Protein AF-A0AAU9S3J3-F1 (afdb_monomer)

Foldseek 3Di:
DDDDDPDDDDDDPVRVVVVVVVVVVVPPDDDDDDDDDDDDDDDDDPVVVVVVVVVPDPDQDPLNVVLVVLVVVLVVVLPDDFLAAPVCVVVVPDDQDFDAAPFDFDPVQVPDDPVVQVVLCVVQVKDKDFPPFRGFAWFPVRSVADPLQQVLCVVVVNGTQFSQLRRLQRCVLRRFAAEGAAAPQSCVLCSQLRSLVVQLLVCCVVDNFAQQQFAQAEEEDQDLLLLVVSVVVNCSSQVSCVVVPGPRAAEAEQEPPDDPVVRLVSSRRGHHYYRYYLVSVLVCVVVSSHACANHAYYEYEQVVSCVLVPVLVSVSSNSNRYDDHHHYYYYHNACFVVNVSVCVSPGHRYMYIHRHDRLAADLLEAEAEDADDPVCLLVVVVVVCVVDFFQEEEEDADPVVQVVSQVVCVVVVAQEAEWEPVDDPVSLVVRLVCRLVVVHGYYYYYLVGCPSRQRPAGQEYEYSDDDLDSSSVSNRSSSHSHPNHRHYYYYYDYPVHDLLSLQLVQVSCVVSVHDDDPVSVPRDQPCPVVVVSCVVSVQQAASHRNRRRHYVVPDVSVVVVLVVVLVVVVPVPPDDPPDDDDDDDDDDDDDDDDDDDDDDDDDDDDDDDDDDDDDDDDDDDDDDDDDDDDDDDDPPPPQQDAFDWAKAQEQDPAWDADLNDIHGHLPPQFDDFHKFAAPDPPDDPLQRMKTWDFDPVAFKGKGKDFADAQFKKKKKFKDQPNCRVVDPADFWWWKDKQLFTFDIDHCRVQVVVNHMDMKIKMATHRDRMMMIMIGHDPRGPGIDMTRMMIIGTDDSLAPSLAPNVFWMWIFDAWEFEPDDDDWDAPPQDSRRDTHHYDYPVPFDKAAAPFFADLVVDSNSDGRVLQRMWGWDWQQDKDKDFPPVWWDAFFWKKKKFKDAQRDDDDPLRKWWWWKDKPNHTQGHIDIHYRNIDMGIHRTDTGGTTIMIIIGGDPPTPGTGITTIMTMTGIGTGLAAADPLQQVLLVVQVVQKDPAPSNSDRGQCGPVSNHGPQFDWDPDSHIATATGAPAQVQMEGERDLSNLSSLNYAYYHDEQYAYEEADHQNLSNLNHAEDHHYNYAYEEADDLSVLNNPRHQEEEAANYHYDEADDPSQVPRPNHDYHYYPVRHDDPDDDDDD

InterPro domains:
  IPR001650 Helicase, C-terminal domain-like [PF00271] (377-484)
  IPR001650 Helicase, C-terminal domain-like [PS51194] (364-524)
  IPR001650 Helicase, C-terminal domain-like [SM00490] (403-484)
  IPR011545 DEAD/DEAH-box helicase domain [PF00270] (162-341)
  IPR014001 Helicase superfamily 1/2, ATP-binding domain [PS51192] (169-353)
  IPR014001 Helicase superfamily 1/2, ATP-binding domain [SM00487] (157-368)
  IPR014014 RNA helicase, DEAD-box type, Q motif [PS51195] (138-166)
  IPR024788 Malectin-like domain [PF12819] (648-969)
  IPR025875 Leucine rich repeat 4 [PF12799] (1068-1104)
  IPR027417 P-loop containing nucleoside triphosphate hydrolase [G3DSA:3.40.50.300] (106-357)
  IPR027417 P-loop containing nucleoside triphosphate hydrolase [G3DSA:3.40.50.300] (363-525)
  IPR027417 P-loop containing nucleoside triphosphate hydrolase [SSF52540] (214-499)
  IPR032675 Leucine-rich repeat domain superfamily [G3DSA:3.80.10.10] (979-1129)
  IPR044113 DDX41, DEAD-box helicase domain [cd17951] (149-354)

Radius of gyration: 38.77 Å; Cα contacts (8 Å, |Δi|>4): 2178; chains: 1; bounding box: 100×135×118 Å

Mean predicted aligned error: 20.25 Å

Solvent-accessible surface area (backbone atoms only — not comparable to full-atom values): 63899 Å² total; per-residue (Å²): 145,82,80,91,81,90,81,76,83,91,75,54,73,69,58,53,51,50,52,50,51,56,55,61,67,70,71,80,79,84,84,88,86,91,82,92,81,93,82,83,90,78,80,81,58,70,72,60,55,52,53,57,55,62,73,71,56,77,88,75,48,76,60,57,51,50,54,50,51,55,50,50,56,50,54,67,73,55,69,86,71,71,58,58,23,69,65,36,60,74,67,70,64,75,77,85,71,65,53,88,48,93,56,73,69,48,69,75,57,69,68,53,52,69,73,57,49,52,50,53,26,61,76,55,44,43,48,75,49,62,77,91,74,56,66,64,45,78,44,60,74,65,71,66,63,57,65,52,55,55,51,53,32,47,77,71,68,51,79,60,58,42,64,51,28,20,44,42,34,45,33,48,48,42,25,39,14,33,37,40,34,36,57,74,86,48,49,63,68,60,36,57,48,55,50,47,52,51,50,44,50,50,48,49,72,76,46,78,74,51,63,73,45,30,25,35,30,41,36,39,23,71,35,65,52,33,23,48,52,54,40,54,55,49,50,67,52,46,53,49,34,35,74,71,72,43,82,78,75,41,72,44,79,39,45,80,96,56,66,64,66,67,53,50,53,50,43,58,64,28,34,33,35,35,27,19,23,51,73,44,45,41,53,36,44,77,70,66,73,46,55,33,62,50,34,41,36,40,35,34,44,48,41,59,52,30,49,71,74,60,42,50,64,47,50,50,56,51,44,48,52,47,77,60,86,55,34,36,35,40,30,19,46,55,75,24,46,60,52,48,54,51,46,66,42,64,42,48,85,43,34,37,42,29,40,60,62,80,66,60,65,64,81,43,38,49,58,45,64,44,83,42,57,82,91,47,43,73,66,50,48,58,60,55,58,69,76,54,66,70,38,34,41,36,34,30,81,48,69,65,58,28,51,53,51,39,52,52,35,45,76,72,71,42,52,55,37,58,34,39,92,84,59,54,71,67,54,41,50,50,36,53,49,36,42,75,70,66,75,26,41,33,42,30,20,22,65,85,51,47,49,54,63,88,62,84,78,30,41,33,28,34,29,70,40,65,60,87,45,71,69,57,45,46,58,53,44,43,53,20,29,59,94,87,41,78,10,38,26,42,33,35,40,58,88,86,61,57,68,56,53,50,36,28,49,43,51,50,30,58,72,66,70,41,74,75,44,69,79,56,67,70,52,83,64,92,55,80,76,40,61,65,48,24,70,74,70,74,51,82,36,12,58,58,76,53,45,63,48,41,43,60,92,70,33,63,65,64,52,47,49,54,52,44,59,63,48,56,72,61,61,81,74,80,81,82,84,89,85,85,84,90,80,89,85,88,87,84,88,80,89,81,90,87,86,83,87,81,90,83,87,85,84,89,78,90,83,82,86,83,89,87,82,90,79,89,80,89,84,86,87,87,87,80,85,88,86,83,89,86,81,77,90,76,88,72,80,74,76,77,74,72,63,57,60,49,38,27,22,21,45,36,93,60,66,50,76,56,77,86,39,69,24,34,39,38,75,87,34,44,94,73,69,49,64,46,71,40,94,62,85,93,60,57,78,53,52,36,20,22,28,33,41,78,65,79,89,48,44,35,49,37,36,52,41,87,44,62,58,73,36,40,33,43,37,37,46,32,39,50,69,76,54,70,85,78,50,100,66,72,39,31,29,34,34,30,45,65,20,18,75,69,50,75,49,69,48,56,68,36,50,77,70,75,42,65,43,73,50,44,35,40,42,50,33,87,40,54,63,45,24,46,27,47,25,69,48,99,67,40,82,51,51,52,65,38,8,28,41,37,46,28,63,50,60,84,68,48,71,64,75,42,64,41,91,57,27,29,38,36,60,74,46,39,31,18,24,41,41,88,74,76,66,46,28,46,81,63,20,66,76,55,51,71,30,38,56,38,77,81,91,74,63,54,61,49,67,36,64,41,77,59,56,38,81,82,39,80,71,50,60,36,62,75,40,51,45,21,14,32,40,42,57,44,88,43,63,42,76,44,67,55,61,88,58,67,40,72,80,46,39,22,27,41,38,42,31,31,53,31,42,47,59,88,50,102,77,42,50,31,31,24,23,36,23,50,72,84,43,80,74,40,78,75,43,79,28,30,36,70,41,46,74,52,72,42,54,66,42,79,46,51,44,70,36,37,38,37,31,38,32,35,94,83,28,85,36,26,35,62,38,11,29,38,38,35,21,42,55,40,70,58,61,45,46,55,34,66,55,40,47,52,24,50,51,50,37,58,74,36,36,42,74,66,65,90,22,73,46,60,45,55,41,32,39,75,95,39,28,22,83,43,56,41,59,50,94,50,68,65,22,42,54,32,30,43,45,53,56,63,60,71,31,28,42,38,70,43,61,51,56,30,53,34,39,60,23,27,37,45,32,49,22,49,27,52,34,29,50,50,79,54,74,51,59,68,22,48,46,26,30,36,41,32,50,21,42,28,46,33,28,49,60,68,68,60,53,63,49,70,29,79,46,46,35,40,41,32,48,24,55,48,55,58,45,68,52,67,42,65,63,50,75,68,41,84,80,49,47,77,42,65,39,76,88,29,49,75,82,83,75,88,83,82,91,129

pLDDT: mean 80.25, std 20.65, range [21.17, 98.25]

Organism: Thlaspi arvense (NCBI:txid13288)

Secondary structure (DSSP, 8-state):
------------HHHHHHHHHHHHHTS------------PPPPPPHHHHHHHHHHTS----HHHHHHHHHHHHHHHHT----SS-HHHHHHT----SPPP-S----HHHHT--HHHHHHHHHHTTEEEESSSPPPP-S-GGGGT--HHHHHHHHHTT--S--HHHHHHHHHHHTT--EEEE--TTSSHHHHHHHHHHHHHHHHHHHSPPPTTS--SEEEE-SSHHHHHHHHHHHHHHHHHHHHTTPPPP-EEEE-TTS-HHHHHHHHHT--SEEEE-HHHHHHHHHTTSS-BTT--EEEETTHHHHHHTTTHHHHHHHHTTB-S--EEEEEES---HHHHHHHHHH-SSPEEEEESSTTPPPTTEEEEEEE--GGGHHHHHHHHHTSSPSPEEEEESSHHHHHHHHHHHHHTT--EEEE-TTS-HHHHHHHHHHHHTTS-SEEEEEHHHHTT---TTB-EEEESS--SSHHHHHHHHTTBS-TT--EEEEEEE-SSS-HHHHHHHHHHHHHTTPPPPHHHHSS--TTTTTHHHHHHHS--S-TTT--SS--GGG-HHHHHHHHHHHHHTTTTTSSS-SS----------------------------------------------------------PPPPPPSEEEEETT-SS-EEETTEEEEESBTTBS--EEEE---TT--GGGSEEEE---SS-SEEEEEEE--TTEEEEEEEEE--TTTTS-SSPPPEEEEETTEEEEEE--HHHHHTTPPEEEEEEEEESSSEEEEEEE--TT--S--EESEEEEEEE-TTTTTTS-TTTEEEEEEEEEEES--SSPB-TTTSTT---BEEE--SSSPEEE-SS---GGGSTT---GGGGSEEEE--TTSPEEEE-SSSPEEEEEEEEEEEE---SPS-TT--EEEEEEETTEEEEEEEEE-TT-EEEEEEEEEEEES-EEEEEE-TT-SS--EE-EEEEEEEEEP--EE-HHHHHHHHHHHHHEES--TT--S-SS-SGGGPPTTEEE-SSSEE-EEEEE-TTS--EEE--GGGGG-TT--EEE--SSEEEEPPP--TT-TT--EEE--SSEE-SBPPGGGGG-TT--EEE--SS--BSPPPHHHHT-TT-EEE--GGGSPP-------

Nearest PDB structures (foldseek):
  2db3-assembly3_C  TM=9.228E-01  e=6.655E-36  Drosophila melanogaster
  5h1y-assembly1_A  TM=9.904E-01  e=5.803E-31  Homo sapiens
  5gvr-assembly1_A  TM=9.874E-01  e=2.394E-28  Homo sapiens
  7pmq-assembly1_D  TM=8.953E-01  e=3.537E-28  Escherichia coli
  7pmm-assembly1_B  TM=8.899E-01  e=2.677E-28  Escherichia coli K-12

Structure (mmCIF, N/CA/C/O backbone):
data_AF-A0AAU9S3J3-F1
#
_entry.id   AF-A0AAU9S3J3-F1
#
loop_
_atom_site.group_PDB
_atom_site.id
_atom_site.type_symbol
_atom_site.label_atom_id
_atom_site.label_alt_id
_atom_site.label_comp_id
_atom_site.label_asym_id
_atom_site.label_entity_id
_atom_site.label_seq_id
_atom_site.pdbx_PDB_ins_code
_atom_site.Cartn_x
_atom_site.Cartn_y
_atom_site.Cartn_z
_atom_site.occupancy
_atom_site.B_iso_or_equiv
_atom_site.auth_seq_id
_atom_site.auth_comp_id
_atom_site.auth_asym_id
_atom_site.auth_atom_id
_atom_site.pdbx_PDB_model_num
ATOM 1 N N . MET A 1 1 ? -8.255 88.349 11.543 1.00 36.84 1 MET A N 1
ATOM 2 C CA . MET A 1 1 ? -9.478 87.623 11.936 1.00 36.84 1 MET A CA 1
ATOM 3 C C . MET A 1 1 ? -9.638 86.500 10.926 1.00 36.84 1 MET A C 1
ATOM 5 O O . MET A 1 1 ? -10.345 86.655 9.947 1.00 36.84 1 MET A O 1
ATOM 9 N N . GLU A 1 2 ? -8.848 85.447 11.114 1.00 39.22 2 GLU A N 1
ATOM 10 C CA . GLU A 1 2 ? -8.729 84.265 10.253 1.00 39.22 2 GLU A CA 1
ATOM 11 C C . GLU A 1 2 ? -8.274 83.137 11.181 1.00 39.22 2 GLU A C 1
ATOM 13 O O . GLU A 1 2 ? -7.269 83.315 11.873 1.00 39.22 2 GLU A O 1
ATOM 18 N N . VAL A 1 3 ? -9.033 82.041 11.265 1.00 39.41 3 VAL A N 1
ATOM 19 C CA . VAL A 1 3 ? -8.649 80.851 12.036 1.00 39.41 3 VAL A CA 1
ATOM 20 C C . VAL A 1 3 ? -9.104 79.592 11.298 1.00 39.41 3 VAL A C 1
ATOM 22 O O . VAL A 1 3 ? -10.283 79.406 11.006 1.00 39.41 3 VAL A O 1
ATOM 25 N N . ASP A 1 4 ? -8.082 78.821 10.954 1.00 41.38 4 ASP A N 1
ATOM 26 C CA . ASP A 1 4 ? -7.940 77.366 10.903 1.00 41.38 4 ASP A CA 1
ATOM 27 C C . ASP A 1 4 ? -9.099 76.514 11.467 1.00 41.38 4 ASP A C 1
ATOM 29 O O . ASP A 1 4 ? -9.522 76.730 12.597 1.00 41.38 4 ASP A O 1
ATOM 33 N N . ASP A 1 5 ? -9.566 75.533 10.680 1.00 36.78 5 ASP A N 1
ATOM 34 C CA . ASP A 1 5 ? -10.069 74.223 11.148 1.00 36.78 5 ASP A CA 1
ATOM 35 C C . ASP A 1 5 ? -10.514 73.355 9.950 1.00 36.78 5 ASP A C 1
ATOM 37 O O . ASP A 1 5 ? -11.689 73.221 9.596 1.00 36.78 5 ASP A O 1
ATOM 41 N N . GLY A 1 6 ? -9.539 72.742 9.276 1.00 42.16 6 GLY A N 1
ATOM 42 C CA . GLY A 1 6 ? -9.761 71.767 8.205 1.00 42.16 6 GLY A CA 1
ATOM 43 C C . GLY A 1 6 ? -10.038 70.354 8.730 1.00 42.16 6 GLY A C 1
ATOM 44 O O . GLY A 1 6 ? -9.234 69.451 8.504 1.00 42.16 6 GLY A O 1
ATOM 45 N N . PHE A 1 7 ? -11.168 70.129 9.407 1.00 39.78 7 PHE A N 1
ATOM 46 C CA . PHE A 1 7 ? -11.606 68.779 9.787 1.00 39.78 7 PHE A CA 1
ATOM 47 C C . PHE A 1 7 ? -12.430 68.127 8.665 1.00 39.78 7 PHE A C 1
ATOM 49 O O . PHE A 1 7 ? -13.553 68.538 8.373 1.00 39.78 7 PHE A O 1
ATOM 56 N N . VAL A 1 8 ? -11.895 67.063 8.056 1.00 47.84 8 VAL A N 1
ATOM 57 C CA . VAL A 1 8 ? -12.647 66.170 7.160 1.00 47.84 8 VAL A CA 1
ATOM 58 C C . VAL A 1 8 ? -12.852 64.830 7.876 1.00 47.84 8 VAL A C 1
ATOM 60 O O . VAL A 1 8 ? -11.875 64.104 8.075 1.00 47.84 8 VAL A O 1
ATOM 63 N N . PRO A 1 9 ? -14.086 64.456 8.258 1.00 40.50 9 PRO A N 1
ATOM 64 C CA . PRO A 1 9 ? -14.330 63.177 8.911 1.00 40.50 9 PRO A CA 1
ATOM 65 C C . PRO A 1 9 ? -14.046 62.010 7.956 1.00 40.50 9 PRO A C 1
ATOM 67 O O . PRO A 1 9 ? -14.434 62.011 6.784 1.00 40.50 9 PRO A O 1
ATOM 70 N N . TYR A 1 10 ? -13.360 60.988 8.469 1.00 47.00 10 TYR A N 1
ATOM 71 C CA . TYR A 1 10 ? -13.044 59.770 7.731 1.00 47.00 10 TYR A CA 1
ATOM 72 C C . TYR A 1 10 ? -14.324 59.014 7.341 1.00 47.00 10 TYR A C 1
ATOM 74 O O . TYR A 1 10 ? -15.103 58.591 8.192 1.00 47.00 10 TYR A O 1
ATOM 82 N N . VAL A 1 11 ? -14.515 58.801 6.037 1.00 51.81 11 VAL A N 1
ATOM 83 C CA . VAL A 1 11 ? -15.575 57.950 5.477 1.00 51.81 11 VAL A CA 1
ATOM 84 C C . VAL A 1 11 ? -14.945 56.643 5.006 1.00 51.81 11 VAL A C 1
ATOM 86 O O . VAL A 1 11 ? -14.028 56.658 4.181 1.00 51.81 11 VAL A O 1
ATOM 89 N N . SER A 1 12 ? -15.447 55.510 5.500 1.00 52.31 12 SER A N 1
ATOM 90 C CA . SER A 1 12 ? -14.919 54.187 5.156 1.00 52.31 12 SER A CA 1
ATOM 91 C C . SER A 1 12 ? -15.083 53.856 3.663 1.00 52.31 12 SER A C 1
ATOM 93 O O . SER A 1 12 ? -16.001 54.322 2.982 1.00 52.31 12 SER A O 1
ATOM 95 N N . VAL A 1 13 ? -14.200 52.999 3.138 1.00 49.09 13 VAL A N 1
ATOM 96 C CA . VAL A 1 13 ? -14.203 52.572 1.721 1.00 49.09 13 VAL A CA 1
ATOM 97 C C . VAL A 1 13 ? -15.524 51.890 1.328 1.00 49.09 13 VAL A C 1
ATOM 99 O O . VAL A 1 13 ? -15.964 52.018 0.187 1.00 49.09 13 VAL A O 1
ATOM 102 N N . ALA A 1 14 ? -16.192 51.224 2.274 1.00 52.81 14 ALA A N 1
ATOM 103 C CA . ALA A 1 14 ? -17.515 50.636 2.071 1.00 52.81 14 ALA A CA 1
ATOM 104 C C . ALA A 1 14 ? -18.592 51.707 1.812 1.00 52.81 14 ALA A C 1
ATOM 106 O O . ALA A 1 14 ? -19.346 51.592 0.848 1.00 52.81 14 ALA A O 1
ATOM 107 N N . LEU A 1 15 ? -18.595 52.794 2.591 1.00 61.19 15 LEU A N 1
ATOM 108 C CA . LEU A 1 15 ? -19.527 53.915 2.422 1.00 61.19 15 LEU A CA 1
ATOM 109 C C . LEU A 1 15 ? -19.242 54.740 1.156 1.00 61.19 15 LEU A C 1
ATOM 111 O O . LEU A 1 15 ? -20.182 55.201 0.510 1.00 61.19 15 LEU A O 1
ATOM 115 N N . ARG A 1 16 ? -17.973 54.876 0.734 1.00 54.72 16 ARG A N 1
ATOM 116 C CA . ARG A 1 16 ? -17.640 55.474 -0.578 1.00 54.72 16 ARG A CA 1
ATOM 117 C C . ARG A 1 16 ? -18.174 54.643 -1.743 1.00 54.72 16 ARG A C 1
ATOM 119 O O . ARG A 1 16 ? -18.762 55.208 -2.659 1.00 54.72 16 ARG A O 1
ATOM 126 N N . ARG A 1 17 ? -18.031 53.315 -1.681 1.00 55.59 17 ARG A N 1
ATOM 127 C CA . ARG A 1 17 ? -18.547 52.396 -2.709 1.00 55.59 17 ARG A CA 1
ATOM 128 C C . ARG A 1 17 ? -20.072 52.391 -2.766 1.00 55.59 17 ARG A C 1
ATOM 130 O O . ARG A 1 17 ? -20.631 52.330 -3.854 1.00 55.59 17 ARG A O 1
ATOM 137 N N . GLU A 1 18 ? -20.750 52.509 -1.627 1.00 58.34 18 GLU A N 1
ATOM 138 C CA . GLU A 1 18 ? -22.213 52.586 -1.585 1.00 58.34 18 GLU A CA 1
ATOM 139 C C . GLU A 1 18 ? -22.743 53.924 -2.132 1.00 58.34 18 GLU A C 1
ATOM 141 O O . GLU A 1 18 ? -23.739 53.957 -2.859 1.00 58.34 18 GLU A O 1
ATOM 146 N N . MET A 1 19 ? -22.049 55.032 -1.849 1.00 63.66 19 MET A N 1
ATOM 147 C CA . MET A 1 19 ? -22.372 56.342 -2.422 1.00 63.66 19 MET A CA 1
ATOM 148 C C . MET A 1 19 ? -22.105 56.402 -3.933 1.00 63.66 19 MET A C 1
ATOM 150 O O . MET A 1 19 ? -22.923 56.962 -4.663 1.00 63.66 19 MET A O 1
ATOM 154 N N . GLU A 1 20 ? -21.025 55.785 -4.427 1.00 56.34 20 GLU A N 1
ATOM 155 C CA . GLU A 1 20 ? -20.771 55.629 -5.868 1.00 56.34 20 GLU A CA 1
ATOM 156 C C . GLU A 1 20 ? -21.809 54.725 -6.543 1.00 56.34 20 GLU A C 1
ATOM 158 O O . GLU A 1 20 ? -22.306 55.060 -7.619 1.00 56.34 20 GLU A O 1
ATOM 163 N N . TYR A 1 21 ? -22.221 53.639 -5.886 1.00 53.84 21 TYR A N 1
ATOM 164 C CA . TYR A 1 21 ? -23.271 52.740 -6.369 1.00 53.84 21 TYR A CA 1
ATOM 165 C C . TYR A 1 21 ? -24.635 53.449 -6.471 1.00 53.84 21 TYR A C 1
ATOM 167 O O . TYR A 1 21 ? -25.330 53.334 -7.483 1.00 53.84 21 TYR A O 1
ATOM 175 N N . LYS A 1 22 ? -24.988 54.286 -5.483 1.00 55.03 22 LYS A N 1
ATOM 176 C CA . LYS A 1 22 ? -26.195 55.135 -5.511 1.00 55.03 22 LYS A CA 1
ATOM 177 C C . LYS A 1 22 ? -26.112 56.265 -6.550 1.00 55.03 22 LYS A C 1
ATOM 179 O O . LYS A 1 22 ? -27.139 56.630 -7.124 1.00 55.03 22 LYS A O 1
ATOM 184 N N . LYS A 1 23 ? -24.912 56.783 -6.852 1.00 51.94 23 LYS A N 1
ATOM 185 C CA . LYS A 1 23 ? -24.678 57.743 -7.951 1.00 51.94 23 LYS A CA 1
ATOM 186 C C . LYS A 1 23 ? -24.856 57.091 -9.326 1.00 51.94 23 LYS A C 1
ATOM 188 O O . LYS A 1 23 ? -25.485 57.691 -10.192 1.00 51.94 23 LYS A O 1
ATOM 193 N N . MET A 1 24 ? -24.380 55.856 -9.510 1.00 48.97 24 MET A N 1
ATOM 194 C CA . MET A 1 24 ? -24.546 55.107 -10.766 1.00 48.97 24 MET A CA 1
ATOM 195 C C . MET A 1 24 ? -25.999 54.682 -11.028 1.00 48.97 24 MET A C 1
ATOM 197 O O . MET A 1 24 ? -26.417 54.622 -12.183 1.00 48.97 24 MET A O 1
ATOM 201 N N . LEU A 1 25 ? -26.797 54.457 -9.979 1.00 43.88 25 LEU A N 1
ATOM 202 C CA . LEU A 1 25 ? -28.220 54.111 -10.101 1.00 43.88 25 LEU A CA 1
ATOM 203 C C . LEU A 1 25 ? -29.126 55.294 -10.499 1.00 43.88 25 LEU A C 1
ATOM 205 O O . LEU A 1 25 ? -30.227 55.064 -10.992 1.00 43.88 25 LEU A O 1
ATOM 209 N N . ARG A 1 26 ? -28.679 56.552 -10.352 1.00 40.28 26 ARG A N 1
ATOM 210 C CA . ARG A 1 26 ? -29.454 57.749 -10.747 1.00 40.28 26 ARG A CA 1
ATOM 211 C C . ARG A 1 26 ? -29.232 58.218 -12.192 1.00 40.28 26 ARG A C 1
ATOM 213 O O . ARG A 1 26 ? -29.958 59.096 -12.641 1.00 40.28 26 ARG A O 1
ATOM 220 N N . VAL A 1 27 ? -28.281 57.639 -12.932 1.00 41.53 27 VAL A N 1
ATOM 221 C CA . VAL A 1 27 ? -27.919 58.094 -14.296 1.00 41.53 27 VAL A CA 1
ATOM 222 C C . VAL A 1 27 ? -28.596 57.279 -15.416 1.00 41.53 27 VAL A C 1
ATOM 224 O O . VAL A 1 27 ? -28.570 57.685 -16.572 1.00 41.53 27 VAL A O 1
ATOM 227 N N . LYS A 1 28 ? -29.295 56.175 -15.118 1.00 39.66 28 LYS A N 1
ATOM 228 C CA . LYS A 1 28 ? -30.005 55.367 -16.135 1.00 39.66 28 LYS A CA 1
ATOM 229 C C . LYS A 1 28 ? -31.523 55.530 -16.098 1.00 39.66 28 LYS A C 1
ATOM 231 O O . LYS A 1 28 ? -32.269 54.565 -15.978 1.00 39.66 28 LYS A O 1
ATOM 236 N N . GLY A 1 29 ? -31.976 56.767 -16.252 1.00 38.59 29 GLY A N 1
ATOM 237 C CA . GLY A 1 29 ? -33.388 57.063 -16.452 1.00 38.59 29 GLY A CA 1
ATOM 238 C C . GLY A 1 29 ? -33.596 58.275 -17.346 1.00 38.59 29 GLY A C 1
ATOM 239 O O . GLY A 1 29 ? -33.925 59.324 -16.807 1.00 38.59 29 GLY A O 1
ATOM 240 N N . LYS A 1 30 ? -33.400 58.125 -18.671 1.00 27.83 30 LYS A N 1
ATOM 241 C CA . LYS A 1 30 ? -34.238 58.700 -19.754 1.00 27.83 30 LYS A CA 1
ATOM 242 C C . LYS A 1 30 ? -33.571 58.666 -21.152 1.00 27.83 30 LYS A C 1
ATOM 244 O O . LYS A 1 30 ? -32.521 59.261 -21.342 1.00 27.83 30 LYS A O 1
ATOM 249 N N . VAL A 1 31 ? -34.322 58.079 -22.101 1.00 30.28 31 VAL A N 1
ATOM 250 C CA . VAL A 1 31 ? -34.538 58.498 -23.512 1.00 30.28 31 VAL A CA 1
ATOM 251 C C . VAL A 1 31 ? -33.640 57.920 -24.642 1.00 30.28 31 VAL A C 1
ATOM 253 O O . VAL A 1 31 ? -32.445 58.173 -24.703 1.00 30.28 31 VAL A O 1
ATOM 256 N N . SER A 1 32 ? -34.320 57.126 -25.500 1.00 28.42 32 SER A N 1
ATOM 257 C CA . SER A 1 32 ? -34.289 56.896 -26.978 1.00 28.42 32 SER A CA 1
ATOM 258 C C . SER A 1 32 ? -33.186 57.536 -27.852 1.00 28.42 32 SER A C 1
ATOM 260 O O . SER A 1 32 ? -32.710 58.609 -27.523 1.00 28.42 32 SER A O 1
ATOM 262 N N . SER A 1 33 ? -32.798 57.046 -29.040 1.00 28.75 33 SER A N 1
ATOM 263 C CA . SER A 1 33 ? -33.537 56.363 -30.125 1.00 28.75 33 SER A CA 1
ATOM 264 C C . SER A 1 33 ? -32.589 55.637 -31.112 1.00 28.75 33 SER A C 1
ATOM 266 O O . SER A 1 33 ? -31.376 55.816 -31.086 1.00 28.75 33 SER A O 1
ATOM 268 N N . GLU A 1 34 ? -33.194 54.820 -31.971 1.00 29.56 34 GLU A N 1
ATOM 269 C CA . GLU A 1 34 ? -32.673 53.757 -32.843 1.00 29.56 34 GLU A CA 1
ATOM 270 C C . GLU A 1 34 ? -31.720 54.166 -33.985 1.00 29.56 34 GLU A C 1
ATOM 272 O O . GLU A 1 34 ? -31.959 55.145 -34.686 1.00 29.56 34 GLU A O 1
ATOM 277 N N . LEU A 1 35 ? -30.725 53.307 -34.261 1.00 26.34 35 LEU A N 1
ATOM 278 C CA . LEU A 1 35 ? -30.233 53.002 -35.614 1.00 26.34 35 LEU A CA 1
ATOM 279 C C . LEU A 1 35 ? -29.545 51.621 -35.635 1.00 26.34 35 LEU A C 1
ATOM 281 O O . LEU A 1 35 ? -28.673 51.313 -34.825 1.00 26.34 35 LEU A O 1
ATOM 285 N N . GLN A 1 36 ? -30.013 50.775 -36.552 1.00 31.25 36 GLN A N 1
ATOM 286 C CA . GLN A 1 36 ? -29.623 49.382 -36.781 1.00 31.25 36 GLN A CA 1
ATOM 287 C C . GLN A 1 36 ? -28.211 49.256 -37.380 1.00 31.25 36 GLN A C 1
ATOM 289 O O . GLN A 1 36 ? -27.964 49.908 -38.383 1.00 31.25 36 GLN A O 1
ATOM 294 N N . VAL A 1 37 ? -27.362 48.361 -36.837 1.00 25.88 37 VAL A N 1
ATOM 295 C CA . VAL A 1 37 ? -26.544 47.310 -37.514 1.00 25.88 37 VAL A CA 1
ATOM 296 C C . VAL A 1 37 ? -26.040 46.323 -36.421 1.00 25.88 37 VAL A C 1
ATOM 298 O O . VAL A 1 37 ? -25.603 46.746 -35.355 1.00 25.88 37 VAL A O 1
ATOM 301 N N . LYS A 1 38 ? -26.154 45.002 -36.656 1.00 36.59 38 LYS A N 1
ATOM 302 C CA . LYS A 1 38 ? -25.966 43.870 -35.703 1.00 36.59 38 LYS A CA 1
ATOM 303 C C . LYS A 1 38 ? -24.543 43.700 -35.111 1.00 36.59 38 LYS A C 1
ATOM 305 O O . LYS A 1 38 ? -23.582 43.753 -35.876 1.00 36.59 38 LYS A O 1
ATOM 310 N N . PRO A 1 39 ? -24.416 43.284 -33.826 1.00 25.16 39 PRO A N 1
ATOM 311 C CA . PRO A 1 39 ? -23.237 42.561 -33.328 1.00 25.16 39 PRO A CA 1
ATOM 312 C C . PRO A 1 39 ? -23.536 41.242 -32.569 1.00 25.16 39 PRO A C 1
ATOM 314 O O . PRO A 1 39 ? -24.664 40.940 -32.190 1.00 25.16 39 PRO A O 1
ATOM 317 N N . ALA A 1 40 ? -22.464 40.463 -32.403 1.00 26.95 40 ALA A N 1
ATOM 318 C CA . ALA A 1 40 ? -22.350 39.054 -32.028 1.00 26.95 40 ALA A CA 1
ATOM 319 C C . ALA A 1 40 ? -23.018 38.585 -30.715 1.00 26.95 40 ALA A C 1
ATOM 321 O O . ALA A 1 40 ? -23.001 39.262 -29.689 1.00 26.95 40 ALA A O 1
ATOM 322 N N . GLU A 1 41 ? -23.509 37.344 -30.759 1.00 28.97 41 GLU A N 1
ATOM 323 C CA . GLU A 1 41 ? -24.053 36.564 -29.644 1.00 28.97 41 GLU A CA 1
ATOM 324 C C . GLU A 1 41 ? -23.001 36.289 -28.553 1.00 28.97 41 GLU A C 1
ATOM 326 O O . GLU A 1 41 ? -21.974 35.646 -28.789 1.00 28.97 41 GLU A O 1
ATOM 331 N N . ALA A 1 42 ? -23.285 36.731 -27.325 1.00 30.77 42 ALA A N 1
ATOM 332 C CA . ALA A 1 42 ? -22.514 36.399 -26.132 1.00 30.77 42 ALA A CA 1
ATOM 333 C C . ALA A 1 42 ? -23.121 35.173 -25.428 1.00 30.77 42 ALA A C 1
ATOM 335 O O . ALA A 1 42 ? -24.286 35.169 -25.031 1.00 30.77 42 ALA A O 1
ATOM 336 N N . ARG A 1 43 ? -22.306 34.126 -25.264 1.00 35.12 43 ARG A N 1
ATOM 337 C CA . ARG A 1 43 ? -22.649 32.882 -24.558 1.00 35.12 43 ARG A CA 1
ATOM 338 C C . ARG A 1 43 ? -22.834 33.140 -23.050 1.00 35.12 43 ARG A C 1
ATOM 340 O O . ARG A 1 43 ? -22.010 33.845 -22.465 1.00 35.12 43 ARG A O 1
ATOM 347 N N . PRO A 1 44 ? -23.849 32.549 -22.393 1.00 35.03 44 PRO A N 1
ATOM 348 C CA . PRO A 1 44 ? -24.028 32.665 -20.948 1.00 35.03 44 PRO A CA 1
ATOM 349 C C . PRO A 1 44 ? -22.897 31.967 -20.174 1.00 35.03 44 PRO A C 1
ATOM 351 O O . PRO A 1 44 ? -22.275 31.021 -20.658 1.00 35.03 44 PRO A O 1
ATOM 354 N N . SER A 1 45 ? -22.623 32.445 -18.957 1.00 40.88 45 SER A N 1
ATOM 355 C CA . SER A 1 45 ? -21.537 31.938 -18.115 1.00 40.88 45 SER A CA 1
ATOM 356 C C . SER A 1 45 ? -21.806 30.514 -17.603 1.00 40.88 45 SER A C 1
ATOM 358 O O . SER A 1 45 ? -22.931 30.149 -17.252 1.00 40.88 45 SER A O 1
ATOM 360 N N . LEU A 1 46 ? -20.734 29.718 -17.504 1.00 35.97 46 LEU A N 1
ATOM 361 C CA . LEU A 1 46 ? -20.737 28.317 -17.049 1.00 35.97 46 LEU A CA 1
ATOM 362 C C . LEU A 1 46 ? -21.406 28.107 -15.678 1.00 35.97 46 LEU A C 1
ATOM 364 O O . LEU A 1 46 ? -21.957 27.042 -15.412 1.00 35.97 46 LEU A O 1
ATOM 368 N N . LEU A 1 47 ? -21.404 29.129 -14.820 1.00 35.69 47 LEU A N 1
ATOM 369 C CA . LEU A 1 47 ? -22.020 29.082 -13.492 1.00 35.69 47 LEU A CA 1
ATOM 370 C C . LEU A 1 47 ? -23.560 29.087 -13.559 1.00 35.69 47 LEU A C 1
ATOM 372 O O . LEU A 1 47 ? -24.222 28.451 -12.737 1.00 35.69 47 LEU A O 1
ATOM 376 N N . VAL A 1 48 ? -24.130 29.776 -14.555 1.00 40.78 48 VAL A N 1
ATOM 377 C CA . VAL A 1 48 ? -25.582 29.854 -14.790 1.00 40.78 48 VAL A CA 1
ATOM 378 C C . VAL A 1 48 ? -26.079 28.583 -15.488 1.00 40.78 48 VAL A C 1
ATOM 380 O O . VAL A 1 48 ? -27.119 28.043 -15.121 1.00 40.78 48 VAL A O 1
ATOM 383 N N . GLN A 1 49 ? -25.294 28.014 -16.409 1.00 38.53 49 GLN A N 1
ATOM 384 C CA . GLN A 1 49 ? -25.594 26.691 -16.975 1.00 38.53 49 GLN A CA 1
ATOM 385 C C . GLN A 1 49 ? -25.537 25.575 -15.921 1.00 38.53 49 GLN A C 1
ATOM 387 O O . GLN A 1 49 ? -26.427 24.729 -15.886 1.00 38.53 49 GLN A O 1
ATOM 392 N N . ALA A 1 50 ? -24.553 25.595 -15.016 1.00 37.09 50 ALA A N 1
ATOM 393 C CA . ALA A 1 50 ? -24.418 24.580 -13.969 1.00 37.09 50 ALA A CA 1
ATOM 394 C C . ALA A 1 50 ? -25.544 24.633 -12.919 1.00 37.09 50 ALA A C 1
ATOM 396 O O . ALA A 1 50 ? -25.953 23.599 -12.392 1.00 37.09 50 ALA A O 1
ATOM 397 N N . THR A 1 51 ? -26.074 25.823 -12.624 1.00 39.34 51 THR A N 1
ATOM 398 C CA . THR A 1 51 ? -27.188 25.998 -11.674 1.00 39.34 51 THR A CA 1
ATOM 399 C C . THR A 1 51 ? -28.537 25.612 -12.277 1.00 39.34 51 THR A C 1
ATOM 401 O O . THR A 1 51 ? -29.352 25.010 -11.579 1.00 39.34 51 THR A O 1
ATOM 404 N N . HIS A 1 52 ? -28.754 25.858 -13.573 1.00 37.00 52 HIS A N 1
ATOM 405 C CA . HIS A 1 52 ? -29.937 25.363 -14.285 1.00 37.00 52 HIS A CA 1
ATOM 406 C C . HIS A 1 52 ? -29.908 23.841 -14.504 1.00 37.00 52 HIS A C 1
ATOM 408 O O . HIS A 1 52 ? -30.941 23.196 -14.349 1.00 37.00 52 HIS A O 1
ATOM 414 N N . LEU A 1 53 ? -28.735 23.246 -14.765 1.00 37.06 53 LEU A N 1
ATOM 415 C CA . LEU A 1 53 ? -28.572 21.787 -14.854 1.00 37.06 53 LEU A CA 1
ATOM 416 C C . LEU A 1 53 ? -28.861 21.080 -13.520 1.00 37.06 53 LEU A C 1
ATOM 418 O O . LEU A 1 53 ? -29.447 20.004 -13.519 1.00 37.06 53 LEU A O 1
ATOM 422 N N . ARG A 1 54 ? -28.517 21.697 -12.380 1.00 41.75 54 ARG A N 1
ATOM 423 C CA . ARG A 1 54 ? -28.764 21.123 -11.044 1.00 41.75 54 ARG A CA 1
ATOM 424 C C . ARG A 1 54 ? -30.235 21.107 -10.627 1.00 41.75 54 ARG A C 1
ATOM 426 O O . ARG A 1 54 ? -30.608 20.273 -9.814 1.00 41.75 54 ARG A O 1
ATOM 433 N N . ARG A 1 55 ? -31.055 22.021 -11.157 1.00 38.25 55 ARG A N 1
ATOM 434 C CA . ARG A 1 55 ? -32.491 22.112 -10.836 1.00 38.25 55 ARG A CA 1
ATOM 435 C C . ARG A 1 55 ? -33.361 21.102 -11.589 1.00 38.25 55 ARG A C 1
ATOM 437 O O . ARG A 1 55 ? -34.489 20.886 -11.170 1.00 38.25 55 ARG A O 1
ATOM 444 N N . ASN A 1 56 ? -32.833 20.485 -12.648 1.00 33.28 56 ASN A N 1
ATOM 445 C CA . ASN A 1 56 ? -33.554 19.531 -13.498 1.00 33.28 56 ASN A CA 1
ATOM 446 C C . ASN A 1 56 ? -33.058 18.079 -13.345 1.00 33.28 56 ASN A C 1
ATOM 448 O O . ASN A 1 56 ? -33.367 17.241 -14.190 1.00 33.28 56 ASN A O 1
ATOM 452 N N . LEU A 1 57 ? -32.272 17.768 -12.308 1.00 33.66 57 LEU A N 1
ATOM 453 C CA . LEU A 1 57 ? -31.887 16.387 -12.012 1.00 33.66 57 LEU A CA 1
ATOM 454 C C . LEU A 1 57 ? -33.017 15.709 -11.220 1.00 33.66 57 LEU A C 1
ATOM 456 O O . LEU A 1 57 ? -33.483 16.302 -10.245 1.00 33.66 57 LEU A O 1
ATOM 460 N N . PRO A 1 58 ? -33.468 14.506 -11.616 1.00 35.12 58 PRO A N 1
ATOM 461 C CA . PRO A 1 58 ? -34.451 13.756 -10.840 1.00 35.12 58 PRO A CA 1
ATOM 462 C C . PRO A 1 58 ? -33.912 13.481 -9.428 1.00 35.12 58 PRO A C 1
ATOM 464 O O . PRO A 1 58 ? -32.706 13.287 -9.253 1.00 35.12 58 PRO A O 1
ATOM 467 N N . GLU A 1 59 ? -34.790 13.493 -8.420 1.00 39.28 59 GLU A N 1
ATOM 468 C CA . GLU A 1 59 ? -34.441 13.097 -7.050 1.00 39.28 59 GLU A CA 1
ATOM 469 C C . GLU A 1 59 ? -33.932 11.651 -7.059 1.00 39.28 59 GLU A C 1
ATOM 471 O O . GLU A 1 59 ? -34.695 10.706 -7.237 1.00 39.28 59 GLU A O 1
ATOM 476 N N . VAL A 1 60 ? -32.616 11.494 -6.909 1.00 47.25 60 VAL A N 1
ATOM 477 C CA . VAL A 1 60 ? -31.947 10.192 -6.856 1.00 47.25 60 VAL A CA 1
ATOM 478 C C . VAL A 1 60 ? -32.292 9.541 -5.523 1.00 47.25 60 VAL A C 1
ATOM 480 O O . VAL A 1 60 ? -31.985 10.099 -4.463 1.00 47.25 60 VAL A O 1
ATOM 483 N N . SER A 1 61 ? -32.929 8.373 -5.577 1.00 52.50 61 SER A N 1
ATOM 484 C CA . SER A 1 61 ? -33.369 7.634 -4.391 1.00 52.50 61 SER A CA 1
ATOM 485 C C . SER A 1 61 ? -32.185 7.252 -3.487 1.00 52.50 61 SER A C 1
ATOM 487 O O . SER A 1 61 ? -31.048 7.114 -3.945 1.00 52.50 61 SER A O 1
ATOM 489 N N . ALA A 1 62 ? -32.430 7.057 -2.186 1.00 55.62 62 ALA A N 1
ATOM 490 C CA . ALA A 1 62 ? -31.385 6.657 -1.234 1.00 55.62 62 ALA A CA 1
ATOM 491 C C . ALA A 1 62 ? -30.658 5.363 -1.663 1.00 55.62 62 ALA A C 1
ATOM 493 O O . ALA A 1 62 ? -29.457 5.221 -1.441 1.00 55.62 62 ALA A O 1
ATOM 494 N N . THR A 1 63 ? -31.358 4.455 -2.346 1.00 55.16 63 THR A N 1
ATOM 495 C CA . THR A 1 63 ? -30.803 3.208 -2.884 1.00 55.16 63 THR A CA 1
ATOM 496 C C . THR A 1 63 ? -29.860 3.449 -4.067 1.00 55.16 63 THR A C 1
ATOM 498 O O . THR A 1 63 ? -28.779 2.866 -4.107 1.00 55.16 63 THR A O 1
ATOM 501 N N . GLU A 1 64 ? -30.190 4.354 -4.991 1.00 57.34 64 GLU A N 1
ATOM 502 C CA . GLU A 1 64 ? -29.288 4.738 -6.090 1.00 57.34 64 GLU A CA 1
ATOM 503 C C . GLU A 1 64 ? -28.036 5.474 -5.596 1.00 57.34 64 GLU A C 1
ATOM 505 O O . GLU A 1 64 ? -26.949 5.280 -6.145 1.00 57.34 64 GLU A O 1
ATOM 510 N N . GLN A 1 65 ? -28.153 6.274 -4.531 1.00 61.53 65 GLN A N 1
ATOM 511 C CA . GLN A 1 65 ? -26.999 6.926 -3.906 1.00 61.53 65 GLN A CA 1
ATOM 512 C C . GLN A 1 65 ? -26.037 5.898 -3.299 1.00 61.53 65 GLN A C 1
ATOM 514 O O . GLN A 1 65 ? -24.836 5.983 -3.562 1.00 61.53 65 GLN A O 1
ATOM 519 N N . ILE A 1 66 ? -26.550 4.895 -2.575 1.00 63.81 66 ILE A N 1
ATOM 520 C CA . ILE A 1 66 ? -25.745 3.786 -2.037 1.00 63.81 66 ILE A CA 1
ATOM 521 C C . ILE A 1 66 ? -25.040 3.042 -3.177 1.00 63.81 66 ILE A C 1
ATOM 523 O O . ILE A 1 66 ? -23.823 2.895 -3.140 1.00 63.81 66 ILE A O 1
ATOM 527 N N . ILE A 1 67 ? -25.763 2.660 -4.237 1.00 64.75 67 ILE A N 1
ATOM 528 C CA . ILE A 1 67 ? -25.177 1.961 -5.396 1.00 64.75 67 ILE A CA 1
ATOM 529 C C . ILE A 1 67 ? -24.071 2.803 -6.054 1.00 64.75 67 ILE A C 1
ATOM 531 O O . ILE A 1 67 ? -23.027 2.268 -6.431 1.00 64.75 67 ILE A O 1
ATOM 535 N N . SER A 1 68 ? -24.266 4.121 -6.175 1.00 63.03 68 SER A N 1
ATOM 536 C CA . SER A 1 68 ? -23.254 5.021 -6.739 1.00 63.03 68 SER A CA 1
ATOM 537 C C . SER A 1 68 ? -21.995 5.111 -5.868 1.00 63.03 68 SER A C 1
ATOM 539 O O . SER A 1 68 ? -20.888 5.044 -6.400 1.00 63.03 68 SER A O 1
ATOM 541 N N . GLN A 1 69 ? -22.153 5.170 -4.540 1.00 67.56 69 GLN A N 1
ATOM 542 C CA . GLN A 1 69 ? -21.046 5.189 -3.582 1.00 67.56 69 GLN A CA 1
ATOM 543 C C . GLN A 1 69 ? -20.285 3.861 -3.571 1.00 67.56 69 GLN A C 1
ATOM 545 O O . GLN A 1 69 ? -19.055 3.867 -3.600 1.00 67.56 69 GLN A O 1
ATOM 550 N N . GLU A 1 70 ? -20.987 2.722 -3.592 1.00 68.94 70 GLU A N 1
ATOM 551 C CA . GLU A 1 70 ? -20.354 1.401 -3.691 1.00 68.94 70 GLU A CA 1
ATOM 552 C C . GLU A 1 70 ? -19.540 1.270 -4.983 1.00 68.94 70 GLU A C 1
ATOM 554 O O . GLU A 1 70 ? -18.413 0.769 -4.968 1.00 68.94 70 GLU A O 1
ATOM 559 N N . LYS A 1 71 ? -20.086 1.766 -6.100 1.00 66.19 71 LYS A N 1
ATOM 560 C CA . LYS A 1 71 ? -19.405 1.772 -7.395 1.00 66.19 71 LYS A CA 1
ATOM 561 C C . LYS A 1 71 ? -18.167 2.670 -7.388 1.00 66.19 71 LYS A C 1
ATOM 563 O O . LYS A 1 71 ? -17.126 2.259 -7.890 1.00 66.19 71 LYS A O 1
ATOM 568 N N . GLU A 1 72 ? -18.246 3.851 -6.780 1.00 67.44 72 GLU A N 1
ATOM 569 C CA . GLU A 1 72 ? -17.114 4.777 -6.661 1.00 67.44 72 GLU A CA 1
ATOM 570 C C . GLU A 1 72 ? -16.005 4.217 -5.749 1.00 67.44 72 GLU A C 1
ATOM 572 O O . GLU A 1 72 ? -14.827 4.265 -6.108 1.00 67.44 72 GLU A O 1
ATOM 577 N N . MET A 1 73 ? -16.359 3.603 -4.611 1.00 63.75 73 MET A N 1
ATOM 578 C CA . MET A 1 73 ? -15.405 2.902 -3.737 1.00 63.75 73 MET A CA 1
ATOM 579 C C . MET A 1 73 ? -14.701 1.753 -4.469 1.00 63.75 73 MET A C 1
ATOM 581 O O . MET A 1 73 ? -13.484 1.590 -4.356 1.00 63.75 73 MET A O 1
ATOM 585 N N . MET A 1 74 ? -15.452 0.976 -5.251 1.00 59.38 74 MET A N 1
ATOM 586 C CA . MET A 1 74 ? -14.905 -0.082 -6.099 1.00 59.38 74 MET A CA 1
ATOM 587 C C . MET A 1 74 ? -13.966 0.466 -7.181 1.00 59.38 74 MET A C 1
ATOM 589 O O . MET A 1 74 ? -12.889 -0.094 -7.394 1.00 59.38 74 MET A O 1
ATOM 593 N N . GLU A 1 75 ? -14.323 1.575 -7.834 1.00 61.47 75 GLU A N 1
ATOM 594 C CA . GLU A 1 75 ? -13.476 2.223 -8.840 1.00 61.47 75 GLU A CA 1
ATOM 595 C C . GLU A 1 75 ? -12.161 2.741 -8.237 1.00 61.47 75 GLU A C 1
ATOM 597 O O . GLU A 1 75 ? -11.097 2.525 -8.823 1.00 61.47 75 GLU A O 1
ATOM 602 N N . GLN A 1 76 ? -12.194 3.333 -7.039 1.00 60.31 76 GLN A N 1
ATOM 603 C CA . GLN A 1 76 ? -10.991 3.797 -6.334 1.00 60.31 76 GLN A CA 1
ATOM 604 C C . GLN A 1 76 ? -10.041 2.655 -5.948 1.00 60.31 76 GLN A C 1
ATOM 606 O O . GLN A 1 76 ? -8.824 2.833 -5.990 1.00 60.31 76 GLN A O 1
ATOM 611 N N . LEU A 1 77 ? -10.571 1.477 -5.608 1.00 53.81 77 LEU A N 1
ATOM 612 C CA . LEU A 1 77 ? -9.770 0.278 -5.327 1.00 53.81 77 LEU A CA 1
ATOM 613 C C . LEU A 1 77 ? -9.212 -0.367 -6.606 1.00 53.81 77 LEU A C 1
ATOM 615 O O . LEU A 1 77 ? -8.196 -1.057 -6.561 1.00 53.81 77 LEU A O 1
ATOM 619 N N . SER A 1 78 ? -9.838 -0.113 -7.757 1.00 48.75 78 SER A N 1
ATOM 620 C CA . SER A 1 78 ? -9.513 -0.729 -9.049 1.00 48.75 78 SER A CA 1
ATOM 621 C C . SER A 1 78 ? -8.352 -0.083 -9.820 1.00 48.75 78 SER A C 1
ATOM 623 O O . SER A 1 78 ? -8.265 -0.281 -11.033 1.00 48.75 78 SER A O 1
ATOM 625 N N . VAL A 1 79 ? -7.465 0.691 -9.168 1.00 41.47 79 VAL A N 1
ATOM 626 C CA . VAL A 1 79 ? -6.380 1.449 -9.831 1.00 41.47 79 VAL A CA 1
ATOM 627 C C . VAL A 1 79 ? -5.691 0.601 -10.908 1.00 41.47 79 VAL A C 1
ATOM 629 O O . VAL A 1 79 ? -4.925 -0.321 -10.628 1.00 41.47 79 VAL A O 1
ATOM 632 N N . LYS A 1 80 ? -5.994 0.934 -12.170 1.00 42.69 80 LYS A N 1
ATOM 633 C CA . LYS A 1 80 ? -5.561 0.216 -13.370 1.00 42.69 80 LYS A CA 1
ATOM 634 C C . LYS A 1 80 ? -4.035 0.199 -13.475 1.00 42.69 80 LYS A C 1
ATOM 636 O O . LYS A 1 80 ? -3.428 1.138 -13.985 1.00 42.69 80 LYS A O 1
ATOM 641 N N . LYS A 1 81 ? -3.426 -0.923 -13.101 1.00 45.53 81 LYS A N 1
ATOM 642 C CA . LYS A 1 81 ? -2.235 -1.450 -13.775 1.00 45.53 81 LYS A CA 1
ATOM 643 C C . LYS A 1 81 ? -2.648 -2.747 -14.457 1.00 45.53 81 LYS A C 1
ATOM 645 O O . LYS A 1 81 ? -2.879 -3.753 -13.796 1.00 45.53 81 LYS A O 1
ATOM 650 N N . THR A 1 82 ? -2.796 -2.702 -15.775 1.00 46.31 82 THR A N 1
ATOM 651 C CA . THR A 1 82 ? -3.001 -3.897 -16.601 1.00 46.31 82 THR A CA 1
ATOM 652 C C . THR A 1 82 ? -1.844 -4.874 -16.378 1.00 46.31 82 THR A C 1
ATOM 654 O O . THR A 1 82 ? -0.689 -4.464 -16.471 1.00 46.31 82 THR A O 1
ATOM 657 N N . LEU A 1 83 ? -2.158 -6.146 -16.109 1.00 52.66 83 LEU A N 1
ATOM 658 C CA . LEU A 1 83 ? -1.241 -7.287 -15.917 1.00 52.66 83 LEU A CA 1
ATOM 659 C C . LEU A 1 83 ? -0.561 -7.732 -17.233 1.00 52.66 83 LEU A C 1
ATOM 661 O O . LEU A 1 83 ? -0.362 -8.914 -17.497 1.00 52.66 83 LEU A O 1
ATOM 665 N N . MET A 1 84 ? -0.221 -6.774 -18.088 1.00 54.75 84 MET A N 1
ATOM 666 C CA . MET A 1 84 ? 0.565 -7.009 -19.292 1.00 54.75 84 MET A CA 1
ATOM 667 C C . MET A 1 84 ? 2.038 -6.823 -18.960 1.00 54.75 84 MET A C 1
ATOM 669 O O . MET A 1 84 ? 2.378 -5.939 -18.169 1.00 54.75 84 MET A O 1
ATOM 673 N N . SER A 1 85 ? 2.911 -7.609 -19.590 1.00 55.19 85 SER A N 1
ATOM 674 C CA . SER A 1 85 ? 4.343 -7.422 -19.378 1.00 55.19 85 SER A CA 1
ATOM 675 C C . SER A 1 85 ? 4.759 -6.001 -19.779 1.00 55.19 85 SER A C 1
ATOM 677 O O . SER A 1 85 ? 4.249 -5.442 -20.758 1.00 55.19 85 SER A O 1
ATOM 679 N N . VAL A 1 86 ? 5.738 -5.414 -19.084 1.00 52.50 86 VAL A N 1
ATOM 680 C CA . VAL A 1 86 ? 6.306 -4.095 -19.443 1.00 52.50 86 VAL A CA 1
ATOM 681 C C . VAL A 1 86 ? 6.722 -4.050 -20.924 1.00 52.50 86 VAL A C 1
ATOM 683 O O . VAL A 1 86 ? 6.628 -3.008 -21.571 1.00 52.50 86 VAL A O 1
ATOM 686 N N . ARG A 1 87 ? 7.133 -5.193 -21.495 1.00 57.12 87 ARG A N 1
ATOM 687 C CA . ARG A 1 87 ? 7.480 -5.338 -22.918 1.00 57.12 87 ARG A CA 1
ATOM 688 C C . ARG A 1 87 ? 6.272 -5.322 -23.853 1.00 57.12 87 ARG A C 1
ATOM 690 O O . ARG A 1 87 ? 6.365 -4.699 -24.907 1.00 57.12 87 ARG A O 1
ATOM 697 N N . GLU A 1 88 ? 5.179 -5.998 -23.514 1.00 63.03 88 GLU A N 1
ATOM 698 C CA . GLU A 1 88 ? 3.946 -5.989 -24.314 1.00 63.03 88 GLU A CA 1
ATOM 699 C C . GLU A 1 88 ? 3.266 -4.623 -24.257 1.00 63.03 88 GLU A C 1
ATOM 701 O O . GLU A 1 88 ? 2.831 -4.128 -25.294 1.00 63.03 88 GLU A O 1
ATOM 706 N N . LEU A 1 89 ? 3.286 -3.959 -23.094 1.00 56.88 89 LEU A N 1
ATOM 707 C CA . LEU A 1 89 ? 2.834 -2.572 -22.938 1.00 56.88 89 LEU A CA 1
ATOM 708 C C . LEU A 1 89 ? 3.689 -1.598 -23.751 1.00 56.88 89 LEU A C 1
ATOM 710 O O . LEU A 1 89 ? 3.146 -0.754 -24.458 1.00 56.88 89 LEU A O 1
ATOM 714 N N . ALA A 1 90 ? 5.017 -1.744 -23.715 1.00 50.25 90 ALA A N 1
ATOM 715 C CA . ALA A 1 90 ? 5.924 -0.922 -24.517 1.00 50.25 90 ALA A CA 1
ATOM 716 C C . ALA A 1 90 ? 5.756 -1.138 -26.034 1.00 50.25 90 ALA A C 1
ATOM 718 O O . ALA A 1 90 ? 6.088 -0.245 -26.811 1.00 50.25 90 ALA A O 1
ATOM 719 N N . LYS A 1 91 ? 5.250 -2.305 -26.458 1.00 56.41 91 LYS A N 1
ATOM 720 C CA . LYS A 1 91 ? 4.980 -2.647 -27.866 1.00 56.41 91 LYS A CA 1
ATOM 721 C C . LYS A 1 91 ? 3.508 -2.497 -28.278 1.00 56.41 91 LYS A C 1
ATOM 723 O O . LYS A 1 91 ? 3.205 -2.700 -29.449 1.00 56.41 91 LYS A O 1
ATOM 728 N N . GLY A 1 92 ? 2.603 -2.178 -27.350 1.00 59.38 92 GLY A N 1
ATOM 729 C CA . GLY A 1 92 ? 1.158 -2.101 -27.598 1.00 59.38 92 GLY A CA 1
ATOM 730 C C . GLY A 1 92 ? 0.491 -3.431 -27.985 1.00 59.38 92 GLY A C 1
ATOM 731 O O . GLY A 1 92 ? -0.571 -3.414 -28.601 1.00 59.38 92 GLY A O 1
ATOM 732 N N . ILE A 1 93 ? 1.097 -4.581 -27.671 1.00 69.19 93 ILE A N 1
ATOM 733 C CA . ILE A 1 93 ? 0.587 -5.904 -28.075 1.00 69.19 93 ILE A CA 1
ATOM 734 C C . ILE A 1 93 ? -0.563 -6.303 -27.154 1.00 69.19 93 ILE A C 1
ATOM 736 O O . ILE A 1 93 ? -0.342 -6.536 -25.974 1.00 69.19 93 ILE A O 1
ATOM 740 N N . THR A 1 94 ? -1.776 -6.431 -27.685 1.00 72.00 94 THR A N 1
ATOM 741 C CA . THR A 1 94 ? -2.941 -6.965 -26.962 1.00 72.00 94 THR A CA 1
ATOM 742 C C . THR A 1 94 ? -3.439 -8.218 -27.671 1.00 72.00 94 THR A C 1
ATOM 744 O O . THR A 1 94 ? -3.776 -8.174 -28.851 1.00 72.00 94 THR A O 1
ATOM 747 N N . TYR A 1 95 ? -3.464 -9.349 -26.965 1.00 80.25 95 TYR A N 1
ATOM 748 C CA . TYR A 1 95 ? -4.015 -10.587 -27.512 1.00 80.25 95 TYR A CA 1
ATOM 749 C C . TYR A 1 95 ? -5.538 -10.545 -27.416 1.00 80.25 95 TYR A C 1
ATOM 751 O O . TYR A 1 95 ? -6.093 -10.358 -26.335 1.00 80.25 95 TYR A O 1
ATOM 759 N N . THR A 1 96 ? -6.211 -10.712 -28.550 1.00 80.19 96 THR A N 1
ATOM 760 C CA . THR A 1 96 ? -7.679 -10.689 -28.636 1.00 80.19 96 THR A CA 1
ATOM 761 C C . THR A 1 96 ? -8.280 -12.067 -28.879 1.00 80.19 96 THR A C 1
ATOM 763 O O . THR A 1 96 ? -9.480 -12.239 -28.684 1.00 80.19 96 THR A O 1
ATOM 766 N N . GLU A 1 97 ? -7.470 -13.044 -29.291 1.00 84.06 97 GLU A N 1
ATOM 767 C CA . GLU A 1 97 ? -7.921 -14.390 -29.646 1.00 84.06 97 GLU A CA 1
ATOM 768 C C . GLU A 1 97 ? -7.292 -15.464 -28.750 1.00 84.06 97 GLU A C 1
ATOM 770 O O . GLU A 1 97 ? -6.144 -15.298 -28.333 1.00 84.06 97 GLU A O 1
ATOM 775 N N . PRO A 1 98 ? -8.005 -16.566 -28.447 1.00 85.88 98 PRO A N 1
ATOM 776 C CA . PRO A 1 98 ? -7.454 -17.686 -27.686 1.00 85.88 98 PRO A CA 1
ATOM 777 C C . PRO A 1 98 ? -6.351 -18.449 -28.429 1.00 85.88 98 PRO A C 1
ATOM 779 O O . PRO A 1 98 ? -6.250 -18.392 -29.656 1.00 85.88 98 PRO A O 1
ATOM 782 N N . LEU A 1 99 ? -5.564 -19.241 -27.692 1.00 87.56 99 LEU A N 1
ATOM 783 C CA . LEU A 1 99 ? -4.579 -20.129 -28.306 1.00 87.56 99 LEU A CA 1
ATOM 784 C C . LEU A 1 99 ? -5.266 -21.245 -29.096 1.00 87.56 99 LEU A C 1
ATOM 786 O O . LEU A 1 99 ? -6.187 -21.909 -28.621 1.00 87.56 99 LEU A O 1
ATOM 790 N N . LEU A 1 100 ? -4.772 -21.483 -30.309 1.00 84.06 100 LEU A N 1
ATOM 791 C CA . LEU A 1 100 ? -5.259 -22.559 -31.159 1.00 84.06 100 LEU A CA 1
ATOM 792 C C . LEU A 1 100 ? -4.604 -23.882 -30.765 1.00 84.06 100 LEU A C 1
ATOM 794 O O . LEU A 1 100 ? -3.382 -23.984 -30.668 1.00 84.06 100 LEU A O 1
ATOM 798 N N . THR A 1 101 ? -5.423 -24.917 -30.601 1.00 85.81 101 THR A N 1
ATOM 799 C CA . THR A 1 101 ? -4.962 -26.279 -30.317 1.00 85.81 101 THR A CA 1
ATOM 800 C C . THR A 1 101 ? -5.383 -27.240 -31.424 1.00 85.81 101 THR A C 1
ATOM 802 O O . THR A 1 101 ? -6.380 -27.044 -32.122 1.00 85.81 101 THR A O 1
ATOM 805 N N . GLY A 1 102 ? -4.614 -28.320 -31.590 1.00 82.81 102 GLY A N 1
ATOM 806 C CA . GLY A 1 102 ? -4.972 -29.419 -32.493 1.00 82.81 102 GLY A CA 1
ATOM 807 C C . GLY A 1 102 ? -6.078 -30.327 -31.941 1.00 82.81 102 GLY A C 1
ATOM 808 O O . GLY A 1 102 ? -6.595 -31.185 -32.662 1.00 82.81 102 GLY A O 1
ATOM 809 N N . TRP A 1 103 ? -6.451 -30.164 -30.670 1.00 91.25 103 TRP A N 1
ATOM 810 C CA . TRP A 1 103 ? -7.440 -31.009 -30.022 1.00 91.25 103 TRP A CA 1
ATOM 811 C C . TRP A 1 103 ? -8.854 -30.660 -30.491 1.00 91.25 103 TRP A C 1
ATOM 813 O O . TRP A 1 103 ? -9.261 -29.503 -30.556 1.00 91.25 103 TRP A O 1
ATOM 823 N N . LYS A 1 104 ? -9.632 -31.693 -30.825 1.00 89.56 104 LYS A N 1
ATOM 824 C CA . LYS A 1 104 ? -11.056 -31.567 -31.153 1.00 89.56 104 LYS A CA 1
ATOM 825 C C . LYS A 1 104 ? -11.830 -32.717 -30.519 1.00 89.56 104 LYS A C 1
ATOM 827 O O . LYS A 1 104 ? -11.394 -33.872 -30.668 1.00 89.56 104 LYS A O 1
ATOM 832 N N . PRO A 1 105 ? -13.001 -32.453 -29.913 1.00 90.44 105 PRO A N 1
ATOM 833 C CA . PRO A 1 105 ? -13.819 -33.513 -29.352 1.00 90.44 105 PRO A CA 1
ATOM 834 C C . PRO A 1 105 ? -14.322 -34.467 -30.452 1.00 90.44 105 PRO A C 1
ATOM 836 O O . PRO A 1 105 ? -14.389 -34.085 -31.630 1.00 90.44 105 PRO A O 1
ATOM 839 N N . PRO A 1 106 ? -14.669 -35.721 -30.108 1.00 92.88 106 PRO A N 1
ATOM 840 C CA . PRO A 1 106 ? -15.249 -36.680 -31.043 1.00 92.88 106 PRO A CA 1
ATOM 841 C C . PRO A 1 106 ? -16.463 -36.113 -31.790 1.00 92.88 106 PRO A C 1
ATOM 843 O O . PRO A 1 106 ? -17.238 -35.330 -31.238 1.00 92.88 106 PRO A O 1
ATOM 846 N N . LEU A 1 107 ? -16.671 -36.549 -33.038 1.00 91.62 107 LEU A N 1
ATOM 847 C CA . LEU A 1 107 ? -17.730 -36.017 -33.909 1.00 91.62 107 LEU A CA 1
ATOM 848 C C . LEU A 1 107 ? -19.122 -36.090 -33.258 1.00 91.62 107 LEU A C 1
ATOM 850 O O . LEU A 1 107 ? -19.895 -35.142 -33.360 1.00 91.62 107 LEU A O 1
ATOM 854 N N . ARG A 1 108 ? -19.413 -37.183 -32.540 1.00 92.94 108 ARG A N 1
ATOM 855 C CA . ARG A 1 108 ? -20.681 -37.374 -31.818 1.00 92.94 108 ARG A CA 1
ATOM 856 C C . ARG A 1 108 ? -20.939 -36.315 -30.741 1.00 92.94 108 ARG A C 1
ATOM 858 O O . ARG A 1 108 ? -22.080 -35.933 -30.533 1.00 92.94 108 ARG A O 1
ATOM 865 N N . ILE A 1 109 ? -19.884 -35.820 -30.091 1.00 92.62 109 ILE A N 1
ATOM 866 C CA . ILE A 1 109 ? -19.973 -34.776 -29.062 1.00 92.62 109 ILE A CA 1
ATOM 867 C C . ILE A 1 109 ? -20.082 -33.399 -29.722 1.00 92.62 109 ILE A C 1
ATOM 869 O O . ILE A 1 109 ? -20.873 -32.570 -29.293 1.00 92.62 109 ILE A O 1
ATOM 873 N N . ARG A 1 110 ? -19.359 -33.171 -30.825 1.00 89.19 110 ARG A N 1
ATOM 874 C CA . ARG A 1 110 ? -19.448 -31.922 -31.605 1.00 89.19 110 ARG A CA 1
ATOM 875 C C . ARG A 1 110 ? -20.828 -31.677 -32.217 1.00 89.19 110 ARG A C 1
ATOM 877 O O . ARG A 1 110 ? -21.206 -30.529 -32.395 1.00 89.19 110 ARG A O 1
ATOM 884 N N . LYS A 1 111 ? -21.551 -32.744 -32.567 1.00 90.62 111 LYS A N 1
ATOM 885 C CA . LYS A 1 111 ? -22.914 -32.683 -33.121 1.00 90.62 111 LYS A CA 1
ATOM 886 C C . LYS A 1 111 ? -24.010 -32.639 -32.045 1.00 90.62 111 LYS A C 1
ATOM 888 O O . LYS A 1 111 ? -25.189 -32.686 -32.382 1.00 90.62 111 LYS A O 1
ATOM 893 N N . MET A 1 112 ? -23.646 -32.587 -30.763 1.00 91.94 112 MET A N 1
ATOM 894 C CA . MET A 1 112 ? -24.603 -32.518 -29.660 1.00 91.94 112 MET A CA 1
ATOM 895 C C . MET A 1 112 ? -25.410 -31.213 -29.734 1.00 91.94 112 MET A C 1
ATOM 897 O O . MET A 1 112 ? -24.840 -30.136 -29.875 1.00 91.94 112 MET A O 1
ATOM 901 N N . SER A 1 113 ? -26.740 -31.303 -29.637 1.00 92.56 113 SER A N 1
ATOM 902 C CA . SER A 1 113 ? -27.606 -30.112 -29.629 1.00 92.56 113 SER A CA 1
ATOM 903 C C . SER A 1 113 ? -27.388 -29.252 -28.376 1.00 92.56 113 SER A C 1
ATOM 905 O O . SER A 1 113 ? -27.104 -29.790 -27.302 1.00 92.56 113 SER A O 1
ATOM 907 N N . SER A 1 114 ? -27.585 -27.933 -28.486 1.00 88.44 114 SER A N 1
ATOM 908 C CA . SER A 1 114 ? -27.501 -26.987 -27.355 1.00 88.44 114 SER A CA 1
ATOM 909 C C . SER A 1 114 ? -28.395 -27.401 -26.187 1.00 88.44 114 SER A C 1
ATOM 911 O O . SER A 1 114 ? -27.918 -27.516 -25.063 1.00 88.44 114 SER A O 1
ATOM 913 N N . LYS A 1 115 ? -29.648 -27.783 -26.471 1.00 90.44 115 LYS A N 1
ATOM 914 C CA . LYS A 1 115 ? -30.599 -28.284 -25.463 1.00 90.44 115 LYS A CA 1
ATOM 915 C C . LYS A 1 115 ? -30.046 -29.460 -24.653 1.00 90.44 115 LYS A C 1
ATOM 917 O O . LYS A 1 115 ? -30.259 -29.531 -23.447 1.00 90.44 115 LYS A O 1
ATOM 922 N N . HIS A 1 116 ? -29.344 -30.392 -25.302 1.00 90.44 116 HIS A N 1
ATOM 923 C CA . HIS A 1 116 ? -28.762 -31.537 -24.605 1.00 90.44 116 HIS A CA 1
ATOM 924 C C . HIS A 1 116 ? -27.541 -31.134 -23.770 1.00 90.44 116 HIS A C 1
ATOM 926 O O . HIS A 1 116 ? -27.394 -31.615 -22.649 1.00 90.44 116 HIS A O 1
ATOM 932 N N . MET A 1 117 ? -26.695 -30.228 -24.272 1.00 91.31 117 MET A N 1
ATOM 933 C CA . MET A 1 117 ? -25.576 -29.682 -23.495 1.00 91.31 117 MET A CA 1
ATOM 934 C C . MET A 1 117 ? -26.065 -28.994 -22.214 1.00 91.31 117 MET A C 1
ATOM 936 O O . MET A 1 117 ? -25.523 -29.238 -21.136 1.00 91.31 117 MET A O 1
ATOM 940 N N . ASP A 1 118 ? -27.123 -28.190 -22.315 1.00 89.31 118 ASP A N 1
ATOM 941 C CA . ASP A 1 118 ? -27.697 -27.470 -21.175 1.00 89.31 118 ASP A CA 1
ATOM 942 C C . ASP A 1 118 ? -28.359 -28.414 -20.170 1.00 89.31 118 ASP A C 1
ATOM 944 O O . ASP A 1 118 ? -28.274 -28.194 -18.963 1.00 89.31 118 ASP A O 1
ATOM 948 N N . LEU A 1 119 ? -28.938 -29.522 -20.640 1.00 91.56 119 LEU A N 1
ATOM 949 C CA . LEU A 1 119 ? -29.460 -30.569 -19.765 1.00 91.56 119 LEU A CA 1
ATOM 950 C C . LEU A 1 119 ? -28.347 -31.240 -18.946 1.00 91.56 119 LEU A C 1
ATOM 952 O O . LEU A 1 119 ? -28.529 -31.469 -17.752 1.00 91.56 119 LEU A O 1
ATOM 956 N N . ILE A 1 120 ? -27.183 -31.506 -19.553 1.00 91.06 120 ILE A N 1
ATOM 957 C CA . ILE A 1 120 ? -26.013 -32.042 -18.836 1.00 91.06 120 ILE A CA 1
ATOM 958 C C . ILE A 1 120 ? -25.550 -31.052 -17.765 1.00 91.06 120 ILE A C 1
ATOM 960 O O . ILE A 1 120 ? -25.358 -31.438 -16.614 1.00 91.06 120 ILE A O 1
ATOM 964 N N . ARG A 1 121 ? -25.414 -29.774 -18.128 1.00 91.19 121 ARG A N 1
ATOM 965 C CA . ARG A 1 121 ? -25.004 -28.708 -17.205 1.00 91.19 121 ARG A CA 1
ATOM 966 C C . ARG A 1 121 ? -25.975 -28.567 -16.038 1.00 91.19 121 ARG A C 1
ATOM 968 O O . ARG A 1 121 ? -25.545 -28.548 -14.891 1.00 91.19 121 ARG A O 1
ATOM 975 N N . LYS A 1 122 ? -27.280 -28.566 -16.319 1.00 86.75 122 LYS A N 1
ATOM 976 C CA . LYS A 1 122 ? -28.334 -28.491 -15.302 1.00 86.75 122 LYS A CA 1
ATOM 977 C C . LYS A 1 122 ? -28.315 -29.696 -14.361 1.00 86.75 122 LYS A C 1
ATOM 979 O O . LYS A 1 122 ? -28.428 -29.508 -13.157 1.00 86.75 122 LYS A O 1
ATOM 984 N N . GLN A 1 123 ? -28.143 -30.907 -14.895 1.00 86.44 123 GLN A N 1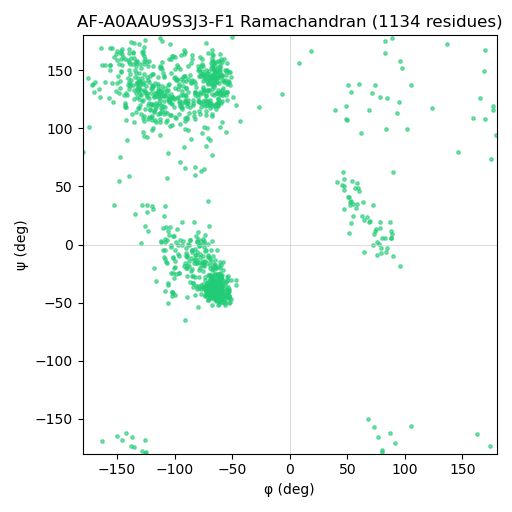
ATOM 985 C CA . GLN A 1 123 ? -28.085 -32.140 -14.102 1.00 86.44 123 GLN A CA 1
ATOM 986 C C . GLN A 1 123 ? -26.900 -32.143 -13.119 1.00 86.44 123 GLN A C 1
ATOM 988 O O . GLN A 1 123 ? -27.010 -32.710 -12.040 1.00 86.44 123 GLN A O 1
ATOM 993 N N . TRP A 1 124 ? -25.778 -31.520 -13.488 1.00 82.19 124 TRP A N 1
ATOM 994 C CA . TRP A 1 124 ? -24.538 -31.523 -12.702 1.00 82.19 124 TRP A CA 1
ATOM 995 C C . TRP A 1 124 ? -24.282 -30.177 -12.002 1.00 82.19 124 TRP A C 1
ATOM 997 O O . TRP A 1 124 ? -23.180 -29.941 -11.514 1.00 82.19 124 TRP A O 1
ATOM 1007 N N . HIS A 1 125 ? -25.284 -29.288 -11.976 1.00 82.69 125 HIS A N 1
ATOM 1008 C CA . HIS A 1 125 ? -25.214 -27.943 -11.390 1.00 82.69 125 HIS A CA 1
ATOM 1009 C C . HIS A 1 125 ? -24.009 -27.111 -11.870 1.00 82.69 125 HIS A C 1
ATOM 1011 O O . HIS A 1 125 ? -23.360 -26.408 -11.093 1.00 82.69 125 HIS A O 1
ATOM 1017 N N . ILE A 1 126 ? -23.714 -27.197 -13.169 1.00 88.00 126 ILE A N 1
ATOM 1018 C CA . ILE A 1 126 ? -22.635 -26.462 -13.830 1.00 88.00 126 ILE A CA 1
ATOM 1019 C C . ILE A 1 126 ? -23.219 -25.195 -14.455 1.00 88.00 126 ILE A C 1
ATOM 1021 O O . ILE A 1 126 ? -24.078 -25.260 -15.334 1.00 88.00 126 ILE A O 1
ATOM 1025 N N . ILE A 1 127 ? -22.713 -24.042 -14.040 1.00 87.50 127 ILE A N 1
ATOM 1026 C CA . ILE A 1 127 ? -23.017 -22.737 -14.622 1.00 87.50 127 ILE A CA 1
ATOM 1027 C C . ILE A 1 127 ? -21.815 -22.327 -15.469 1.00 87.50 127 ILE A C 1
ATOM 1029 O O . ILE A 1 127 ? -20.681 -22.327 -14.993 1.00 87.50 127 ILE A O 1
ATOM 1033 N N . VAL A 1 128 ? -22.056 -21.988 -16.734 1.00 89.81 128 VAL A N 1
ATOM 1034 C CA . VAL A 1 128 ? -21.001 -21.585 -17.669 1.00 89.81 128 VAL A CA 1
ATOM 1035 C C . VAL A 1 128 ? -21.296 -20.233 -18.283 1.00 89.81 128 VAL A C 1
ATOM 1037 O O . VAL A 1 128 ? -22.415 -20.000 -18.727 1.00 89.81 128 VAL A O 1
ATOM 1040 N N . ASN A 1 129 ? -20.274 -19.384 -18.360 1.00 89.88 129 ASN A N 1
ATOM 1041 C CA . ASN A 1 129 ? -20.332 -18.086 -19.025 1.00 89.88 129 ASN A CA 1
ATOM 1042 C C . ASN A 1 129 ? -19.120 -17.920 -19.951 1.00 89.88 129 ASN A C 1
ATOM 1044 O O . ASN A 1 129 ? -18.017 -18.349 -19.614 1.00 89.88 129 ASN A O 1
ATOM 1048 N N . GLY A 1 130 ? -19.318 -17.279 -21.101 1.00 88.06 130 GLY A N 1
ATOM 1049 C CA . GLY A 1 130 ? -18.271 -17.008 -22.086 1.00 88.06 130 GLY A CA 1
ATOM 1050 C C . GLY A 1 130 ? -18.733 -17.280 -23.516 1.00 88.06 130 GLY A C 1
ATOM 1051 O O . GLY A 1 130 ? -19.816 -17.812 -23.750 1.00 88.06 130 GLY A O 1
ATOM 1052 N N . GLU A 1 131 ? -17.895 -16.911 -24.476 1.00 86.38 131 GLU A N 1
ATOM 1053 C CA . GLU A 1 131 ? -18.135 -17.142 -25.905 1.00 86.38 131 GLU A CA 1
ATOM 1054 C C . GLU A 1 131 ? -17.594 -18.515 -26.330 1.00 86.38 131 GLU A C 1
ATOM 1056 O O . GLU A 1 131 ? -16.656 -19.020 -25.711 1.00 86.38 131 GLU A O 1
ATOM 1061 N N . ASP A 1 132 ? -18.159 -19.121 -27.380 1.00 86.38 132 ASP A N 1
ATOM 1062 C CA . ASP A 1 132 ? -17.686 -20.369 -28.010 1.00 86.38 132 ASP A CA 1
ATOM 1063 C C . ASP A 1 132 ? -17.348 -21.509 -27.030 1.00 86.38 132 ASP A C 1
ATOM 1065 O O . ASP A 1 132 ? -16.261 -22.093 -27.058 1.00 86.38 132 ASP A O 1
ATOM 1069 N N . ILE A 1 133 ? -18.277 -21.813 -26.120 1.00 91.38 133 ILE A N 1
ATOM 1070 C CA . ILE A 1 133 ? -18.080 -22.802 -25.052 1.00 91.38 133 ILE A CA 1
ATOM 1071 C C . ILE A 1 133 ? -18.040 -24.228 -25.641 1.00 91.38 133 ILE A C 1
ATOM 1073 O O . ILE A 1 133 ? -19.035 -24.670 -26.226 1.00 91.38 133 ILE A O 1
ATOM 1077 N N . PRO A 1 134 ? -16.952 -25.002 -25.442 1.00 92.00 134 PRO A N 1
ATOM 1078 C CA . PRO A 1 134 ? -16.888 -26.392 -25.885 1.00 92.00 134 PRO A CA 1
ATOM 1079 C C . PRO A 1 134 ? -17.948 -27.284 -25.213 1.00 92.00 134 PRO A C 1
ATOM 1081 O O . PRO A 1 134 ? -18.324 -27.047 -24.058 1.00 92.00 134 PRO A O 1
ATOM 1084 N N . PRO A 1 135 ? -18.425 -28.337 -25.902 1.00 93.31 135 PRO A N 1
ATOM 1085 C CA . PRO A 1 135 ? -19.450 -29.229 -25.368 1.00 93.31 135 PRO A CA 1
ATOM 1086 C C . PRO A 1 135 ? -18.949 -29.998 -24.128 1.00 93.31 135 PRO A C 1
ATOM 1088 O O . PRO A 1 135 ? -17.799 -30.448 -24.124 1.00 93.31 135 PRO A O 1
ATOM 1091 N N . PRO A 1 136 ? -19.794 -30.195 -23.095 1.00 94.75 136 PRO A N 1
ATOM 1092 C CA . PRO A 1 136 ? -19.430 -30.965 -21.907 1.00 94.75 136 PRO A CA 1
ATOM 1093 C C . PRO A 1 136 ? -19.218 -32.449 -22.243 1.00 94.75 136 PRO A C 1
ATOM 1095 O O . PRO A 1 136 ? -19.965 -33.038 -23.030 1.00 94.75 136 PRO A O 1
ATOM 1098 N N . ILE A 1 137 ? -18.217 -33.076 -21.619 1.00 94.75 137 ILE A N 1
ATOM 1099 C CA . ILE A 1 137 ? -17.832 -34.472 -21.871 1.00 94.75 137 ILE A CA 1
ATOM 1100 C C . ILE A 1 137 ? -17.942 -35.291 -20.583 1.00 94.75 137 ILE A C 1
ATOM 1102 O O . ILE A 1 137 ? -17.267 -35.014 -19.599 1.00 94.75 137 ILE A O 1
ATOM 1106 N N . LYS A 1 138 ? -18.772 -36.341 -20.609 1.00 91.94 138 LYS A N 1
ATOM 1107 C CA . LYS A 1 138 ? -19.069 -37.183 -19.435 1.00 91.94 138 LYS A CA 1
ATOM 1108 C C . LYS A 1 138 ? -18.048 -38.290 -19.156 1.00 91.94 138 LYS A C 1
ATOM 1110 O O . LYS A 1 138 ? -18.105 -38.878 -18.089 1.00 91.94 138 LYS A O 1
ATOM 1115 N N . ASN A 1 139 ? -17.147 -38.601 -20.089 1.00 92.44 139 ASN A N 1
ATOM 1116 C CA . ASN A 1 139 ? -16.192 -39.706 -19.949 1.00 92.44 139 ASN A CA 1
ATOM 1117 C C . ASN A 1 139 ? -14.773 -39.258 -20.311 1.00 92.44 139 ASN A C 1
ATOM 1119 O O . ASN A 1 139 ? -14.579 -38.608 -21.337 1.00 92.44 139 ASN A O 1
ATOM 1123 N N . PHE A 1 140 ? -13.766 -39.688 -19.547 1.00 93.31 140 PHE A N 1
ATOM 1124 C CA . PHE A 1 140 ? -12.359 -39.384 -19.848 1.00 93.31 140 PHE A CA 1
ATOM 1125 C C . PHE A 1 140 ? -11.893 -39.935 -21.203 1.00 93.31 140 PHE A C 1
ATOM 1127 O O . PHE A 1 140 ? -11.112 -39.289 -21.900 1.00 93.31 140 PHE A O 1
ATOM 1134 N N . SER A 1 14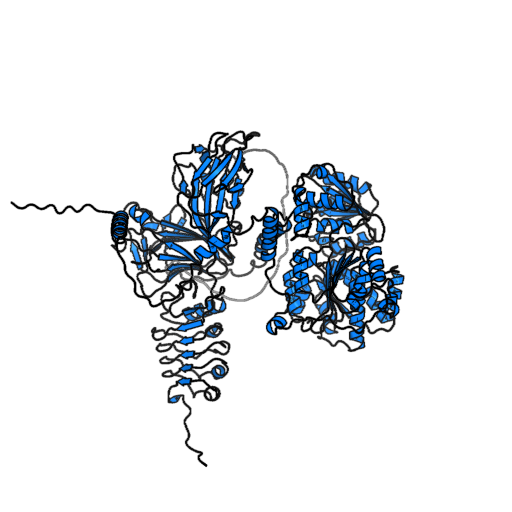1 ? -12.405 -41.093 -21.628 1.00 90.31 141 SER A N 1
ATOM 1135 C CA . SER A 1 141 ? -12.079 -41.689 -22.933 1.00 90.31 141 SER A CA 1
ATOM 1136 C C . SER A 1 141 ? -12.447 -40.773 -24.103 1.00 90.31 141 SER A C 1
ATOM 1138 O O . SER A 1 141 ? -11.717 -40.670 -25.087 1.00 90.31 141 SER A O 1
ATOM 1140 N N . ASP A 1 142 ? -13.561 -40.053 -23.976 1.00 92.50 142 ASP A N 1
ATOM 1141 C CA . ASP A 1 142 ? -14.053 -39.127 -24.993 1.00 92.50 142 ASP A CA 1
ATOM 1142 C C . ASP A 1 142 ? -13.249 -37.826 -25.060 1.00 92.50 142 ASP A C 1
ATOM 1144 O O . ASP A 1 142 ? -13.328 -37.100 -26.052 1.00 92.50 142 ASP A O 1
ATOM 1148 N N . MET A 1 143 ? -12.440 -37.552 -24.035 1.00 93.19 143 MET A N 1
ATOM 1149 C CA . MET A 1 143 ? -11.499 -36.434 -23.998 1.00 93.19 143 MET A CA 1
ATOM 1150 C C . MET A 1 143 ? -10.185 -36.752 -24.734 1.00 93.19 143 MET A C 1
ATOM 1152 O O . MET A 1 143 ? -9.366 -35.857 -24.921 1.00 93.19 143 MET A O 1
ATOM 1156 N N . LYS A 1 144 ? -10.015 -37.991 -25.231 1.00 91.94 144 LYS A N 1
ATOM 1157 C CA . LYS A 1 144 ? -8.851 -38.473 -26.001 1.00 91.94 144 LYS A CA 1
ATOM 1158 C C . LYS A 1 144 ? -7.524 -38.469 -25.226 1.00 91.94 144 LYS A C 1
ATOM 1160 O O . LYS A 1 144 ? -6.473 -38.206 -25.808 1.00 91.94 144 LYS A O 1
ATOM 1165 N N . PHE A 1 145 ? -7.559 -38.786 -23.933 1.00 92.50 145 PHE A N 1
ATOM 1166 C CA . PHE A 1 145 ? -6.331 -39.022 -23.171 1.00 92.50 145 PHE A CA 1
ATOM 1167 C C . PHE A 1 145 ? -5.634 -40.335 -23.593 1.00 92.50 145 PHE A C 1
ATOM 1169 O O . PHE A 1 145 ? -6.317 -41.286 -23.989 1.00 92.50 145 PHE A O 1
ATOM 1176 N N . PRO A 1 146 ? -4.290 -40.417 -23.503 1.00 91.44 146 PRO A N 1
ATOM 1177 C CA . PRO A 1 146 ? -3.530 -41.644 -23.713 1.00 91.44 146 PRO A CA 1
ATOM 1178 C C . PRO A 1 146 ? -4.011 -42.777 -22.806 1.00 91.44 146 PRO A C 1
ATOM 1180 O O . PRO A 1 146 ? -4.419 -42.532 -21.671 1.00 91.44 146 PRO A O 1
ATOM 1183 N N . ARG A 1 147 ? -3.897 -44.028 -23.276 1.00 91.38 147 ARG A N 1
ATOM 1184 C CA . ARG A 1 147 ? -4.319 -45.213 -22.504 1.00 91.38 147 ARG A CA 1
ATOM 1185 C C . ARG A 1 147 ? -3.672 -45.268 -21.122 1.00 91.38 147 ARG A C 1
ATOM 1187 O O . ARG A 1 147 ? -4.397 -45.410 -20.154 1.00 91.38 147 ARG A O 1
ATOM 1194 N N . ALA A 1 148 ? -2.370 -44.993 -21.030 1.00 91.81 148 ALA A N 1
ATOM 1195 C CA . ALA A 1 148 ? -1.659 -44.944 -19.753 1.00 91.81 148 ALA A CA 1
ATOM 1196 C C . ALA A 1 148 ? -2.320 -43.996 -18.735 1.00 91.81 148 ALA A C 1
ATOM 1198 O O . ALA A 1 148 ? -2.493 -44.364 -17.583 1.00 91.81 148 ALA A O 1
ATOM 1199 N N . VAL A 1 149 ? -2.773 -42.810 -19.163 1.00 92.81 149 VAL A N 1
ATOM 1200 C CA . VAL A 1 149 ? -3.482 -41.864 -18.283 1.00 92.81 149 VAL A CA 1
ATOM 1201 C C . VAL A 1 149 ? -4.838 -42.426 -17.848 1.00 92.81 149 VAL A C 1
ATOM 1203 O O . VAL A 1 149 ? -5.208 -42.303 -16.683 1.00 92.81 149 VAL A O 1
ATOM 1206 N N . LEU A 1 150 ? -5.582 -43.048 -18.768 1.00 93.56 150 LEU A N 1
ATOM 1207 C CA . LEU A 1 150 ? -6.885 -43.658 -18.473 1.00 93.56 150 LEU A CA 1
ATOM 1208 C C . LEU A 1 150 ? -6.765 -44.851 -17.514 1.00 93.56 150 LEU A C 1
ATOM 1210 O O . LEU A 1 150 ? -7.615 -45.014 -16.637 1.00 93.56 150 LEU A O 1
ATOM 1214 N N . ASP A 1 151 ? -5.722 -45.662 -17.670 1.00 92.69 151 ASP A N 1
ATOM 1215 C CA . ASP A 1 151 ? -5.444 -46.816 -16.818 1.00 92.69 151 ASP A CA 1
ATOM 1216 C C . ASP A 1 151 ? -5.045 -46.348 -15.410 1.00 92.69 151 ASP A C 1
ATOM 1218 O O . ASP A 1 151 ? -5.649 -46.786 -14.433 1.00 92.69 151 ASP A O 1
ATOM 1222 N N . THR A 1 152 ? -4.169 -45.340 -15.297 1.00 92.88 152 THR A N 1
ATOM 1223 C CA . THR A 1 152 ? -3.820 -44.717 -14.006 1.00 92.88 152 THR A CA 1
ATOM 1224 C C . THR A 1 152 ? -5.031 -44.087 -13.306 1.00 92.88 152 THR A C 1
ATOM 1226 O O . THR A 1 152 ? -5.165 -44.193 -12.086 1.00 92.88 152 THR A O 1
ATOM 1229 N N . LEU A 1 153 ? -5.950 -43.445 -14.043 1.00 92.62 153 LEU A N 1
ATOM 1230 C CA . LEU A 1 153 ? -7.203 -42.937 -13.463 1.00 92.62 153 LEU A CA 1
ATOM 1231 C C . LEU A 1 153 ? -8.055 -44.077 -12.888 1.00 92.62 153 LEU A C 1
ATOM 1233 O O . LEU A 1 153 ? -8.583 -43.949 -11.782 1.00 92.62 153 LEU A O 1
ATOM 1237 N N . ARG A 1 154 ? -8.153 -45.204 -13.603 1.00 91.25 154 ARG A N 1
ATOM 1238 C CA . ARG A 1 154 ? -8.912 -46.382 -13.163 1.00 91.25 154 ARG A CA 1
ATOM 1239 C C . ARG A 1 154 ? -8.296 -47.040 -11.932 1.00 91.25 154 ARG A C 1
ATOM 1241 O O . ARG A 1 154 ? -9.033 -47.360 -11.005 1.00 91.25 154 ARG A O 1
ATOM 1248 N N . GLU A 1 155 ? -6.976 -47.197 -11.899 1.00 90.69 155 GLU A N 1
ATOM 1249 C CA . GLU A 1 155 ? -6.234 -47.720 -10.741 1.00 90.69 155 GLU A CA 1
ATOM 1250 C C . GLU A 1 155 ? -6.454 -46.866 -9.487 1.00 90.69 155 GLU A C 1
ATOM 1252 O O . GLU A 1 155 ? -6.550 -47.388 -8.380 1.00 90.69 155 GLU A O 1
ATOM 1257 N N . LYS A 1 156 ? -6.610 -45.551 -9.663 1.00 84.44 156 LYS A N 1
ATOM 1258 C CA . LYS A 1 156 ? -6.935 -44.606 -8.586 1.00 84.44 156 LYS A CA 1
ATOM 1259 C C . LYS A 1 156 ? -8.422 -44.564 -8.217 1.00 84.44 156 LYS A C 1
ATOM 1261 O O . LYS A 1 156 ? -8.810 -43.744 -7.389 1.00 84.44 156 LYS A O 1
ATOM 1266 N N . GLY A 1 157 ? -9.263 -45.398 -8.831 1.00 87.00 157 GLY A N 1
ATOM 1267 C CA . GLY A 1 157 ? -10.709 -45.425 -8.594 1.00 87.00 157 GLY A CA 1
ATOM 1268 C C . GLY A 1 157 ? -11.478 -44.253 -9.218 1.00 87.00 157 GLY A C 1
ATOM 1269 O O . GLY A 1 157 ? -12.657 -44.064 -8.928 1.00 87.00 157 GLY A O 1
ATOM 1270 N N . ILE A 1 158 ? -10.848 -43.467 -10.095 1.00 88.62 158 ILE A N 1
ATOM 1271 C CA . ILE A 1 158 ? -11.456 -42.302 -10.748 1.00 88.62 158 ILE A CA 1
ATOM 1272 C C . ILE A 1 158 ? -12.072 -42.751 -12.077 1.00 88.62 158 ILE A C 1
ATOM 1274 O O . ILE A 1 158 ? -11.467 -42.664 -13.144 1.00 88.62 158 ILE A O 1
ATOM 1278 N N . VAL A 1 159 ? -13.297 -43.274 -12.003 1.00 84.75 159 VAL A N 1
ATOM 1279 C CA . VAL A 1 159 ? -13.989 -43.873 -13.160 1.00 84.75 159 VAL A CA 1
ATOM 1280 C C . VAL A 1 159 ? -14.696 -42.824 -14.026 1.00 84.75 159 VAL A C 1
ATOM 1282 O O . VAL A 1 159 ? -14.774 -42.976 -15.246 1.00 84.75 159 VAL A O 1
ATOM 1285 N N . GLN A 1 160 ? -15.200 -41.748 -13.417 1.00 88.06 160 GLN A N 1
ATOM 1286 C CA . GLN A 1 160 ? -15.927 -40.678 -14.104 1.00 88.06 160 GLN A CA 1
ATOM 1287 C C . GLN A 1 160 ? -15.387 -39.294 -13.721 1.00 88.06 160 GLN A C 1
ATOM 1289 O O . GLN A 1 160 ? -14.927 -39.111 -12.592 1.00 88.06 160 GLN A O 1
ATOM 1294 N N . PRO A 1 161 ? -15.427 -38.321 -14.648 1.00 92.12 161 PRO A N 1
ATOM 1295 C CA . PRO A 1 161 ? -15.029 -36.952 -14.369 1.00 92.12 161 PRO A CA 1
ATOM 1296 C C . PRO A 1 161 ? -15.984 -36.289 -13.376 1.00 92.12 161 PRO A C 1
ATOM 1298 O O . PRO A 1 161 ? -17.198 -36.475 -13.441 1.00 92.12 161 PRO A O 1
ATOM 1301 N N . THR A 1 162 ? -15.438 -35.462 -12.490 1.00 90.19 162 THR A N 1
ATOM 1302 C CA . THR A 1 162 ? -16.227 -34.616 -11.586 1.00 90.19 162 THR A CA 1
ATOM 1303 C C . THR A 1 162 ? -16.913 -33.475 -12.357 1.00 90.19 162 THR A C 1
ATOM 1305 O O . THR A 1 162 ? -16.508 -33.165 -13.482 1.00 90.19 162 THR A O 1
ATOM 1308 N N . PRO A 1 163 ? -17.920 -32.780 -11.791 1.00 89.69 163 PRO A N 1
ATOM 1309 C CA . PRO A 1 163 ? -18.629 -31.721 -12.516 1.00 89.69 163 PRO A CA 1
ATOM 1310 C C . PRO A 1 163 ? -17.715 -30.621 -13.088 1.00 89.69 163 PRO A C 1
ATOM 1312 O O . PRO A 1 163 ? -17.918 -30.181 -14.220 1.00 89.69 163 PRO A O 1
ATOM 1315 N N . ILE A 1 164 ? -16.656 -30.221 -12.366 1.00 91.44 164 ILE A N 1
ATOM 1316 C CA . ILE A 1 164 ? -15.705 -29.205 -12.864 1.00 91.44 164 ILE A CA 1
ATOM 1317 C C . ILE A 1 164 ? -14.873 -29.745 -14.030 1.00 91.44 164 ILE A C 1
ATOM 1319 O O . ILE A 1 164 ? -14.544 -29.003 -14.950 1.00 91.44 164 ILE A O 1
ATOM 1323 N N . GLN A 1 165 ? -14.581 -31.046 -14.037 1.00 94.94 165 GLN A N 1
ATOM 1324 C CA . GLN A 1 165 ? -13.829 -31.718 -15.094 1.00 94.94 165 GLN A CA 1
ATOM 1325 C C . GLN A 1 165 ? -14.681 -31.937 -16.351 1.00 94.94 165 GLN A C 1
ATOM 1327 O O . GLN A 1 165 ? -14.167 -31.772 -17.455 1.00 94.94 165 GLN A O 1
ATOM 1332 N N . VAL A 1 166 ? -15.979 -32.237 -16.202 1.00 94.81 166 VAL A N 1
ATOM 1333 C CA . VAL A 1 166 ? -16.921 -32.466 -17.318 1.00 94.81 166 VAL A CA 1
ATOM 1334 C C . VAL A 1 166 ? -16.924 -31.305 -18.311 1.00 94.81 166 VAL A C 1
ATOM 1336 O O . VAL A 1 166 ? -16.963 -31.520 -19.523 1.00 94.81 166 VAL A O 1
ATOM 1339 N N . GLN A 1 167 ? -16.880 -30.074 -17.805 1.00 94.94 167 GLN A N 1
ATOM 1340 C CA . GLN A 1 167 ? -16.898 -28.868 -18.628 1.00 94.94 167 GLN A CA 1
ATOM 1341 C C . GLN A 1 167 ? -15.532 -28.179 -18.711 1.00 94.94 167 GLN A C 1
ATOM 1343 O O . GLN A 1 167 ? -15.204 -27.626 -19.761 1.00 94.94 167 GLN A O 1
ATOM 1348 N N . GLY A 1 168 ? -14.722 -28.236 -17.652 1.00 95.31 168 GLY A N 1
ATOM 1349 C CA . GLY A 1 168 ? -13.407 -27.602 -17.608 1.00 95.31 168 GLY A CA 1
ATOM 1350 C C . GLY A 1 168 ? -12.372 -28.280 -18.501 1.00 95.31 168 GLY A C 1
ATOM 1351 O O . GLY A 1 168 ? -11.678 -27.592 -19.244 1.00 95.31 168 GLY A O 1
ATOM 1352 N N . LEU A 1 169 ? -12.302 -29.618 -18.523 1.00 95.94 169 LEU A N 1
ATOM 1353 C CA . LEU A 1 169 ? -11.328 -30.323 -19.369 1.00 95.94 169 LEU A CA 1
ATOM 1354 C C . LEU A 1 169 ? -11.522 -30.008 -20.865 1.00 95.94 169 LEU A C 1
ATOM 1356 O O . LEU A 1 169 ? -10.536 -29.661 -21.511 1.00 95.94 169 LEU A O 1
ATOM 1360 N N . PRO A 1 170 ? -12.746 -30.031 -21.435 1.00 95.12 170 PRO A N 1
ATOM 1361 C CA . PRO A 1 170 ? -12.965 -29.613 -22.822 1.00 95.12 170 PRO A CA 1
ATOM 1362 C C . PRO A 1 170 ? -12.576 -28.158 -23.115 1.00 95.12 170 PRO A C 1
ATOM 1364 O O . PRO A 1 170 ? -12.061 -27.879 -24.197 1.00 95.12 170 PRO A O 1
ATOM 1367 N N . VAL A 1 171 ? -12.812 -27.232 -22.177 1.00 95.25 171 VAL A N 1
ATOM 1368 C CA . VAL A 1 171 ? -12.415 -25.815 -22.303 1.00 95.25 171 VAL A CA 1
ATOM 1369 C C . VAL A 1 171 ? -10.897 -25.707 -22.396 1.00 95.25 171 VAL A C 1
ATOM 1371 O O . VAL A 1 171 ? -10.370 -25.142 -23.356 1.00 95.25 171 VAL A O 1
ATOM 1374 N N . ILE A 1 172 ? -10.201 -26.320 -21.441 1.00 95.94 172 ILE A N 1
ATOM 1375 C CA . ILE A 1 172 ? -8.749 -26.233 -21.331 1.00 95.94 172 ILE A CA 1
ATOM 1376 C C . ILE A 1 172 ? -8.070 -26.937 -22.509 1.00 95.94 172 ILE A C 1
ATOM 1378 O O . ILE A 1 172 ? -7.190 -26.361 -23.142 1.00 95.94 172 ILE A O 1
ATOM 1382 N N . LEU A 1 173 ? -8.509 -28.147 -22.867 1.00 94.62 173 LEU A N 1
ATOM 1383 C CA . LEU A 1 173 ? -7.957 -28.890 -24.006 1.00 94.62 173 LEU A CA 1
ATOM 1384 C C . LEU A 1 173 ? -8.140 -28.150 -25.338 1.00 94.62 173 LEU A C 1
ATOM 1386 O O . LEU A 1 173 ? -7.349 -28.357 -26.251 1.00 94.62 173 LEU A O 1
ATOM 1390 N N . SER A 1 174 ? -9.144 -27.272 -25.447 1.00 92.75 174 SER A N 1
ATOM 1391 C CA . SER A 1 174 ? -9.366 -26.447 -26.641 1.00 92.75 174 SER A CA 1
ATOM 1392 C C . SER A 1 174 ? -8.417 -25.243 -26.745 1.00 92.75 174 SER A C 1
ATOM 1394 O O . SER A 1 174 ? -8.405 -24.595 -27.788 1.00 92.75 174 SER A O 1
ATOM 1396 N N . GLY A 1 175 ? -7.615 -24.947 -25.714 1.00 91.94 175 GLY A N 1
ATOM 1397 C CA . GLY A 1 175 ? -6.701 -23.793 -25.679 1.00 91.94 175 GLY A CA 1
ATOM 1398 C C . GLY A 1 175 ? -7.327 -22.500 -25.159 1.00 91.94 175 GLY A C 1
ATOM 1399 O O . GLY A 1 175 ? -6.740 -21.428 -25.296 1.00 91.94 175 GLY A O 1
ATOM 1400 N N . ARG A 1 176 ? -8.529 -22.582 -24.574 1.00 93.62 176 ARG A N 1
ATOM 1401 C CA . ARG A 1 176 ? -9.227 -21.433 -23.988 1.00 93.62 176 ARG A CA 1
ATOM 1402 C C . ARG A 1 176 ? -8.722 -21.150 -22.580 1.00 93.62 176 ARG A C 1
ATOM 1404 O O . ARG A 1 176 ? -8.556 -22.074 -21.783 1.00 93.62 176 ARG A O 1
ATOM 1411 N N . ASP A 1 177 ? -8.560 -19.874 -22.265 1.00 95.06 177 ASP A N 1
ATOM 1412 C CA . ASP A 1 177 ? -8.403 -19.416 -20.890 1.00 95.06 177 ASP A CA 1
ATOM 1413 C C . ASP A 1 177 ? -9.655 -19.772 -20.079 1.00 95.06 177 ASP A C 1
ATOM 1415 O O . ASP A 1 177 ? -10.777 -19.766 -20.602 1.00 95.06 177 ASP A O 1
ATOM 1419 N N . MET A 1 178 ? -9.478 -20.107 -18.803 1.00 94.81 178 MET A N 1
ATOM 1420 C CA . MET A 1 178 ? -10.574 -20.589 -17.963 1.00 94.81 178 MET A CA 1
ATOM 1421 C C . MET A 1 178 ? -10.519 -19.995 -16.562 1.00 94.81 178 MET A C 1
ATOM 1423 O O . MET A 1 178 ? -9.465 -19.965 -15.931 1.00 94.81 178 MET A O 1
ATOM 1427 N N . ILE A 1 179 ? -11.691 -19.614 -16.055 1.00 94.69 179 ILE A N 1
ATOM 1428 C CA . ILE A 1 179 ? -11.922 -19.321 -14.641 1.00 94.69 179 ILE A CA 1
ATOM 1429 C C . ILE A 1 179 ? -12.727 -20.485 -14.057 1.00 94.69 179 ILE A C 1
ATOM 1431 O O . ILE A 1 179 ? -13.905 -20.650 -14.372 1.00 94.69 179 ILE A O 1
ATOM 1435 N N . GLY A 1 180 ? -12.088 -21.323 -13.244 1.00 92.44 180 GLY A N 1
ATOM 1436 C CA . GLY A 1 180 ? -12.709 -22.468 -12.583 1.00 92.44 180 GLY A CA 1
ATOM 1437 C C . GLY A 1 180 ? -13.095 -22.146 -11.144 1.00 92.44 180 GLY A C 1
ATOM 1438 O O . GLY A 1 180 ? -12.220 -22.056 -10.282 1.00 92.44 180 GLY A O 1
ATOM 1439 N N . ILE A 1 181 ? -14.396 -22.020 -10.875 1.00 88.56 181 ILE A N 1
ATOM 1440 C CA . ILE A 1 181 ? -14.930 -21.777 -9.530 1.00 88.56 181 ILE A CA 1
ATOM 1441 C C . ILE A 1 181 ? -15.511 -23.081 -8.992 1.00 88.56 181 ILE A C 1
ATOM 1443 O O . ILE A 1 181 ? -16.503 -23.589 -9.514 1.00 88.56 181 ILE A O 1
ATOM 1447 N N . ALA A 1 182 ? -14.866 -23.642 -7.971 1.00 83.12 182 ALA A N 1
ATOM 1448 C CA . ALA A 1 182 ? -15.356 -24.833 -7.282 1.00 83.12 182 ALA A CA 1
ATOM 1449 C C . ALA A 1 182 ? -14.710 -24.978 -5.895 1.00 83.12 182 ALA A C 1
ATOM 1451 O O . ALA A 1 182 ? -13.576 -24.546 -5.672 1.00 83.12 182 ALA A O 1
ATOM 1452 N N . PHE A 1 183 ? -15.392 -25.649 -4.969 1.00 72.94 183 PHE A N 1
ATOM 1453 C CA . PHE A 1 183 ? -14.891 -25.928 -3.617 1.00 72.94 183 PHE A CA 1
ATOM 1454 C C . PHE A 1 183 ? -13.700 -26.912 -3.616 1.00 72.94 183 PHE A C 1
ATOM 1456 O O . PHE A 1 183 ? -13.355 -27.524 -4.634 1.00 72.94 183 PHE A O 1
ATOM 1463 N N . THR A 1 184 ? -13.001 -27.037 -2.488 1.00 71.19 184 THR A N 1
ATOM 1464 C CA . THR A 1 184 ? -11.887 -27.989 -2.316 1.00 71.19 184 THR A CA 1
ATOM 1465 C C . THR A 1 184 ? -12.390 -29.436 -2.400 1.00 71.19 184 THR A C 1
ATOM 1467 O O . THR A 1 184 ? -13.459 -29.759 -1.906 1.00 71.19 184 THR A O 1
ATOM 1470 N N . GLY A 1 185 ? -11.654 -30.324 -3.076 1.00 69.50 185 GLY A N 1
ATOM 1471 C CA . GLY A 1 185 ? -12.094 -31.716 -3.286 1.00 69.50 185 GLY A CA 1
ATOM 1472 C C . GLY A 1 185 ? -13.037 -31.942 -4.479 1.00 69.50 185 GLY A C 1
ATOM 1473 O O . GLY A 1 185 ? -13.308 -33.083 -4.829 1.00 69.50 185 GLY A O 1
ATOM 1474 N N . SER A 1 186 ? -13.447 -30.893 -5.197 1.00 74.44 186 SER A N 1
ATOM 1475 C CA . SER A 1 186 ? -14.258 -30.997 -6.429 1.00 74.44 186 SER A CA 1
ATOM 1476 C C . SER A 1 186 ? -13.510 -31.559 -7.653 1.00 74.44 186 SER A C 1
ATOM 1478 O O . SER A 1 186 ? -14.082 -31.664 -8.737 1.00 74.44 186 SER A O 1
ATOM 1480 N N . GLY A 1 187 ? -12.227 -31.917 -7.520 1.00 82.75 187 GLY A N 1
ATOM 1481 C CA . GLY A 1 187 ? -11.403 -32.451 -8.611 1.00 82.75 187 GLY A CA 1
ATOM 1482 C C . GLY A 1 187 ? -10.686 -31.399 -9.473 1.00 82.75 187 GLY A C 1
ATOM 1483 O O . GLY A 1 187 ? -10.266 -31.726 -10.585 1.00 82.75 187 GLY A O 1
ATOM 1484 N N . LYS A 1 188 ? -10.517 -30.161 -8.979 1.00 88.94 188 LYS A N 1
ATOM 1485 C CA . LYS A 1 188 ? -9.808 -29.061 -9.674 1.00 88.94 188 LYS A CA 1
ATOM 1486 C C . LYS A 1 188 ? -8.403 -29.444 -10.143 1.00 88.94 188 LYS A C 1
ATOM 1488 O O . LYS A 1 188 ? -8.067 -29.183 -11.290 1.00 88.94 188 LYS A O 1
ATOM 1493 N N . THR A 1 189 ? -7.625 -30.125 -9.301 1.00 90.81 189 THR A N 1
ATOM 1494 C CA . THR A 1 189 ? -6.228 -30.477 -9.601 1.00 90.81 189 THR A CA 1
ATOM 1495 C C . THR A 1 189 ? -6.093 -31.263 -10.902 1.00 90.81 189 THR A C 1
ATOM 1497 O O . THR A 1 189 ? -5.331 -30.883 -11.785 1.00 90.81 189 THR A O 1
ATOM 1500 N N . LEU A 1 190 ? -6.900 -32.309 -11.095 1.00 93.19 190 LEU A N 1
ATOM 1501 C CA . LEU A 1 190 ? -6.873 -33.078 -12.344 1.00 93.19 190 LEU A CA 1
ATOM 1502 C C . LEU A 1 190 ? -7.424 -32.290 -13.538 1.00 93.19 190 LEU A C 1
ATOM 1504 O O . LEU A 1 190 ? -7.005 -32.542 -14.666 1.00 93.19 190 LEU A O 1
ATOM 1508 N N . ALA A 1 191 ? -8.317 -31.320 -13.305 1.00 94.62 191 ALA A N 1
ATOM 1509 C CA . ALA A 1 191 ? -8.849 -30.473 -14.369 1.00 94.62 191 ALA A CA 1
ATOM 1510 C C . ALA A 1 191 ? -7.744 -29.648 -15.050 1.00 94.62 191 ALA A C 1
ATOM 1512 O O . ALA A 1 191 ? -7.804 -29.466 -16.260 1.00 94.62 191 ALA A O 1
ATOM 1513 N N . PHE A 1 192 ? -6.718 -29.205 -14.314 1.00 95.06 192 PHE A N 1
ATOM 1514 C CA . PHE A 1 192 ? -5.591 -28.473 -14.901 1.00 95.06 192 PHE A CA 1
ATOM 1515 C C . PHE A 1 192 ? -4.322 -29.307 -15.110 1.00 95.06 192 PHE A C 1
ATOM 1517 O O . PHE A 1 192 ? -3.547 -28.970 -16.001 1.00 95.06 192 PHE A O 1
ATOM 1524 N N . VAL A 1 193 ? -4.097 -30.395 -14.362 1.00 95.88 193 VAL A N 1
ATOM 1525 C CA . VAL A 1 193 ? -2.907 -31.255 -14.529 1.00 95.88 193 VAL A CA 1
ATOM 1526 C C . VAL A 1 193 ? -2.992 -32.115 -15.792 1.00 95.88 193 VAL A C 1
ATOM 1528 O O . VAL A 1 193 ? -2.014 -32.206 -16.532 1.00 95.88 193 VAL A O 1
ATOM 1531 N N . LEU A 1 194 ? -4.145 -32.725 -16.092 1.00 95.12 194 LEU A N 1
ATOM 1532 C CA . LEU A 1 194 ? -4.244 -33.631 -17.244 1.00 95.12 194 LEU A CA 1
ATOM 1533 C C . LEU A 1 194 ? -4.004 -32.914 -18.590 1.00 95.12 194 LEU A C 1
ATOM 1535 O O . LEU A 1 194 ? -3.197 -33.409 -19.381 1.00 95.12 194 LEU A O 1
ATOM 1539 N N . PRO A 1 195 ? -4.613 -31.742 -18.874 1.00 95.06 195 PRO A N 1
ATOM 1540 C CA . PRO A 1 195 ? -4.343 -31.012 -20.117 1.00 95.06 195 PRO A CA 1
ATOM 1541 C C . PRO A 1 195 ? -2.906 -30.487 -20.212 1.00 95.06 195 PRO A C 1
ATOM 1543 O O . PRO A 1 195 ? -2.331 -30.434 -21.295 1.00 95.06 195 PRO A O 1
ATOM 1546 N N . MET A 1 196 ? -2.299 -30.145 -19.078 1.00 95.44 196 MET A N 1
ATOM 1547 C CA . MET A 1 196 ? -0.910 -29.700 -19.009 1.00 95.44 196 MET A CA 1
ATOM 1548 C C . MET A 1 196 ? 0.072 -30.803 -19.391 1.00 95.44 196 MET A C 1
ATOM 1550 O O . MET A 1 196 ? 0.985 -30.565 -20.179 1.00 95.44 196 MET A O 1
ATOM 1554 N N . ILE A 1 197 ? -0.137 -32.017 -18.875 1.00 93.94 197 ILE A N 1
ATOM 1555 C CA . ILE A 1 197 ? 0.655 -33.190 -19.255 1.00 93.94 197 ILE A CA 1
ATOM 1556 C C . ILE A 1 197 ? 0.478 -33.475 -20.747 1.00 93.94 197 ILE A C 1
ATOM 1558 O O . ILE A 1 197 ? 1.464 -33.731 -21.434 1.00 93.94 197 ILE A O 1
ATOM 1562 N N . MET A 1 198 ? -0.747 -33.356 -21.273 1.00 91.94 198 MET A N 1
ATOM 1563 C CA . MET A 1 198 ? -1.004 -33.487 -22.711 1.00 91.94 198 MET A CA 1
ATOM 1564 C C . MET A 1 198 ? -0.220 -32.473 -23.545 1.00 91.94 198 MET A C 1
ATOM 1566 O O . MET A 1 198 ? 0.395 -32.854 -24.541 1.00 91.94 198 MET A O 1
ATOM 1570 N N . MET A 1 199 ? -0.209 -31.202 -23.138 1.00 90.62 199 MET A N 1
ATOM 1571 C CA . MET A 1 199 ? 0.526 -30.147 -23.836 1.00 90.62 199 MET A CA 1
ATOM 1572 C C . MET A 1 199 ? 2.040 -30.371 -23.762 1.00 90.62 199 MET A C 1
ATOM 1574 O O . MET A 1 199 ? 2.716 -30.319 -24.786 1.00 90.62 199 MET A O 1
ATOM 1578 N N . ALA A 1 200 ? 2.573 -30.684 -22.579 1.00 91.56 200 ALA A N 1
ATOM 1579 C CA . ALA A 1 200 ? 3.994 -30.967 -22.396 1.00 91.56 200 ALA A CA 1
ATOM 1580 C C . ALA A 1 200 ? 4.445 -32.190 -23.214 1.00 91.56 200 ALA A C 1
ATOM 1582 O O . ALA A 1 200 ? 5.516 -32.166 -23.822 1.00 91.56 200 ALA A O 1
ATOM 1583 N N . LEU A 1 201 ? 3.615 -33.237 -23.274 1.00 90.50 201 LEU A N 1
ATOM 1584 C CA . LEU A 1 201 ? 3.858 -34.427 -24.087 1.00 90.50 201 LEU A CA 1
ATOM 1585 C C . LEU A 1 201 ? 3.842 -34.107 -25.584 1.00 90.50 201 LEU A C 1
ATOM 1587 O O . LEU A 1 201 ? 4.717 -34.569 -26.318 1.00 90.50 201 LEU A O 1
ATOM 1591 N N . GLN A 1 202 ? 2.877 -33.304 -26.036 1.00 88.94 202 GLN A N 1
ATOM 1592 C CA . GLN A 1 202 ? 2.787 -32.874 -27.428 1.00 88.94 202 GLN A CA 1
ATOM 1593 C C . GLN A 1 202 ? 4.028 -32.072 -27.842 1.00 88.94 202 GLN A C 1
ATOM 1595 O O . GLN A 1 202 ? 4.662 -32.424 -28.835 1.00 88.94 202 GLN A O 1
ATOM 1600 N N . GLU A 1 203 ? 4.403 -31.048 -27.070 1.00 86.94 203 GLU A N 1
ATOM 1601 C CA . GLU A 1 203 ? 5.585 -30.220 -27.348 1.00 86.94 203 GLU A CA 1
ATOM 1602 C C . GLU A 1 203 ? 6.856 -31.072 -27.367 1.00 86.94 203 GLU A C 1
ATOM 1604 O O . GLU A 1 203 ? 7.618 -31.009 -28.326 1.00 86.94 203 GLU A O 1
ATOM 1609 N N . LYS A 1 204 ? 7.034 -31.967 -26.385 1.00 88.00 204 LYS A N 1
ATOM 1610 C CA . LYS A 1 204 ? 8.188 -32.876 -26.332 1.00 88.00 204 LYS A CA 1
ATOM 1611 C C . LYS A 1 204 ? 8.267 -33.830 -27.528 1.00 88.00 204 LYS A C 1
ATOM 1613 O O . LYS A 1 204 ? 9.363 -34.190 -27.952 1.00 88.00 204 LYS A O 1
ATOM 1618 N N . THR A 1 205 ? 7.120 -34.268 -28.042 1.00 86.31 205 THR A N 1
ATOM 1619 C CA . THR A 1 205 ? 7.052 -35.167 -29.203 1.00 86.31 205 THR A CA 1
ATOM 1620 C C . THR A 1 205 ? 7.355 -34.421 -30.502 1.00 86.31 205 THR A C 1
ATOM 1622 O O . THR A 1 205 ? 7.958 -34.993 -31.405 1.00 86.31 205 THR A O 1
ATOM 1625 N N . MET A 1 206 ? 6.964 -33.147 -30.595 1.00 85.56 206 MET A N 1
ATOM 1626 C CA . MET A 1 206 ? 7.241 -32.302 -31.758 1.00 85.56 206 MET A CA 1
ATOM 1627 C C . MET A 1 206 ? 8.690 -31.804 -31.786 1.00 85.56 206 MET A C 1
ATOM 1629 O O . MET A 1 206 ? 9.313 -31.820 -32.846 1.00 85.56 206 MET A O 1
ATOM 1633 N N . LEU A 1 207 ? 9.230 -31.375 -30.640 1.00 81.81 207 LEU A N 1
ATOM 1634 C CA . LEU A 1 207 ? 10.586 -30.847 -30.523 1.00 81.81 207 LEU A CA 1
ATOM 1635 C C . LEU A 1 207 ? 11.208 -31.175 -29.148 1.00 81.81 207 LEU A C 1
ATOM 1637 O O . LEU A 1 207 ? 10.576 -30.990 -28.104 1.00 81.81 207 LEU A O 1
ATOM 1641 N N . PRO A 1 208 ? 12.470 -31.636 -29.088 1.00 79.44 208 PRO A N 1
ATOM 1642 C CA . PRO A 1 208 ? 13.143 -31.831 -27.812 1.00 79.44 208 PRO A CA 1
ATOM 1643 C C . PRO A 1 208 ? 13.487 -30.487 -27.151 1.00 79.44 208 PRO A C 1
ATOM 1645 O O . PRO A 1 208 ? 14.242 -29.706 -27.714 1.00 79.44 208 PRO A O 1
ATOM 1648 N N . ILE A 1 209 ? 13.012 -30.273 -25.918 1.00 80.81 209 ILE A N 1
ATOM 1649 C CA . ILE A 1 209 ? 13.399 -29.106 -25.104 1.00 80.81 209 ILE A CA 1
ATOM 1650 C C . ILE A 1 209 ? 14.903 -29.131 -24.811 1.00 80.81 209 ILE A C 1
ATOM 1652 O O . ILE A 1 209 ? 15.402 -30.086 -24.193 1.00 80.81 209 ILE A O 1
ATOM 1656 N N . ALA A 1 210 ? 15.598 -28.068 -25.213 1.00 80.06 210 ALA A N 1
ATOM 1657 C CA . ALA A 1 210 ? 17.015 -27.865 -24.954 1.00 80.06 210 ALA A CA 1
ATOM 1658 C C . ALA A 1 210 ? 17.265 -27.209 -23.576 1.00 80.06 210 ALA A C 1
ATOM 1660 O O . ALA A 1 210 ? 16.400 -26.524 -23.018 1.00 80.06 210 ALA A O 1
ATOM 1661 N N . PRO A 1 211 ? 18.460 -27.400 -22.987 1.00 82.06 211 PRO A N 1
ATOM 1662 C CA . PRO A 1 211 ? 18.888 -26.662 -21.803 1.00 82.06 211 PRO A CA 1
ATOM 1663 C C . PRO A 1 211 ? 18.702 -25.147 -21.947 1.00 82.06 211 PRO A C 1
ATOM 1665 O O . PRO A 1 211 ? 19.221 -24.535 -22.875 1.00 82.06 211 PRO A O 1
ATOM 1668 N N . GLY A 1 212 ? 18.014 -24.531 -20.984 1.00 81.31 212 GLY A N 1
ATOM 1669 C CA . GLY A 1 212 ? 17.860 -23.075 -20.927 1.00 81.31 212 GLY A CA 1
ATOM 1670 C C . GLY A 1 212 ? 16.678 -22.486 -21.706 1.00 81.31 212 GLY A C 1
ATOM 1671 O O . GLY A 1 212 ? 16.560 -21.268 -21.712 1.00 81.31 212 GLY A O 1
ATOM 1672 N N . GLU A 1 213 ? 15.785 -23.286 -22.295 1.00 85.69 213 GLU A N 1
ATOM 1673 C CA . GLU A 1 213 ? 14.567 -22.780 -22.972 1.00 85.69 213 GLU A CA 1
ATOM 1674 C C . GLU A 1 213 ? 13.406 -22.446 -22.013 1.00 85.69 213 GLU A C 1
ATOM 1676 O O . GLU A 1 213 ? 12.449 -21.767 -22.390 1.00 85.69 213 GLU A O 1
ATOM 1681 N N . GLY A 1 214 ? 13.504 -22.894 -20.757 1.00 88.25 214 GLY A N 1
ATOM 1682 C CA . GLY A 1 214 ? 12.444 -22.744 -19.760 1.00 88.25 214 GLY A CA 1
ATOM 1683 C C . GLY A 1 214 ? 11.356 -23.825 -19.866 1.00 88.25 214 GLY A C 1
ATOM 1684 O O . GLY A 1 214 ? 11.418 -24.683 -20.745 1.00 88.25 214 GLY A O 1
ATOM 1685 N N . PRO A 1 215 ? 10.389 -23.842 -18.933 1.00 94.56 215 PRO A N 1
ATOM 1686 C CA . PRO A 1 215 ? 9.300 -24.813 -18.940 1.00 94.56 215 PRO A CA 1
ATOM 1687 C C . PRO A 1 215 ? 8.247 -24.500 -20.003 1.00 94.56 215 PRO A C 1
ATOM 1689 O O . PRO A 1 215 ? 8.022 -23.340 -20.331 1.00 94.56 215 PRO A O 1
ATOM 1692 N N . VAL A 1 216 ? 7.540 -25.534 -20.463 1.00 93.06 216 VAL A N 1
ATOM 1693 C CA . VAL A 1 216 ? 6.334 -25.406 -21.305 1.00 93.06 216 VAL A CA 1
ATOM 1694 C C . VAL A 1 216 ? 5.116 -25.061 -20.450 1.00 93.06 216 VAL A C 1
ATOM 1696 O O . VAL A 1 216 ? 4.243 -24.305 -20.882 1.00 93.06 216 VAL A O 1
ATOM 1699 N N . ALA A 1 217 ? 5.065 -25.604 -19.234 1.00 95.31 217 ALA A N 1
ATOM 1700 C CA . ALA A 1 217 ? 3.956 -25.431 -18.314 1.00 95.31 217 ALA A CA 1
ATOM 1701 C C . ALA A 1 217 ? 4.403 -25.007 -16.913 1.00 95.31 217 ALA A C 1
ATOM 1703 O O . ALA A 1 217 ? 5.375 -25.534 -16.365 1.00 95.31 217 ALA A O 1
ATOM 1704 N N . LEU A 1 218 ? 3.633 -24.099 -16.317 1.00 96.81 218 LEU A N 1
ATOM 1705 C CA . LEU A 1 218 ? 3.855 -23.557 -14.986 1.00 96.81 218 LEU A CA 1
ATOM 1706 C C . LEU A 1 218 ? 2.566 -23.593 -14.153 1.00 96.81 218 LEU A C 1
ATOM 1708 O O . LEU A 1 218 ? 1.518 -23.118 -14.591 1.00 96.81 218 LEU A O 1
ATOM 1712 N N . ILE A 1 219 ? 2.665 -24.093 -12.923 1.00 97.31 219 ILE A N 1
ATOM 1713 C CA . ILE A 1 219 ? 1.624 -23.993 -11.895 1.00 97.31 219 ILE A CA 1
ATOM 1714 C C . ILE A 1 219 ? 2.147 -23.125 -10.758 1.00 97.31 219 ILE A C 1
ATOM 1716 O O . ILE A 1 219 ? 3.219 -23.400 -10.214 1.00 97.31 219 ILE A O 1
ATOM 1720 N N . LEU A 1 220 ? 1.380 -22.107 -10.379 1.00 95.81 220 LEU A N 1
ATOM 1721 C CA . LEU A 1 220 ? 1.616 -21.309 -9.184 1.00 95.81 220 LEU A CA 1
ATOM 1722 C C . LEU A 1 220 ? 0.637 -21.713 -8.088 1.00 95.81 220 LEU A C 1
ATOM 1724 O O . LEU A 1 220 ? -0.576 -21.672 -8.292 1.00 95.81 220 LEU A O 1
ATOM 1728 N N . CYS A 1 221 ? 1.181 -22.058 -6.924 1.00 92.75 221 CYS A N 1
ATOM 1729 C CA . CYS A 1 221 ? 0.420 -22.393 -5.726 1.00 92.75 221 CYS A CA 1
ATOM 1730 C C . CYS A 1 221 ? 0.771 -21.419 -4.581 1.00 92.75 221 CYS A C 1
ATOM 1732 O O . CYS A 1 221 ? 1.930 -21.007 -4.465 1.00 92.75 221 CYS A O 1
ATOM 1734 N N . PRO A 1 222 ? -0.180 -21.070 -3.695 1.00 87.06 222 PRO A N 1
ATOM 1735 C CA . PRO A 1 222 ? 0.046 -20.149 -2.576 1.00 87.06 222 PRO A CA 1
ATOM 1736 C C . PRO A 1 222 ? 0.969 -20.695 -1.479 1.00 87.06 222 PRO A C 1
ATOM 1738 O O . PRO A 1 222 ? 1.635 -19.912 -0.804 1.00 87.06 222 PRO A O 1
ATOM 1741 N N . SER A 1 223 ? 1.028 -22.018 -1.285 1.00 84.00 223 SER A N 1
ATOM 1742 C CA . SER A 1 223 ? 1.827 -22.656 -0.230 1.00 84.00 223 SER A CA 1
ATOM 1743 C C . SER A 1 223 ? 2.775 -23.725 -0.773 1.00 84.00 223 SER A C 1
ATOM 1745 O O . SER A 1 223 ? 2.596 -24.261 -1.871 1.00 84.00 223 SER A O 1
ATOM 1747 N N . ARG A 1 224 ? 3.814 -24.041 0.011 1.00 84.19 224 ARG A N 1
ATOM 1748 C CA . ARG A 1 224 ? 4.812 -25.067 -0.339 1.00 84.19 224 ARG A CA 1
ATOM 1749 C C . ARG A 1 224 ? 4.185 -26.458 -0.351 1.00 84.19 224 ARG A C 1
ATOM 1751 O O . ARG A 1 224 ? 4.559 -27.312 -1.148 1.00 84.19 224 ARG A O 1
ATOM 1758 N N . GLU A 1 225 ? 3.236 -26.664 0.545 1.00 79.81 225 GLU A N 1
ATOM 1759 C CA . GLU A 1 225 ? 2.522 -27.903 0.789 1.00 79.81 225 GLU A CA 1
ATOM 1760 C C . GLU A 1 225 ? 1.578 -28.230 -0.372 1.00 79.81 225 GLU A C 1
ATOM 1762 O O . GLU A 1 225 ? 1.623 -29.345 -0.894 1.00 79.81 225 GLU A O 1
ATOM 1767 N N . LEU A 1 226 ? 0.810 -27.238 -0.845 1.00 83.81 226 LEU A N 1
ATOM 1768 C CA . LEU A 1 226 ? -0.055 -27.391 -2.019 1.00 83.81 226 LEU A CA 1
ATOM 1769 C C . LEU A 1 226 ? 0.764 -27.593 -3.300 1.00 83.81 226 LEU A C 1
ATOM 1771 O O . LEU A 1 226 ? 0.423 -28.437 -4.130 1.00 83.81 226 LEU A O 1
ATOM 1775 N N . ALA A 1 227 ? 1.881 -26.869 -3.439 1.00 90.50 227 ALA A N 1
ATOM 1776 C CA . ALA A 1 227 ? 2.808 -27.065 -4.550 1.00 90.50 227 ALA A CA 1
ATOM 1777 C C . ALA A 1 227 ? 3.372 -28.495 -4.569 1.00 90.50 227 ALA A C 1
ATOM 1779 O O . ALA A 1 227 ? 3.395 -29.130 -5.619 1.00 90.50 227 ALA A O 1
ATOM 1780 N N . ARG A 1 228 ? 3.782 -29.034 -3.412 1.00 88.38 228 ARG A N 1
ATOM 1781 C CA . ARG A 1 228 ? 4.280 -30.413 -3.317 1.00 88.38 228 ARG A CA 1
ATOM 1782 C C . ARG A 1 228 ? 3.202 -31.435 -3.669 1.00 88.38 228 ARG A C 1
ATOM 1784 O O . ARG A 1 228 ? 3.463 -32.305 -4.483 1.00 88.38 228 ARG A O 1
ATOM 1791 N N . GLN A 1 229 ? 1.984 -31.291 -3.151 1.00 85.44 229 GLN A N 1
ATOM 1792 C CA . GLN A 1 229 ? 0.880 -32.194 -3.509 1.00 85.44 229 GLN A CA 1
ATOM 1793 C C . GLN A 1 229 ? 0.569 -32.174 -4.997 1.00 85.44 229 GLN A C 1
ATOM 1795 O O . GLN A 1 229 ? 0.393 -33.220 -5.614 1.00 85.44 229 GLN A O 1
ATOM 1800 N N . THR A 1 230 ? 0.521 -30.982 -5.583 1.00 91.94 230 THR A N 1
ATOM 1801 C CA . THR A 1 230 ? 0.269 -30.842 -7.014 1.00 91.94 230 THR A CA 1
ATOM 1802 C C . THR A 1 230 ? 1.402 -31.469 -7.826 1.00 91.94 230 THR A C 1
ATOM 1804 O O . THR A 1 230 ? 1.138 -32.156 -8.808 1.00 91.94 230 THR A O 1
ATOM 1807 N N . TYR A 1 231 ? 2.652 -31.297 -7.393 1.00 94.44 231 TYR A N 1
ATOM 1808 C CA . TYR A 1 231 ? 3.812 -31.958 -7.988 1.00 94.44 231 TYR A CA 1
ATOM 1809 C C . TYR A 1 231 ? 3.732 -33.487 -7.884 1.00 94.44 231 TYR A C 1
ATOM 1811 O O . TYR A 1 231 ? 3.930 -34.167 -8.886 1.00 94.44 231 TYR A O 1
ATOM 1819 N N . ASP A 1 232 ? 3.358 -34.031 -6.726 1.00 91.75 232 ASP A N 1
ATOM 1820 C CA . ASP A 1 232 ? 3.193 -35.476 -6.542 1.00 91.75 232 ASP A CA 1
ATOM 1821 C C . ASP A 1 232 ? 2.088 -36.027 -7.457 1.00 91.75 232 ASP A C 1
ATOM 1823 O O . ASP A 1 232 ? 2.234 -37.104 -8.033 1.00 91.75 232 ASP A O 1
ATOM 1827 N N . VAL A 1 233 ? 0.994 -35.278 -7.647 1.00 92.44 233 VAL A N 1
ATOM 1828 C CA . VAL A 1 233 ? -0.052 -35.628 -8.620 1.00 92.44 233 VAL A CA 1
ATOM 1829 C C . VAL A 1 233 ? 0.501 -35.608 -10.045 1.00 92.44 233 VAL A C 1
ATOM 1831 O O . VAL A 1 233 ? 0.215 -36.529 -10.801 1.00 92.44 233 VAL A O 1
ATOM 1834 N N . VAL A 1 234 ? 1.315 -34.618 -10.425 1.00 95.00 234 VAL A N 1
ATOM 1835 C CA . VAL A 1 234 ? 1.970 -34.588 -11.747 1.00 95.00 234 VAL A CA 1
ATOM 1836 C C . VAL A 1 234 ? 2.839 -35.834 -11.952 1.00 95.00 234 VAL A C 1
ATOM 1838 O O . VAL A 1 234 ? 2.684 -36.523 -12.963 1.00 95.00 234 VAL A O 1
ATOM 1841 N N . GLU A 1 235 ? 3.691 -36.174 -10.984 1.00 93.44 235 GLU A N 1
ATOM 1842 C CA . GLU A 1 235 ? 4.588 -37.335 -11.059 1.00 93.44 235 GLU A CA 1
ATOM 1843 C C . GLU A 1 235 ? 3.832 -38.662 -11.198 1.00 93.44 235 GLU A C 1
ATOM 1845 O O . GLU A 1 235 ? 4.241 -39.533 -11.971 1.00 93.44 235 GLU A O 1
ATOM 1850 N N . GLN A 1 236 ? 2.680 -38.791 -10.531 1.00 91.75 236 GLN A N 1
ATOM 1851 C CA . GLN A 1 236 ? 1.822 -39.977 -10.621 1.00 91.75 236 GLN A CA 1
ATOM 1852 C C . GLN A 1 236 ? 1.322 -40.266 -12.041 1.00 91.75 236 GLN A C 1
ATOM 1854 O O . GLN A 1 236 ? 1.038 -41.421 -12.342 1.00 91.75 236 GLN A O 1
ATOM 1859 N N . PHE A 1 237 ? 1.204 -39.257 -12.908 1.00 93.12 237 PHE A N 1
ATOM 1860 C CA . PHE A 1 237 ? 0.784 -39.442 -14.302 1.00 93.12 237 PHE A CA 1
ATOM 1861 C C . PHE A 1 237 ? 1.962 -39.436 -15.284 1.00 93.12 237 PHE A C 1
ATOM 1863 O O . PHE A 1 237 ? 1.893 -40.097 -16.320 1.00 93.12 237 PHE A O 1
ATOM 1870 N N . VAL A 1 238 ? 3.056 -38.735 -14.970 1.00 92.81 238 VAL A N 1
ATOM 1871 C CA . VAL A 1 238 ? 4.261 -38.691 -15.817 1.00 92.81 238 VAL A CA 1
ATOM 1872 C C . VAL A 1 238 ? 5.003 -40.032 -15.826 1.00 92.81 238 VAL A C 1
ATOM 1874 O O . VAL A 1 238 ? 5.420 -40.488 -16.895 1.00 92.81 238 VAL A O 1
ATOM 1877 N N . ALA A 1 239 ? 5.140 -40.698 -14.673 1.00 88.25 239 ALA A N 1
ATOM 1878 C CA . ALA A 1 239 ? 5.882 -41.957 -14.586 1.00 88.25 239 ALA A CA 1
ATOM 1879 C C . ALA A 1 239 ? 5.237 -43.108 -15.398 1.00 88.25 239 ALA A C 1
ATOM 1881 O O . ALA A 1 239 ? 5.945 -43.712 -16.214 1.00 88.25 239 ALA A O 1
ATOM 1882 N N . PRO A 1 240 ? 3.916 -43.383 -15.297 1.00 89.12 240 PRO A N 1
ATOM 1883 C CA . PRO A 1 240 ? 3.259 -44.403 -16.120 1.00 89.12 240 PRO A CA 1
ATOM 1884 C C . PRO A 1 240 ? 3.306 -44.105 -17.621 1.00 89.12 240 PRO A C 1
ATOM 1886 O O . PRO A 1 240 ? 3.447 -45.022 -18.427 1.00 89.12 240 PRO A O 1
ATOM 1889 N N . LEU A 1 241 ? 3.238 -42.828 -18.018 1.00 89.50 241 LEU A N 1
ATOM 1890 C CA . LEU A 1 241 ? 3.378 -42.428 -19.422 1.00 89.50 241 LEU A CA 1
ATOM 1891 C C . LEU A 1 241 ? 4.745 -42.822 -19.990 1.00 89.50 241 LEU A C 1
ATOM 1893 O O . LEU A 1 241 ? 4.813 -43.374 -21.091 1.00 89.50 241 LEU A O 1
ATOM 1897 N N . SER A 1 242 ? 5.818 -42.577 -19.232 1.00 88.12 242 SER A N 1
ATOM 1898 C CA . SER A 1 242 ? 7.168 -42.985 -19.626 1.00 88.12 242 SER A CA 1
ATOM 1899 C C . SER A 1 242 ? 7.302 -44.509 -19.693 1.00 88.12 242 SER A C 1
ATOM 1901 O O . SER A 1 242 ? 7.913 -45.020 -20.629 1.00 88.12 242 SER A O 1
ATOM 1903 N N . ALA A 1 243 ? 6.713 -45.240 -18.740 1.00 88.25 243 ALA A N 1
ATOM 1904 C CA . ALA A 1 243 ? 6.713 -46.705 -18.737 1.00 88.25 243 ALA A CA 1
ATOM 1905 C C . ALA A 1 243 ? 5.933 -47.297 -19.926 1.00 88.25 243 ALA A C 1
ATOM 1907 O O . ALA A 1 243 ? 6.322 -48.322 -20.479 1.00 88.25 243 ALA A O 1
ATOM 1908 N N . ALA A 1 244 ? 4.876 -46.615 -20.372 1.00 88.75 244 ALA A N 1
ATOM 1909 C CA . ALA A 1 244 ? 4.082 -46.978 -21.544 1.00 88.75 244 ALA A CA 1
ATOM 1910 C C . ALA A 1 244 ? 4.721 -46.564 -22.891 1.00 88.75 244 ALA A C 1
ATOM 1912 O O . ALA A 1 244 ? 4.055 -46.622 -23.926 1.00 88.75 244 ALA A O 1
ATOM 1913 N N . GLY A 1 245 ? 5.989 -46.132 -22.896 1.00 87.38 245 GLY A N 1
ATOM 1914 C CA . GLY A 1 245 ? 6.754 -45.814 -24.108 1.00 87.38 245 GLY A CA 1
ATOM 1915 C C . GLY A 1 245 ? 6.635 -44.370 -24.609 1.00 87.38 245 GLY A C 1
ATOM 1916 O O . GLY A 1 245 ? 7.120 -44.070 -25.698 1.00 87.38 245 GLY A O 1
ATOM 1917 N N . SER A 1 246 ? 6.015 -43.462 -23.846 1.00 88.06 246 SER A N 1
ATOM 1918 C CA . SER A 1 246 ? 6.007 -42.029 -24.186 1.00 88.06 246 SER A CA 1
ATOM 1919 C C . SER A 1 246 ? 7.349 -41.362 -23.838 1.00 88.06 246 SER A C 1
ATOM 1921 O O . SER A 1 246 ? 8.028 -41.811 -22.913 1.00 88.06 246 SER A O 1
ATOM 1923 N N . PRO A 1 247 ? 7.743 -40.263 -24.516 1.00 88.69 247 PRO A N 1
ATOM 1924 C CA . PRO A 1 247 ? 8.933 -39.503 -24.145 1.00 88.69 247 PRO A CA 1
ATOM 1925 C C . PRO A 1 247 ? 8.911 -39.059 -22.671 1.00 88.69 247 PRO A C 1
ATOM 1927 O O . PRO A 1 247 ? 7.874 -38.584 -22.198 1.00 88.69 247 PRO A O 1
ATOM 1930 N N . PRO A 1 248 ? 10.042 -39.146 -21.946 1.00 88.88 248 PRO A N 1
ATOM 1931 C CA . PRO A 1 248 ? 10.082 -38.792 -20.534 1.00 88.88 248 PRO A CA 1
ATOM 1932 C C . PRO A 1 248 ? 9.898 -37.284 -20.354 1.00 88.88 248 PRO A C 1
ATOM 1934 O O . PRO A 1 248 ? 10.691 -36.474 -20.852 1.00 88.88 248 PRO A O 1
ATOM 1937 N N . LEU A 1 249 ? 8.861 -36.911 -19.605 1.00 92.19 249 LEU A N 1
ATOM 1938 C CA . LEU A 1 249 ? 8.648 -35.541 -19.159 1.00 92.19 249 LEU A CA 1
ATOM 1939 C C . LEU A 1 249 ? 9.417 -35.304 -17.862 1.00 92.19 249 LEU A C 1
ATOM 1941 O O . LEU A 1 249 ? 9.462 -36.148 -16.976 1.00 92.19 249 LEU A O 1
ATOM 1945 N N . ARG A 1 250 ? 10.038 -34.132 -17.765 1.00 91.81 250 ARG A N 1
ATOM 1946 C CA . ARG A 1 250 ? 10.772 -33.688 -16.573 1.00 91.81 250 ARG A CA 1
ATOM 1947 C C . ARG A 1 250 ? 9.978 -32.596 -15.883 1.00 91.81 250 ARG A C 1
ATOM 1949 O O . ARG A 1 250 ? 9.757 -31.542 -16.489 1.00 91.81 250 ARG A O 1
ATOM 1956 N N . SER A 1 251 ? 9.575 -32.857 -14.651 1.00 94.31 251 SER A N 1
ATOM 1957 C CA . SER A 1 251 ? 8.910 -31.913 -13.765 1.00 94.31 251 SER A CA 1
ATOM 1958 C C . SER A 1 251 ? 9.919 -31.318 -12.765 1.00 94.31 251 SER A C 1
ATOM 1960 O O . SER A 1 251 ? 11.014 -31.850 -12.569 1.00 94.31 251 SER A O 1
ATOM 1962 N N . LEU A 1 252 ? 9.582 -30.184 -12.150 1.00 94.50 252 LEU A N 1
ATOM 1963 C CA . LEU A 1 252 ? 10.376 -29.558 -11.092 1.00 94.50 252 LEU A CA 1
ATOM 1964 C C . LEU A 1 252 ? 9.469 -28.951 -10.021 1.00 94.50 252 LEU A C 1
ATOM 1966 O O . LEU A 1 252 ? 8.600 -28.133 -10.329 1.00 94.50 252 LEU A O 1
ATOM 1970 N N . LEU A 1 253 ? 9.755 -29.275 -8.759 1.00 94.88 253 LEU A N 1
ATOM 1971 C CA . LEU A 1 253 ? 9.177 -28.612 -7.594 1.00 94.88 253 LEU A CA 1
ATOM 1972 C C . LEU A 1 253 ? 10.040 -27.410 -7.173 1.00 94.88 253 LEU A C 1
ATOM 1974 O O . LEU A 1 253 ? 11.135 -27.548 -6.620 1.00 94.88 253 LEU A O 1
ATOM 1978 N N . CYS A 1 254 ? 9.530 -26.210 -7.423 1.00 93.50 254 CYS A N 1
ATOM 1979 C CA . CYS A 1 254 ? 10.203 -24.936 -7.202 1.00 93.50 254 CYS A CA 1
ATOM 1980 C C . CYS A 1 254 ? 9.631 -24.216 -5.968 1.00 93.50 254 CYS A C 1
ATOM 1982 O O . CYS A 1 254 ? 8.831 -23.284 -6.058 1.00 93.50 254 CYS A O 1
ATOM 1984 N N . ILE A 1 255 ? 10.051 -24.660 -4.785 1.00 91.94 255 ILE A N 1
ATOM 1985 C CA . ILE A 1 255 ? 9.612 -24.109 -3.494 1.00 91.94 255 ILE A CA 1
ATOM 1986 C C . ILE A 1 255 ? 10.804 -23.716 -2.616 1.00 91.94 255 ILE A C 1
ATOM 1988 O O . ILE A 1 255 ? 11.925 -24.197 -2.806 1.00 91.94 255 ILE A O 1
ATOM 1992 N N . GLY A 1 256 ? 10.571 -22.813 -1.660 1.00 83.00 256 GLY A N 1
ATOM 1993 C CA . GLY A 1 256 ? 11.561 -22.477 -0.631 1.00 83.00 256 GLY A CA 1
ATOM 1994 C C . GLY A 1 256 ? 11.794 -23.641 0.342 1.00 83.00 256 GLY A C 1
ATOM 1995 O O . GLY A 1 256 ? 10.925 -24.491 0.509 1.00 83.00 256 GLY A O 1
ATOM 1996 N N . GLY A 1 257 ? 12.957 -23.671 0.998 1.00 78.38 257 GLY A N 1
ATOM 1997 C CA . GLY A 1 257 ? 13.338 -24.747 1.929 1.00 78.38 257 GLY A CA 1
ATOM 1998 C C . GLY A 1 257 ? 13.938 -25.994 1.267 1.00 78.38 257 GLY A C 1
ATOM 1999 O O . GLY A 1 257 ? 14.441 -26.857 1.969 1.00 78.38 257 GLY A O 1
ATOM 2000 N N . VAL A 1 258 ? 13.941 -26.070 -0.068 1.00 82.44 258 VAL A N 1
ATOM 2001 C CA . VAL A 1 258 ? 14.654 -27.106 -0.832 1.00 82.44 258 VAL A CA 1
ATOM 2002 C C . VAL A 1 258 ? 15.992 -26.547 -1.321 1.00 82.44 258 VAL A C 1
ATOM 2004 O O . VAL A 1 258 ? 16.080 -25.372 -1.707 1.00 82.44 258 VAL A O 1
ATOM 2007 N N . ASP A 1 259 ? 17.035 -27.384 -1.306 1.00 82.44 259 ASP A N 1
ATOM 2008 C CA . ASP A 1 259 ? 18.373 -26.995 -1.749 1.00 82.44 259 ASP A CA 1
ATOM 2009 C C . ASP A 1 259 ? 18.352 -26.449 -3.185 1.00 82.44 259 ASP A C 1
ATOM 2011 O O . ASP A 1 259 ? 17.847 -27.071 -4.122 1.00 82.44 259 ASP A O 1
ATOM 2015 N N . MET A 1 260 ? 18.936 -25.265 -3.360 1.00 85.62 260 MET A N 1
ATOM 2016 C CA . MET A 1 260 ? 18.954 -24.566 -4.642 1.00 85.62 260 MET A CA 1
ATOM 2017 C C . MET A 1 260 ? 19.758 -25.330 -5.698 1.00 85.62 260 MET A C 1
ATOM 2019 O O . MET A 1 260 ? 19.419 -25.269 -6.879 1.00 85.62 260 MET A O 1
ATOM 2023 N N . ARG A 1 261 ? 20.826 -26.044 -5.313 1.00 87.88 261 ARG A N 1
ATOM 2024 C CA . ARG A 1 261 ? 21.676 -26.738 -6.292 1.00 87.88 261 ARG A CA 1
ATOM 2025 C C . ARG A 1 261 ? 20.909 -27.874 -6.959 1.00 87.88 261 ARG A C 1
ATOM 2027 O O . ARG A 1 261 ? 20.949 -27.957 -8.185 1.00 87.88 261 ARG A O 1
ATOM 2034 N N . SER A 1 262 ? 20.152 -28.649 -6.181 1.00 86.56 262 SER A N 1
ATOM 2035 C CA . SER A 1 262 ? 19.282 -29.713 -6.705 1.00 86.56 262 SER A CA 1
ATOM 2036 C C . SER A 1 262 ? 18.264 -29.193 -7.734 1.00 86.56 262 SER A C 1
ATOM 2038 O O . SER A 1 262 ? 18.127 -29.754 -8.820 1.00 86.56 262 SER A O 1
ATOM 2040 N N . GLN A 1 263 ? 17.625 -28.049 -7.458 1.00 88.75 263 GLN A N 1
ATOM 2041 C CA . GLN A 1 263 ? 16.673 -27.420 -8.381 1.00 88.75 263 GLN A CA 1
ATOM 2042 C C . GLN A 1 263 ? 17.363 -26.955 -9.673 1.00 88.75 263 GLN A C 1
ATOM 2044 O O . GLN A 1 263 ? 16.875 -27.210 -10.774 1.00 88.75 263 GLN A O 1
ATOM 2049 N N . LEU A 1 264 ? 18.524 -26.302 -9.557 1.00 88.56 264 LEU A N 1
ATOM 2050 C CA . LEU A 1 264 ? 19.278 -25.806 -10.712 1.00 88.56 264 LEU A CA 1
ATOM 2051 C C . LEU A 1 264 ? 19.811 -26.929 -11.603 1.00 88.56 264 LEU A C 1
ATOM 2053 O O . LEU A 1 264 ? 19.958 -26.724 -12.807 1.00 88.56 264 LEU A O 1
ATOM 2057 N N . GLU A 1 265 ? 20.106 -28.099 -11.044 1.00 89.31 265 GLU A N 1
ATOM 2058 C CA . GLU A 1 265 ? 20.537 -29.253 -11.826 1.00 89.31 265 GLU A CA 1
ATOM 2059 C C . GLU A 1 265 ? 19.438 -29.733 -12.783 1.00 89.31 265 GLU A C 1
ATOM 2061 O O . GLU A 1 265 ? 19.707 -29.951 -13.965 1.00 89.31 265 GLU A O 1
ATOM 2066 N N . VAL A 1 266 ? 18.191 -29.810 -12.312 1.00 88.94 266 VAL A N 1
ATOM 2067 C CA . VAL A 1 266 ? 17.037 -30.165 -13.154 1.00 88.94 266 VAL A CA 1
ATOM 2068 C C . VAL A 1 266 ? 16.804 -29.103 -14.229 1.00 88.94 266 VAL A C 1
ATOM 2070 O O . VAL A 1 266 ? 16.644 -29.443 -15.402 1.00 88.94 266 VAL A O 1
ATOM 2073 N N . VAL A 1 267 ? 16.870 -27.815 -13.866 1.00 90.00 267 VAL A N 1
ATOM 2074 C CA . VAL A 1 267 ? 16.725 -26.701 -14.824 1.00 90.00 267 VAL A CA 1
ATOM 2075 C C . VAL A 1 267 ? 17.789 -26.770 -15.925 1.00 90.00 267 VAL A C 1
ATOM 2077 O O . VAL A 1 267 ? 17.469 -26.610 -17.103 1.00 90.00 267 VAL A O 1
ATOM 2080 N N . ARG A 1 268 ? 19.048 -27.072 -15.577 1.00 88.62 268 ARG A N 1
ATOM 2081 C CA . ARG A 1 268 ? 20.154 -27.219 -16.543 1.00 88.62 268 ARG A CA 1
ATOM 2082 C C . ARG A 1 268 ? 19.951 -28.367 -17.527 1.00 88.62 268 ARG A C 1
ATOM 2084 O O . ARG A 1 268 ? 20.449 -28.285 -18.641 1.00 88.62 268 ARG A O 1
ATOM 2091 N N . ARG A 1 269 ? 19.224 -29.421 -17.152 1.00 87.81 269 ARG A N 1
ATOM 2092 C CA . ARG A 1 269 ? 18.886 -30.538 -18.054 1.00 87.81 269 ARG A CA 1
ATOM 2093 C C . ARG A 1 269 ? 17.704 -30.215 -18.984 1.00 87.81 269 ARG A C 1
ATOM 2095 O O . ARG A 1 269 ? 17.394 -31.014 -19.866 1.00 87.81 269 ARG A O 1
ATOM 2102 N N . GLY A 1 270 ? 17.051 -29.065 -18.798 1.00 88.56 270 GLY A N 1
ATOM 2103 C CA . GLY A 1 270 ? 15.815 -28.667 -19.472 1.00 88.56 270 GLY A CA 1
ATOM 2104 C C . GLY A 1 270 ? 14.588 -29.236 -18.758 1.00 88.56 270 GLY A C 1
ATOM 2105 O O . GLY A 1 270 ? 14.493 -30.444 -18.548 1.00 88.56 270 GLY A O 1
ATOM 2106 N N . VAL A 1 271 ? 13.637 -28.382 -18.396 1.00 92.25 271 VAL A N 1
ATOM 2107 C CA . VAL A 1 271 ? 12.438 -28.734 -17.619 1.00 92.25 271 VAL A CA 1
ATOM 2108 C C . VAL A 1 271 ? 11.189 -28.546 -18.481 1.00 92.25 271 VAL A C 1
ATOM 2110 O O . VAL A 1 271 ? 11.157 -27.636 -19.295 1.00 92.25 271 VAL A O 1
ATOM 2113 N N . HIS A 1 272 ? 10.174 -29.402 -18.331 1.00 93.88 272 HIS A N 1
ATOM 2114 C CA . HIS A 1 272 ? 8.925 -29.312 -19.104 1.00 93.88 272 HIS A CA 1
ATOM 2115 C C . HIS A 1 272 ? 7.803 -28.704 -18.259 1.00 93.88 272 HIS A C 1
ATOM 2117 O O . HIS A 1 272 ? 7.077 -27.832 -18.731 1.00 93.88 272 HIS A O 1
ATOM 2123 N N . ILE A 1 273 ? 7.683 -29.156 -17.007 1.00 96.00 273 ILE A N 1
ATOM 2124 C CA . ILE A 1 273 ? 6.623 -28.761 -16.076 1.00 96.00 273 ILE A CA 1
ATOM 2125 C C . ILE A 1 273 ? 7.269 -28.202 -14.811 1.00 96.00 273 ILE A C 1
ATOM 2127 O O . ILE A 1 273 ? 8.145 -28.835 -14.229 1.00 96.00 273 ILE A O 1
ATOM 2131 N N . VAL A 1 274 ? 6.833 -27.031 -14.361 1.00 96.75 274 VAL A N 1
ATOM 2132 C CA . VAL A 1 274 ? 7.260 -26.448 -13.085 1.00 96.75 274 VAL A CA 1
ATOM 2133 C C . VAL A 1 274 ? 6.043 -26.245 -12.196 1.00 96.75 274 VAL A C 1
ATOM 2135 O O . VAL A 1 274 ? 5.059 -25.638 -12.610 1.00 96.75 274 VAL A O 1
ATOM 2138 N N . VAL A 1 275 ? 6.132 -26.711 -10.954 1.00 97.25 275 VAL A N 1
ATOM 2139 C CA . VAL A 1 275 ? 5.167 -26.407 -9.891 1.00 97.25 275 VAL A CA 1
ATOM 2140 C C . VAL A 1 275 ? 5.879 -25.545 -8.862 1.00 97.25 275 VAL A C 1
ATOM 2142 O O . VAL A 1 275 ? 6.906 -25.963 -8.327 1.00 97.25 275 VAL A O 1
ATOM 2145 N N . ALA A 1 276 ? 5.399 -24.328 -8.617 1.00 95.81 276 ALA A N 1
ATOM 2146 C CA . ALA A 1 276 ? 6.152 -23.336 -7.859 1.00 95.81 276 ALA A CA 1
ATOM 2147 C C . ALA A 1 276 ? 5.310 -22.521 -6.878 1.00 95.81 276 ALA A C 1
ATOM 2149 O O . ALA A 1 276 ? 4.115 -22.310 -7.079 1.00 95.81 276 ALA A O 1
ATOM 2150 N N . THR A 1 277 ? 5.975 -21.976 -5.856 1.00 93.69 277 THR A N 1
ATOM 2151 C CA . THR A 1 277 ? 5.449 -20.823 -5.112 1.00 93.69 277 THR A CA 1
ATOM 2152 C C . THR A 1 277 ? 5.975 -19.509 -5.715 1.00 93.69 277 THR A C 1
ATOM 2154 O O . THR A 1 277 ? 7.143 -19.469 -6.127 1.00 93.69 277 THR A O 1
ATOM 2157 N N . PRO A 1 278 ? 5.175 -18.418 -5.754 1.00 91.62 278 PRO A N 1
ATOM 2158 C CA . PRO A 1 278 ? 5.547 -17.165 -6.427 1.00 91.62 278 PRO A CA 1
ATOM 2159 C C . PRO A 1 278 ? 6.914 -16.615 -6.008 1.00 91.62 278 PRO A C 1
ATOM 2161 O O . PRO A 1 278 ? 7.769 -16.381 -6.859 1.00 91.62 278 PRO A O 1
ATOM 2164 N N . GLY A 1 279 ? 7.172 -16.510 -4.699 1.00 89.31 279 GLY A N 1
ATOM 2165 C CA . GLY A 1 279 ? 8.428 -15.952 -4.187 1.00 89.31 279 GLY A CA 1
ATOM 2166 C C . GLY A 1 279 ? 9.682 -16.741 -4.595 1.00 89.31 279 GLY A C 1
ATOM 2167 O O . GLY A 1 279 ? 10.702 -16.143 -4.937 1.00 89.31 279 GLY A O 1
ATOM 2168 N N . ARG A 1 280 ? 9.628 -18.086 -4.620 1.00 90.94 280 ARG A N 1
ATOM 2169 C CA . ARG A 1 280 ? 10.784 -18.903 -5.045 1.00 90.94 280 ARG A CA 1
ATOM 2170 C C . ARG A 1 280 ? 11.008 -18.811 -6.550 1.00 90.94 280 ARG A C 1
ATOM 2172 O O . ARG A 1 280 ? 12.155 -18.728 -6.988 1.00 90.94 280 ARG A O 1
ATOM 2179 N N . LEU A 1 281 ? 9.927 -18.818 -7.327 1.00 94.44 281 LEU A N 1
ATOM 2180 C CA . LEU A 1 281 ? 10.005 -18.662 -8.773 1.00 94.44 281 LEU A CA 1
ATOM 2181 C C . LEU A 1 281 ? 10.594 -17.300 -9.150 1.00 94.44 281 LEU A C 1
ATOM 2183 O O . LEU A 1 281 ? 11.529 -17.246 -9.947 1.00 94.44 281 LEU A O 1
ATOM 2187 N N . LYS A 1 282 ? 10.090 -16.224 -8.540 1.00 91.94 282 LYS A N 1
ATOM 2188 C CA . LYS A 1 282 ? 10.592 -14.860 -8.717 1.00 91.94 282 LYS A CA 1
ATOM 2189 C C . LYS A 1 282 ? 12.098 -14.775 -8.482 1.00 91.94 282 LYS A C 1
ATOM 2191 O O . LYS A 1 282 ? 12.803 -14.230 -9.323 1.00 91.94 282 LYS A O 1
ATOM 2196 N N . ASP A 1 283 ? 12.613 -15.381 -7.411 1.00 89.69 283 ASP A N 1
ATOM 2197 C CA . ASP A 1 283 ? 14.057 -15.394 -7.132 1.00 89.69 283 ASP A CA 1
ATOM 2198 C C . ASP A 1 283 ? 14.874 -16.064 -8.259 1.00 89.69 283 ASP A C 1
ATOM 2200 O O . ASP A 1 283 ? 15.909 -15.546 -8.688 1.00 89.69 283 ASP A O 1
ATOM 2204 N N . LEU A 1 284 ? 14.398 -17.194 -8.798 1.00 90.44 284 LEU A N 1
ATOM 2205 C CA . LEU A 1 284 ? 15.056 -17.873 -9.922 1.00 90.44 284 LEU A CA 1
ATOM 2206 C C . LEU A 1 284 ? 15.028 -17.048 -11.216 1.00 90.44 284 LEU A C 1
ATOM 2208 O O . LEU A 1 284 ? 16.023 -17.042 -11.951 1.00 90.44 284 LEU A O 1
ATOM 2212 N N . LEU A 1 285 ? 13.914 -16.366 -11.488 1.00 91.94 285 LEU A N 1
ATOM 2213 C CA . LEU A 1 285 ? 13.736 -15.518 -12.668 1.00 91.94 285 LEU A CA 1
ATOM 2214 C C . LEU A 1 285 ? 14.588 -14.243 -12.575 1.00 91.94 285 LEU A C 1
ATOM 2216 O O . LEU A 1 285 ? 15.370 -13.961 -13.484 1.00 91.94 285 LEU A O 1
ATOM 2220 N N . ALA A 1 286 ? 14.547 -13.543 -11.437 1.00 87.75 286 ALA A N 1
ATOM 2221 C CA . ALA A 1 286 ? 15.320 -12.327 -11.185 1.00 87.75 286 ALA A CA 1
ATOM 2222 C C . ALA A 1 286 ? 16.837 -12.578 -11.263 1.00 87.75 286 ALA A C 1
ATOM 2224 O O . ALA A 1 286 ? 17.582 -11.797 -11.860 1.00 87.75 286 ALA A O 1
ATOM 2225 N N . LYS A 1 287 ? 17.307 -13.720 -10.739 1.00 89.56 287 LYS A N 1
ATOM 2226 C CA . LYS A 1 287 ? 18.713 -14.157 -10.844 1.00 89.56 287 LYS A CA 1
ATOM 2227 C C . LYS A 1 287 ? 19.081 -14.735 -12.215 1.00 89.56 287 LYS A C 1
ATOM 2229 O O . LYS A 1 287 ? 20.210 -15.206 -12.383 1.00 89.56 287 LYS A O 1
ATOM 2234 N N . LYS A 1 288 ? 18.153 -14.734 -13.182 1.00 89.50 288 LYS A N 1
ATOM 2235 C CA . LYS A 1 288 ? 18.311 -15.291 -14.537 1.00 89.50 288 LYS A CA 1
ATOM 2236 C C . LYS A 1 288 ? 18.800 -16.743 -14.536 1.00 89.50 288 LYS A C 1
ATOM 2238 O O . LYS A 1 288 ? 19.576 -17.153 -15.397 1.00 89.50 288 LYS A O 1
ATOM 2243 N N . LYS A 1 289 ? 18.390 -17.521 -13.532 1.00 88.94 289 LYS A N 1
ATOM 2244 C CA . LYS A 1 289 ? 18.718 -18.949 -13.420 1.00 88.94 289 LYS A CA 1
ATOM 2245 C C . LYS A 1 289 ? 17.734 -19.829 -14.188 1.00 88.94 289 LYS A C 1
ATOM 2247 O O . LYS A 1 289 ? 18.089 -20.940 -14.560 1.00 88.94 289 LYS A O 1
ATOM 2252 N N . MET A 1 290 ? 16.532 -19.315 -14.428 1.00 90.94 290 MET A N 1
ATOM 2253 C CA . MET A 1 290 ? 15.493 -19.890 -15.277 1.00 90.94 290 MET A CA 1
ATOM 2254 C C . MET A 1 290 ? 14.827 -18.747 -16.061 1.00 90.94 290 MET A C 1
ATOM 2256 O O . MET A 1 290 ? 14.910 -17.591 -15.648 1.00 90.94 290 MET A O 1
ATOM 2260 N N . ASN A 1 291 ? 14.183 -19.053 -17.183 1.00 91.62 291 ASN A N 1
ATOM 2261 C CA . ASN A 1 291 ? 13.326 -18.129 -17.929 1.00 91.62 291 ASN A CA 1
ATOM 2262 C C . ASN A 1 291 ? 11.988 -18.816 -18.253 1.00 91.62 291 ASN A C 1
ATOM 2264 O O . ASN A 1 291 ? 11.836 -20.009 -17.990 1.00 91.62 291 ASN A O 1
ATOM 2268 N N . LEU A 1 292 ? 11.032 -18.056 -18.790 1.00 93.06 292 LEU A N 1
ATOM 2269 C CA . LEU A 1 292 ? 9.694 -18.532 -19.168 1.00 93.06 292 LEU A CA 1
ATOM 2270 C C . LEU A 1 292 ? 9.447 -18.364 -20.673 1.00 93.06 292 LEU A C 1
ATOM 2272 O O . LEU A 1 292 ? 8.318 -18.131 -21.100 1.00 93.06 292 LEU A O 1
ATOM 2276 N N . ASP A 1 293 ? 10.506 -18.446 -21.480 1.00 89.38 293 ASP A N 1
ATOM 2277 C CA . ASP A 1 293 ? 10.439 -18.133 -22.906 1.00 89.38 293 ASP A CA 1
ATOM 2278 C C . ASP A 1 293 ? 9.542 -19.121 -23.668 1.00 89.38 293 ASP A C 1
ATOM 2280 O O . ASP A 1 293 ? 8.758 -18.700 -24.520 1.00 89.38 293 ASP A O 1
ATOM 2284 N N . ALA A 1 294 ? 9.621 -20.411 -23.321 1.00 89.81 294 ALA A N 1
ATOM 2285 C CA . ALA A 1 294 ? 8.820 -21.490 -23.903 1.00 89.81 294 ALA A CA 1
ATOM 2286 C C . ALA A 1 294 ? 7.469 -21.739 -23.199 1.00 89.81 294 ALA A C 1
ATOM 2288 O O . ALA A 1 294 ? 6.724 -22.638 -23.598 1.00 89.81 294 ALA A O 1
ATOM 2289 N N . CYS A 1 295 ? 7.129 -20.976 -22.154 1.00 92.88 295 CYS A N 1
ATOM 2290 C CA . CYS A 1 295 ? 5.980 -21.293 -21.309 1.00 92.88 295 CYS A CA 1
ATOM 2291 C C . CYS A 1 295 ? 4.659 -20.881 -21.972 1.00 92.88 295 CYS A C 1
ATOM 2293 O O . CYS A 1 295 ? 4.358 -19.695 -22.100 1.00 92.88 295 CYS A O 1
ATOM 2295 N N . ARG A 1 296 ? 3.847 -21.877 -22.346 1.00 91.62 296 ARG A N 1
ATOM 2296 C CA . ARG A 1 296 ? 2.557 -21.722 -23.043 1.00 91.62 296 ARG A CA 1
ATOM 2297 C C . ARG A 1 296 ? 1.344 -22.014 -22.171 1.00 91.62 296 ARG A C 1
ATOM 2299 O O . ARG A 1 296 ? 0.233 -21.675 -22.565 1.00 91.62 296 ARG A O 1
ATOM 2306 N N . TYR A 1 297 ? 1.544 -22.606 -20.996 1.00 95.38 297 TYR A N 1
ATOM 2307 C CA . TYR A 1 297 ? 0.469 -22.979 -20.081 1.00 95.38 297 TYR A CA 1
ATOM 2308 C C . TYR A 1 297 ? 0.760 -22.474 -18.672 1.00 95.38 297 TYR A C 1
ATOM 2310 O O . TYR A 1 297 ? 1.769 -22.849 -18.076 1.00 95.38 297 TYR A O 1
ATOM 2318 N N . LEU A 1 298 ? -0.122 -21.637 -18.134 1.00 95.75 298 LEU A N 1
ATOM 2319 C CA . LEU A 1 298 ? -0.021 -21.094 -16.785 1.00 95.75 298 LEU A CA 1
ATOM 2320 C C . LEU A 1 298 ? -1.285 -21.424 -15.995 1.00 95.75 298 LEU A C 1
ATOM 2322 O O . LEU A 1 298 ? -2.389 -21.099 -16.419 1.00 95.75 298 LEU A O 1
ATOM 2326 N N . THR A 1 299 ? -1.126 -22.016 -14.817 1.00 96.50 299 THR A N 1
ATOM 2327 C CA . THR A 1 299 ? -2.219 -22.226 -13.861 1.00 96.50 299 THR A CA 1
ATOM 2328 C C . THR A 1 299 ? -1.958 -21.456 -12.574 1.00 96.50 299 THR A C 1
ATOM 2330 O O . THR A 1 299 ? -0.882 -21.571 -11.991 1.00 96.50 299 THR A O 1
ATOM 2333 N N . LEU A 1 300 ? -2.955 -20.699 -12.124 1.00 95.06 300 LEU A N 1
ATOM 2334 C CA . LEU A 1 300 ? -3.017 -20.079 -10.805 1.00 95.06 300 LEU A CA 1
ATOM 2335 C C . LEU A 1 300 ? -3.996 -20.892 -9.953 1.00 95.06 300 LEU A C 1
ATOM 2337 O O . LEU A 1 300 ? -5.210 -20.788 -10.146 1.00 95.06 300 LEU A O 1
ATOM 2341 N N . ASP A 1 301 ? -3.469 -21.734 -9.066 1.00 92.25 301 ASP A N 1
ATOM 2342 C CA . ASP A 1 301 ? -4.285 -22.535 -8.149 1.00 92.25 301 ASP A CA 1
ATOM 2343 C C . ASP A 1 301 ? -4.531 -21.770 -6.843 1.00 92.25 301 ASP A C 1
ATOM 2345 O O . ASP A 1 301 ? -3.641 -21.077 -6.349 1.00 92.25 301 ASP A O 1
ATOM 2349 N N . GLU A 1 302 ? -5.745 -21.877 -6.301 1.00 87.00 302 GLU A N 1
ATOM 2350 C CA . GLU A 1 302 ? -6.238 -21.069 -5.171 1.00 87.00 302 GLU A CA 1
ATOM 2351 C C . GLU A 1 302 ? -5.945 -19.558 -5.339 1.00 87.00 302 GLU A C 1
ATOM 2353 O O . GLU A 1 302 ? -5.301 -18.912 -4.508 1.00 87.00 302 GLU A O 1
ATOM 2358 N N . ALA A 1 303 ? -6.405 -18.976 -6.452 1.00 86.25 303 ALA A N 1
ATOM 2359 C CA . ALA A 1 303 ? -6.092 -17.599 -6.842 1.00 86.25 303 ALA A CA 1
ATOM 2360 C C . ALA A 1 303 ? -6.581 -16.522 -5.857 1.00 86.25 303 ALA A C 1
ATOM 2362 O O . ALA A 1 303 ? -5.913 -15.504 -5.681 1.00 86.25 303 ALA A O 1
ATOM 2363 N N . ASP A 1 304 ? -7.699 -16.764 -5.171 1.00 80.06 304 ASP A N 1
ATOM 2364 C CA . ASP A 1 304 ? -8.158 -15.972 -4.024 1.00 80.06 304 ASP A CA 1
ATOM 2365 C C . ASP A 1 304 ? -7.061 -15.854 -2.961 1.00 80.06 304 ASP A C 1
ATOM 2367 O O . ASP A 1 304 ? -6.747 -14.762 -2.492 1.00 80.06 304 ASP A O 1
ATOM 2371 N N . ARG A 1 305 ? -6.385 -16.966 -2.664 1.00 78.31 305 ARG A N 1
ATOM 2372 C CA . ARG A 1 305 ? -5.316 -17.026 -1.662 1.00 78.31 305 ARG A CA 1
ATOM 2373 C C . ARG A 1 305 ? -4.022 -16.406 -2.138 1.00 78.31 305 ARG A C 1
ATOM 2375 O O . ARG A 1 305 ? -3.345 -15.755 -1.348 1.00 78.31 305 ARG A O 1
ATOM 2382 N N . LEU A 1 306 ? -3.687 -16.568 -3.414 1.00 83.06 306 LEU A N 1
ATOM 2383 C CA . LEU A 1 306 ? -2.537 -15.891 -4.008 1.00 83.06 306 LEU A CA 1
ATOM 2384 C C . LEU A 1 306 ? -2.648 -14.363 -3.862 1.00 83.06 306 LEU A C 1
ATOM 2386 O O . LEU A 1 306 ? -1.676 -13.706 -3.493 1.00 83.06 306 LEU A O 1
ATOM 2390 N N . VAL A 1 307 ? -3.838 -13.805 -4.089 1.00 80.00 307 VAL A N 1
ATOM 2391 C CA . VAL A 1 307 ? -4.084 -12.360 -3.977 1.00 80.00 307 VAL A CA 1
ATOM 2392 C C . VAL A 1 307 ? -4.217 -11.903 -2.518 1.00 80.00 307 VAL A C 1
ATOM 2394 O O . VAL A 1 307 ? -3.713 -10.835 -2.171 1.00 80.00 307 VAL A O 1
ATOM 2397 N N . ASP A 1 308 ? -4.848 -12.695 -1.647 1.00 69.75 308 ASP A N 1
ATOM 2398 C CA . ASP A 1 308 ? -5.018 -12.361 -0.223 1.00 69.75 308 ASP A CA 1
ATOM 2399 C C . ASP A 1 308 ? -3.699 -12.376 0.562 1.00 69.75 308 ASP A C 1
ATOM 2401 O O . ASP A 1 308 ? -3.477 -11.523 1.417 1.00 69.75 308 ASP A O 1
ATOM 2405 N N . LEU A 1 309 ? -2.789 -13.304 0.245 1.00 65.56 309 LEU A N 1
ATOM 2406 C CA . LEU A 1 309 ? -1.460 -13.384 0.867 1.00 65.56 309 LEU A CA 1
ATOM 2407 C C . LEU A 1 309 ? -0.489 -12.300 0.369 1.00 65.56 309 LEU A C 1
ATOM 2409 O O . LEU A 1 309 ? 0.667 -12.276 0.789 1.00 65.56 309 LEU A O 1
ATOM 2413 N N . GLY A 1 310 ? -0.936 -11.412 -0.524 1.00 71.56 310 GLY A N 1
ATOM 2414 C CA . GLY A 1 310 ? -0.123 -10.323 -1.056 1.00 71.56 310 GLY A CA 1
ATOM 2415 C C . GLY A 1 310 ? 0.866 -10.742 -2.148 1.00 71.56 310 GLY A C 1
ATOM 2416 O O . GLY A 1 310 ? 1.724 -9.943 -2.507 1.00 71.56 310 GLY A O 1
ATOM 2417 N N . PHE A 1 311 ? 0.741 -11.943 -2.732 1.00 78.81 311 PHE A N 1
ATOM 2418 C CA . PHE A 1 311 ? 1.584 -12.367 -3.864 1.00 78.81 311 PHE A CA 1
ATOM 2419 C C . PHE A 1 311 ? 1.189 -11.720 -5.195 1.00 78.81 311 PHE A C 1
ATOM 2421 O O . PHE A 1 311 ? 1.759 -12.054 -6.231 1.00 78.81 311 PHE A O 1
ATOM 2428 N N . GLU A 1 312 ? 0.222 -10.803 -5.191 1.00 80.06 312 GLU A N 1
ATOM 2429 C CA . GLU A 1 312 ? -0.258 -10.117 -6.386 1.00 80.06 312 GLU A CA 1
ATOM 2430 C C . GLU A 1 312 ? 0.906 -9.491 -7.166 1.00 80.06 312 GLU A C 1
ATOM 2432 O O . GLU A 1 312 ? 1.068 -9.795 -8.346 1.00 80.06 312 GLU A O 1
ATOM 2437 N N . ASP A 1 313 ? 1.772 -8.722 -6.496 1.00 80.00 313 ASP A N 1
ATOM 2438 C CA . ASP A 1 313 ? 2.941 -8.073 -7.104 1.00 80.00 313 ASP A CA 1
ATOM 2439 C C . ASP A 1 313 ? 4.017 -9.064 -7.563 1.00 80.00 313 ASP A C 1
ATOM 2441 O O . ASP A 1 313 ? 4.605 -8.881 -8.629 1.00 80.00 313 ASP A O 1
ATOM 244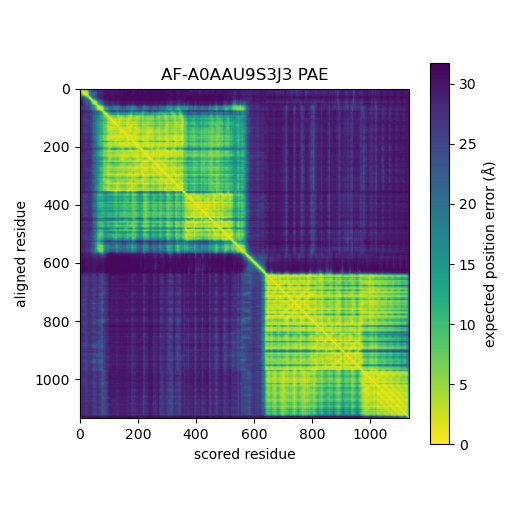5 N N . ASP A 1 314 ? 4.225 -10.157 -6.824 1.00 85.38 314 ASP A N 1
ATOM 2446 C CA . ASP A 1 314 ? 5.141 -11.221 -7.245 1.00 85.38 314 ASP A CA 1
ATOM 2447 C C . ASP A 1 314 ? 4.640 -11.915 -8.520 1.00 85.38 314 ASP A C 1
ATOM 2449 O O . ASP A 1 314 ? 5.429 -12.216 -9.415 1.00 85.38 314 ASP A O 1
ATOM 2453 N N . ILE A 1 315 ? 3.327 -12.133 -8.645 1.00 87.56 315 ILE A N 1
ATOM 2454 C CA . ILE A 1 315 ? 2.717 -12.685 -9.860 1.00 87.56 315 ILE A CA 1
ATOM 2455 C C . ILE A 1 315 ? 2.836 -11.688 -11.017 1.00 87.56 315 ILE A C 1
ATOM 2457 O O . ILE A 1 315 ? 3.145 -12.113 -12.133 1.00 87.56 315 ILE A O 1
ATOM 2461 N N . ARG A 1 316 ? 2.674 -10.376 -10.768 1.00 79.75 316 ARG A N 1
ATOM 2462 C CA . ARG A 1 316 ? 2.927 -9.339 -11.791 1.00 79.75 316 ARG A CA 1
ATOM 2463 C C . ARG A 1 316 ? 4.351 -9.430 -12.329 1.00 79.75 316 ARG A C 1
ATOM 2465 O O . ARG A 1 316 ? 4.559 -9.411 -13.537 1.00 79.75 316 ARG A O 1
ATOM 2472 N N . GLU A 1 317 ? 5.326 -9.583 -11.442 1.00 82.38 317 GLU A N 1
ATOM 2473 C CA . GLU A 1 317 ? 6.731 -9.691 -11.827 1.00 82.38 317 GLU A CA 1
ATOM 2474 C C . GLU A 1 317 ? 7.022 -10.995 -12.585 1.00 82.38 317 GLU A C 1
ATOM 2476 O O . GLU A 1 317 ? 7.777 -10.997 -13.556 1.00 82.38 317 GLU A O 1
ATOM 2481 N N . VAL A 1 318 ? 6.387 -12.112 -12.218 1.00 87.56 318 VAL A N 1
ATOM 2482 C CA . VAL A 1 318 ? 6.454 -13.351 -13.013 1.00 87.56 318 VAL A CA 1
ATOM 2483 C C . VAL A 1 318 ? 5.871 -13.123 -14.415 1.00 87.56 318 VAL A C 1
ATOM 2485 O O . VAL A 1 318 ? 6.435 -13.615 -15.394 1.00 87.56 318 VAL A O 1
ATOM 2488 N N . PHE A 1 319 ? 4.794 -12.338 -14.540 1.00 86.38 319 PHE A N 1
ATOM 2489 C CA . PHE A 1 319 ? 4.163 -12.038 -15.829 1.00 86.38 319 PHE A CA 1
ATOM 2490 C C . PHE A 1 319 ? 5.092 -11.245 -16.766 1.00 86.38 319 PHE A C 1
ATOM 2492 O O . PHE A 1 319 ? 5.072 -11.470 -17.977 1.00 86.38 319 PHE A O 1
ATOM 2499 N N . ASP A 1 320 ? 5.975 -10.404 -16.219 1.00 83.44 320 ASP A N 1
ATOM 2500 C CA . ASP A 1 320 ? 6.986 -9.658 -16.984 1.00 83.44 320 ASP A CA 1
ATOM 2501 C C . ASP A 1 320 ? 8.045 -10.544 -17.665 1.00 83.44 320 ASP A C 1
ATOM 2503 O O . ASP A 1 320 ? 8.736 -10.096 -18.588 1.00 83.44 320 ASP A O 1
ATOM 2507 N N . HIS A 1 321 ? 8.182 -11.801 -17.235 1.00 86.94 321 HIS A N 1
ATOM 2508 C CA . HIS A 1 321 ? 9.177 -12.731 -17.769 1.00 86.94 321 HIS A CA 1
ATOM 2509 C C . HIS A 1 321 ? 8.677 -13.559 -18.962 1.00 86.94 321 HIS A C 1
ATOM 2511 O O . HIS A 1 321 ? 9.498 -14.203 -19.619 1.00 86.94 321 HIS A O 1
ATOM 2517 N N . PHE A 1 322 ? 7.377 -13.537 -19.284 1.00 87.56 322 PHE A N 1
ATOM 2518 C CA . PHE A 1 322 ? 6.860 -14.197 -20.487 1.00 87.56 322 PHE A CA 1
ATOM 2519 C C . PHE A 1 322 ? 7.189 -13.388 -21.748 1.00 87.56 322 PHE A C 1
ATOM 2521 O O . PHE A 1 322 ? 7.180 -12.157 -21.751 1.00 87.56 322 PHE A O 1
ATOM 2528 N N . LYS A 1 323 ? 7.480 -14.090 -22.849 1.00 82.94 323 LYS A N 1
ATOM 2529 C CA . LYS A 1 323 ? 7.788 -13.474 -24.154 1.00 82.94 323 LYS A CA 1
ATOM 2530 C C . LYS A 1 323 ? 6.673 -13.598 -25.192 1.00 82.94 323 LYS A C 1
ATOM 2532 O O . LYS A 1 323 ? 6.748 -12.924 -26.217 1.00 82.94 323 LYS A O 1
ATOM 2537 N N . SER A 1 324 ? 5.705 -14.482 -24.969 1.00 83.62 324 SER A N 1
ATOM 2538 C CA . SER A 1 324 ? 4.655 -14.817 -25.933 1.00 83.62 324 SER A CA 1
ATOM 2539 C C . SER A 1 324 ? 3.329 -15.130 -25.238 1.00 83.62 324 SER A C 1
ATOM 2541 O O . SER A 1 324 ? 3.282 -15.279 -24.013 1.00 83.62 324 SER A O 1
ATOM 2543 N N . GLN A 1 325 ? 2.254 -15.212 -26.028 1.00 87.38 325 GLN A N 1
ATOM 2544 C CA . GLN A 1 325 ? 0.928 -15.580 -25.543 1.00 87.38 325 GLN A CA 1
ATOM 2545 C C . GLN A 1 325 ? 0.939 -16.968 -24.896 1.00 87.38 325 GLN A C 1
ATOM 2547 O O . GLN A 1 325 ? 1.560 -17.905 -25.395 1.00 87.38 325 GLN A O 1
ATOM 2552 N N . ARG A 1 326 ? 0.183 -17.100 -23.810 1.00 91.12 326 ARG A N 1
ATOM 2553 C CA . ARG A 1 326 ? 0.004 -18.340 -23.056 1.00 91.12 326 ARG A CA 1
ATOM 2554 C C . ARG A 1 326 ? -1.473 -18.551 -22.748 1.00 91.12 326 ARG A C 1
ATOM 2556 O O . ARG A 1 326 ? -2.219 -17.579 -22.663 1.00 91.12 326 ARG A O 1
ATOM 2563 N N . GLN A 1 327 ? -1.853 -19.800 -22.530 1.00 94.50 327 GLN A N 1
ATOM 2564 C CA . GLN A 1 327 ? -3.136 -20.159 -21.951 1.00 94.50 327 GLN A CA 1
ATOM 2565 C C . GLN A 1 327 ? -3.042 -19.947 -20.443 1.00 94.50 327 GLN A C 1
ATOM 2567 O O . GLN A 1 327 ? -2.157 -20.518 -19.798 1.00 94.50 327 GLN A O 1
ATOM 2572 N N . THR A 1 328 ? -3.935 -19.138 -19.884 1.00 94.25 328 THR A N 1
ATOM 2573 C CA . THR A 1 328 ? -3.971 -18.846 -18.448 1.00 94.25 328 THR A CA 1
ATOM 2574 C C . THR A 1 328 ? -5.234 -19.418 -17.822 1.00 94.25 328 THR A C 1
ATOM 2576 O O . THR A 1 328 ? -6.354 -19.146 -18.254 1.00 94.25 328 THR A O 1
ATOM 2579 N N . LEU A 1 329 ? -5.047 -20.220 -16.778 1.00 96.06 329 LEU A N 1
ATOM 2580 C CA . LEU A 1 329 ? -6.117 -20.826 -16.002 1.00 96.06 329 LEU A CA 1
ATOM 2581 C C . LEU A 1 329 ? -6.102 -20.268 -14.584 1.00 96.06 329 LEU A C 1
ATOM 2583 O O . LEU A 1 329 ? -5.053 -20.229 -13.942 1.00 96.06 329 LEU A O 1
ATOM 2587 N N . LEU A 1 330 ? -7.269 -19.880 -14.085 1.00 94.44 330 LEU A N 1
ATOM 2588 C CA . LEU A 1 330 ? -7.453 -19.369 -12.734 1.00 94.44 330 LEU A CA 1
ATOM 2589 C C . LEU A 1 330 ? -8.452 -20.260 -12.005 1.00 94.44 330 LEU A C 1
ATOM 2591 O O . LEU A 1 330 ? -9.620 -20.319 -12.385 1.00 94.44 330 LEU A O 1
ATOM 2595 N N . PHE A 1 331 ? -8.004 -20.940 -10.952 1.00 92.12 331 PHE A N 1
ATOM 2596 C CA . PHE A 1 331 ? -8.862 -21.753 -10.095 1.00 92.12 331 PHE A CA 1
ATOM 2597 C C . PHE A 1 331 ? -9.027 -21.097 -8.730 1.00 92.12 331 PHE A C 1
ATOM 2599 O O . PHE A 1 331 ? -8.052 -20.710 -8.091 1.00 92.12 331 PHE A O 1
ATOM 2606 N N . SER A 1 332 ? -10.268 -20.985 -8.263 1.00 87.31 332 SER A N 1
ATOM 2607 C CA . SER A 1 332 ? -10.575 -20.425 -6.947 1.00 87.31 332 SER A CA 1
ATOM 2608 C C . SER A 1 332 ? -11.852 -21.035 -6.366 1.00 87.31 332 SER A C 1
ATOM 2610 O O . SER A 1 332 ? -12.661 -21.620 -7.087 1.00 87.31 332 SER A O 1
ATOM 2612 N N . ALA A 1 333 ? -12.015 -20.966 -5.046 1.00 78.56 333 ALA A N 1
ATOM 2613 C CA . ALA A 1 333 ? -13.268 -21.337 -4.387 1.00 78.56 333 ALA A CA 1
ATOM 2614 C C . ALA A 1 333 ? -14.288 -20.185 -4.383 1.00 78.56 333 ALA A C 1
ATOM 2616 O O . ALA A 1 333 ? -15.496 -20.429 -4.372 1.00 78.56 333 ALA A O 1
ATOM 2617 N N . THR A 1 334 ? -13.809 -18.941 -4.422 1.00 73.06 334 THR A N 1
ATOM 2618 C CA . THR A 1 334 ? -14.620 -17.724 -4.335 1.00 73.06 334 THR A CA 1
ATOM 2619 C C . THR A 1 334 ? -14.311 -16.792 -5.505 1.00 73.06 334 THR A C 1
ATOM 2621 O O . THR A 1 334 ? -13.344 -16.978 -6.241 1.00 73.06 334 THR A O 1
ATOM 2624 N N . MET A 1 335 ? -15.177 -15.809 -5.751 1.00 77.06 335 MET A N 1
ATOM 2625 C CA . MET A 1 335 ? -14.992 -14.870 -6.864 1.00 77.06 335 MET A CA 1
ATOM 2626 C C . MET A 1 335 ? -15.361 -13.434 -6.468 1.00 77.06 335 MET A C 1
ATOM 2628 O O . MET A 1 335 ? -16.267 -12.847 -7.067 1.00 77.06 335 MET A O 1
ATOM 2632 N N . PRO A 1 336 ? -14.697 -12.857 -5.450 1.00 68.75 336 PRO A N 1
ATOM 2633 C CA . PRO A 1 336 ? -14.928 -11.471 -5.059 1.00 68.75 336 PRO A CA 1
ATOM 2634 C C . PRO A 1 336 ? -14.444 -10.505 -6.148 1.00 68.75 336 PRO A C 1
ATOM 2636 O O . PRO A 1 336 ? -13.610 -10.866 -6.986 1.00 68.75 336 PRO A O 1
ATOM 2639 N N . ALA A 1 337 ? -14.925 -9.258 -6.149 1.00 68.06 337 ALA A N 1
ATOM 2640 C CA . ALA A 1 337 ? -14.646 -8.336 -7.252 1.00 68.06 337 ALA A CA 1
ATOM 2641 C C . ALA A 1 337 ? -13.149 -8.026 -7.434 1.00 68.06 337 ALA A C 1
ATOM 2643 O O . ALA A 1 337 ? -12.705 -7.804 -8.559 1.00 68.06 337 ALA A O 1
ATOM 2644 N N . LYS A 1 338 ? -12.338 -8.100 -6.366 1.00 70.88 338 LYS A N 1
ATOM 2645 C CA . LYS A 1 338 ? -10.870 -8.006 -6.461 1.00 70.88 338 LYS A CA 1
ATOM 2646 C C . LYS A 1 338 ? -10.276 -9.117 -7.344 1.00 70.88 338 LYS A C 1
ATOM 2648 O O . LYS A 1 338 ? -9.438 -8.840 -8.200 1.00 70.88 338 LYS A O 1
ATOM 2653 N N . ILE A 1 339 ? -10.749 -10.357 -7.191 1.00 80.19 339 ILE A N 1
ATOM 2654 C CA . ILE A 1 339 ? -10.322 -11.499 -8.018 1.00 80.19 339 ILE A CA 1
ATOM 2655 C C . ILE A 1 339 ? -10.893 -11.396 -9.428 1.00 80.19 339 ILE A C 1
ATOM 2657 O O . ILE A 1 339 ? -10.190 -11.711 -10.381 1.00 80.19 339 ILE A O 1
ATOM 2661 N N . GLN A 1 340 ? -12.113 -10.882 -9.596 1.00 78.19 340 GLN A N 1
ATOM 2662 C CA . GLN A 1 340 ? -12.671 -10.612 -10.926 1.00 78.19 340 GLN A CA 1
ATOM 2663 C C . GLN A 1 340 ? -11.847 -9.564 -11.689 1.00 78.19 340 GLN A C 1
ATOM 2665 O O . GLN A 1 340 ? -11.557 -9.749 -12.871 1.00 78.19 340 GLN A O 1
ATOM 2670 N N . ALA A 1 341 ? -11.413 -8.490 -11.022 1.00 74.62 341 ALA A N 1
ATOM 2671 C CA . ALA A 1 341 ? -10.540 -7.473 -11.608 1.00 74.62 341 ALA A CA 1
ATOM 2672 C C . ALA A 1 341 ? -9.158 -8.049 -11.965 1.00 74.62 341 ALA A C 1
ATOM 2674 O O . ALA A 1 341 ? -8.631 -7.799 -13.055 1.00 74.62 341 ALA A O 1
ATOM 2675 N N . PHE A 1 342 ? -8.597 -8.881 -11.083 1.00 81.00 342 PHE A N 1
ATOM 2676 C CA . PHE A 1 342 ? -7.368 -9.625 -11.353 1.00 81.00 342 PHE A CA 1
ATOM 2677 C C . PHE A 1 342 ? -7.530 -10.565 -12.563 1.00 81.00 342 PHE A C 1
ATOM 2679 O O . PHE A 1 342 ? -6.719 -10.534 -13.484 1.00 81.00 342 PHE A O 1
ATOM 2686 N N . ALA A 1 343 ? -8.623 -11.325 -12.635 1.00 83.88 343 ALA A N 1
ATOM 2687 C CA . ALA A 1 343 ? -8.920 -12.230 -13.740 1.00 83.88 343 ALA A CA 1
ATOM 2688 C C . ALA A 1 343 ? -9.092 -11.482 -15.073 1.00 83.88 343 ALA A C 1
ATOM 2690 O O . ALA A 1 343 ? -8.523 -11.871 -16.088 1.00 83.88 343 ALA A O 1
ATOM 2691 N N . THR A 1 344 ? -9.813 -10.358 -15.058 1.00 79.88 344 THR A N 1
ATOM 2692 C CA . THR A 1 344 ? -10.037 -9.517 -16.247 1.00 79.88 344 THR A CA 1
ATOM 2693 C C . THR A 1 344 ? -8.733 -8.952 -16.805 1.00 79.88 344 THR A C 1
ATOM 2695 O O . THR A 1 344 ? -8.617 -8.720 -18.004 1.00 79.88 344 THR A O 1
ATOM 2698 N N . SER A 1 345 ? -7.742 -8.720 -15.943 1.00 75.31 345 SER A N 1
ATOM 2699 C CA . SER A 1 345 ? -6.438 -8.210 -16.363 1.00 75.31 345 SER A CA 1
ATOM 2700 C C . SER A 1 345 ? -5.431 -9.310 -16.719 1.00 75.31 345 SER A C 1
ATOM 2702 O O . SER A 1 345 ? -4.486 -9.018 -17.449 1.00 75.31 345 SER A O 1
ATOM 2704 N N . ALA A 1 346 ? -5.625 -10.547 -16.249 1.00 80.25 346 ALA A N 1
ATOM 2705 C CA . ALA A 1 346 ? -4.706 -11.666 -16.462 1.00 80.25 346 ALA A CA 1
ATOM 2706 C C . ALA A 1 346 ? -5.092 -12.633 -17.603 1.00 80.25 346 ALA A C 1
ATOM 2708 O O . ALA A 1 346 ? -4.198 -13.295 -18.129 1.00 80.25 346 ALA A O 1
ATOM 2709 N N . LEU A 1 347 ? -6.377 -12.750 -17.965 1.00 88.12 347 LEU A N 1
ATOM 2710 C CA . LEU A 1 347 ? -6.884 -13.747 -18.923 1.00 88.12 347 LEU A CA 1
ATOM 2711 C C . LEU A 1 347 ? -7.405 -13.105 -20.225 1.00 88.12 347 LEU A C 1
ATOM 2713 O O . LEU A 1 347 ? -7.884 -11.972 -20.230 1.00 88.12 347 LEU A O 1
ATOM 2717 N N . VAL A 1 348 ? -7.377 -13.861 -21.327 1.00 88.38 348 VAL A N 1
ATOM 2718 C CA . VAL A 1 348 ? -7.843 -13.455 -22.667 1.00 88.38 348 VAL A CA 1
ATOM 2719 C C . VAL A 1 348 ? -9.107 -14.233 -23.051 1.00 88.38 348 VAL A C 1
ATOM 2721 O O . VAL A 1 348 ? -9.060 -15.448 -23.224 1.00 88.38 348 VAL A O 1
ATOM 2724 N N . LYS A 1 349 ? -10.248 -13.539 -23.212 1.00 88.50 349 LYS A N 1
ATOM 2725 C CA . LYS A 1 349 ? -11.574 -14.136 -23.519 1.00 88.50 349 LYS A CA 1
ATOM 2726 C C . LYS A 1 349 ? -11.862 -15.442 -22.728 1.00 88.50 349 LYS A C 1
ATOM 2728 O O . LYS A 1 349 ? -12.159 -16.483 -23.341 1.00 88.50 349 LYS A O 1
ATOM 2733 N N . PRO A 1 350 ? -11.759 -15.424 -21.383 1.00 93.06 350 PRO A N 1
ATOM 2734 C CA . PRO A 1 350 ? -11.869 -16.637 -20.584 1.00 93.06 350 PRO A CA 1
ATOM 2735 C C . PRO A 1 350 ? -13.286 -17.220 -20.592 1.00 93.06 350 PRO A C 1
ATOM 2737 O O . PRO A 1 350 ? -14.275 -16.494 -20.692 1.00 93.06 350 PRO A O 1
ATOM 2740 N N . VAL A 1 351 ? -13.382 -18.540 -20.427 1.00 94.31 351 VAL A N 1
ATOM 2741 C CA . VAL A 1 351 ? -14.640 -19.228 -20.106 1.00 94.31 351 VAL A CA 1
ATOM 2742 C C . VAL A 1 351 ? -14.717 -19.428 -18.597 1.00 94.31 351 VAL A C 1
ATOM 2744 O O . VAL A 1 351 ? -13.846 -20.058 -17.996 1.00 94.31 351 VAL A O 1
ATOM 2747 N N . THR A 1 352 ? -15.777 -18.928 -17.976 1.00 92.44 352 THR A N 1
ATOM 2748 C CA . THR A 1 352 ? -16.039 -19.144 -16.553 1.00 92.44 352 THR A CA 1
ATOM 2749 C C . THR A 1 352 ? -16.858 -20.413 -16.387 1.00 92.44 352 THR A C 1
ATOM 2751 O O . THR A 1 352 ? -17.974 -20.500 -16.895 1.00 92.44 352 THR A O 1
ATOM 2754 N N . VAL A 1 353 ? -16.314 -21.391 -15.665 1.00 92.88 353 VAL A N 1
ATOM 2755 C CA . VAL A 1 353 ? -17.004 -22.628 -15.290 1.00 92.88 353 VAL A CA 1
ATOM 2756 C C . VAL A 1 353 ? -17.168 -22.628 -13.780 1.00 92.88 353 VAL A C 1
ATOM 2758 O O . VAL A 1 353 ? -16.192 -22.727 -13.037 1.00 92.88 353 VAL A O 1
ATOM 2761 N N . ASN A 1 354 ? -18.410 -22.515 -13.335 1.00 87.75 354 ASN A N 1
ATOM 2762 C CA . ASN A 1 354 ? -18.780 -22.517 -11.932 1.00 87.75 354 ASN A CA 1
ATOM 2763 C C . ASN A 1 354 ? -19.565 -23.792 -11.607 1.00 87.75 354 ASN A C 1
ATOM 2765 O O . ASN A 1 354 ? -20.535 -24.121 -12.289 1.00 87.75 354 ASN A O 1
ATOM 2769 N N . VAL A 1 355 ? -19.132 -24.517 -10.581 1.00 80.50 355 VAL A N 1
ATOM 2770 C CA . VAL A 1 355 ? -19.784 -25.741 -10.107 1.00 80.50 355 VAL A CA 1
ATOM 2771 C C . VAL A 1 355 ? -20.362 -25.476 -8.730 1.00 80.50 355 VAL A C 1
ATOM 2773 O O . VAL A 1 355 ? -19.619 -25.278 -7.769 1.00 80.50 355 VAL A O 1
ATOM 2776 N N . GLY A 1 356 ? -21.691 -25.495 -8.640 1.00 68.19 356 GLY A N 1
ATOM 2777 C CA . GLY A 1 356 ? -22.402 -25.004 -7.462 1.00 68.19 356 GLY A CA 1
ATOM 2778 C C . GLY A 1 356 ? -22.456 -23.472 -7.409 1.00 68.19 356 GLY A C 1
ATOM 2779 O O . GLY A 1 356 ? -22.221 -22.780 -8.403 1.00 68.19 356 GLY A O 1
ATOM 2780 N N . ARG A 1 357 ? -22.821 -22.914 -6.251 1.00 54.47 357 ARG A N 1
ATOM 2781 C CA . ARG A 1 357 ? -22.819 -21.460 -6.034 1.00 54.47 357 ARG A CA 1
ATOM 2782 C C . ARG A 1 357 ? -21.449 -21.032 -5.495 1.00 54.47 357 ARG A C 1
ATOM 2784 O O . ARG A 1 357 ? -20.908 -21.679 -4.603 1.00 54.47 357 ARG A O 1
ATOM 2791 N N . ALA A 1 358 ? -20.884 -19.954 -6.039 1.00 48.56 358 ALA A N 1
ATOM 2792 C CA . ALA A 1 358 ? -19.590 -19.430 -5.600 1.00 48.56 358 ALA A CA 1
ATOM 2793 C C . ALA A 1 358 ? -19.641 -19.055 -4.107 1.00 48.56 358 ALA A C 1
ATOM 2795 O O . ALA A 1 358 ? -20.549 -18.335 -3.699 1.00 48.56 358 ALA A O 1
ATOM 2796 N N . GLY A 1 359 ? -18.687 -19.548 -3.311 1.00 52.16 359 GLY A N 1
ATOM 2797 C CA . GLY A 1 359 ? -18.645 -19.317 -1.861 1.00 52.16 359 GLY A CA 1
ATOM 2798 C C . GLY A 1 359 ? -19.618 -20.150 -1.014 1.00 52.16 359 GLY A C 1
ATOM 2799 O O . GLY A 1 359 ? -19.597 -20.015 0.205 1.00 52.16 359 GLY A O 1
ATOM 2800 N N . ALA A 1 360 ? -20.436 -21.028 -1.609 1.00 56.31 360 ALA A N 1
ATOM 2801 C CA . ALA A 1 360 ? -21.308 -21.906 -0.832 1.00 56.31 360 ALA A CA 1
ATOM 2802 C C . ALA A 1 360 ? -20.513 -23.011 -0.120 1.00 56.31 360 ALA A C 1
ATOM 2804 O O . ALA A 1 360 ? -19.578 -23.595 -0.679 1.00 56.31 360 ALA A O 1
ATOM 2805 N N . ALA A 1 361 ? -20.912 -23.311 1.117 1.00 58.38 361 ALA A N 1
ATOM 2806 C CA . ALA A 1 361 ? -20.394 -24.447 1.865 1.00 58.38 361 ALA A CA 1
ATOM 2807 C C . ALA A 1 361 ? -20.741 -25.770 1.170 1.00 58.38 361 ALA A C 1
ATOM 2809 O O . ALA A 1 361 ? -21.763 -25.890 0.490 1.00 58.38 361 ALA A O 1
ATOM 2810 N N . ASN A 1 362 ? -19.886 -26.775 1.358 1.00 65.31 362 ASN A N 1
ATOM 2811 C CA . ASN A 1 362 ? -20.182 -28.121 0.894 1.00 65.31 362 ASN A CA 1
ATOM 2812 C C . ASN A 1 362 ? -21.445 -28.636 1.607 1.00 65.31 362 ASN A C 1
ATOM 2814 O O . ASN A 1 362 ? -21.490 -28.661 2.836 1.00 65.31 362 ASN A O 1
ATOM 2818 N N . LEU A 1 363 ? -22.458 -29.035 0.834 1.00 67.31 363 LEU A N 1
ATOM 2819 C CA . LEU A 1 363 ? -23.731 -29.542 1.356 1.00 67.31 363 LEU A CA 1
ATOM 2820 C C . LEU A 1 363 ? -23.565 -30.880 2.092 1.00 67.31 363 LEU A C 1
ATOM 2822 O O . LEU A 1 363 ? -24.391 -31.212 2.936 1.00 67.31 363 LEU A O 1
ATOM 2826 N N . ASP A 1 364 ? -22.479 -31.606 1.815 1.00 71.62 364 ASP A N 1
ATOM 2827 C CA . ASP A 1 364 ? -22.149 -32.881 2.459 1.00 71.62 364 ASP A CA 1
ATOM 2828 C C . ASP A 1 364 ? -21.509 -32.699 3.854 1.00 71.62 364 ASP A C 1
ATOM 2830 O O . ASP A 1 364 ? -21.084 -33.671 4.483 1.00 71.62 364 ASP A O 1
ATOM 2834 N N . VAL A 1 365 ? -21.411 -31.459 4.355 1.00 83.88 365 VAL A N 1
ATOM 2835 C CA . VAL A 1 365 ? -20.865 -31.145 5.683 1.00 83.88 365 VAL A CA 1
ATOM 2836 C C . VAL A 1 365 ? -21.967 -30.631 6.605 1.00 83.88 365 VAL A C 1
ATOM 2838 O O . VAL A 1 365 ? -22.545 -29.567 6.375 1.00 83.88 365 VAL A O 1
ATOM 2841 N N . ILE A 1 366 ? -22.212 -31.370 7.685 1.00 87.50 366 ILE A N 1
ATOM 2842 C CA . ILE A 1 366 ? -23.087 -30.958 8.783 1.00 87.50 366 ILE A CA 1
ATOM 2843 C C . ILE A 1 366 ? -22.339 -29.918 9.612 1.00 87.50 366 ILE A C 1
ATOM 2845 O O . ILE A 1 366 ? -21.234 -30.176 10.091 1.00 87.50 366 ILE A O 1
ATOM 2849 N N . GLN A 1 367 ? -22.933 -28.738 9.773 1.00 90.94 367 GLN A N 1
ATOM 2850 C CA . GLN A 1 367 ? -22.309 -27.615 10.470 1.00 90.94 367 GLN A CA 1
ATOM 2851 C C . GLN A 1 367 ? -22.996 -27.395 11.819 1.00 90.94 367 GLN A C 1
ATOM 2853 O O . GLN A 1 367 ? -24.164 -27.012 11.878 1.00 90.94 367 GLN A O 1
ATOM 2858 N N . GLU A 1 368 ? -22.261 -27.620 12.906 1.00 90.94 368 GLU A N 1
ATOM 2859 C CA . GLU A 1 368 ? -22.697 -27.353 14.275 1.00 90.94 368 GLU A CA 1
ATOM 2860 C C . GLU A 1 368 ? -22.014 -26.091 14.796 1.00 90.94 368 GLU A C 1
ATOM 2862 O O . GLU A 1 368 ? -20.787 -26.004 14.842 1.00 90.94 368 GLU A O 1
ATOM 2867 N N . VAL A 1 369 ? -22.803 -25.103 15.204 1.00 92.69 369 VAL A N 1
ATOM 2868 C CA . VAL A 1 369 ? -22.284 -23.859 15.775 1.00 92.69 369 VAL A CA 1
ATOM 2869 C C . VAL A 1 369 ? -22.739 -23.755 17.222 1.00 92.69 369 VAL A C 1
ATOM 2871 O O . VAL A 1 369 ? -23.934 -23.779 17.511 1.00 92.69 369 VAL A O 1
ATOM 2874 N N . GLU A 1 370 ? -21.781 -23.652 18.137 1.00 90.19 370 GLU A N 1
ATOM 2875 C CA . GLU A 1 370 ? -22.021 -23.686 19.579 1.00 90.19 370 GLU A CA 1
ATOM 2876 C C . GLU A 1 370 ? -21.415 -22.442 20.235 1.00 90.19 370 GLU A C 1
ATOM 2878 O O . GLU A 1 370 ? -20.277 -22.052 19.959 1.00 90.19 370 GLU A O 1
ATOM 2883 N N . TYR A 1 371 ? -22.197 -21.781 21.093 1.00 89.44 371 TYR A N 1
ATOM 2884 C CA . TYR A 1 371 ? -21.726 -20.619 21.840 1.00 89.44 371 TYR A CA 1
ATOM 2885 C C . TYR A 1 371 ? -20.972 -21.079 23.091 1.00 89.44 371 TYR A C 1
ATOM 2887 O O . TYR A 1 371 ? -21.571 -21.639 24.009 1.00 89.44 371 TYR A O 1
ATOM 2895 N N . VAL A 1 372 ? -19.665 -20.820 23.145 1.00 90.31 372 VAL A N 1
ATOM 2896 C CA . VAL A 1 372 ? -18.767 -21.312 24.199 1.00 90.31 372 VAL A CA 1
ATOM 2897 C C . VAL A 1 372 ? -17.976 -20.150 24.793 1.00 90.31 372 VAL A C 1
ATOM 2899 O O . VAL A 1 372 ? -17.263 -19.436 24.091 1.00 90.31 372 VAL A O 1
ATOM 2902 N N . LYS A 1 373 ? -18.068 -19.944 26.113 1.00 86.75 373 LYS A N 1
ATOM 2903 C CA . LYS A 1 373 ? -17.266 -18.920 26.809 1.00 86.75 373 LYS A CA 1
ATOM 2904 C C . LYS A 1 373 ? -15.770 -19.227 26.668 1.00 86.75 373 LYS A C 1
ATOM 2906 O O . LYS A 1 373 ? -15.388 -20.392 26.695 1.00 86.75 373 LYS A O 1
ATOM 2911 N N . GLN A 1 374 ? -14.927 -18.193 26.586 1.00 84.75 374 GLN A N 1
ATOM 2912 C CA . GLN A 1 374 ? -13.484 -18.345 26.341 1.00 84.75 374 GLN A CA 1
ATOM 2913 C C . GLN A 1 374 ? -12.808 -19.316 27.325 1.00 84.75 374 GLN A C 1
ATOM 2915 O O . GLN A 1 374 ? -12.079 -20.206 26.905 1.00 84.75 374 GLN A O 1
ATOM 2920 N N . GLU A 1 375 ? -13.120 -19.198 28.616 1.00 85.31 375 GLU A N 1
ATOM 2921 C CA . GLU A 1 375 ? -12.566 -20.034 29.693 1.00 85.31 375 GLU A CA 1
ATOM 2922 C C . GLU A 1 375 ? -13.009 -21.508 29.617 1.00 85.31 375 GLU A C 1
ATOM 2924 O O . GLU A 1 375 ? -12.345 -22.387 30.157 1.00 85.31 375 GLU A O 1
ATOM 2929 N N . ALA A 1 376 ? -14.128 -21.795 28.944 1.00 87.75 376 ALA A N 1
ATOM 2930 C CA . ALA A 1 376 ? -14.714 -23.133 28.862 1.00 87.75 376 ALA A CA 1
ATOM 2931 C C . ALA A 1 376 ? -14.307 -23.903 27.593 1.00 87.75 376 ALA A C 1
ATOM 2933 O O . ALA A 1 376 ? -14.580 -25.100 27.499 1.00 87.75 376 ALA A O 1
ATOM 2934 N N . LYS A 1 377 ? -13.655 -23.249 26.621 1.00 89.75 377 LYS A N 1
ATOM 2935 C CA . LYS A 1 377 ? -13.367 -23.838 25.304 1.00 89.75 377 LYS A CA 1
ATOM 2936 C C . LYS A 1 377 ? -12.552 -25.132 25.372 1.00 89.75 377 LYS A C 1
ATOM 2938 O O . LYS A 1 377 ? -12.904 -26.097 24.703 1.00 89.75 377 LYS A O 1
ATOM 2943 N N . VAL A 1 378 ? -11.492 -25.174 26.183 1.00 87.12 378 VAL A N 1
ATOM 2944 C CA . VAL A 1 378 ? -10.606 -26.351 26.300 1.00 87.12 378 VAL A CA 1
ATOM 2945 C C . VAL A 1 378 ? -11.348 -27.562 26.873 1.00 87.12 378 VAL A C 1
ATOM 2947 O O . VAL A 1 378 ? -11.174 -28.683 26.404 1.00 87.12 378 VAL A O 1
ATOM 2950 N N . VAL A 1 379 ? -12.208 -27.340 27.869 1.00 85.38 379 VAL A N 1
ATOM 2951 C CA . VAL A 1 379 ? -13.012 -28.411 28.477 1.00 85.38 379 VAL A CA 1
ATOM 2952 C C . VAL A 1 379 ? -14.044 -28.923 27.475 1.00 85.38 379 VAL A C 1
ATOM 2954 O O . VAL A 1 379 ? -14.190 -30.129 27.294 1.00 85.38 379 VAL A O 1
ATOM 2957 N N . TYR A 1 380 ? -14.703 -28.004 26.774 1.00 89.69 380 TYR A N 1
ATOM 2958 C CA . TYR A 1 380 ? -15.718 -28.331 25.780 1.00 89.69 380 TYR A CA 1
ATOM 2959 C C . TYR A 1 380 ? -15.147 -29.016 24.529 1.00 89.69 380 TYR A C 1
ATOM 2961 O O . TYR A 1 380 ? -15.811 -29.832 23.893 1.00 89.69 380 TYR A O 1
ATOM 2969 N N . LEU A 1 381 ? -13.880 -28.749 24.198 1.00 91.75 381 LEU A N 1
ATOM 2970 C CA . LEU A 1 381 ? -13.165 -29.433 23.125 1.00 91.75 381 LEU A CA 1
ATOM 2971 C C . LEU A 1 381 ? -13.099 -30.951 23.349 1.00 91.75 381 LEU A C 1
ATOM 2973 O O . LEU A 1 381 ? -13.288 -31.706 22.398 1.00 91.75 381 LEU A O 1
ATOM 2977 N N . LEU A 1 382 ? -12.872 -31.407 24.586 1.00 86.81 382 LEU A N 1
ATOM 2978 C CA . LEU A 1 382 ? -12.852 -32.840 24.905 1.00 86.81 382 LEU A CA 1
ATOM 2979 C C . LEU A 1 382 ? -14.222 -33.492 24.703 1.00 86.81 382 LEU A C 1
ATOM 2981 O O . LEU A 1 382 ? -14.296 -34.602 24.188 1.00 86.81 382 LEU A O 1
ATOM 2985 N N . GLU A 1 383 ? -15.296 -32.797 25.076 1.00 87.50 383 GLU A N 1
ATOM 2986 C CA . GLU A 1 383 ? -16.668 -33.257 24.838 1.00 87.50 383 GLU A CA 1
ATOM 2987 C C . GLU A 1 383 ? -16.951 -33.363 23.332 1.00 87.50 383 GLU A C 1
ATOM 2989 O O . GLU A 1 383 ? -17.510 -34.352 22.860 1.00 87.50 383 GLU A O 1
ATOM 2994 N N . CYS A 1 384 ? -16.473 -32.397 22.544 1.00 87.50 384 CYS A N 1
ATOM 2995 C CA . CYS A 1 384 ? -16.599 -32.432 21.089 1.00 87.50 384 CYS A CA 1
ATOM 2996 C C . CYS A 1 384 ? -15.831 -33.596 20.452 1.00 87.50 384 CYS A C 1
ATOM 2998 O O . CYS A 1 384 ? -16.341 -34.207 19.516 1.00 87.50 384 CYS A O 1
ATOM 3000 N N . LEU A 1 385 ? -14.646 -33.937 20.967 1.00 88.81 385 LEU A N 1
ATOM 3001 C CA . LEU A 1 385 ? -13.864 -35.084 20.488 1.00 88.81 385 LEU A CA 1
ATOM 3002 C C . LEU A 1 385 ? -14.565 -36.430 20.718 1.00 88.81 385 LEU A C 1
ATOM 3004 O O . LEU A 1 385 ? -14.247 -37.395 20.035 1.00 88.81 385 LEU A O 1
ATOM 3008 N N . GLN A 1 386 ? -15.533 -36.506 21.635 1.00 86.00 386 GLN A N 1
ATOM 3009 C CA . GLN A 1 386 ? -16.327 -37.717 21.866 1.00 86.00 386 GLN A CA 1
ATOM 3010 C C . GLN A 1 386 ? -17.490 -37.876 20.873 1.00 86.00 386 GLN A C 1
ATOM 3012 O O . GLN A 1 386 ? -18.076 -38.955 20.797 1.00 86.00 386 GLN A O 1
ATOM 3017 N N . LYS A 1 387 ? -17.830 -36.832 20.099 1.00 84.62 387 LYS A N 1
ATOM 3018 C CA . LYS A 1 387 ? -18.938 -36.866 19.127 1.00 84.62 387 LYS A CA 1
ATOM 3019 C C . LYS A 1 387 ? -18.635 -37.764 17.920 1.00 84.62 387 LYS A C 1
ATOM 3021 O O . LYS A 1 387 ? -19.566 -38.252 17.281 1.00 84.62 387 LYS A O 1
ATOM 3026 N N . THR A 1 388 ? -17.361 -37.963 17.575 1.00 85.50 388 THR A N 1
ATOM 3027 C CA . THR A 1 388 ? -16.937 -38.666 16.354 1.00 85.50 388 THR A CA 1
ATOM 3028 C C . THR A 1 388 ? -15.687 -39.515 16.580 1.00 85.50 388 THR A C 1
ATOM 3030 O O . THR A 1 388 ? -14.930 -39.305 17.522 1.00 85.50 388 THR A O 1
ATOM 3033 N N . SER A 1 389 ? -15.458 -40.496 15.706 1.00 85.75 389 SER A N 1
ATOM 3034 C CA . SER A 1 389 ? -14.204 -41.251 15.682 1.00 85.75 389 SER A CA 1
ATOM 3035 C C . SER A 1 389 ? -13.092 -40.474 14.955 1.00 85.75 389 SER A C 1
ATOM 3037 O O . SER A 1 389 ? -13.397 -39.720 14.026 1.00 85.75 389 SER A O 1
ATOM 3039 N N . PRO A 1 390 ? -11.806 -40.712 15.276 1.00 86.19 390 PRO A N 1
ATOM 3040 C CA . PRO A 1 390 ? -10.674 -40.195 14.505 1.00 86.19 390 PRO A CA 1
ATOM 3041 C C . PRO A 1 390 ? -10.746 -40.563 13.008 1.00 86.19 390 PRO A C 1
ATOM 3043 O O . PRO A 1 390 ? -11.356 -41.580 12.659 1.00 86.19 390 PRO A O 1
ATOM 3046 N N . PRO A 1 391 ? -10.101 -39.797 12.106 1.00 90.44 391 PRO A N 1
ATOM 3047 C CA . PRO A 1 391 ? -9.237 -38.644 12.383 1.00 90.44 391 PRO A CA 1
ATOM 3048 C C . PRO A 1 391 ? -9.990 -37.307 12.530 1.00 90.44 391 PRO A C 1
ATOM 3050 O O . PRO A 1 391 ? -10.894 -36.997 11.745 1.00 90.44 391 PRO A O 1
ATOM 3053 N N . VAL A 1 392 ? -9.557 -36.488 13.500 1.00 92.00 392 VAL A N 1
ATOM 3054 C CA . VAL A 1 392 ? -10.118 -35.155 13.807 1.00 92.00 392 VAL A CA 1
ATOM 3055 C C . VAL A 1 392 ? -9.102 -34.045 13.527 1.00 92.00 392 VAL A C 1
ATOM 3057 O O . VAL A 1 392 ? -7.924 -34.158 13.870 1.00 92.00 392 VAL A O 1
ATOM 3060 N N . LEU A 1 393 ? -9.564 -32.945 12.928 1.00 92.62 393 LEU A N 1
ATOM 3061 C CA . LEU A 1 393 ? -8.751 -31.760 12.644 1.00 92.62 393 LEU A CA 1
ATOM 3062 C C . LEU A 1 393 ? -9.255 -30.551 13.440 1.00 92.62 393 LEU A C 1
ATOM 3064 O O . LEU A 1 393 ? -10.389 -30.119 13.250 1.00 92.62 393 LEU A O 1
ATOM 3068 N N . ILE A 1 394 ? -8.404 -29.981 14.290 1.00 93.81 394 ILE A N 1
ATOM 3069 C CA . ILE A 1 394 ? -8.714 -28.820 15.129 1.00 93.81 394 ILE A CA 1
ATOM 3070 C C . ILE A 1 394 ? -8.007 -27.585 14.570 1.00 93.81 394 ILE A C 1
ATOM 3072 O O . ILE A 1 394 ? -6.794 -27.601 14.358 1.00 93.81 394 ILE A O 1
ATOM 3076 N N . PHE A 1 395 ? -8.758 -26.505 14.363 1.00 94.19 395 PHE A N 1
ATOM 3077 C CA . PHE A 1 395 ? -8.240 -25.223 13.898 1.00 94.19 395 PHE A CA 1
ATOM 3078 C C . PHE A 1 395 ? -8.257 -24.154 14.988 1.00 94.19 395 PHE A C 1
ATOM 3080 O O . PHE A 1 395 ? -9.318 -23.856 15.543 1.00 94.19 395 PHE A O 1
ATOM 3087 N N . CYS A 1 396 ? -7.106 -23.511 15.188 1.00 91.88 396 CYS A N 1
ATOM 3088 C CA . CYS A 1 396 ? -6.925 -22.381 16.104 1.00 91.88 396 CYS A CA 1
ATOM 3089 C C . CYS A 1 396 ? -6.359 -21.162 15.364 1.00 91.88 396 CYS A C 1
ATOM 3091 O O . CYS A 1 396 ? -5.726 -21.298 14.309 1.00 91.88 396 CYS A O 1
ATOM 3093 N N . GLU A 1 397 ? -6.565 -19.963 15.908 1.00 86.31 397 GLU A N 1
ATOM 3094 C CA . GLU A 1 397 ? -6.032 -18.736 15.300 1.00 86.31 397 GLU A CA 1
ATOM 3095 C C . GLU A 1 397 ? -4.560 -18.492 15.671 1.00 86.31 397 GLU A C 1
ATOM 3097 O O . GLU A 1 397 ? -3.740 -18.166 14.804 1.00 86.31 397 GLU A O 1
ATOM 3102 N N . SER A 1 398 ? -4.197 -18.687 16.944 1.00 87.25 398 SER A N 1
ATOM 3103 C CA . SER A 1 398 ? -2.855 -18.390 17.450 1.00 87.25 398 SER A CA 1
ATOM 3104 C C . SER A 1 398 ? -1.949 -19.626 17.515 1.00 87.25 398 SER A C 1
ATOM 3106 O O . SER A 1 398 ? -2.399 -20.764 17.619 1.00 87.25 398 SER A O 1
ATOM 3108 N N . LYS A 1 399 ? -0.628 -19.403 17.439 1.00 90.50 399 LYS A N 1
ATOM 3109 C CA . LYS A 1 399 ? 0.371 -20.477 17.596 1.00 90.50 399 LYS A CA 1
ATOM 3110 C C . LYS A 1 399 ? 0.411 -21.010 19.032 1.00 90.50 399 LYS A C 1
ATOM 3112 O O . LYS A 1 399 ? 0.634 -22.198 19.202 1.00 90.50 399 LYS A O 1
ATOM 3117 N N . ALA A 1 400 ? 0.194 -20.130 20.012 1.00 90.12 400 ALA A N 1
ATOM 3118 C CA . ALA A 1 400 ? 0.189 -20.491 21.425 1.00 90.12 400 ALA A CA 1
ATOM 3119 C C . ALA A 1 400 ? -0.963 -21.456 21.728 1.00 90.12 400 ALA A C 1
ATOM 3121 O O . ALA A 1 400 ? -0.716 -22.526 22.260 1.00 90.12 400 ALA A O 1
ATOM 3122 N N . ASP A 1 401 ? -2.175 -21.161 21.241 1.00 91.06 401 ASP A N 1
ATOM 3123 C CA . ASP A 1 401 ? -3.334 -22.040 21.450 1.00 91.06 401 ASP A CA 1
ATOM 3124 C C . ASP A 1 401 ? -3.125 -23.434 20.841 1.00 91.06 401 ASP A C 1
ATOM 3126 O O . ASP A 1 401 ? -3.587 -24.428 21.392 1.00 91.06 401 ASP A O 1
ATOM 3130 N N . VAL A 1 402 ? -2.429 -23.530 19.700 1.00 93.00 402 VAL A N 1
ATOM 3131 C CA . VAL A 1 402 ? -2.102 -24.830 19.091 1.00 93.00 402 VAL A CA 1
ATOM 3132 C C . VAL A 1 402 ? -1.203 -25.658 20.005 1.00 93.00 402 VAL A C 1
ATOM 3134 O O . VAL A 1 402 ? -1.465 -26.847 20.173 1.00 93.00 402 VAL A O 1
ATOM 3137 N N . ASP A 1 403 ? -0.164 -25.048 20.576 1.00 92.31 403 ASP A N 1
ATOM 3138 C CA . ASP A 1 403 ? 0.755 -25.732 21.488 1.00 92.31 403 ASP A CA 1
ATOM 3139 C C . ASP A 1 403 ? 0.065 -26.070 22.823 1.00 92.31 403 ASP A C 1
ATOM 3141 O O . ASP A 1 403 ? 0.158 -27.212 23.273 1.00 92.31 403 ASP A O 1
ATOM 3145 N N . ASP A 1 404 ? -0.717 -25.146 23.389 1.00 91.69 404 ASP A N 1
ATOM 3146 C CA . ASP A 1 404 ? -1.452 -25.341 24.645 1.00 91.69 404 ASP A CA 1
ATOM 3147 C C . ASP A 1 404 ? -2.486 -26.474 24.528 1.00 91.69 404 ASP A C 1
ATOM 3149 O O . ASP A 1 404 ? -2.582 -27.346 25.394 1.00 91.69 404 ASP A O 1
ATOM 3153 N N . ILE A 1 405 ? -3.253 -26.504 23.431 1.00 93.38 405 ILE A N 1
ATOM 3154 C CA . ILE A 1 405 ? -4.218 -27.578 23.165 1.00 93.38 405 ILE A CA 1
ATOM 3155 C C . ILE A 1 405 ? -3.488 -28.892 22.899 1.00 93.38 405 ILE A C 1
ATOM 3157 O O . ILE A 1 405 ? -3.938 -29.937 23.363 1.00 93.38 405 ILE A O 1
ATOM 3161 N N . HIS A 1 406 ? -2.373 -28.871 22.166 1.00 93.94 406 HIS A N 1
ATOM 3162 C CA . HIS A 1 406 ? -1.598 -30.080 21.897 1.00 93.94 406 HIS A CA 1
ATOM 3163 C C . HIS A 1 406 ? -1.066 -30.705 23.187 1.00 93.94 406 HIS A C 1
ATOM 3165 O O . HIS A 1 406 ? -1.280 -31.897 23.408 1.00 93.94 406 HIS A O 1
ATOM 3171 N N . GLU A 1 407 ? -0.454 -29.908 24.063 1.00 92.12 407 GLU A N 1
ATOM 3172 C CA . GLU A 1 407 ? 0.019 -30.358 25.374 1.00 92.12 407 GLU A CA 1
ATOM 3173 C C . GLU A 1 407 ? -1.142 -30.869 26.234 1.00 92.12 407 GLU A C 1
ATOM 3175 O O . GLU A 1 407 ? -1.071 -31.962 26.802 1.00 92.12 407 GLU A O 1
ATOM 3180 N N . TYR A 1 408 ? -2.255 -30.134 26.267 1.00 91.81 408 TYR A N 1
ATOM 3181 C CA . TYR A 1 408 ? -3.440 -30.532 27.017 1.00 91.81 408 TYR A CA 1
ATOM 3182 C C . TYR A 1 408 ? -4.025 -31.870 26.541 1.00 91.81 408 TYR A C 1
ATOM 3184 O O . TYR A 1 408 ? -4.362 -32.724 27.362 1.00 91.81 408 TYR A O 1
ATOM 3192 N N . LEU A 1 409 ? -4.121 -32.088 25.226 1.00 92.69 409 LEU A N 1
ATOM 3193 C CA . LEU A 1 409 ? -4.610 -33.342 24.648 1.00 92.69 409 LEU A CA 1
ATOM 3194 C C . LEU A 1 409 ? -3.688 -34.517 24.993 1.00 92.69 409 LEU A C 1
ATOM 3196 O O . LEU A 1 409 ? -4.183 -35.574 25.391 1.00 92.69 409 LEU A O 1
ATOM 3200 N N . LEU A 1 410 ? -2.367 -34.321 24.937 1.00 91.75 410 LEU A N 1
ATOM 3201 C CA . LEU A 1 410 ? -1.398 -35.343 25.341 1.00 91.75 410 LEU A CA 1
ATOM 3202 C C . LEU A 1 410 ? -1.525 -35.693 26.832 1.00 91.75 410 LEU A C 1
ATOM 3204 O O . LEU A 1 410 ? -1.539 -36.872 27.182 1.00 91.75 410 LEU A O 1
ATOM 3208 N N . LEU A 1 411 ? -1.697 -34.698 27.712 1.00 91.19 411 LEU A N 1
ATOM 3209 C CA . LEU A 1 411 ? -1.931 -34.917 29.148 1.00 91.19 411 LEU A CA 1
ATOM 3210 C C . LEU A 1 411 ? -3.227 -35.690 29.432 1.00 91.19 411 LEU A C 1
ATOM 3212 O O . LEU A 1 411 ? -3.327 -36.391 30.439 1.00 91.19 411 LEU A O 1
ATOM 3216 N N . LYS A 1 412 ? -4.227 -35.569 28.554 1.00 89.69 412 LYS A N 1
ATOM 3217 C CA . LYS A 1 412 ? -5.491 -36.316 28.623 1.00 89.69 412 LYS A CA 1
ATOM 3218 C C . LYS A 1 412 ? -5.431 -37.684 27.941 1.00 89.69 412 LYS A C 1
ATOM 3220 O O . LYS A 1 412 ? -6.442 -38.379 27.924 1.00 89.69 412 LYS A O 1
ATOM 3225 N N . GLY A 1 413 ? -4.264 -38.086 27.434 1.00 88.75 413 GLY A N 1
ATOM 3226 C CA . GLY A 1 413 ? -4.050 -39.381 26.789 1.00 88.75 413 GLY A CA 1
ATOM 3227 C C . GLY A 1 413 ? -4.573 -39.460 25.354 1.00 88.75 413 GLY A C 1
ATOM 3228 O O . GLY A 1 413 ? -4.794 -40.559 24.857 1.00 88.75 413 GLY A O 1
ATOM 3229 N N . VAL A 1 414 ? -4.795 -38.320 24.692 1.00 90.56 414 VAL A N 1
ATOM 3230 C CA . VAL A 1 414 ? -5.204 -38.264 23.284 1.00 90.56 414 VAL A CA 1
ATOM 3231 C C . VAL A 1 414 ? -3.962 -38.210 22.398 1.00 90.56 414 VAL A C 1
ATOM 3233 O O . VAL A 1 414 ? -3.096 -37.349 22.562 1.00 90.56 414 VAL A O 1
ATOM 3236 N N . GLU A 1 415 ? -3.889 -39.106 21.416 1.00 92.06 415 GLU A N 1
ATOM 3237 C CA . GLU A 1 415 ? -2.788 -39.186 20.456 1.00 92.06 415 GLU A CA 1
ATOM 3238 C C . GLU A 1 415 ? -2.846 -38.026 19.447 1.00 92.06 415 GLU A C 1
ATOM 3240 O O . GLU A 1 415 ? -3.383 -38.150 18.346 1.00 92.06 415 GLU A O 1
ATOM 3245 N N . ALA A 1 416 ? -2.282 -36.879 19.829 1.00 93.94 416 ALA A N 1
ATOM 3246 C CA . ALA A 1 416 ? -2.346 -35.640 19.059 1.00 93.94 416 ALA A CA 1
ATOM 3247 C C . ALA A 1 416 ? -0.991 -35.205 18.467 1.00 93.94 416 ALA A C 1
ATOM 3249 O O . ALA A 1 416 ? 0.083 -35.490 19.010 1.00 93.94 416 ALA A O 1
ATOM 3250 N N . VAL A 1 417 ? -1.047 -34.471 17.355 1.00 94.00 417 VAL A N 1
ATOM 3251 C CA . VAL A 1 417 ? 0.083 -33.757 16.732 1.00 94.00 417 VAL A CA 1
ATOM 3252 C C . VAL A 1 417 ? -0.289 -32.309 16.427 1.00 94.00 417 VAL A C 1
ATOM 3254 O O . VAL A 1 417 ? -1.462 -31.997 16.237 1.00 94.00 417 VAL A O 1
ATOM 3257 N N . ALA A 1 418 ? 0.711 -31.429 16.350 1.00 93.50 418 ALA A N 1
ATOM 3258 C CA . ALA A 1 418 ? 0.528 -29.999 16.118 1.00 93.50 418 ALA A CA 1
ATOM 3259 C C . ALA A 1 418 ? 1.269 -29.500 14.871 1.00 93.50 418 ALA A C 1
ATOM 3261 O O . ALA A 1 418 ? 2.419 -29.869 14.631 1.00 93.50 418 ALA A O 1
ATOM 3262 N N . ILE A 1 419 ? 0.635 -28.612 14.099 1.00 89.56 419 ILE A N 1
ATOM 3263 C CA . ILE A 1 419 ? 1.234 -27.958 12.929 1.00 89.56 419 ILE A CA 1
ATOM 3264 C C . ILE A 1 419 ? 0.953 -26.448 12.958 1.00 89.56 419 ILE A C 1
ATOM 3266 O O . ILE A 1 419 ? -0.170 -25.990 12.765 1.00 89.56 419 ILE A O 1
ATOM 3270 N N . HIS A 1 420 ? 2.000 -25.639 13.108 1.00 88.44 420 HIS A N 1
ATOM 3271 C CA . HIS A 1 420 ? 1.941 -24.183 12.947 1.00 88.44 420 HIS A CA 1
ATOM 3272 C C . HIS A 1 420 ? 3.272 -23.653 12.393 1.00 88.44 420 HIS A C 1
ATOM 3274 O O . HIS A 1 420 ? 4.291 -24.337 12.424 1.00 88.44 420 HIS A O 1
ATOM 3280 N N . GLY A 1 421 ? 3.298 -22.412 11.894 1.00 77.56 421 GLY A N 1
ATOM 3281 C CA . GLY A 1 421 ? 4.501 -21.812 11.287 1.00 77.56 421 GLY A CA 1
ATOM 3282 C C . GLY A 1 421 ? 5.636 -21.469 12.264 1.00 77.56 421 GLY A C 1
ATOM 3283 O O . GLY A 1 421 ? 6.438 -20.596 11.957 1.00 77.56 421 GLY A O 1
ATOM 3284 N N . GLY A 1 422 ? 5.624 -22.009 13.484 1.00 79.44 422 GLY A N 1
ATOM 3285 C CA . GLY A 1 422 ? 6.744 -21.957 14.431 1.00 79.44 422 GLY A CA 1
ATOM 3286 C C . GLY A 1 422 ? 7.437 -23.310 14.629 1.00 79.44 422 GLY A C 1
ATOM 3287 O O . GLY A 1 422 ? 8.500 -23.322 15.231 1.00 79.44 422 GLY A O 1
ATOM 3288 N N . LYS A 1 423 ? 6.859 -24.417 14.130 1.00 82.88 423 LYS A N 1
ATOM 3289 C CA . LYS A 1 423 ? 7.489 -25.745 14.153 1.00 82.88 423 LYS A CA 1
ATOM 3290 C C . LYS A 1 423 ? 8.542 -25.862 13.056 1.00 82.88 423 LYS A C 1
ATOM 3292 O O . LYS A 1 423 ? 8.364 -25.307 11.964 1.00 82.88 423 LYS A O 1
ATOM 3297 N N . ASP A 1 424 ? 9.576 -26.647 13.329 1.00 81.69 424 ASP A N 1
ATOM 3298 C CA . ASP A 1 424 ? 10.596 -26.981 12.345 1.00 81.69 424 ASP A CA 1
ATOM 3299 C C . ASP A 1 424 ? 10.017 -27.826 11.204 1.00 81.69 424 ASP A C 1
ATOM 3301 O O . ASP A 1 424 ? 8.987 -28.493 11.330 1.00 81.69 424 ASP A O 1
ATOM 3305 N N . GLN A 1 425 ? 10.656 -27.766 10.035 1.00 73.25 425 GLN A N 1
ATOM 3306 C CA . GLN A 1 425 ? 10.140 -28.432 8.836 1.00 73.25 425 GLN A CA 1
ATOM 3307 C C . GLN A 1 425 ? 10.072 -29.958 9.009 1.00 73.25 425 GLN A C 1
ATOM 3309 O O . GLN A 1 425 ? 9.107 -30.567 8.550 1.00 73.25 425 GLN A O 1
ATOM 3314 N N . GLU A 1 426 ? 11.049 -30.549 9.698 1.00 80.19 426 GLU A N 1
ATOM 3315 C CA . GLU A 1 426 ? 11.079 -31.983 10.008 1.00 80.19 426 GLU A CA 1
ATOM 3316 C C . GLU A 1 426 ? 9.899 -32.385 10.905 1.00 80.19 426 GLU A C 1
ATOM 3318 O O . GLU A 1 426 ? 9.193 -33.346 10.598 1.00 80.19 426 GLU A O 1
ATOM 3323 N N . ASP A 1 427 ? 9.596 -31.591 11.938 1.00 84.94 427 ASP A N 1
ATOM 3324 C CA . ASP A 1 427 ? 8.446 -31.817 12.823 1.00 84.94 427 ASP A CA 1
ATOM 3325 C C . ASP A 1 427 ? 7.117 -31.725 12.071 1.00 84.94 427 ASP A C 1
ATOM 3327 O O . ASP A 1 427 ? 6.212 -32.537 12.276 1.00 84.94 427 ASP A O 1
ATOM 3331 N N . ARG A 1 428 ? 6.990 -30.747 11.163 1.00 83.19 428 ARG A N 1
ATOM 3332 C CA . ARG A 1 428 ? 5.794 -30.596 10.322 1.00 83.19 428 ARG A CA 1
ATOM 3333 C C . ARG A 1 428 ? 5.609 -31.813 9.421 1.00 83.19 428 ARG A C 1
ATOM 3335 O O . ARG A 1 428 ? 4.493 -32.312 9.301 1.00 83.19 428 ARG A O 1
ATOM 3342 N N . GLU A 1 429 ? 6.679 -32.301 8.801 1.00 81.62 429 GLU A N 1
ATOM 3343 C CA . GLU A 1 429 ? 6.644 -33.497 7.953 1.00 81.62 429 GLU A CA 1
ATOM 3344 C C . GLU A 1 429 ? 6.298 -34.751 8.760 1.00 81.62 429 GLU A C 1
ATOM 3346 O O . GLU A 1 429 ? 5.433 -35.523 8.338 1.00 81.62 429 GLU A O 1
ATOM 3351 N N . TYR A 1 430 ? 6.873 -34.907 9.954 1.00 86.94 430 TYR A N 1
ATOM 3352 C CA . TYR A 1 430 ? 6.539 -35.988 10.878 1.00 86.94 430 TYR A CA 1
ATOM 3353 C C . TYR A 1 430 ? 5.070 -35.950 11.322 1.00 86.94 430 TYR A C 1
ATOM 3355 O O . TYR A 1 430 ? 4.404 -36.989 11.317 1.00 86.94 430 TYR A O 1
ATOM 3363 N N . ALA A 1 431 ? 4.542 -34.773 11.671 1.00 88.88 431 ALA A N 1
ATOM 3364 C CA . ALA A 1 431 ? 3.150 -34.596 12.077 1.00 88.88 431 ALA A CA 1
ATOM 3365 C C . ALA A 1 431 ? 2.182 -34.954 10.940 1.00 88.88 431 ALA A C 1
ATOM 3367 O O . ALA A 1 431 ? 1.250 -35.734 11.141 1.00 88.88 431 ALA A O 1
ATOM 3368 N N . ILE A 1 432 ? 2.440 -34.449 9.726 1.00 85.69 432 ILE A N 1
ATOM 3369 C CA . ILE A 1 432 ? 1.639 -34.759 8.531 1.00 85.69 432 ILE A CA 1
ATOM 3370 C C . ILE A 1 432 ? 1.678 -36.255 8.241 1.00 85.69 432 ILE A C 1
ATOM 3372 O O . ILE A 1 432 ? 0.634 -36.862 8.007 1.00 85.69 432 ILE A O 1
ATOM 3376 N N . TYR A 1 433 ? 2.873 -36.845 8.244 1.00 85.81 433 TYR A N 1
ATOM 3377 C CA . TYR A 1 433 ? 3.057 -38.262 7.965 1.00 85.81 433 TYR A CA 1
ATOM 3378 C C . TYR A 1 433 ? 2.334 -39.135 8.993 1.00 85.81 433 TYR A C 1
ATOM 3380 O O . TYR A 1 433 ? 1.581 -40.028 8.616 1.00 85.81 433 TYR A O 1
ATOM 3388 N N . SER A 1 434 ? 2.516 -38.855 10.284 1.00 89.50 434 SER A N 1
ATOM 3389 C CA . SER A 1 434 ? 1.933 -39.647 11.370 1.00 89.50 434 SER A CA 1
ATOM 3390 C C . SER A 1 434 ? 0.408 -39.574 11.380 1.00 89.50 434 SER A C 1
ATOM 3392 O O . SER A 1 434 ? -0.243 -40.601 11.560 1.00 89.50 434 SER A O 1
ATOM 3394 N N . PHE A 1 435 ? -0.158 -38.394 11.118 1.00 89.75 435 PHE A N 1
ATOM 3395 C CA . PHE A 1 435 ? -1.604 -38.217 10.996 1.00 89.75 435 PHE A CA 1
ATOM 3396 C C . PHE A 1 435 ? -2.160 -38.921 9.747 1.00 89.75 435 PHE A C 1
ATOM 3398 O O . PHE A 1 435 ? -3.119 -39.680 9.844 1.00 89.75 435 PHE A O 1
ATOM 3405 N N . LYS A 1 436 ? -1.512 -38.779 8.577 1.00 84.19 436 LYS A N 1
ATOM 3406 C CA . LYS A 1 436 ? -1.918 -39.487 7.344 1.00 84.19 436 LYS A CA 1
ATOM 3407 C C . LYS A 1 436 ? -1.825 -41.006 7.458 1.00 84.19 436 LYS A C 1
ATOM 3409 O O . LYS A 1 436 ? -2.624 -41.709 6.853 1.00 84.19 436 LYS A O 1
ATOM 3414 N N . ALA A 1 437 ? -0.840 -41.503 8.199 1.00 85.62 437 ALA A N 1
ATOM 3415 C CA . ALA A 1 437 ? -0.647 -42.927 8.438 1.00 85.62 437 ALA A CA 1
ATOM 3416 C C . ALA A 1 437 ? -1.608 -43.500 9.497 1.00 85.62 437 ALA A C 1
ATOM 3418 O O . ALA A 1 437 ? -1.510 -44.687 9.799 1.00 85.62 437 ALA A O 1
ATOM 3419 N N . GLY A 1 438 ? -2.486 -42.681 10.093 1.00 85.81 438 GLY A N 1
ATOM 3420 C CA . GLY A 1 438 ? -3.406 -43.105 11.152 1.00 85.81 438 GLY A CA 1
ATOM 3421 C C . GLY A 1 438 ? -2.716 -43.446 12.476 1.00 85.81 438 GLY A C 1
ATOM 3422 O O . GLY A 1 438 ? -3.286 -44.152 13.295 1.00 85.81 438 GLY A O 1
ATOM 3423 N N . LYS A 1 439 ? -1.477 -42.980 12.695 1.00 89.00 439 LYS A N 1
ATOM 3424 C CA . LYS A 1 439 ? -0.746 -43.177 13.964 1.00 89.00 439 LYS A CA 1
ATOM 3425 C C . LYS A 1 439 ? -1.153 -42.179 15.046 1.00 89.00 439 LYS A C 1
ATOM 3427 O O . LYS A 1 439 ? -0.752 -42.333 16.194 1.00 89.00 439 LYS A O 1
ATOM 3432 N N . LYS A 1 440 ? -1.825 -41.101 14.647 1.00 91.50 440 LYS A N 1
ATOM 3433 C CA . LYS A 1 440 ? -2.257 -39.995 15.498 1.00 91.50 440 LYS A CA 1
ATOM 3434 C C . LYS A 1 440 ? -3.695 -39.669 15.137 1.00 91.50 440 LYS A C 1
ATOM 3436 O O . LYS A 1 440 ? -4.007 -39.539 13.955 1.00 91.50 440 LYS A O 1
ATOM 3441 N N . ASP A 1 441 ? -4.526 -39.529 16.155 1.00 91.12 441 ASP A N 1
ATOM 3442 C CA . ASP A 1 441 ? -5.972 -39.388 16.032 1.00 91.12 441 ASP A CA 1
ATOM 3443 C C . ASP A 1 441 ? -6.393 -37.942 15.771 1.00 91.12 441 ASP A C 1
ATOM 3445 O O . ASP A 1 441 ? -7.375 -37.682 15.071 1.00 91.12 441 ASP A O 1
ATOM 3449 N N . VAL A 1 442 ? -5.637 -36.991 16.327 1.00 93.56 442 VAL A N 1
ATOM 3450 C CA . VAL A 1 442 ? -5.975 -35.568 16.297 1.00 93.56 442 VAL A CA 1
ATOM 3451 C C . VAL A 1 442 ? -4.820 -34.747 15.740 1.00 93.56 442 VAL A C 1
ATOM 3453 O O . VAL A 1 442 ? -3.671 -34.886 16.161 1.00 93.56 442 VAL A O 1
ATOM 3456 N N . LEU A 1 443 ? -5.136 -33.843 14.817 1.00 93.31 443 LEU A N 1
ATOM 3457 C CA . LEU A 1 443 ? -4.211 -32.824 14.340 1.00 93.31 443 LEU A CA 1
ATOM 3458 C C . LEU A 1 443 ? -4.711 -31.439 14.757 1.00 93.31 443 LEU A C 1
ATOM 3460 O O . LEU A 1 443 ? -5.806 -31.038 14.377 1.00 93.31 443 LEU A O 1
ATOM 3464 N N . VAL A 1 444 ? -3.896 -30.697 15.503 1.00 94.19 444 VAL A N 1
ATOM 3465 C CA . VAL A 1 444 ? -4.156 -29.304 15.889 1.00 94.19 444 VAL A CA 1
ATOM 3466 C C . VAL A 1 444 ? -3.335 -28.390 14.990 1.00 94.19 444 VAL A C 1
ATOM 3468 O O . VAL A 1 444 ? -2.123 -28.570 14.855 1.00 94.19 444 VAL A O 1
ATOM 3471 N N . ALA A 1 445 ? -3.960 -27.416 14.334 1.00 92.31 445 ALA A N 1
ATOM 3472 C CA . ALA A 1 445 ? -3.243 -26.562 13.400 1.00 92.31 445 ALA A CA 1
ATOM 3473 C C . ALA A 1 445 ? -3.779 -25.134 13.315 1.00 92.31 445 ALA A C 1
ATOM 3475 O O . ALA A 1 445 ? -4.957 -24.868 13.532 1.00 92.31 445 ALA A O 1
ATOM 3476 N N . THR A 1 446 ? -2.906 -24.209 12.912 1.00 89.38 446 THR A N 1
ATOM 3477 C CA . THR A 1 446 ? -3.350 -22.886 12.454 1.00 89.38 446 THR A CA 1
ATOM 3478 C C . THR A 1 446 ? -3.719 -22.913 10.978 1.00 89.38 446 THR A C 1
ATOM 3480 O O . THR A 1 446 ? -3.240 -23.757 10.211 1.00 89.38 446 THR A O 1
ATOM 3483 N N . ASP A 1 447 ? -4.516 -21.937 10.544 1.00 76.69 447 ASP A N 1
ATOM 3484 C CA . ASP A 1 447 ? -4.861 -21.745 9.133 1.00 76.69 447 ASP A CA 1
ATOM 3485 C C . ASP A 1 447 ? -3.625 -21.722 8.231 1.00 76.69 447 ASP A C 1
ATOM 3487 O O . ASP A 1 447 ? -3.581 -22.392 7.208 1.00 76.69 447 ASP A O 1
ATOM 3491 N N . VAL A 1 448 ? -2.587 -20.975 8.609 1.00 66.06 448 VAL A N 1
ATOM 3492 C CA . VAL A 1 448 ? -1.387 -20.790 7.775 1.00 66.06 448 VAL A CA 1
ATOM 3493 C C . VAL A 1 448 ? -0.676 -22.113 7.496 1.00 66.06 448 VAL A C 1
ATOM 3495 O O . VAL A 1 448 ? -0.131 -22.299 6.412 1.00 66.06 448 VAL A O 1
ATOM 3498 N N . ALA A 1 449 ? -0.672 -23.027 8.463 1.00 62.47 449 ALA A N 1
ATOM 3499 C CA . ALA A 1 449 ? 0.158 -24.221 8.401 1.00 62.47 449 ALA A CA 1
ATOM 3500 C C . ALA A 1 449 ? -0.596 -25.479 7.941 1.00 62.47 449 ALA A C 1
ATOM 3502 O O . ALA A 1 449 ? 0.047 -26.417 7.473 1.00 62.47 449 ALA A O 1
ATOM 3503 N N . SER A 1 450 ? -1.928 -25.476 8.036 1.00 63.25 450 SER A N 1
ATOM 3504 C CA . SER A 1 450 ? -2.825 -26.519 7.511 1.00 63.25 450 SER A CA 1
ATOM 3505 C C . SER A 1 450 ? -3.314 -26.249 6.080 1.00 63.25 450 SER A C 1
ATOM 3507 O O . SER A 1 450 ? -3.808 -27.1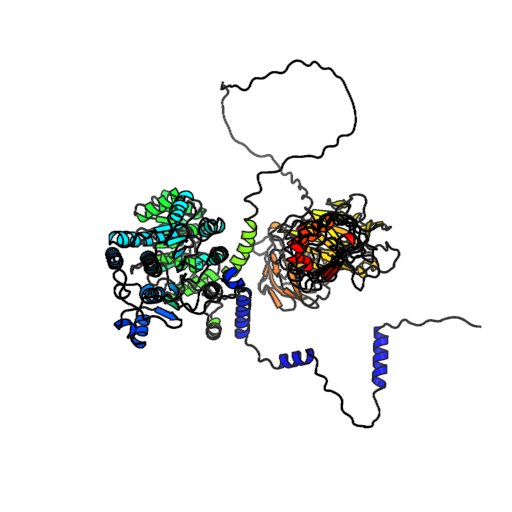53 5.398 1.00 63.25 450 SER A O 1
ATOM 3509 N N . LYS A 1 451 ? -3.173 -25.009 5.594 1.00 66.94 451 LYS A N 1
ATOM 3510 C CA . LYS A 1 451 ? -3.541 -24.609 4.230 1.00 66.94 451 LYS A CA 1
ATOM 3511 C C . LYS A 1 451 ? -2.754 -25.395 3.181 1.00 66.94 451 LYS A C 1
ATOM 3513 O O . LYS A 1 451 ? -1.528 -25.479 3.209 1.00 66.94 451 LYS A O 1
ATOM 3518 N N . GLY A 1 452 ? -3.481 -25.955 2.216 1.00 59.25 452 GLY A N 1
ATOM 3519 C CA . GLY A 1 452 ? -2.885 -26.782 1.172 1.00 59.25 452 GLY A CA 1
ATOM 3520 C C . GLY A 1 452 ? -2.475 -28.177 1.639 1.00 59.25 452 GLY A C 1
ATOM 3521 O O . GLY A 1 452 ? -1.735 -28.834 0.922 1.00 59.25 452 GLY A O 1
ATOM 3522 N N . LEU A 1 453 ? -2.916 -28.640 2.818 1.00 67.69 453 LEU A N 1
ATOM 3523 C CA . LEU A 1 453 ? -2.760 -30.030 3.248 1.00 67.69 453 LEU A CA 1
ATOM 3524 C C . LEU A 1 453 ? -3.990 -30.861 2.889 1.00 67.69 453 LEU A C 1
ATOM 3526 O O . LEU A 1 453 ? -5.101 -30.597 3.353 1.00 67.69 453 LEU A O 1
ATOM 3530 N N . ASP A 1 454 ? -3.791 -31.857 2.034 1.00 68.38 454 ASP A N 1
ATOM 3531 C CA . ASP A 1 454 ? -4.808 -32.840 1.704 1.00 68.38 454 ASP A CA 1
ATOM 3532 C C . ASP A 1 454 ? -4.727 -34.022 2.673 1.00 68.38 454 ASP A C 1
ATOM 3534 O O . ASP A 1 454 ? -3.758 -34.789 2.644 1.00 68.38 454 ASP A O 1
ATOM 3538 N N . PHE A 1 455 ? -5.727 -34.133 3.546 1.00 75.38 455 PHE A N 1
ATOM 3539 C CA . PHE A 1 455 ? -5.911 -35.249 4.463 1.00 75.38 455 PHE A CA 1
ATOM 3540 C C . PHE A 1 455 ? -7.140 -36.040 4.007 1.00 75.38 455 PHE A C 1
ATOM 3542 O O . PHE A 1 455 ? -8.230 -35.463 3.929 1.00 75.38 455 PHE A O 1
ATOM 3549 N N . PRO A 1 456 ? -6.983 -37.326 3.666 1.00 66.75 456 PRO A N 1
ATOM 3550 C CA . PRO A 1 456 ? -8.119 -38.154 3.299 1.00 66.75 456 PRO A CA 1
ATOM 3551 C C . PRO A 1 456 ? -8.999 -38.415 4.528 1.00 66.75 456 PRO A C 1
ATOM 3553 O O . PRO A 1 456 ? -8.490 -38.587 5.632 1.00 66.75 456 PRO A O 1
ATOM 3556 N N . ASP A 1 457 ? -10.316 -38.461 4.317 1.00 74.38 457 ASP A N 1
ATOM 3557 C CA . ASP A 1 457 ? -11.283 -39.027 5.267 1.00 74.38 457 ASP A CA 1
ATOM 3558 C C . ASP A 1 457 ? -11.325 -38.408 6.684 1.00 74.38 457 ASP A C 1
ATOM 3560 O O . ASP A 1 457 ? -11.630 -39.109 7.651 1.00 74.38 457 ASP A O 1
ATOM 3564 N N . ILE A 1 458 ? -11.098 -37.093 6.828 1.00 87.38 458 ILE A N 1
ATOM 3565 C CA . ILE A 1 458 ? -11.361 -36.394 8.102 1.00 87.38 458 ILE A CA 1
ATOM 3566 C C . ILE A 1 458 ? -12.840 -36.544 8.463 1.00 87.38 458 ILE A C 1
ATOM 3568 O O . ILE A 1 458 ? -13.704 -36.112 7.696 1.00 87.38 458 ILE A O 1
ATOM 3572 N N . GLN A 1 459 ? -13.128 -37.115 9.632 1.00 89.06 459 GLN A N 1
ATOM 3573 C CA . GLN A 1 459 ? -14.501 -37.319 10.108 1.00 89.06 459 GLN A CA 1
ATOM 3574 C C . GLN A 1 459 ? -15.075 -36.047 10.730 1.00 89.06 459 GLN A C 1
ATOM 3576 O O . GLN A 1 459 ? -16.254 -35.736 10.552 1.00 89.06 459 GLN A O 1
ATOM 3581 N N . HIS A 1 460 ? -14.222 -35.285 11.420 1.00 91.50 460 HIS A N 1
ATOM 3582 C CA . HIS A 1 460 ? -14.642 -34.117 12.181 1.00 91.50 460 HIS A CA 1
ATOM 3583 C C . HIS A 1 460 ? -13.636 -32.981 12.073 1.00 91.50 460 HIS A C 1
ATOM 3585 O O . HIS A 1 460 ? -12.436 -33.152 12.295 1.00 91.50 460 HIS A O 1
ATOM 3591 N N . VAL A 1 461 ? -14.139 -31.804 11.720 1.00 92.62 461 VAL A N 1
ATOM 3592 C CA . VAL A 1 461 ? -13.398 -30.547 11.791 1.00 92.62 461 VAL A CA 1
ATOM 3593 C C . VAL A 1 461 ? -13.909 -29.751 12.984 1.00 92.62 461 VAL A C 1
ATOM 3595 O O . VAL A 1 461 ? -15.101 -29.474 13.074 1.00 92.62 461 VAL A O 1
ATOM 3598 N N . ILE A 1 462 ? -13.022 -29.346 13.886 1.00 94.31 462 ILE A N 1
ATOM 3599 C CA . ILE A 1 462 ? -13.368 -28.502 15.030 1.00 94.31 462 ILE A CA 1
ATOM 3600 C C . ILE A 1 462 ? -12.702 -27.141 14.852 1.00 94.31 462 ILE A C 1
ATOM 3602 O O . ILE A 1 462 ? -11.482 -27.010 14.900 1.00 94.31 462 ILE A O 1
ATOM 3606 N N . ASN A 1 463 ? -13.505 -26.103 14.661 1.00 94.56 463 ASN A N 1
ATOM 3607 C CA . ASN A 1 463 ? -13.044 -24.723 14.683 1.00 94.56 463 ASN A CA 1
ATOM 3608 C C . ASN A 1 463 ? -13.053 -24.236 16.135 1.00 94.56 463 ASN A C 1
ATOM 3610 O O . ASN A 1 463 ? -14.069 -23.730 16.617 1.00 94.56 463 ASN A O 1
ATOM 3614 N N . TYR A 1 464 ? -11.921 -24.412 16.823 1.00 93.94 464 TYR A N 1
ATOM 3615 C CA . TYR A 1 464 ? -11.736 -23.948 18.199 1.00 93.94 464 TYR A CA 1
ATOM 3616 C C . TYR A 1 464 ? -11.866 -22.420 18.291 1.00 93.94 464 TYR A C 1
ATOM 3618 O O . TYR A 1 464 ? -12.490 -21.883 19.212 1.00 93.94 464 TYR A O 1
ATOM 3626 N N . ASP A 1 465 ? -11.355 -21.726 17.273 1.00 90.69 465 ASP A N 1
ATOM 3627 C CA . ASP A 1 465 ? -11.599 -20.307 17.034 1.00 90.69 465 ASP A CA 1
ATOM 3628 C C . ASP A 1 465 ? -12.304 -20.112 15.693 1.00 90.69 465 ASP A C 1
ATOM 3630 O O . ASP A 1 465 ? -11.821 -20.579 14.657 1.00 90.69 465 ASP A O 1
ATOM 3634 N N . MET A 1 466 ? -13.436 -19.402 15.695 1.00 89.44 466 MET A N 1
ATOM 3635 C CA . MET A 1 466 ? -14.070 -18.923 14.465 1.00 89.44 466 MET A CA 1
ATOM 3636 C C . MET A 1 466 ? -13.085 -18.015 13.705 1.00 89.44 466 MET A C 1
ATOM 3638 O O . MET A 1 466 ? -12.619 -17.038 14.292 1.00 89.44 466 MET A O 1
ATOM 3642 N N . PRO A 1 467 ? -12.753 -18.306 12.432 1.00 85.25 467 PRO A N 1
ATOM 3643 C CA . PRO A 1 467 ? -11.859 -17.450 11.661 1.00 85.25 467 PRO A CA 1
ATOM 3644 C C . PRO A 1 467 ? -12.471 -16.064 11.434 1.00 85.25 467 PRO A C 1
ATOM 3646 O O . PRO A 1 467 ? -13.676 -15.945 11.222 1.00 85.25 467 PRO A O 1
ATOM 3649 N N . ALA A 1 468 ? -11.621 -15.036 11.378 1.00 77.56 468 ALA A N 1
ATOM 3650 C CA . ALA A 1 468 ? -12.042 -13.661 11.095 1.00 77.56 468 ALA A CA 1
ATOM 3651 C C . ALA A 1 468 ? -12.731 -13.478 9.723 1.00 77.56 468 ALA A C 1
ATOM 3653 O O . ALA A 1 468 ? -13.555 -12.580 9.557 1.00 77.56 468 ALA A O 1
ATOM 3654 N N . GLU A 1 469 ? -12.407 -14.330 8.743 1.00 74.69 469 GLU A N 1
ATOM 3655 C CA . GLU A 1 469 ? -12.964 -14.297 7.384 1.00 74.69 469 GLU A CA 1
ATOM 3656 C C . GLU A 1 469 ? -13.799 -15.551 7.088 1.00 74.69 469 GLU A C 1
ATOM 3658 O O . GLU A 1 469 ? -13.360 -16.683 7.341 1.00 74.69 469 GLU A O 1
ATOM 3663 N N . ILE A 1 470 ? -14.968 -15.369 6.468 1.00 79.06 470 ILE A N 1
ATOM 3664 C CA . ILE A 1 470 ? -15.906 -16.460 6.176 1.00 79.06 470 ILE A CA 1
ATOM 3665 C C . ILE A 1 470 ? -15.369 -17.447 5.124 1.00 79.06 470 ILE A C 1
ATOM 3667 O O . ILE A 1 470 ? -15.680 -18.637 5.148 1.00 79.06 470 ILE A O 1
ATOM 3671 N N . GLU A 1 471 ? -14.475 -17.020 4.234 1.00 75.19 471 GLU A N 1
ATOM 3672 C CA . GLU A 1 471 ? -13.872 -17.904 3.232 1.00 75.19 471 GLU A CA 1
ATOM 3673 C C . GLU A 1 471 ? -12.912 -18.911 3.876 1.00 75.19 471 GLU A C 1
ATOM 3675 O O . GLU A 1 471 ? -12.797 -20.055 3.428 1.00 75.19 471 GLU A O 1
ATOM 3680 N N . ASN A 1 472 ? -12.211 -18.510 4.947 1.00 78.94 472 ASN A N 1
ATOM 3681 C CA . ASN A 1 472 ? -11.402 -19.439 5.739 1.00 78.94 472 ASN A CA 1
ATOM 3682 C C . ASN A 1 472 ? -12.302 -20.491 6.393 1.00 78.94 472 ASN A C 1
ATOM 3684 O O . ASN A 1 472 ? -11.968 -21.671 6.336 1.00 78.94 472 ASN A O 1
ATOM 3688 N N . TYR A 1 473 ? -13.466 -20.096 6.914 1.00 84.81 473 TYR A N 1
ATOM 3689 C CA . TYR A 1 473 ? -14.439 -21.032 7.480 1.00 84.81 473 TYR A CA 1
ATOM 3690 C C . TYR A 1 473 ? -14.858 -22.107 6.465 1.00 84.81 473 TYR A C 1
ATOM 3692 O O . TYR A 1 473 ? -14.689 -23.297 6.737 1.00 84.81 473 TYR A O 1
ATOM 3700 N N . VAL A 1 474 ? -15.278 -21.706 5.257 1.00 80.00 474 VAL A N 1
ATOM 3701 C CA . VAL A 1 474 ? -15.641 -22.639 4.169 1.00 80.00 474 VAL A CA 1
ATOM 3702 C C . VAL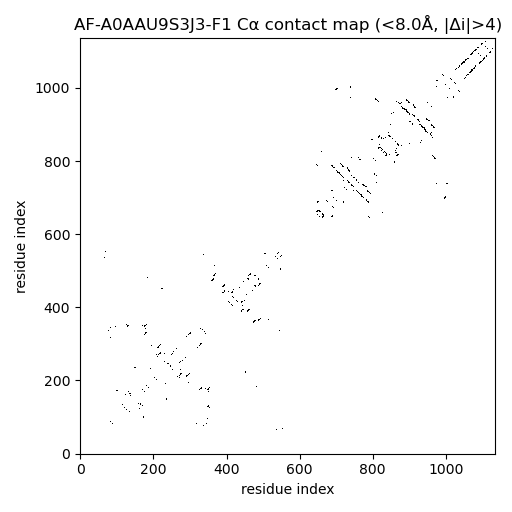 A 1 474 ? -14.486 -23.592 3.832 1.00 80.00 474 VAL A C 1
ATOM 3704 O O . VAL A 1 474 ? -14.691 -24.788 3.613 1.00 80.00 474 VAL A O 1
ATOM 3707 N N . HIS A 1 475 ? -13.245 -23.096 3.832 1.00 78.00 475 HIS A N 1
ATOM 3708 C CA . HIS A 1 475 ? -12.061 -23.911 3.541 1.00 78.00 475 HIS A CA 1
ATOM 3709 C C . HIS A 1 475 ? -11.722 -24.911 4.652 1.00 78.00 475 HIS A C 1
ATOM 3711 O O . HIS A 1 475 ? -11.226 -26.001 4.344 1.00 78.00 475 HIS A O 1
ATOM 3717 N N . ARG A 1 476 ? -11.954 -24.543 5.919 1.00 84.38 476 ARG A N 1
ATOM 3718 C CA . ARG A 1 476 ? -11.751 -25.418 7.080 1.00 84.38 476 ARG A CA 1
ATOM 3719 C C . ARG A 1 476 ? -12.761 -26.556 7.064 1.00 84.38 476 ARG A C 1
ATOM 3721 O O . ARG A 1 476 ? -12.362 -27.717 7.077 1.00 84.38 476 ARG A O 1
ATOM 3728 N N . ILE A 1 477 ? -14.050 -26.244 6.931 1.00 84.81 477 ILE A N 1
ATOM 3729 C CA . ILE A 1 477 ? -15.104 -27.268 6.923 1.00 84.81 477 ILE A CA 1
ATOM 3730 C C . ILE A 1 477 ? -15.023 -28.167 5.678 1.00 84.81 477 ILE A C 1
ATOM 3732 O O . ILE A 1 477 ? -15.276 -29.362 5.766 1.00 84.81 477 ILE A O 1
ATOM 3736 N N . GLY A 1 478 ? -14.534 -27.650 4.542 1.00 78.00 478 GLY A N 1
ATOM 3737 C CA . GLY A 1 478 ? -14.247 -28.442 3.336 1.00 78.00 478 GLY A CA 1
ATOM 3738 C C . GLY A 1 478 ? -13.088 -29.448 3.473 1.00 78.00 478 GLY A C 1
ATOM 3739 O O . GLY A 1 478 ? -12.688 -30.095 2.496 1.00 78.00 478 GLY A O 1
ATOM 3740 N N . ARG A 1 479 ? -12.481 -29.580 4.661 1.00 81.19 479 ARG A N 1
ATOM 3741 C CA . ARG A 1 479 ? -11.546 -30.673 4.977 1.00 81.19 479 ARG A CA 1
ATOM 3742 C C . ARG A 1 479 ? -12.273 -31.982 5.285 1.00 81.19 479 ARG A C 1
ATOM 3744 O O . ARG A 1 479 ? -11.669 -33.032 5.101 1.00 81.19 479 ARG A O 1
ATOM 3751 N N . THR A 1 480 ? -13.553 -31.920 5.644 1.00 82.56 480 THR A N 1
ATOM 3752 C CA . THR A 1 480 ? -14.436 -33.080 5.790 1.00 82.56 480 THR A CA 1
ATOM 3753 C C . THR A 1 480 ? -15.509 -33.097 4.688 1.00 82.56 480 THR A C 1
ATOM 3755 O O . THR A 1 480 ? -15.556 -32.200 3.843 1.00 82.56 480 THR A O 1
ATOM 3758 N N . GLY A 1 481 ? -16.333 -34.145 4.635 1.00 72.12 481 GLY A N 1
ATOM 3759 C CA . GLY A 1 481 ? -17.434 -34.254 3.670 1.00 72.12 481 GLY A CA 1
ATOM 3760 C C . GLY A 1 481 ? -16.996 -34.515 2.222 1.00 72.12 481 GLY A C 1
ATOM 3761 O O . GLY A 1 481 ? -17.565 -33.958 1.285 1.00 72.12 481 GLY A O 1
ATOM 3762 N N . ARG A 1 482 ? -15.909 -35.270 2.010 1.00 69.94 482 ARG A N 1
ATOM 3763 C CA . ARG A 1 482 ? -15.318 -35.498 0.677 1.00 69.94 482 ARG A CA 1
ATOM 3764 C C . ARG A 1 482 ? -15.782 -36.816 0.058 1.00 69.94 482 ARG A C 1
ATOM 3766 O O . ARG A 1 482 ? -16.077 -37.776 0.763 1.00 69.94 482 ARG A O 1
ATOM 3773 N N . CYS A 1 483 ? -15.794 -36.869 -1.277 1.00 61.88 483 CYS A N 1
ATOM 3774 C CA . CYS A 1 483 ? -16.087 -38.078 -2.061 1.00 61.88 483 CYS A CA 1
ATOM 3775 C C . CYS A 1 483 ? -17.433 -38.756 -1.716 1.00 61.88 483 CYS A C 1
ATOM 3777 O O . CYS A 1 483 ? -17.534 -39.979 -1.770 1.00 61.88 483 CYS A O 1
ATOM 3779 N N . GLY A 1 484 ? -18.460 -37.970 -1.369 1.00 60.12 484 GLY A N 1
ATOM 3780 C CA . GLY A 1 484 ? -19.817 -38.459 -1.092 1.00 60.12 484 GLY A CA 1
ATOM 3781 C C . GLY A 1 484 ? -20.049 -39.007 0.321 1.00 60.12 484 GLY A C 1
ATOM 3782 O O . GLY A 1 484 ? -21.128 -39.530 0.586 1.00 60.12 484 GLY A O 1
ATOM 3783 N N . LYS A 1 485 ? -19.071 -38.903 1.232 1.00 68.38 485 LYS A N 1
ATOM 3784 C CA . LYS A 1 485 ? -19.268 -39.176 2.666 1.00 68.38 485 LYS A CA 1
ATOM 3785 C C . LYS A 1 485 ? -19.718 -37.903 3.379 1.00 68.38 485 LYS A C 1
ATOM 3787 O O . LYS A 1 485 ? -19.197 -36.835 3.077 1.00 68.38 485 LYS A O 1
ATOM 3792 N N . THR A 1 486 ? -20.618 -38.024 4.352 1.00 77.75 486 THR A N 1
ATOM 3793 C CA . THR A 1 486 ? -21.040 -36.903 5.204 1.00 77.75 486 THR A CA 1
ATOM 3794 C C . THR A 1 486 ? -20.017 -36.633 6.302 1.00 77.75 486 THR A C 1
ATOM 3796 O O . THR A 1 486 ? -19.626 -37.556 7.014 1.00 77.75 486 THR A O 1
ATOM 3799 N N . GLY A 1 487 ? -19.597 -35.378 6.437 1.00 84.00 487 GLY A N 1
ATOM 3800 C CA . GLY A 1 487 ? -18.645 -34.915 7.451 1.00 84.00 487 GLY A CA 1
ATOM 3801 C C . GLY A 1 487 ? -19.283 -34.018 8.507 1.00 84.00 487 GLY A C 1
ATOM 3802 O O . GLY A 1 487 ? -20.302 -33.392 8.222 1.00 84.00 487 GLY A O 1
ATOM 3803 N N . ILE A 1 488 ? -18.683 -33.907 9.697 1.00 90.44 488 ILE A N 1
ATOM 3804 C CA . ILE A 1 488 ? -19.150 -32.986 10.752 1.00 90.44 488 ILE A CA 1
ATOM 3805 C C . ILE A 1 488 ? -18.146 -31.846 10.939 1.00 90.44 488 ILE A C 1
ATOM 3807 O O . ILE A 1 488 ? -16.935 -32.063 10.986 1.00 90.44 488 ILE A O 1
ATOM 3811 N N . ALA A 1 489 ? -18.644 -30.620 11.071 1.00 92.12 489 ALA A N 1
ATOM 3812 C CA . ALA A 1 489 ? -17.855 -29.450 11.419 1.00 92.12 489 ALA A CA 1
ATOM 3813 C C . ALA A 1 489 ? -18.458 -28.723 12.629 1.00 92.12 489 ALA A C 1
ATOM 3815 O O . ALA A 1 489 ? -19.508 -28.098 12.506 1.00 92.12 489 ALA A O 1
ATOM 3816 N N . THR A 1 490 ? -17.784 -28.760 13.782 1.00 93.75 490 THR A N 1
ATOM 3817 C CA . THR A 1 490 ? -18.216 -28.049 15.000 1.00 93.75 490 THR A CA 1
ATOM 3818 C C . THR A 1 490 ? -17.430 -26.754 15.161 1.00 93.75 490 THR A C 1
ATOM 3820 O O . THR A 1 490 ? -16.217 -26.733 14.975 1.00 93.75 490 THR A O 1
ATOM 3823 N N . THR A 1 491 ? -18.102 -25.649 15.476 1.00 94.50 491 THR A N 1
ATOM 3824 C CA . THR A 1 491 ? -17.493 -24.313 15.530 1.00 94.50 491 THR A CA 1
ATOM 3825 C C . THR A 1 491 ? -17.875 -23.573 16.793 1.00 94.50 491 THR A C 1
ATOM 3827 O O . THR A 1 491 ? -19.059 -23.399 17.076 1.00 94.50 491 THR A O 1
ATOM 3830 N N . PHE A 1 492 ? -16.865 -23.097 17.519 1.00 94.19 492 PHE A N 1
ATOM 3831 C CA . PHE A 1 492 ? -17.066 -22.322 18.736 1.00 94.19 492 PHE A CA 1
ATOM 3832 C C . PHE A 1 492 ? -17.173 -20.832 18.413 1.00 94.19 492 PHE A C 1
ATOM 3834 O O . PHE A 1 492 ? -16.246 -20.228 17.866 1.00 94.19 492 PHE A O 1
ATOM 3841 N N . ILE A 1 493 ? -18.296 -20.231 18.801 1.00 92.81 493 ILE A N 1
ATOM 3842 C CA . ILE A 1 493 ? -18.526 -18.782 18.748 1.00 92.81 493 ILE A CA 1
ATOM 3843 C C . ILE A 1 493 ? -18.629 -18.211 20.165 1.00 92.81 493 ILE A C 1
ATOM 3845 O O . ILE A 1 493 ? -19.002 -18.908 21.107 1.00 92.81 493 ILE A O 1
ATOM 3849 N N . ASN A 1 494 ? -18.276 -16.943 20.344 1.00 87.88 494 ASN A N 1
ATOM 3850 C CA . ASN A 1 494 ? -18.367 -16.223 21.608 1.00 87.88 494 ASN A CA 1
ATOM 3851 C C . ASN A 1 494 ? -18.609 -14.714 21.384 1.00 87.88 494 ASN A C 1
ATOM 3853 O O . ASN A 1 494 ? -19.066 -14.302 20.323 1.00 87.88 494 ASN A O 1
ATOM 3857 N N . LYS A 1 495 ? -18.398 -13.886 22.414 1.00 79.50 495 LYS A N 1
ATOM 3858 C CA . LYS A 1 495 ? -18.584 -12.422 22.339 1.00 79.50 495 LYS A CA 1
ATOM 3859 C C . LYS A 1 495 ? -17.402 -11.669 21.724 1.00 79.50 495 LYS A C 1
ATOM 3861 O O . LYS A 1 495 ? -17.516 -10.469 21.510 1.00 79.50 495 LYS A O 1
ATOM 3866 N N . ASN A 1 496 ? -16.274 -12.337 21.490 1.00 79.81 496 ASN A N 1
ATOM 3867 C CA . ASN A 1 496 ? -15.063 -11.691 20.989 1.00 79.81 496 ASN A CA 1
ATOM 3868 C C . ASN A 1 496 ? -15.042 -11.619 19.453 1.00 79.81 496 ASN A C 1
ATOM 3870 O O . ASN A 1 496 ? -14.214 -10.898 18.903 1.00 79.81 496 ASN A O 1
ATOM 3874 N N . GLN A 1 497 ? -15.914 -12.357 18.754 1.00 81.56 497 GLN A N 1
ATOM 3875 C CA . GLN A 1 497 ? -16.049 -12.258 17.300 1.00 81.56 497 GLN A CA 1
ATOM 3876 C C . GLN A 1 497 ? -16.821 -10.999 16.902 1.00 81.56 497 GLN A C 1
ATOM 3878 O O . GLN A 1 497 ? -17.747 -10.573 17.591 1.00 81.56 497 GLN A O 1
ATOM 3883 N N . SER A 1 498 ? -16.454 -10.431 15.752 1.00 81.25 498 SER A N 1
ATOM 3884 C CA . SER A 1 498 ? -17.163 -9.285 15.189 1.00 81.25 498 SER A CA 1
ATOM 3885 C C . SER A 1 498 ? -18.569 -9.669 14.718 1.00 81.25 498 SER A C 1
ATOM 3887 O O . SER A 1 498 ? -18.794 -10.775 14.221 1.00 81.25 498 SER A O 1
ATOM 3889 N N . GLU A 1 499 ? -19.512 -8.739 14.854 1.00 80.12 499 GLU A N 1
ATOM 3890 C CA . GLU A 1 499 ? -20.914 -8.934 14.470 1.00 80.12 499 GLU A CA 1
ATOM 3891 C C . GLU A 1 499 ? -21.068 -9.241 12.970 1.00 80.12 499 GLU A C 1
ATOM 3893 O O . GLU A 1 499 ? -21.850 -10.110 12.593 1.00 80.12 499 GLU A O 1
ATOM 3898 N N . THR A 1 500 ? -20.236 -8.634 12.119 1.00 75.56 500 THR A N 1
ATOM 3899 C CA . THR A 1 500 ? -20.205 -8.885 10.667 1.00 75.56 500 THR A CA 1
ATOM 3900 C C . THR A 1 500 ? -19.856 -10.337 10.331 1.00 75.56 500 THR A C 1
ATOM 3902 O O . THR A 1 500 ? -20.535 -10.953 9.513 1.00 75.56 500 THR A O 1
ATOM 3905 N N . THR A 1 501 ? -18.857 -10.929 10.998 1.00 80.75 501 THR A N 1
ATOM 3906 C CA . THR A 1 501 ? -18.492 -12.348 10.816 1.00 80.75 501 THR A CA 1
ATOM 3907 C C . THR A 1 501 ? -19.621 -13.287 11.258 1.00 80.75 501 THR A C 1
ATOM 3909 O O . THR A 1 501 ? -19.843 -14.331 10.642 1.00 80.75 501 THR A O 1
ATOM 3912 N N . LEU A 1 502 ? -20.340 -12.936 12.328 1.00 85.75 502 LEU A N 1
ATOM 3913 C CA . LEU A 1 502 ? -21.465 -13.729 12.831 1.00 85.75 502 LEU A CA 1
ATOM 3914 C C . LEU A 1 502 ? -22.686 -13.646 11.900 1.00 85.75 502 LEU A C 1
ATOM 3916 O O . LEU A 1 502 ? -23.345 -14.664 11.685 1.00 85.75 502 LEU A O 1
ATOM 3920 N N . LEU A 1 503 ? -22.951 -12.479 11.302 1.00 82.69 503 LEU A N 1
ATOM 3921 C CA . LEU A 1 503 ? -23.978 -12.299 10.268 1.00 82.69 503 LEU A CA 1
ATOM 3922 C C . LEU A 1 503 ? -23.632 -13.069 8.984 1.00 82.69 503 LEU A C 1
ATOM 3924 O O . LEU A 1 503 ? -24.480 -13.784 8.449 1.00 82.69 503 LEU A O 1
ATOM 3928 N N . ASP A 1 504 ? -22.375 -13.014 8.531 1.00 81.25 504 ASP A N 1
ATOM 3929 C CA . ASP A 1 504 ? -21.893 -13.821 7.400 1.00 81.25 504 ASP A CA 1
ATOM 3930 C C . ASP A 1 504 ? -22.128 -15.325 7.647 1.00 81.25 504 ASP A C 1
ATOM 3932 O O . ASP A 1 504 ? -22.633 -16.038 6.774 1.00 81.25 504 ASP A O 1
ATOM 3936 N N . LEU A 1 505 ? -21.821 -15.808 8.859 1.00 86.81 505 LEU A N 1
ATOM 3937 C CA . LEU A 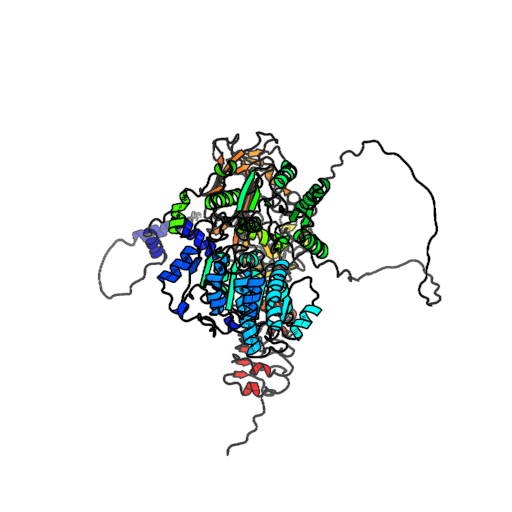1 505 ? -22.067 -17.192 9.268 1.00 86.81 505 LEU A CA 1
ATOM 3938 C C . LEU A 1 505 ? -23.567 -17.524 9.320 1.00 86.81 505 LEU A C 1
ATOM 3940 O O . LEU A 1 505 ? -23.965 -18.587 8.845 1.00 86.81 505 LEU A O 1
ATOM 3944 N N . LYS A 1 506 ? -24.409 -16.626 9.849 1.00 86.12 506 LYS A N 1
ATOM 3945 C CA . LYS A 1 506 ? -25.875 -16.786 9.890 1.00 86.12 506 LYS A CA 1
ATOM 3946 C C . LYS A 1 506 ? -26.437 -17.018 8.485 1.00 86.12 506 LYS A C 1
ATOM 3948 O O . LYS A 1 506 ? -27.152 -18.000 8.277 1.00 86.12 506 LYS A O 1
ATOM 3953 N N . HIS A 1 507 ? -26.072 -16.176 7.518 1.00 80.06 507 HIS A N 1
ATOM 3954 C CA . HIS A 1 507 ? -26.520 -16.323 6.131 1.00 80.06 507 HIS A CA 1
ATOM 3955 C C . HIS A 1 507 ? -25.997 -17.597 5.467 1.00 80.06 507 HIS A C 1
ATOM 3957 O O . HIS A 1 507 ? -26.734 -18.255 4.730 1.00 80.06 507 HIS A O 1
ATOM 3963 N N . LEU A 1 508 ? -24.752 -17.985 5.752 1.00 81.50 508 LEU A N 1
ATOM 3964 C CA . LEU A 1 508 ? -24.176 -19.225 5.238 1.00 81.50 508 LEU A CA 1
ATOM 3965 C C . LEU A 1 508 ? -24.932 -20.458 5.761 1.00 81.50 508 LEU A C 1
ATOM 3967 O O . LEU A 1 508 ? -25.261 -21.351 4.977 1.00 81.50 508 LEU A O 1
ATOM 3971 N N . LEU A 1 509 ? -25.267 -20.497 7.055 1.00 84.62 509 LEU A N 1
ATOM 3972 C CA . LEU A 1 509 ? -26.056 -21.582 7.650 1.00 84.62 509 LEU A CA 1
ATOM 3973 C C . LEU A 1 509 ? -27.484 -21.626 7.090 1.00 84.62 509 LEU A C 1
ATOM 3975 O O . LEU A 1 509 ? -27.980 -22.712 6.783 1.00 84.62 509 LEU A O 1
ATOM 3979 N N . GLN A 1 510 ? -28.127 -20.465 6.916 1.00 81.56 510 GLN A N 1
ATOM 3980 C CA . GLN A 1 510 ? -29.445 -20.350 6.278 1.00 81.56 510 GLN A CA 1
ATOM 3981 C C . GLN A 1 510 ? -29.432 -20.939 4.865 1.00 81.56 510 GLN A C 1
ATOM 3983 O O . GLN A 1 510 ? -30.292 -21.746 4.509 1.00 81.56 510 GLN A O 1
ATOM 3988 N N . GLU A 1 511 ? -28.432 -20.568 4.066 1.00 73.19 511 GLU A N 1
ATOM 3989 C CA . GLU A 1 511 ? -28.279 -21.048 2.698 1.00 73.19 511 GLU A CA 1
ATOM 3990 C C . GLU A 1 511 ? -28.023 -22.558 2.634 1.00 73.19 511 GLU A C 1
ATOM 3992 O O . GLU A 1 511 ? -28.648 -23.265 1.839 1.00 73.19 511 GLU A O 1
ATOM 3997 N N . ALA A 1 512 ? -27.138 -23.064 3.493 1.00 74.44 512 ALA A N 1
ATOM 3998 C CA . ALA A 1 512 ? -26.808 -24.482 3.578 1.00 74.44 512 ALA A CA 1
ATOM 3999 C C . ALA A 1 512 ? -27.907 -25.324 4.260 1.00 74.44 512 ALA A C 1
ATOM 4001 O O . ALA A 1 512 ? -27.727 -26.531 4.435 1.00 74.44 512 ALA A O 1
ATOM 4002 N N . LYS A 1 513 ? -29.037 -24.702 4.640 1.00 81.94 513 LYS A N 1
ATOM 4003 C CA . LYS A 1 513 ? -30.166 -25.316 5.362 1.00 81.94 513 LYS A CA 1
ATOM 4004 C C . LYS A 1 513 ? -29.734 -26.026 6.650 1.00 81.94 513 LYS A C 1
ATOM 4006 O O . LYS A 1 513 ? -30.253 -27.088 6.988 1.00 81.94 513 LYS A O 1
ATOM 4011 N N . GLN A 1 514 ? -28.769 -25.440 7.351 1.00 86.44 514 GLN A N 1
ATOM 4012 C CA . GLN A 1 514 ? -28.233 -25.949 8.610 1.00 86.44 514 GLN A CA 1
ATOM 4013 C C . GLN A 1 514 ? -28.994 -25.361 9.805 1.00 86.44 514 GLN A C 1
ATOM 4015 O O . GLN A 1 514 ? -29.740 -24.386 9.682 1.00 86.44 514 GLN A O 1
ATOM 4020 N N . ARG A 1 515 ? -28.808 -25.950 10.991 1.00 86.19 515 ARG A N 1
ATOM 4021 C CA . ARG A 1 515 ? -29.409 -25.438 12.228 1.00 86.19 515 ARG A CA 1
ATOM 4022 C C . ARG A 1 515 ? -28.761 -24.105 12.613 1.00 86.19 515 ARG A C 1
ATOM 4024 O O . ARG A 1 515 ? -27.557 -24.041 12.831 1.00 86.19 515 ARG A O 1
ATOM 4031 N N . ILE A 1 516 ? -29.576 -23.064 12.770 1.00 87.62 516 ILE A N 1
ATOM 4032 C CA . ILE A 1 516 ? -29.128 -21.744 13.230 1.00 87.62 516 ILE A CA 1
ATOM 4033 C C . ILE A 1 516 ? -29.229 -21.702 14.765 1.00 87.62 516 ILE A C 1
ATOM 4035 O O . ILE A 1 516 ? -30.314 -21.945 15.302 1.00 87.62 516 ILE A O 1
ATOM 4039 N N . PRO A 1 517 ? -28.139 -21.420 15.498 1.00 87.56 517 PRO A N 1
ATOM 4040 C CA . PRO A 1 517 ? -28.179 -21.265 16.950 1.00 87.56 517 PRO A CA 1
ATOM 4041 C C . PRO A 1 517 ? -29.038 -20.063 17.375 1.00 87.56 517 PRO A C 1
ATOM 4043 O O . PRO A 1 517 ? -29.013 -19.046 16.678 1.00 87.56 517 PRO A O 1
ATOM 4046 N N . PRO A 1 518 ? -29.712 -20.104 18.544 1.00 84.38 518 PRO A N 1
ATOM 4047 C CA . PRO A 1 518 ? -30.534 -18.990 19.035 1.00 84.38 518 PRO A CA 1
ATOM 4048 C C . PRO A 1 518 ? -29.785 -17.652 19.079 1.00 84.38 518 PRO A C 1
ATOM 4050 O O . PRO A 1 518 ? -30.312 -16.636 18.648 1.00 84.38 518 PRO A O 1
ATOM 4053 N N . VAL A 1 519 ? -28.510 -17.681 19.484 1.00 84.00 519 VAL A N 1
ATOM 4054 C CA . VAL A 1 519 ? -27.640 -16.494 19.537 1.00 84.00 519 VAL A CA 1
ATOM 4055 C C . VAL A 1 519 ? -27.469 -15.833 18.164 1.00 84.00 519 VAL A C 1
ATOM 4057 O O . VAL A 1 519 ? -27.398 -14.615 18.094 1.00 84.00 519 VAL A O 1
ATOM 4060 N N . LEU A 1 520 ? -27.419 -16.607 17.071 1.00 84.94 520 LEU A N 1
ATOM 4061 C CA . LEU A 1 520 ? -27.352 -16.051 15.713 1.00 84.94 520 LEU A CA 1
ATOM 4062 C C . LEU A 1 520 ? -28.735 -15.654 15.182 1.00 84.94 520 LEU A C 1
ATOM 4064 O O . LEU A 1 520 ? -28.836 -14.764 14.342 1.00 84.94 520 LEU A O 1
ATOM 4068 N N . ALA A 1 521 ? -29.799 -16.312 15.644 1.00 81.88 521 ALA A N 1
ATOM 4069 C CA . ALA A 1 521 ? -31.166 -15.979 15.255 1.00 81.88 521 ALA A CA 1
ATOM 4070 C C . ALA A 1 521 ? -31.596 -14.603 15.792 1.00 81.88 521 ALA A C 1
ATOM 4072 O O . ALA A 1 521 ? -32.266 -13.872 15.069 1.00 81.88 521 ALA A O 1
ATOM 4073 N N . GLU A 1 522 ? -31.161 -14.248 17.005 1.00 80.38 522 GLU A N 1
ATOM 4074 C CA . GLU A 1 522 ? -31.446 -12.967 17.675 1.00 80.38 522 GLU A CA 1
ATOM 4075 C C . GLU A 1 522 ? -30.605 -11.782 17.172 1.00 80.38 522 GLU A C 1
ATOM 4077 O O . GLU A 1 522 ? -30.900 -10.644 17.529 1.00 80.38 522 GLU A O 1
ATOM 4082 N N . LEU A 1 523 ? -29.563 -12.017 16.362 1.00 79.44 523 LEU A N 1
ATOM 4083 C CA . LEU A 1 523 ? -28.799 -10.928 15.744 1.00 79.44 523 LEU A CA 1
ATOM 4084 C C . LEU A 1 523 ? -29.690 -10.165 14.761 1.00 79.44 523 LEU A C 1
ATOM 4086 O O . LEU A 1 523 ? -30.169 -10.764 13.788 1.00 79.44 523 LEU A O 1
ATOM 4090 N N . ASP A 1 524 ? -29.868 -8.867 15.017 1.00 67.81 524 ASP A N 1
ATOM 4091 C CA . ASP A 1 524 ? -30.564 -7.942 14.124 1.00 67.81 524 ASP A CA 1
ATOM 4092 C C . ASP A 1 524 ? -29.805 -7.869 12.799 1.00 67.81 524 ASP A C 1
ATOM 4094 O O . ASP A 1 524 ? -28.598 -7.625 12.767 1.00 67.81 524 ASP A O 1
ATOM 4098 N N . ASP A 1 525 ? -30.515 -8.112 11.701 1.00 64.81 525 ASP A N 1
ATOM 4099 C CA . ASP A 1 525 ? -29.946 -8.032 10.365 1.00 64.81 525 ASP A CA 1
ATOM 4100 C C . ASP A 1 525 ? -30.235 -6.639 9.779 1.00 64.81 525 ASP A C 1
ATOM 4102 O O . ASP A 1 525 ? -31.359 -6.380 9.336 1.00 64.81 525 ASP A O 1
ATOM 4106 N N . PRO A 1 526 ? -29.251 -5.718 9.738 1.00 59.34 526 PRO A N 1
ATOM 4107 C CA . PRO A 1 526 ? -29.443 -4.401 9.135 1.00 59.34 526 PRO A CA 1
ATOM 4108 C C . PRO A 1 526 ? -29.738 -4.468 7.622 1.00 59.34 526 PRO A C 1
ATOM 4110 O O . PRO A 1 526 ? -29.996 -3.430 7.010 1.00 59.34 526 PRO A O 1
ATOM 4113 N N . MET A 1 527 ? -29.690 -5.656 7.000 1.00 55.56 527 MET A N 1
ATOM 4114 C CA . MET A 1 527 ? -29.922 -5.894 5.577 1.00 55.56 527 MET A CA 1
ATOM 4115 C C . MET A 1 527 ? -31.317 -6.441 5.219 1.00 55.56 527 MET A C 1
ATOM 4117 O O . MET A 1 527 ? -31.539 -6.710 4.037 1.00 55.56 527 MET A O 1
ATOM 4121 N N . GLU A 1 528 ? -32.293 -6.535 6.133 1.00 51.03 528 GLU A N 1
ATOM 4122 C CA . GLU A 1 528 ? -33.669 -6.928 5.744 1.00 51.03 528 GLU A CA 1
ATOM 4123 C C . GLU A 1 528 ? -34.311 -5.954 4.724 1.00 51.03 528 GLU A C 1
ATOM 4125 O O . GLU A 1 528 ? -35.119 -6.364 3.892 1.00 51.03 528 GLU A O 1
ATOM 4130 N N . GLU A 1 529 ? -33.869 -4.690 4.663 1.00 48.19 529 GLU A N 1
ATOM 4131 C CA . GLU A 1 529 ? -34.272 -3.729 3.616 1.00 48.19 529 GLU A CA 1
ATOM 4132 C C . GLU A 1 529 ? -33.430 -3.831 2.312 1.00 48.19 529 GLU A C 1
ATOM 4134 O O . GLU A 1 529 ? -33.748 -3.202 1.295 1.00 48.19 529 GLU A O 1
ATOM 4139 N N . ALA A 1 530 ? -32.364 -4.645 2.288 1.00 52.12 530 ALA A N 1
ATOM 4140 C CA . ALA A 1 530 ? -31.362 -4.705 1.214 1.00 52.12 530 ALA A CA 1
ATOM 4141 C C . ALA A 1 530 ? -31.723 -5.619 0.028 1.00 52.12 530 ALA A C 1
ATOM 4143 O O . ALA A 1 530 ? -30.989 -5.622 -0.970 1.00 52.12 530 ALA A O 1
ATOM 4144 N N . GLU A 1 531 ? -32.833 -6.364 0.077 1.00 53.62 531 GLU A N 1
ATOM 4145 C CA . GLU A 1 531 ? -33.314 -7.142 -1.077 1.00 53.62 531 GLU A CA 1
ATOM 4146 C C . GLU A 1 531 ? -33.650 -6.240 -2.272 1.00 53.62 531 GLU A C 1
ATOM 4148 O O . GLU A 1 531 ? -33.352 -6.593 -3.416 1.00 53.62 531 GLU A O 1
ATOM 4153 N N . THR A 1 532 ? -34.167 -5.035 -2.012 1.00 52.81 532 THR A N 1
ATOM 4154 C CA . THR A 1 532 ? -34.451 -4.020 -3.040 1.00 52.81 532 THR A CA 1
ATOM 4155 C C . THR A 1 532 ? -33.171 -3.505 -3.712 1.00 52.81 532 THR A C 1
ATOM 4157 O O . THR A 1 532 ? -33.110 -3.393 -4.937 1.00 52.81 532 THR A O 1
ATOM 4160 N N . VAL A 1 533 ? -32.104 -3.280 -2.935 1.00 54.34 533 VAL A N 1
ATOM 4161 C CA . VAL A 1 533 ? -30.784 -2.849 -3.432 1.00 54.34 533 VAL A CA 1
ATOM 4162 C C . VAL A 1 533 ? -30.075 -3.978 -4.178 1.00 54.34 533 VAL A C 1
ATOM 4164 O O . VAL A 1 533 ? -29.479 -3.733 -5.220 1.00 54.34 533 VAL A O 1
ATOM 4167 N N . ALA A 1 534 ? -30.161 -5.224 -3.698 1.00 56.06 534 ALA A N 1
ATOM 4168 C CA . ALA A 1 534 ? -29.586 -6.385 -4.378 1.00 56.06 534 ALA A CA 1
ATOM 4169 C C . ALA A 1 534 ? -30.279 -6.691 -5.718 1.00 56.06 534 ALA A C 1
ATOM 4171 O O . ALA A 1 534 ? -29.606 -7.083 -6.672 1.00 56.06 534 ALA A O 1
ATOM 4172 N N . HIS A 1 535 ? -31.596 -6.473 -5.816 1.00 55.56 535 HIS A N 1
ATOM 4173 C CA . HIS A 1 535 ? -32.330 -6.570 -7.081 1.00 55.56 535 HIS A CA 1
ATOM 4174 C C . HIS A 1 535 ? -31.939 -5.474 -8.084 1.00 55.56 535 HIS A C 1
ATOM 4176 O O . HIS A 1 535 ? -31.937 -5.737 -9.286 1.00 55.56 535 HIS A O 1
ATOM 4182 N N . ALA A 1 536 ? -31.577 -4.278 -7.607 1.00 52.16 536 ALA A N 1
ATOM 4183 C CA . ALA A 1 536 ? -31.155 -3.155 -8.445 1.00 52.16 536 ALA A CA 1
ATOM 4184 C C . ALA A 1 536 ? -29.658 -3.189 -8.830 1.00 52.16 536 ALA A C 1
ATOM 4186 O O . ALA A 1 536 ? -29.310 -2.819 -9.949 1.00 52.16 536 ALA A O 1
ATOM 4187 N N . SER A 1 537 ? -28.766 -3.642 -7.937 1.00 51.78 537 SER A N 1
ATOM 4188 C CA . SER A 1 537 ? -27.310 -3.699 -8.167 1.00 51.78 537 SER A CA 1
ATOM 4189 C C . SER A 1 537 ? -26.817 -5.026 -8.754 1.00 51.78 537 SER A C 1
ATOM 4191 O O . SER A 1 537 ? -25.710 -5.090 -9.287 1.00 51.78 537 SER A O 1
ATOM 4193 N N . GLY A 1 538 ? -27.614 -6.096 -8.650 1.00 54.91 538 GLY A N 1
ATOM 4194 C CA . GLY A 1 538 ? -27.267 -7.442 -9.116 1.00 54.91 538 GLY A CA 1
ATOM 4195 C C . GLY A 1 538 ? -26.276 -8.201 -8.223 1.00 54.91 538 GLY A C 1
ATOM 4196 O O . GLY A 1 538 ? -25.917 -9.332 -8.549 1.00 54.91 538 GLY A O 1
ATOM 4197 N N . VAL A 1 539 ? -25.841 -7.620 -7.096 1.00 55.28 539 VAL A N 1
ATOM 4198 C CA . VAL A 1 539 ? -24.866 -8.219 -6.166 1.00 55.28 539 VAL A CA 1
ATOM 4199 C C . VAL A 1 539 ? -25.485 -8.351 -4.769 1.00 55.28 539 VAL A C 1
ATOM 4201 O O . VAL A 1 539 ? -25.820 -7.351 -4.123 1.00 55.28 539 VAL A O 1
ATOM 4204 N N . LYS A 1 540 ? -25.631 -9.595 -4.288 1.00 64.69 540 LYS A N 1
ATOM 4205 C CA . LYS A 1 540 ? -25.989 -9.907 -2.892 1.00 64.69 540 LYS A CA 1
ATOM 4206 C C . LYS A 1 540 ? -24.718 -9.900 -2.032 1.00 64.69 540 LYS A C 1
ATOM 4208 O O . LYS A 1 540 ? -23.790 -10.639 -2.351 1.00 64.69 540 LYS A O 1
ATOM 4213 N N . GLY A 1 541 ? -24.697 -9.089 -0.971 1.00 69.88 541 GLY A N 1
ATOM 4214 C CA . GLY A 1 541 ? -23.554 -8.949 -0.058 1.00 69.88 541 GLY A CA 1
ATOM 4215 C C . GLY A 1 541 ? -22.507 -7.909 -0.488 1.00 69.88 541 GLY A C 1
ATOM 4216 O O . GLY A 1 541 ? -22.768 -7.027 -1.314 1.00 69.88 541 GLY A O 1
ATOM 4217 N N . CYS A 1 542 ? -21.312 -8.006 0.091 1.00 68.69 542 CYS A N 1
ATOM 4218 C CA . CYS A 1 542 ? -20.192 -7.095 -0.111 1.00 68.69 542 CYS A CA 1
ATOM 4219 C C . CYS A 1 542 ? -19.500 -7.361 -1.451 1.00 68.69 542 CYS A C 1
ATOM 4221 O O . CYS A 1 542 ? -18.900 -8.416 -1.657 1.00 68.69 542 CYS A O 1
ATOM 4223 N N . ALA A 1 543 ? -19.491 -6.369 -2.345 1.00 63.41 543 ALA A N 1
ATOM 4224 C CA . ALA A 1 543 ? -18.826 -6.487 -3.644 1.00 63.41 543 ALA A CA 1
ATOM 4225 C C . ALA A 1 543 ? -17.304 -6.724 -3.529 1.00 63.41 543 ALA A C 1
ATOM 4227 O O . ALA A 1 543 ? -16.713 -7.371 -4.391 1.00 63.41 543 ALA A O 1
ATOM 4228 N N . TYR A 1 544 ? -16.664 -6.231 -2.463 1.00 66.19 544 TYR A N 1
ATOM 4229 C CA . TYR A 1 544 ? -15.210 -6.277 -2.302 1.00 66.19 544 TYR A CA 1
ATOM 4230 C C . TYR A 1 544 ? -14.672 -7.627 -1.830 1.00 66.19 544 TYR A C 1
ATOM 4232 O O . TYR A 1 544 ? -13.774 -8.171 -2.472 1.00 66.19 544 TYR A O 1
ATOM 4240 N N . CYS A 1 545 ? -15.192 -8.159 -0.719 1.00 61.28 545 CYS A N 1
ATOM 4241 C CA . CYS A 1 545 ? -14.730 -9.427 -0.149 1.00 61.28 545 CYS A CA 1
ATOM 4242 C C . CYS A 1 545 ? -15.642 -10.613 -0.473 1.00 61.28 545 CYS A C 1
ATOM 4244 O O . CYS A 1 545 ? -15.164 -11.735 -0.434 1.00 61.28 545 CYS A O 1
ATOM 4246 N N . GLY A 1 546 ? -16.904 -10.381 -0.851 1.00 62.47 546 GLY A N 1
ATOM 4247 C CA . GLY A 1 546 ? -17.890 -11.443 -1.065 1.00 62.47 546 GLY A CA 1
ATOM 4248 C C . GLY A 1 546 ? -18.674 -11.863 0.186 1.00 62.47 546 GLY A C 1
ATOM 4249 O O . GLY A 1 546 ? -19.460 -12.802 0.089 1.00 62.47 546 GLY A O 1
ATOM 4250 N N . GLY A 1 547 ? -18.495 -11.181 1.326 1.00 68.38 547 GLY A N 1
ATOM 4251 C CA . GLY A 1 547 ? -19.259 -11.421 2.559 1.00 68.38 547 GLY A CA 1
ATOM 4252 C C . GLY A 1 547 ? -20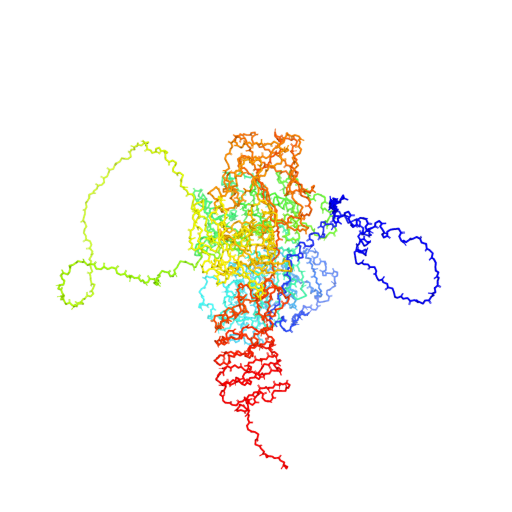.764 -11.215 2.369 1.00 68.38 547 GLY A C 1
ATOM 4253 O O . GLY A 1 547 ? -21.184 -10.371 1.577 1.00 68.38 547 GLY A O 1
ATOM 4254 N N . LEU A 1 548 ? -21.579 -12.010 3.061 1.00 68.69 548 LEU A N 1
ATOM 4255 C CA . LEU A 1 548 ? -23.024 -12.127 2.832 1.00 68.69 548 LEU A CA 1
ATOM 4256 C C . LEU A 1 548 ? -23.873 -11.246 3.761 1.00 68.69 548 LEU A C 1
ATOM 4258 O O . LEU A 1 548 ? -24.977 -10.883 3.370 1.00 68.69 548 LEU A O 1
ATOM 4262 N N . GLY A 1 549 ? -23.358 -10.884 4.936 1.00 66.06 549 GLY A N 1
ATOM 4263 C CA . GLY A 1 549 ? -24.018 -10.102 5.986 1.00 66.06 549 GLY A CA 1
ATOM 4264 C C . GLY A 1 549 ? -23.504 -8.670 6.129 1.00 66.06 549 GLY A C 1
ATOM 4265 O O . GLY A 1 549 ? -23.736 -8.035 7.153 1.00 66.06 549 GLY A O 1
ATOM 4266 N N . HIS A 1 550 ? -22.763 -8.158 5.141 1.00 70.12 550 HIS A N 1
ATOM 4267 C CA . HIS A 1 550 ? -22.317 -6.763 5.112 1.00 70.12 550 HIS A CA 1
ATOM 4268 C C . HIS A 1 550 ? -22.132 -6.241 3.675 1.00 70.12 550 HIS A C 1
ATOM 4270 O O . HIS A 1 550 ? -22.041 -7.013 2.719 1.00 70.12 550 HIS A O 1
ATOM 4276 N N . ARG A 1 551 ? -22.060 -4.913 3.507 1.00 75.44 551 ARG A N 1
ATOM 4277 C CA . ARG A 1 551 ? -21.787 -4.209 2.231 1.00 75.44 551 ARG A CA 1
ATOM 4278 C C . ARG A 1 551 ? -20.343 -3.684 2.197 1.00 75.44 551 ARG A C 1
ATOM 4280 O O . ARG A 1 551 ? -19.633 -3.753 3.196 1.00 75.44 551 ARG A O 1
ATOM 4287 N N . ILE A 1 552 ? -19.872 -3.157 1.059 1.00 69.62 552 ILE A N 1
ATOM 4288 C CA . ILE A 1 552 ? -18.463 -2.710 0.925 1.00 69.62 552 ILE A CA 1
ATOM 4289 C C . ILE A 1 552 ? -18.072 -1.609 1.925 1.00 69.62 552 ILE A C 1
ATOM 4291 O O . ILE A 1 552 ? -16.912 -1.549 2.336 1.00 69.62 552 ILE A O 1
ATOM 4295 N N . GLY A 1 553 ? -19.034 -0.774 2.333 1.00 64.06 553 GLY A N 1
ATOM 4296 C CA . GLY A 1 553 ? -18.838 0.278 3.334 1.00 64.06 553 GLY A CA 1
ATOM 4297 C C . GLY A 1 553 ? -18.365 -0.251 4.690 1.00 64.06 553 GLY A C 1
ATOM 4298 O O . GLY A 1 553 ? -17.461 0.335 5.279 1.00 64.06 553 GLY A O 1
ATOM 4299 N N . ASP A 1 554 ? -18.891 -1.402 5.110 1.00 66.62 554 ASP A N 1
ATOM 4300 C CA . ASP A 1 554 ? -18.654 -2.014 6.425 1.00 66.62 554 ASP A CA 1
ATOM 4301 C C . ASP A 1 554 ? -17.776 -3.273 6.322 1.00 66.62 554 ASP A C 1
ATOM 4303 O O . ASP A 1 554 ? -17.850 -4.181 7.146 1.00 66.62 554 ASP A O 1
ATOM 4307 N N . CYS A 1 555 ? -16.967 -3.372 5.261 1.00 66.44 555 CYS A N 1
ATOM 4308 C CA . CYS A 1 555 ? -16.205 -4.577 4.960 1.00 66.44 555 CYS A CA 1
ATOM 4309 C C . CYS A 1 555 ? -15.019 -4.793 5.923 1.00 66.44 555 CYS A C 1
ATOM 4311 O O . CYS A 1 555 ? -14.021 -4.064 5.819 1.00 66.44 555 CYS A O 1
ATOM 4313 N N . PRO A 1 556 ? -15.022 -5.863 6.751 1.00 64.44 556 PRO A N 1
ATOM 4314 C CA . PRO A 1 556 ? -13.941 -6.144 7.700 1.00 64.44 556 PRO A CA 1
ATOM 4315 C C . PRO A 1 556 ? -12.611 -6.408 6.997 1.00 64.44 556 PRO A C 1
ATOM 4317 O O . PRO A 1 556 ? -11.554 -6.030 7.488 1.00 64.44 556 PRO A O 1
ATOM 4320 N N . LYS A 1 557 ? -12.645 -7.012 5.801 1.00 63.38 557 LYS A N 1
ATOM 4321 C CA . LYS A 1 557 ? -11.449 -7.286 4.991 1.00 63.38 557 LYS A CA 1
ATOM 4322 C C . LYS A 1 557 ? -10.822 -6.007 4.443 1.00 63.38 557 LYS A C 1
ATOM 4324 O O . LYS A 1 557 ? -9.601 -5.890 4.382 1.00 63.38 557 LYS A O 1
ATOM 4329 N N . LEU A 1 558 ? -11.645 -5.027 4.068 1.00 66.25 558 LEU A N 1
ATOM 4330 C CA . LEU A 1 558 ? -11.166 -3.720 3.624 1.00 66.25 558 LEU A CA 1
ATOM 4331 C C . LEU A 1 558 ? -10.542 -2.945 4.793 1.00 66.25 558 LEU A C 1
ATOM 4333 O O . LEU A 1 558 ? -9.523 -2.279 4.617 1.00 66.25 558 LEU A O 1
ATOM 4337 N N . GLU A 1 559 ? -11.119 -3.060 5.986 1.00 62.88 559 GLU A N 1
ATOM 4338 C CA . GLU A 1 559 ? -10.587 -2.475 7.217 1.00 62.88 559 GLU A CA 1
ATOM 4339 C C . GLU A 1 559 ? -9.289 -3.162 7.675 1.00 62.88 559 GLU A C 1
ATOM 4341 O O . GLU A 1 559 ? -8.289 -2.490 7.938 1.00 62.88 559 GLU A O 1
ATOM 4346 N N . HIS A 1 560 ? -9.256 -4.498 7.671 1.00 57.19 560 HIS A N 1
ATOM 4347 C CA . HIS A 1 560 ? -8.079 -5.292 8.012 1.00 57.19 560 HIS A CA 1
ATOM 4348 C C . HIS A 1 560 ? -6.948 -5.101 7.001 1.00 57.19 560 HIS A C 1
ATOM 4350 O O . HIS A 1 560 ? -5.795 -4.991 7.383 1.00 57.19 560 HIS A O 1
ATOM 4356 N N . GLN A 1 561 ? -7.230 -4.978 5.703 1.00 52.88 561 GLN A N 1
ATOM 4357 C CA . GLN A 1 561 ? -6.182 -4.691 4.723 1.00 52.88 561 GLN A CA 1
ATOM 4358 C C . GLN A 1 561 ? -5.633 -3.269 4.875 1.00 52.88 561 GLN A C 1
ATOM 4360 O O . GLN A 1 561 ? -4.428 -3.066 4.729 1.00 52.88 561 GLN A O 1
ATOM 4365 N N . LYS A 1 562 ? -6.482 -2.288 5.215 1.00 52.88 562 LYS A N 1
ATOM 4366 C CA . LYS A 1 562 ? -6.020 -0.942 5.581 1.00 52.88 562 LYS A CA 1
ATOM 4367 C C . LYS A 1 562 ? -5.115 -1.009 6.815 1.00 52.88 562 LYS A C 1
ATOM 4369 O O . LYS A 1 562 ? -4.034 -0.430 6.786 1.00 52.88 562 LYS A O 1
ATOM 4374 N N . SER A 1 563 ? -5.481 -1.767 7.849 1.00 43.94 563 SER A N 1
ATOM 4375 C CA . SER A 1 563 ? -4.669 -1.920 9.066 1.00 43.94 563 SER A CA 1
ATOM 4376 C C . SER A 1 563 ? -3.399 -2.766 8.867 1.00 43.94 563 SER A C 1
ATOM 4378 O O . SER A 1 563 ? -2.352 -2.435 9.424 1.00 43.94 563 SER A O 1
ATOM 4380 N N . VAL A 1 564 ? -3.429 -3.797 8.017 1.00 38.47 564 VAL A N 1
ATOM 4381 C CA . VAL A 1 564 ? -2.276 -4.642 7.678 1.00 38.47 564 VAL A CA 1
ATOM 4382 C C . VAL A 1 564 ? -1.307 -3.919 6.755 1.00 38.47 564 VAL A C 1
ATOM 4384 O O . VAL A 1 564 ? -0.108 -4.044 6.975 1.00 38.47 564 VAL A O 1
ATOM 4387 N N . ALA A 1 565 ? -1.771 -3.113 5.796 1.00 38.19 565 ALA A N 1
ATOM 4388 C CA . ALA A 1 565 ? -0.900 -2.224 5.023 1.00 38.19 565 ALA A CA 1
ATOM 4389 C C . ALA A 1 565 ? -0.168 -1.236 5.949 1.00 38.19 565 ALA A C 1
ATOM 4391 O O . ALA A 1 565 ? 1.037 -1.032 5.815 1.00 38.19 565 ALA A O 1
ATOM 4392 N N . ILE A 1 566 ? -0.868 -0.724 6.967 1.00 39.53 566 ILE A N 1
ATOM 4393 C CA . ILE A 1 566 ? -0.283 0.088 8.043 1.00 39.53 566 ILE A CA 1
ATOM 4394 C C . ILE A 1 566 ? 0.712 -0.732 8.903 1.00 39.53 566 ILE A C 1
ATOM 4396 O O . ILE A 1 566 ? 1.706 -0.183 9.378 1.00 39.53 566 ILE A O 1
ATOM 4400 N N . SER A 1 567 ? 0.496 -2.043 9.088 1.00 30.61 567 SER A N 1
ATOM 4401 C CA . SER A 1 567 ? 1.349 -2.931 9.903 1.00 30.61 567 SER A CA 1
ATOM 4402 C C . SER A 1 567 ? 2.550 -3.547 9.166 1.00 30.61 567 SER A C 1
ATOM 4404 O O . SER A 1 567 ? 3.597 -3.739 9.773 1.00 30.61 567 SER A O 1
ATOM 4406 N N . ASN A 1 568 ? 2.450 -3.837 7.866 1.00 29.66 568 ASN A N 1
ATOM 4407 C CA . ASN A 1 568 ? 3.543 -4.396 7.066 1.00 29.66 568 ASN A CA 1
ATOM 4408 C C . ASN A 1 568 ? 4.599 -3.323 6.783 1.00 29.66 568 ASN A C 1
ATOM 4410 O O . ASN A 1 568 ? 5.785 -3.640 6.784 1.00 29.66 568 ASN A O 1
ATOM 4414 N N . SER A 1 569 ? 4.205 -2.044 6.738 1.00 31.72 569 SER A N 1
ATOM 4415 C CA . SER A 1 569 ? 5.152 -0.926 6.849 1.00 31.72 569 SER A CA 1
ATOM 4416 C C . SER A 1 569 ? 5.941 -0.902 8.170 1.00 31.72 569 SER A C 1
ATOM 4418 O O . SER A 1 569 ? 6.961 -0.225 8.225 1.00 31.72 569 SER A O 1
ATOM 4420 N N . ARG A 1 570 ? 5.537 -1.646 9.219 1.00 30.38 570 ARG A N 1
ATOM 4421 C CA . ARG A 1 570 ? 6.317 -1.797 10.467 1.00 30.38 570 ARG A CA 1
ATOM 4422 C C . ARG A 1 570 ? 7.343 -2.941 10.435 1.00 30.38 570 ARG A C 1
ATOM 4424 O O . ARG A 1 570 ? 8.229 -2.950 11.285 1.00 30.38 570 ARG A O 1
ATOM 4431 N N . LYS A 1 571 ? 7.244 -3.925 9.525 1.00 27.77 571 LYS A N 1
ATOM 4432 C CA . LYS A 1 571 ? 8.078 -5.153 9.574 1.00 27.77 571 LYS A CA 1
ATOM 4433 C C . LYS A 1 571 ? 9.411 -5.068 8.827 1.00 27.77 571 LYS A C 1
ATOM 4435 O O . LYS A 1 571 ? 10.330 -5.798 9.192 1.00 27.77 571 LYS A O 1
ATOM 4440 N N . ASP A 1 572 ? 9.568 -4.136 7.892 1.00 26.86 572 ASP A N 1
ATOM 4441 C CA . ASP A 1 572 ? 10.816 -3.989 7.124 1.00 26.86 572 ASP A CA 1
ATOM 4442 C C . ASP A 1 572 ? 11.935 -3.223 7.864 1.00 26.86 572 ASP A C 1
ATOM 4444 O O . ASP A 1 572 ? 13.029 -3.065 7.327 1.00 26.86 572 ASP A O 1
ATOM 4448 N N . TYR A 1 573 ? 11.725 -2.799 9.119 1.00 29.05 573 TYR A N 1
ATOM 4449 C CA . TYR A 1 573 ? 12.721 -2.019 9.877 1.00 29.05 573 TYR A CA 1
ATOM 4450 C C . TYR A 1 573 ? 13.549 -2.799 10.913 1.00 29.05 573 TYR A C 1
ATOM 4452 O O . TYR A 1 573 ? 14.557 -2.277 11.386 1.00 29.05 573 TYR A O 1
ATOM 4460 N N . PHE A 1 574 ? 13.198 -4.046 11.254 1.00 26.12 574 PHE A N 1
ATOM 4461 C CA . PHE A 1 574 ? 13.869 -4.779 12.347 1.00 26.12 574 PHE A CA 1
ATOM 4462 C C . PHE A 1 574 ? 14.814 -5.917 11.913 1.00 26.12 574 PHE A C 1
ATOM 4464 O O . PHE A 1 574 ? 15.379 -6.595 12.767 1.00 26.12 574 PHE A O 1
ATOM 4471 N N . GLY A 1 575 ? 15.041 -6.122 10.610 1.00 25.98 575 GLY A N 1
ATOM 4472 C CA . GLY A 1 575 ? 15.797 -7.281 10.108 1.00 25.98 575 GLY A CA 1
ATOM 4473 C C . GLY A 1 575 ? 17.272 -7.074 9.736 1.00 25.98 575 GLY A C 1
ATOM 4474 O O . GLY A 1 575 ? 17.968 -8.066 9.540 1.00 25.98 575 GLY A O 1
ATOM 4475 N N . SER A 1 576 ? 17.780 -5.842 9.593 1.00 25.12 576 SER A N 1
ATOM 4476 C CA . SER A 1 576 ? 19.076 -5.653 8.904 1.00 25.12 576 SER A CA 1
ATOM 4477 C C . SER A 1 576 ? 19.902 -4.420 9.301 1.00 25.12 576 SER A C 1
ATOM 4479 O O . SER A 1 576 ? 20.601 -3.864 8.458 1.00 25.12 576 SER A O 1
ATOM 4481 N N . ALA A 1 577 ? 19.868 -3.992 10.567 1.00 24.38 577 ALA A N 1
ATOM 4482 C CA . ALA A 1 577 ? 20.689 -2.863 11.042 1.00 24.38 577 ALA A CA 1
ATOM 4483 C C . ALA A 1 577 ? 21.417 -3.102 12.381 1.00 24.38 577 ALA A C 1
ATOM 4485 O O . ALA A 1 577 ? 21.759 -2.153 13.079 1.00 24.38 577 ALA A O 1
ATOM 4486 N N . PHE A 1 578 ? 21.711 -4.356 12.732 1.00 25.30 578 PHE A N 1
ATOM 4487 C CA . PHE A 1 578 ? 22.734 -4.675 13.732 1.00 25.30 578 PHE A CA 1
ATOM 4488 C C . PHE A 1 578 ? 23.889 -5.373 13.022 1.00 25.30 578 PHE A C 1
ATOM 4490 O O . PHE A 1 578 ? 23.808 -6.570 12.778 1.00 25.30 578 PHE A O 1
ATOM 4497 N N . LEU A 1 579 ? 24.900 -4.584 12.639 1.00 24.94 579 LEU A N 1
ATOM 4498 C CA . LEU A 1 579 ? 26.300 -4.928 12.323 1.00 24.94 579 LEU A CA 1
ATOM 4499 C C . LEU A 1 579 ? 26.820 -4.004 11.210 1.00 24.94 579 LEU A C 1
ATOM 4501 O O . LEU A 1 579 ? 26.862 -4.372 10.042 1.00 24.94 579 LEU A O 1
ATOM 4505 N N . SER A 1 580 ? 27.199 -2.780 11.569 1.00 23.75 580 SER A N 1
ATOM 4506 C CA . SER A 1 580 ? 28.436 -2.111 11.127 1.00 23.75 580 SER A CA 1
ATOM 4507 C C . SER A 1 580 ? 28.384 -0.630 11.513 1.00 23.75 580 SER A C 1
ATOM 4509 O O . SER A 1 580 ? 27.313 -0.032 11.518 1.00 23.75 580 SER A O 1
ATOM 4511 N N . LEU A 1 581 ? 29.563 -0.060 11.780 1.00 23.33 581 LEU A N 1
ATOM 4512 C CA . LEU A 1 581 ? 29.855 1.364 12.000 1.00 23.33 581 LEU A CA 1
ATOM 4513 C C . LEU A 1 581 ? 29.758 1.877 13.451 1.00 23.33 581 LEU A C 1
ATOM 4515 O O . LEU A 1 581 ? 29.044 2.826 13.754 1.00 23.33 581 LEU A O 1
ATOM 4519 N N . TYR A 1 582 ? 30.605 1.325 14.322 1.00 22.81 582 TYR A N 1
ATOM 4520 C CA . TYR A 1 582 ? 31.408 2.167 15.215 1.00 22.81 582 TYR A CA 1
ATOM 4521 C C . TYR A 1 582 ? 32.847 2.123 14.692 1.00 22.81 582 TYR A C 1
ATOM 4523 O O . TYR A 1 582 ? 33.424 1.044 14.682 1.00 22.81 582 TYR A O 1
ATOM 4531 N N . GLU A 1 583 ? 33.353 3.255 14.190 1.00 21.77 583 GLU A N 1
ATOM 4532 C CA . GLU A 1 583 ? 34.738 3.768 14.304 1.00 21.77 583 GLU A CA 1
ATOM 4533 C C . GLU A 1 583 ? 34.922 4.977 13.347 1.00 21.77 583 GLU A C 1
ATOM 4535 O O . GLU A 1 583 ? 34.778 4.830 12.138 1.00 21.77 583 GLU A O 1
ATOM 4540 N N . ILE A 1 584 ? 35.016 6.216 13.874 1.00 21.92 584 ILE A N 1
ATOM 4541 C CA . ILE A 1 584 ? 36.240 7.069 14.017 1.00 21.92 584 ILE A CA 1
ATOM 4542 C C . ILE A 1 584 ? 36.353 8.101 12.853 1.00 21.92 584 ILE A C 1
ATOM 4544 O O . ILE A 1 584 ? 35.896 7.775 11.761 1.00 21.92 584 ILE A O 1
ATOM 4548 N N . PRO A 1 585 ? 36.975 9.310 12.972 1.00 29.89 585 PRO A N 1
ATOM 4549 C CA . PRO A 1 585 ? 37.494 10.068 14.132 1.00 29.89 585 PRO A CA 1
ATOM 4550 C C . PRO A 1 585 ? 36.959 11.521 14.235 1.00 29.89 585 PRO A C 1
ATOM 4552 O O . PRO A 1 585 ? 36.639 12.157 13.237 1.00 29.89 585 PRO A O 1
ATOM 4555 N N . TYR A 1 586 ? 37.074 12.131 15.419 1.00 22.42 586 TYR A N 1
ATOM 4556 C CA . TYR A 1 586 ? 37.473 13.543 15.505 1.00 22.42 586 TYR A CA 1
ATOM 4557 C C . TYR A 1 586 ? 38.671 13.665 16.445 1.00 22.42 586 TYR A C 1
ATOM 4559 O O . TYR A 1 586 ? 38.563 13.533 17.661 1.00 22.42 586 TYR A O 1
ATOM 4567 N N . THR A 1 587 ? 39.833 13.890 15.839 1.00 22.16 587 THR A N 1
ATOM 4568 C CA . THR A 1 587 ? 41.063 14.330 16.491 1.00 22.16 587 THR A CA 1
ATOM 4569 C C . THR A 1 587 ? 41.127 15.853 16.480 1.00 22.16 587 THR A C 1
ATOM 4571 O O . THR A 1 587 ? 41.063 16.442 15.404 1.00 22.16 587 THR A O 1
ATOM 4574 N N . SER A 1 588 ? 41.358 16.470 17.638 1.00 23.55 588 SER A N 1
ATOM 4575 C CA . SER A 1 588 ? 42.288 17.603 17.779 1.00 23.55 588 SER A CA 1
ATOM 4576 C C . SER A 1 588 ? 42.415 17.983 19.255 1.00 23.55 588 SER A C 1
ATOM 4578 O O . SER A 1 588 ? 41.555 18.657 19.817 1.00 23.55 588 SER A O 1
ATOM 4580 N N . SER A 1 589 ? 43.505 17.537 19.871 1.00 22.34 589 SER A N 1
ATOM 4581 C CA . SER A 1 589 ? 44.048 18.047 21.130 1.00 22.34 589 SER A CA 1
ATOM 4582 C C . SER A 1 589 ? 44.950 19.253 20.863 1.00 22.34 589 SER A C 1
ATOM 4584 O O . SER A 1 589 ? 45.746 19.206 19.924 1.00 22.34 589 SER A O 1
ATOM 4586 N N . VAL A 1 590 ? 44.907 20.273 21.723 1.00 22.70 590 VAL A N 1
ATOM 4587 C CA . VAL A 1 590 ? 45.893 21.364 21.771 1.00 22.70 590 VAL A CA 1
ATOM 4588 C C . VAL A 1 590 ? 46.165 21.757 23.240 1.00 22.70 590 VAL A C 1
ATOM 4590 O O . VAL A 1 590 ? 45.246 22.214 23.907 1.00 22.70 590 VAL A O 1
ATOM 4593 N N . PHE A 1 591 ? 47.438 21.585 23.657 1.00 23.66 591 PHE A N 1
ATOM 4594 C CA . PHE A 1 591 ? 48.195 22.113 24.829 1.00 23.66 591 PHE A CA 1
ATOM 4595 C C . PHE A 1 591 ? 47.697 21.788 26.267 1.00 23.66 591 PHE A C 1
ATOM 4597 O O . PHE A 1 591 ? 46.508 21.840 26.529 1.00 23.66 591 PHE A O 1
ATOM 4604 N N . SER A 1 592 ? 48.515 21.446 27.284 1.00 21.94 592 SER A N 1
ATOM 4605 C CA . SER A 1 592 ? 49.970 21.588 27.544 1.00 21.94 592 SER A CA 1
ATOM 4606 C C . SER A 1 592 ? 50.442 20.762 28.780 1.00 21.94 592 SER A C 1
ATOM 4608 O O . SER A 1 592 ? 49.727 20.745 29.772 1.00 21.94 592 SER A O 1
ATOM 4610 N N . LEU A 1 593 ? 51.635 20.132 28.679 1.00 21.62 593 LEU A N 1
ATOM 4611 C CA . LEU A 1 593 ? 52.774 19.889 29.632 1.00 21.62 593 LEU A CA 1
ATOM 4612 C C . LEU A 1 593 ? 52.604 20.022 31.185 1.00 21.62 593 LEU A C 1
ATOM 4614 O O . LEU A 1 593 ? 51.814 20.843 31.629 1.00 21.62 593 LEU A O 1
ATOM 4618 N N . PRO A 1 594 ? 53.556 19.529 32.027 1.00 27.89 594 PRO A N 1
ATOM 4619 C CA . PRO A 1 594 ? 54.251 18.222 32.081 1.00 27.89 594 PRO A CA 1
ATOM 4620 C C . PRO A 1 594 ? 54.447 17.682 33.536 1.00 27.89 594 PRO A C 1
ATOM 4622 O O . PRO A 1 594 ? 54.373 18.435 34.503 1.00 27.89 594 PRO A O 1
ATOM 4625 N N . SER A 1 595 ? 54.839 16.412 33.728 1.00 23.02 595 SER A N 1
ATOM 4626 C CA . SER A 1 595 ? 55.827 16.041 34.775 1.00 23.02 595 SER A CA 1
ATOM 4627 C C . SER A 1 595 ? 56.400 14.626 34.593 1.00 23.02 595 SER A C 1
ATOM 4629 O O . SER A 1 595 ? 55.669 13.647 34.502 1.00 23.02 595 SER A O 1
ATOM 4631 N N . SER A 1 596 ? 57.738 14.581 34.583 1.00 25.20 596 SER A N 1
ATOM 4632 C CA . SER A 1 596 ? 58.654 13.473 34.919 1.00 25.20 596 SER A CA 1
ATOM 4633 C C . SER A 1 596 ? 58.636 12.158 34.112 1.00 25.20 596 SER A C 1
ATOM 4635 O O . SER A 1 596 ? 57.933 11.203 34.423 1.00 25.20 596 SER A O 1
ATOM 4637 N N . MET A 1 597 ? 59.563 12.125 33.142 1.00 22.36 597 MET A N 1
ATOM 4638 C CA . MET A 1 597 ? 60.426 11.003 32.701 1.00 22.36 597 MET A CA 1
ATOM 4639 C C . MET A 1 597 ? 61.173 10.296 33.868 1.00 22.36 597 MET A C 1
ATOM 4641 O O . MET A 1 597 ? 61.117 10.834 34.975 1.00 22.36 597 MET A O 1
ATOM 4645 N N . PRO A 1 598 ? 61.985 9.219 33.661 1.00 29.03 598 PRO A N 1
ATOM 4646 C CA . PRO A 1 598 ? 62.394 8.537 32.409 1.00 29.03 598 PRO A CA 1
ATOM 4647 C C . PRO A 1 598 ? 62.139 7.007 32.408 1.00 29.03 598 PRO A C 1
ATOM 4649 O O . PRO A 1 598 ? 62.085 6.360 33.444 1.00 29.03 598 PRO A O 1
ATOM 4652 N N . PHE A 1 599 ? 61.812 6.396 31.267 1.00 21.94 599 PHE A N 1
ATOM 4653 C CA . PHE A 1 599 ? 62.734 5.760 30.305 1.00 21.94 599 PHE A CA 1
ATOM 4654 C C . PHE A 1 599 ? 63.759 4.775 30.891 1.00 21.94 599 PHE A C 1
ATOM 4656 O O . PHE A 1 599 ? 64.820 5.190 31.341 1.00 21.94 599 PHE A O 1
ATOM 4663 N N . THR A 1 600 ? 63.528 3.482 30.643 1.00 24.55 600 THR A N 1
ATOM 4664 C CA . THR A 1 600 ? 64.505 2.617 29.959 1.00 24.55 600 THR A CA 1
ATOM 4665 C C . THR A 1 600 ? 63.780 1.632 29.036 1.00 24.55 600 THR A C 1
ATOM 4667 O O . THR A 1 600 ? 62.918 0.858 29.443 1.00 24.55 600 THR A O 1
ATOM 4670 N N . ASN A 1 601 ? 64.133 1.706 27.751 1.00 21.17 601 ASN A N 1
ATOM 4671 C CA . ASN A 1 601 ? 63.910 0.664 26.752 1.00 21.17 601 ASN A CA 1
ATOM 4672 C C . ASN A 1 601 ? 64.744 -0.572 27.117 1.00 21.17 601 ASN A C 1
ATOM 4674 O O . ASN A 1 601 ? 65.850 -0.394 27.615 1.00 21.17 601 ASN A O 1
ATOM 4678 N N . ILE A 1 602 ? 64.282 -1.776 26.760 1.00 23.88 602 ILE A N 1
ATOM 4679 C CA . ILE A 1 602 ? 65.070 -2.776 26.013 1.00 23.88 602 ILE A CA 1
ATOM 4680 C C . ILE A 1 602 ? 64.174 -3.947 25.560 1.00 23.88 602 ILE A C 1
ATOM 4682 O O . ILE A 1 602 ? 63.460 -4.567 26.337 1.00 23.88 602 ILE A O 1
ATOM 4686 N N . SER A 1 603 ? 64.340 -4.232 24.268 1.00 22.66 603 SER A N 1
ATOM 4687 C CA . SER A 1 603 ? 64.188 -5.473 23.500 1.00 22.66 603 SER A CA 1
ATOM 4688 C C . SER A 1 603 ? 62.826 -6.127 23.238 1.00 22.66 603 SER A C 1
ATOM 4690 O O . SER A 1 603 ? 62.152 -6.704 24.084 1.00 22.66 603 SER A O 1
ATOM 4692 N N . ILE A 1 604 ? 62.552 -6.130 21.936 1.00 24.50 604 ILE A N 1
ATOM 4693 C CA . ILE A 1 604 ? 61.604 -6.911 21.154 1.00 24.50 604 ILE A CA 1
ATOM 4694 C C . ILE A 1 604 ? 62.081 -8.368 21.073 1.00 24.50 604 ILE A C 1
ATOM 4696 O O . ILE A 1 604 ? 63.213 -8.613 20.666 1.00 24.50 604 ILE A O 1
ATOM 4700 N N . SER A 1 605 ? 61.203 -9.342 21.328 1.00 23.30 605 SER A N 1
ATOM 4701 C CA . SER A 1 605 ? 60.935 -10.441 20.376 1.00 23.30 605 SER A CA 1
ATOM 4702 C C . SER A 1 605 ? 59.949 -11.482 20.921 1.00 23.30 605 SER A C 1
ATOM 4704 O O . SER A 1 605 ? 60.178 -12.142 21.923 1.00 23.30 605 SER A O 1
ATOM 4706 N N . SER A 1 606 ? 58.838 -11.602 20.189 1.00 22.33 606 SER A N 1
ATOM 4707 C CA . SER A 1 606 ? 58.230 -12.842 19.687 1.00 22.33 606 SER A CA 1
ATOM 4708 C C . SER A 1 606 ? 58.213 -14.086 20.592 1.00 22.33 606 SER A C 1
ATOM 4710 O O . SER A 1 606 ? 59.239 -14.720 20.790 1.00 22.33 606 SER A O 1
ATOM 4712 N N . ILE A 1 607 ? 57.014 -14.539 20.981 1.00 24.80 607 ILE A N 1
ATOM 4713 C CA . ILE A 1 607 ? 56.460 -15.857 20.604 1.00 24.80 607 ILE A CA 1
ATOM 4714 C C . ILE A 1 607 ? 54.989 -15.940 21.044 1.00 24.80 607 ILE A C 1
ATOM 4716 O O . ILE A 1 607 ? 54.579 -15.496 22.113 1.00 24.80 607 ILE A O 1
ATOM 4720 N N . LYS A 1 608 ? 54.183 -16.503 20.144 1.00 23.83 608 LYS A N 1
ATOM 4721 C CA . LYS A 1 608 ? 52.756 -16.789 20.286 1.00 23.83 608 LYS A CA 1
ATOM 4722 C C . LYS A 1 608 ? 52.473 -17.815 21.393 1.00 23.83 608 LYS A C 1
ATOM 4724 O O . LYS A 1 608 ? 53.148 -18.831 21.461 1.00 23.83 608 LYS A O 1
ATOM 4729 N N . LYS A 1 609 ? 51.344 -17.572 22.076 1.00 30.78 609 LYS A N 1
ATOM 4730 C CA . LYS A 1 609 ? 50.322 -18.516 22.583 1.00 30.78 609 LYS A CA 1
ATOM 4731 C C . LYS A 1 609 ? 50.808 -19.734 23.375 1.00 30.78 609 LYS A C 1
ATOM 4733 O O . LYS A 1 609 ? 51.352 -20.648 22.772 1.00 30.78 609 LYS A O 1
ATOM 4738 N N . ASN A 1 610 ? 50.382 -19.839 24.644 1.00 24.84 610 ASN A N 1
ATOM 4739 C CA . ASN A 1 610 ? 49.793 -21.088 25.152 1.00 24.84 610 ASN A CA 1
ATOM 4740 C C . ASN A 1 610 ? 49.166 -21.004 26.565 1.00 24.84 610 ASN A C 1
ATOM 4742 O O . ASN A 1 610 ? 49.797 -20.499 27.482 1.00 24.84 610 ASN A O 1
ATOM 4746 N N . THR A 1 611 ? 47.981 -21.632 26.693 1.00 23.97 611 THR A N 1
ATOM 4747 C CA . THR A 1 611 ? 47.567 -22.545 27.794 1.00 23.97 611 THR A CA 1
ATOM 4748 C C . THR A 1 611 ? 47.228 -21.882 29.153 1.00 23.97 611 THR A C 1
ATOM 4750 O O . THR A 1 611 ? 47.884 -20.953 29.587 1.00 23.97 611 THR A O 1
ATOM 4753 N N . ILE A 1 612 ? 46.162 -22.257 29.877 1.00 25.88 612 ILE A N 1
ATOM 4754 C CA . ILE A 1 612 ? 46.150 -23.393 30.819 1.00 25.88 612 ILE A CA 1
ATOM 4755 C C . ILE A 1 612 ? 44.734 -23.637 31.396 1.00 25.88 612 ILE A C 1
ATOM 4757 O O . ILE A 1 612 ? 43.972 -22.718 31.683 1.00 25.88 612 ILE A O 1
ATOM 4761 N N . LYS A 1 613 ? 44.431 -24.929 31.584 1.00 23.88 613 LYS A N 1
ATOM 4762 C CA . LYS A 1 613 ? 43.325 -25.548 32.337 1.00 23.88 613 LYS A CA 1
ATOM 4763 C C . LYS A 1 613 ? 43.493 -25.411 33.865 1.00 23.88 613 LYS A C 1
ATOM 4765 O O . LYS A 1 613 ? 44.588 -25.639 34.349 1.00 23.88 613 LYS A O 1
ATOM 4770 N N . ARG A 1 614 ? 42.345 -25.305 34.563 1.00 24.86 614 ARG A N 1
ATOM 4771 C CA . ARG A 1 614 ? 41.955 -25.865 35.894 1.00 24.86 614 ARG A CA 1
ATOM 4772 C C . ARG A 1 614 ? 42.865 -25.670 37.123 1.00 24.86 614 ARG A C 1
ATOM 4774 O O . ARG A 1 614 ? 44.019 -26.059 37.094 1.00 24.86 614 ARG A O 1
ATOM 4781 N N . ILE A 1 615 ? 42.222 -25.350 38.260 1.00 24.91 615 ILE A N 1
ATOM 4782 C CA . ILE A 1 615 ? 42.147 -26.097 39.555 1.00 24.91 615 ILE A CA 1
ATOM 4783 C C . ILE A 1 615 ? 41.344 -25.199 40.539 1.00 24.91 615 ILE A C 1
ATOM 4785 O O . ILE A 1 615 ? 41.614 -24.009 40.599 1.00 24.91 615 ILE A O 1
ATOM 4789 N N . ARG A 1 616 ? 40.154 -25.641 41.008 1.00 24.83 616 ARG A N 1
ATOM 4790 C CA . ARG A 1 616 ? 39.790 -25.992 42.419 1.00 24.83 616 ARG A CA 1
ATOM 4791 C C . ARG A 1 616 ? 40.102 -24.862 43.436 1.00 24.83 616 ARG A C 1
ATOM 4793 O O . ARG A 1 616 ? 41.216 -24.379 43.445 1.00 24.83 616 ARG A O 1
ATOM 4800 N N . SER A 1 617 ? 39.230 -24.424 44.353 1.00 24.33 617 SER A N 1
ATOM 4801 C CA . SER A 1 617 ? 38.142 -25.115 45.071 1.00 24.33 617 SER A CA 1
ATOM 4802 C C . SER A 1 617 ? 37.579 -24.258 46.230 1.00 24.33 617 SER A C 1
ATOM 4804 O O . SER A 1 617 ? 38.289 -23.371 46.687 1.00 24.33 617 SER A O 1
ATOM 4806 N N . PHE A 1 618 ? 36.421 -24.690 46.774 1.00 24.39 618 PHE A N 1
ATOM 4807 C CA . PHE A 1 618 ? 35.875 -24.468 48.139 1.00 24.39 618 PHE A CA 1
ATOM 4808 C C . PHE A 1 618 ? 35.375 -23.031 48.445 1.00 24.39 618 PHE A C 1
ATOM 4810 O O . PHE A 1 618 ? 36.065 -22.070 48.159 1.00 24.39 618 PHE A O 1
ATOM 4817 N N . VAL A 1 619 ? 34.174 -22.766 48.986 1.00 26.55 619 VAL A N 1
ATOM 4818 C CA . VAL A 1 619 ? 33.368 -23.472 50.006 1.00 26.55 619 VAL A CA 1
ATOM 4819 C C . VAL A 1 619 ? 31.849 -23.326 49.740 1.00 26.55 619 VAL A C 1
ATOM 4821 O O . VAL A 1 619 ? 31.378 -22.334 49.193 1.00 26.55 619 VAL A O 1
ATOM 4824 N N . SER A 1 620 ? 31.127 -24.371 50.151 1.00 24.17 620 SER A N 1
ATOM 4825 C CA . SER A 1 620 ? 29.679 -24.626 50.241 1.00 24.17 620 SER A CA 1
ATOM 4826 C C . SER A 1 620 ? 28.861 -23.553 50.988 1.00 24.17 620 SER A C 1
ATOM 4828 O O . SER A 1 620 ? 29.324 -23.013 51.982 1.00 24.17 620 SER A O 1
ATOM 4830 N N . ALA A 1 621 ? 27.687 -23.159 50.491 1.00 26.73 621 ALA A N 1
ATOM 4831 C CA . ALA A 1 621 ? 26.349 -23.721 50.757 1.00 26.73 621 ALA A CA 1
ATOM 4832 C C . ALA A 1 621 ? 25.697 -23.311 52.095 1.00 26.73 621 ALA A C 1
ATOM 4834 O O . ALA A 1 621 ? 26.237 -23.564 53.167 1.00 26.73 621 ALA A O 1
ATOM 4835 N N . SER A 1 622 ? 24.463 -22.800 51.959 1.00 26.64 622 SER A N 1
ATOM 4836 C CA . SER A 1 622 ? 23.256 -23.186 52.715 1.00 26.64 622 SER A CA 1
ATOM 4837 C C . SER A 1 622 ? 22.518 -22.068 53.467 1.00 26.64 622 SER A C 1
ATOM 4839 O O . SER A 1 622 ? 22.960 -21.572 54.497 1.00 26.64 622 SER A O 1
ATOM 4841 N N . SER A 1 623 ? 21.269 -21.887 53.023 1.00 26.86 623 SER A N 1
ATOM 4842 C CA . SER A 1 623 ? 20.046 -21.832 53.841 1.00 26.86 623 SER A CA 1
ATOM 4843 C C . SER A 1 623 ? 19.358 -20.477 54.087 1.00 26.86 623 SER A C 1
ATOM 4845 O O . SER A 1 623 ? 19.981 -19.481 54.428 1.00 26.86 623 SER A O 1
ATOM 4847 N N . MET A 1 624 ? 18.022 -20.566 53.982 1.00 28.08 624 MET A N 1
ATOM 4848 C CA . MET A 1 624 ? 16.970 -19.763 54.626 1.00 28.08 624 MET A CA 1
ATOM 4849 C C . MET A 1 624 ? 16.562 -18.417 53.981 1.00 28.08 624 MET A C 1
ATOM 4851 O O . MET A 1 624 ? 17.132 -17.364 54.236 1.00 28.08 624 MET A O 1
ATOM 4855 N N . LEU A 1 625 ? 15.450 -18.457 53.228 1.00 32.91 625 LEU A N 1
ATOM 4856 C CA . LEU A 1 625 ? 14.343 -17.483 53.372 1.00 32.91 625 LEU A CA 1
ATOM 4857 C C . LEU A 1 625 ? 13.770 -17.570 54.816 1.00 32.91 625 LEU A C 1
ATOM 4859 O O . LEU A 1 625 ? 13.963 -18.637 55.403 1.00 32.91 625 LEU A O 1
ATOM 4863 N N . PRO A 1 626 ? 12.972 -16.618 55.377 1.00 48.47 626 PRO A N 1
ATOM 4864 C CA . PRO A 1 626 ? 12.261 -15.468 54.775 1.00 48.47 626 PRO A CA 1
ATOM 4865 C C . PRO A 1 626 ? 12.248 -14.181 55.671 1.00 48.47 626 PRO A C 1
ATOM 4867 O O . PRO A 1 626 ? 12.980 -14.086 56.645 1.00 48.47 626 PRO A O 1
ATOM 4870 N N . PHE A 1 627 ? 11.323 -13.257 55.354 1.00 28.75 627 PHE A N 1
ATOM 4871 C CA . PHE A 1 627 ? 10.811 -12.054 56.056 1.00 28.75 627 PHE A CA 1
ATOM 4872 C C . PHE A 1 627 ? 11.356 -10.699 55.564 1.00 28.75 627 PHE A C 1
ATOM 4874 O O . PHE A 1 627 ? 12.519 -10.379 55.747 1.00 28.75 627 PHE A O 1
ATOM 4881 N N . PHE A 1 628 ? 10.614 -9.956 54.733 1.00 29.72 628 PHE A N 1
ATOM 4882 C CA . PHE A 1 628 ? 9.406 -9.128 54.971 1.00 29.72 628 PHE A CA 1
ATOM 4883 C C . PHE A 1 628 ? 9.776 -7.655 55.207 1.00 29.72 628 PHE A C 1
ATOM 4885 O O . PHE A 1 628 ? 10.500 -7.338 56.138 1.00 29.72 628 PHE A O 1
ATOM 4892 N N . LEU A 1 629 ? 9.205 -6.796 54.354 1.00 33.91 629 LEU A N 1
ATOM 4893 C CA . LEU A 1 629 ? 9.035 -5.344 54.482 1.00 33.91 629 LEU A CA 1
ATOM 4894 C C . LEU A 1 629 ? 10.254 -4.495 54.879 1.00 33.91 629 LEU A C 1
ATOM 4896 O O . LEU A 1 629 ? 10.579 -4.381 56.050 1.00 33.91 629 LEU A O 1
ATOM 4900 N N . LEU A 1 630 ? 10.780 -3.738 53.913 1.00 30.62 630 LEU A N 1
ATOM 4901 C CA . LEU A 1 630 ? 10.841 -2.268 53.962 1.00 30.62 630 LEU A CA 1
ATOM 4902 C C . LEU A 1 630 ? 11.539 -1.771 52.692 1.00 30.62 630 LEU A C 1
ATOM 4904 O O . LEU A 1 630 ? 12.755 -1.675 52.659 1.00 30.62 630 LEU A O 1
ATOM 4908 N N . LEU A 1 631 ? 10.784 -1.416 51.656 1.00 32.38 631 LEU A N 1
ATOM 4909 C CA . LEU A 1 631 ? 11.193 -0.324 50.773 1.00 32.38 631 LEU A CA 1
ATOM 4910 C C . LEU A 1 631 ? 9.935 0.450 50.400 1.00 32.38 631 LEU A C 1
ATOM 4912 O O . LEU A 1 631 ? 9.197 0.125 49.471 1.00 32.38 631 LEU A O 1
ATOM 4916 N N . LEU A 1 632 ? 9.679 1.435 51.259 1.00 32.47 632 LEU A N 1
ATOM 4917 C CA . LEU A 1 632 ? 8.742 2.513 51.042 1.00 32.47 632 LEU A CA 1
ATOM 4918 C C . LEU A 1 632 ? 9.025 3.221 49.718 1.00 32.47 632 LEU A C 1
ATOM 4920 O O . LEU A 1 632 ? 10.163 3.387 49.283 1.00 32.47 632 LEU A O 1
ATOM 4924 N N . TRP A 1 633 ? 7.916 3.691 49.166 1.00 38.44 633 TRP A N 1
ATOM 4925 C CA . TRP A 1 633 ? 7.777 4.742 48.181 1.00 38.44 633 TRP A CA 1
ATOM 4926 C C . TRP A 1 633 ? 8.899 5.781 48.207 1.00 38.44 633 TRP A C 1
ATOM 4928 O O . TRP A 1 633 ? 9.031 6.561 49.147 1.00 38.44 633 TRP A O 1
ATOM 4938 N N . CYS A 1 634 ? 9.610 5.871 47.090 1.00 25.52 634 CYS A N 1
ATOM 4939 C CA . CYS A 1 634 ? 10.158 7.132 46.634 1.00 25.52 634 CYS A CA 1
ATOM 4940 C C . CYS A 1 634 ? 9.675 7.318 45.196 1.00 25.52 634 CYS A C 1
ATOM 4942 O O . CYS A 1 634 ? 10.250 6.781 44.249 1.00 25.52 634 CYS A O 1
ATOM 4944 N N . SER A 1 635 ? 8.553 8.023 45.050 1.00 29.48 635 SER A N 1
ATOM 4945 C CA . SER A 1 635 ? 8.056 8.529 43.774 1.00 29.48 635 SER A CA 1
ATOM 4946 C C . SER A 1 635 ? 9.018 9.607 43.282 1.00 29.48 635 SER A C 1
ATOM 4948 O O . SER A 1 635 ? 8.760 10.800 43.418 1.00 29.48 635 SER A O 1
ATOM 4950 N N . VAL A 1 636 ? 10.168 9.198 42.750 1.00 28.16 636 VAL A N 1
ATOM 4951 C CA . VAL A 1 636 ? 11.001 10.092 41.953 1.00 28.16 636 VAL A CA 1
ATOM 4952 C C . VAL A 1 636 ? 10.282 10.231 40.618 1.00 28.16 636 VAL A C 1
ATOM 4954 O O . VAL A 1 636 ? 10.329 9.322 39.792 1.00 28.16 636 VAL A O 1
ATOM 4957 N N . SER A 1 637 ? 9.577 11.349 40.420 1.00 36.19 637 SER A N 1
ATOM 4958 C CA . SER A 1 637 ? 9.183 11.795 39.083 1.00 36.19 637 SER A CA 1
ATOM 4959 C C . SER A 1 637 ? 10.455 11.910 38.247 1.00 36.19 637 SER A C 1
ATOM 4961 O O . SER A 1 637 ? 11.181 12.898 38.345 1.00 36.19 637 SER A O 1
ATOM 4963 N N . GLN A 1 638 ? 10.770 10.880 37.464 1.00 39.53 638 GLN A N 1
ATOM 4964 C CA . GLN A 1 638 ? 11.762 11.003 36.406 1.00 39.53 638 GLN A CA 1
ATOM 4965 C C . GLN A 1 638 ? 11.203 12.016 35.405 1.00 39.53 638 GLN A C 1
ATOM 4967 O O . GLN A 1 638 ? 10.134 11.798 34.835 1.00 39.53 638 GLN A O 1
ATOM 4972 N N . ALA A 1 639 ? 11.886 13.152 35.247 1.00 53.38 639 ALA A N 1
ATOM 4973 C CA . ALA A 1 639 ? 11.555 14.125 34.216 1.00 53.38 639 ALA A CA 1
ATOM 4974 C C . ALA A 1 639 ? 11.580 13.423 32.849 1.00 53.38 639 ALA A C 1
ATOM 4976 O O . ALA A 1 639 ? 12.522 12.682 32.550 1.00 53.38 639 ALA A O 1
ATOM 4977 N N . LEU A 1 640 ? 10.528 13.617 32.048 1.00 60.53 640 LEU A N 1
ATOM 4978 C CA . LEU A 1 640 ? 10.465 13.088 30.686 1.00 60.53 640 LEU A CA 1
ATOM 4979 C C . LEU A 1 640 ? 11.683 13.597 29.893 1.00 60.53 640 LEU A C 1
ATOM 4981 O O . LEU A 1 640 ? 12.096 14.738 30.089 1.00 60.53 640 LEU A O 1
ATOM 4985 N N . PRO A 1 641 ? 12.299 12.781 29.020 1.00 71.94 641 PRO A N 1
ATOM 4986 C CA . PRO A 1 641 ? 13.376 13.266 28.168 1.00 71.94 641 PRO A CA 1
ATOM 4987 C C . PRO A 1 641 ? 12.845 14.332 27.192 1.00 71.94 641 PRO A C 1
ATOM 4989 O O . PRO A 1 641 ? 11.701 14.222 26.740 1.00 71.94 641 PRO A O 1
ATOM 4992 N N . PRO A 1 642 ? 13.664 15.332 26.808 1.00 77.06 642 PRO A N 1
ATOM 4993 C CA . PRO A 1 642 ? 13.249 16.343 25.845 1.00 77.06 642 PRO A CA 1
ATOM 4994 C C . PRO A 1 642 ? 12.902 15.695 24.495 1.00 77.06 642 PRO A C 1
ATOM 4996 O O . PRO A 1 642 ? 13.522 14.687 24.120 1.00 77.06 642 PRO A O 1
ATOM 4999 N N . PRO A 1 643 ? 11.948 16.256 23.730 1.00 83.62 643 PRO A N 1
ATOM 5000 C CA . PRO A 1 643 ? 11.515 15.637 22.491 1.00 83.62 643 PRO A CA 1
ATOM 5001 C C . PRO A 1 643 ? 12.652 15.632 21.465 1.00 83.62 643 PRO A C 1
ATOM 5003 O O . PRO A 1 643 ? 13.461 16.558 21.375 1.00 83.62 643 PRO A O 1
ATOM 5006 N N . ARG A 1 644 ? 12.732 14.558 20.674 1.00 88.88 644 ARG A N 1
ATOM 5007 C CA . ARG A 1 644 ? 13.793 14.389 19.673 1.00 88.88 644 ARG A CA 1
ATOM 5008 C C . ARG A 1 644 ? 13.523 15.280 18.464 1.00 88.88 644 ARG A C 1
ATOM 5010 O O . ARG A 1 644 ? 12.515 15.109 17.780 1.00 88.88 644 ARG A O 1
ATOM 5017 N N . GLY A 1 645 ? 14.446 16.181 18.152 1.00 92.75 645 GLY A N 1
ATOM 5018 C CA . GLY A 1 645 ? 14.300 17.076 17.010 1.00 92.75 645 GLY A CA 1
ATOM 5019 C C . GLY A 1 645 ? 15.394 18.127 16.909 1.00 92.75 645 GLY A C 1
ATOM 5020 O O . GLY A 1 645 ? 16.360 18.124 17.671 1.00 92.75 645 GLY A O 1
ATOM 5021 N N . PHE A 1 646 ? 15.208 19.035 15.957 1.00 95.88 646 PHE A N 1
ATOM 5022 C CA . PHE A 1 646 ? 16.001 20.244 15.785 1.00 95.88 646 PHE A CA 1
ATOM 5023 C C . PHE A 1 646 ? 15.180 21.439 16.263 1.00 95.88 646 PHE A C 1
ATOM 5025 O O . PHE A 1 646 ? 14.086 21.667 15.757 1.00 95.88 646 PHE A O 1
ATOM 5032 N N . TYR A 1 647 ? 15.718 22.200 17.210 1.00 96.31 647 TYR A N 1
ATOM 5033 C CA . TYR A 1 647 ? 15.088 23.400 17.758 1.00 96.31 647 TYR A CA 1
ATOM 5034 C C . TYR A 1 647 ? 16.018 24.573 17.497 1.00 96.31 647 TYR A C 1
ATOM 5036 O O . TYR A 1 647 ? 17.115 24.633 18.055 1.00 96.31 647 TYR A O 1
ATOM 5044 N N . LEU A 1 648 ? 15.628 25.466 16.592 1.00 97.50 648 LEU A N 1
ATOM 5045 C CA . LEU A 1 648 ? 16.487 26.547 16.123 1.00 97.50 648 LEU A CA 1
ATOM 5046 C C . LEU A 1 648 ? 16.021 27.895 16.667 1.00 97.50 648 LEU A C 1
ATOM 5048 O O . LEU A 1 648 ? 14.872 28.285 16.475 1.00 97.50 648 LEU A O 1
ATOM 5052 N N . ASN A 1 649 ? 16.947 28.629 17.282 1.00 96.56 649 ASN A N 1
ATOM 5053 C CA . ASN A 1 649 ? 16.819 30.057 17.549 1.00 96.56 649 ASN A CA 1
ATOM 5054 C C . ASN A 1 649 ? 17.415 30.819 16.353 1.00 96.56 649 ASN A C 1
ATOM 5056 O O . ASN A 1 649 ? 18.640 30.902 16.190 1.00 96.56 649 ASN A O 1
ATOM 5060 N N . CYS A 1 650 ? 16.554 31.293 15.453 1.00 97.31 650 CYS A N 1
ATOM 5061 C CA . CYS A 1 650 ? 16.976 31.827 14.166 1.00 97.31 650 CYS A CA 1
ATOM 5062 C C . CYS A 1 650 ? 17.641 33.197 14.328 1.00 97.31 650 CYS A C 1
ATOM 5064 O O . CYS A 1 650 ? 17.103 34.121 14.932 1.00 97.31 650 CYS A O 1
ATOM 5066 N N . GLY A 1 651 ? 18.835 33.342 13.752 1.00 94.94 651 GLY A N 1
ATOM 5067 C CA . GLY A 1 651 ? 19.615 34.577 13.822 1.00 94.94 651 GLY A CA 1
ATOM 5068 C C . GLY A 1 651 ? 20.379 34.812 15.131 1.00 94.94 651 GLY A C 1
ATOM 5069 O O . GLY A 1 651 ? 21.147 35.774 15.196 1.00 94.94 651 GLY A O 1
ATOM 5070 N N . SER A 1 652 ? 20.241 33.931 16.127 1.00 94.69 652 SER A N 1
ATOM 5071 C CA . SER A 1 652 ? 21.058 33.965 17.342 1.00 94.69 652 SER A CA 1
ATOM 5072 C C . SER A 1 652 ? 22.477 33.445 17.089 1.00 94.69 652 SER A C 1
ATOM 5074 O O . SER A 1 652 ? 22.695 32.507 16.317 1.00 94.69 652 SER A O 1
ATOM 5076 N N . SER A 1 653 ? 23.456 34.029 17.783 1.00 91.75 653 SER A N 1
ATOM 5077 C CA . SER A 1 653 ? 24.841 33.543 17.837 1.00 91.75 653 SER A CA 1
ATOM 5078 C C . SER A 1 653 ? 25.090 32.532 18.963 1.00 91.75 653 SER A C 1
ATOM 5080 O O . SER A 1 653 ? 26.157 31.920 18.993 1.00 91.75 653 SER A O 1
ATOM 5082 N N . ALA A 1 654 ? 24.124 32.342 19.866 1.00 90.31 654 ALA A N 1
ATOM 5083 C CA . ALA A 1 654 ? 24.235 31.462 21.023 1.00 90.31 654 ALA A CA 1
ATOM 5084 C C . ALA A 1 654 ? 22.991 30.582 21.203 1.00 90.31 654 ALA A C 1
ATOM 5086 O O . ALA A 1 654 ? 21.870 30.969 20.859 1.00 90.31 654 ALA A O 1
ATOM 5087 N N . SER A 1 655 ? 23.196 29.394 21.768 1.00 91.38 655 SER A N 1
ATOM 5088 C CA . SER A 1 655 ? 22.103 28.504 22.153 1.00 91.38 655 SER A CA 1
ATOM 5089 C C . SER A 1 655 ? 21.407 29.016 23.416 1.00 91.38 655 SER A C 1
ATOM 5091 O O . SER A 1 655 ? 22.050 29.572 24.305 1.00 91.38 655 SER A O 1
ATOM 5093 N N . THR A 1 656 ? 20.099 28.800 23.515 1.00 92.94 656 THR A N 1
ATOM 5094 C CA . THR A 1 656 ? 19.275 29.227 24.653 1.00 92.94 656 THR A CA 1
ATOM 5095 C C . THR A 1 656 ? 18.378 28.088 25.113 1.00 92.94 656 THR A C 1
ATOM 5097 O O . THR A 1 656 ? 17.766 27.415 24.286 1.00 92.94 656 THR A O 1
ATOM 5100 N N . LYS A 1 657 ? 18.243 27.893 26.425 1.00 90.06 657 LYS A N 1
ATOM 5101 C CA . LYS A 1 657 ? 17.358 26.872 26.993 1.00 90.06 657 LYS A CA 1
ATOM 5102 C C . LYS A 1 657 ? 15.996 27.487 27.332 1.00 90.06 657 LYS A C 1
ATOM 5104 O O . LYS A 1 657 ? 15.951 28.501 28.022 1.00 90.06 657 LYS A O 1
ATOM 5109 N N . LEU A 1 658 ? 14.910 26.878 26.861 1.00 87.00 658 LEU A N 1
ATOM 5110 C CA . LEU A 1 658 ? 13.525 27.281 27.130 1.00 87.00 658 LEU A CA 1
ATOM 5111 C C . LEU A 1 658 ? 12.707 26.031 27.466 1.00 87.00 658 LEU A C 1
ATOM 5113 O O . LEU A 1 658 ? 12.702 25.093 26.675 1.00 87.00 658 LEU A O 1
ATOM 5117 N N . ASN A 1 659 ? 12.036 26.011 28.623 1.00 82.12 659 ASN A N 1
ATOM 5118 C CA . ASN A 1 659 ? 11.246 24.867 29.110 1.00 82.12 659 ASN A CA 1
ATOM 5119 C C . ASN A 1 659 ? 12.008 23.537 28.985 1.00 82.12 659 ASN A C 1
ATOM 5121 O O . ASN A 1 659 ? 11.520 22.565 28.435 1.00 82.12 659 ASN A O 1
ATOM 5125 N N . GLU A 1 660 ? 13.268 23.535 29.419 1.00 85.44 660 GLU A N 1
ATOM 5126 C CA . GLU A 1 660 ? 14.221 22.419 29.314 1.00 85.44 660 GLU A CA 1
ATOM 5127 C C . GLU A 1 660 ? 14.652 21.975 27.906 1.00 85.44 660 GLU A C 1
ATOM 5129 O O . GLU A 1 660 ? 15.614 21.215 27.785 1.00 85.44 660 GLU A O 1
ATOM 5134 N N . ILE A 1 661 ? 14.054 22.522 26.850 1.00 90.88 661 ILE A N 1
ATOM 5135 C CA . ILE A 1 661 ? 14.468 22.314 25.463 1.00 90.88 661 ILE A CA 1
ATOM 5136 C C . ILE A 1 661 ? 15.630 23.256 25.135 1.00 90.88 661 ILE A C 1
ATOM 5138 O O . ILE A 1 661 ? 15.591 24.457 25.415 1.00 90.88 661 ILE A O 1
ATOM 5142 N N . ASN A 1 662 ? 16.691 22.711 24.540 1.00 93.44 662 ASN A N 1
ATOM 5143 C CA . ASN A 1 662 ? 17.852 23.485 24.112 1.00 93.44 662 ASN A CA 1
ATOM 5144 C C . ASN A 1 662 ? 17.674 23.954 22.663 1.00 93.44 662 ASN A C 1
ATOM 5146 O O . ASN A 1 662 ? 17.767 23.146 21.740 1.00 93.44 662 ASN A O 1
ATOM 5150 N N . TYR A 1 663 ? 17.449 25.252 22.466 1.00 95.31 663 TYR A N 1
ATOM 5151 C CA . TYR A 1 663 ? 17.389 25.860 21.142 1.00 95.31 663 TYR A CA 1
ATOM 5152 C C . TYR A 1 663 ? 18.792 26.248 20.695 1.00 95.31 663 TYR A C 1
ATOM 5154 O O . TYR A 1 663 ? 19.445 27.084 21.321 1.00 95.31 663 TYR A O 1
ATOM 5162 N N . THR A 1 664 ? 19.258 25.656 19.602 1.00 95.94 664 THR A N 1
ATOM 5163 C CA . THR A 1 664 ? 20.582 25.912 19.032 1.00 95.94 664 THR A CA 1
ATOM 5164 C C . THR A 1 664 ? 20.544 27.018 17.987 1.00 95.94 664 THR A C 1
ATOM 5166 O O . THR A 1 664 ? 19.490 27.354 17.453 1.00 95.94 664 THR A O 1
ATOM 5169 N N . THR A 1 665 ? 21.705 27.572 17.642 1.00 95.81 665 THR A N 1
ATOM 5170 C CA . THR A 1 665 ? 21.815 28.521 16.523 1.00 95.81 665 THR A CA 1
ATOM 5171 C C . THR A 1 665 ? 21.384 27.870 15.210 1.00 95.81 665 THR A C 1
ATOM 5173 O O . THR A 1 665 ? 21.629 26.683 15.003 1.00 95.81 665 THR A O 1
ATOM 5176 N N . ASP A 1 666 ? 20.866 28.653 14.270 1.00 95.56 666 ASP A N 1
ATOM 5177 C CA . ASP A 1 666 ? 20.472 28.157 12.947 1.00 95.56 666 ASP A CA 1
ATOM 5178 C C . ASP A 1 666 ? 21.634 28.003 11.938 1.00 95.56 666 ASP A C 1
ATOM 5180 O O . ASP A 1 666 ? 21.436 27.672 10.762 1.00 95.56 666 ASP A O 1
ATOM 5184 N N . LYS A 1 667 ? 22.872 28.195 12.412 1.00 92.69 667 LYS A N 1
ATOM 5185 C CA . LYS A 1 667 ? 24.106 27.976 11.656 1.00 92.69 667 LYS A CA 1
ATOM 5186 C C . LYS A 1 667 ? 24.243 26.501 11.267 1.00 92.69 667 LYS A C 1
ATOM 5188 O O . LYS A 1 667 ? 24.140 25.617 12.107 1.00 92.69 667 LYS A O 1
ATOM 5193 N N . GLY A 1 668 ? 24.524 26.248 9.989 1.00 91.00 668 GLY A N 1
ATOM 5194 C CA . GLY A 1 668 ? 24.661 24.895 9.431 1.00 91.00 668 GLY A CA 1
ATOM 5195 C C . GLY A 1 668 ? 23.384 24.355 8.780 1.00 91.00 668 GLY A C 1
ATOM 5196 O O . GLY A 1 668 ? 23.478 23.477 7.930 1.00 91.00 668 GLY A O 1
ATOM 5197 N N . PHE A 1 669 ? 22.219 24.932 9.088 1.00 95.25 669 PHE A N 1
ATOM 5198 C CA . PHE A 1 669 ? 20.942 24.576 8.452 1.00 95.25 669 PHE A CA 1
ATOM 5199 C C . PHE A 1 669 ? 20.582 25.513 7.297 1.00 95.25 669 PHE A C 1
ATOM 5201 O O . PHE A 1 669 ? 19.853 25.125 6.384 1.00 95.25 669 PHE A O 1
ATOM 5208 N N . ILE A 1 670 ? 21.110 26.740 7.319 1.00 94.25 670 ILE A N 1
ATOM 5209 C CA . ILE A 1 670 ? 20.950 27.734 6.260 1.00 94.25 670 ILE A CA 1
ATOM 5210 C C . ILE A 1 670 ? 22.257 28.497 6.022 1.00 94.25 670 ILE A C 1
ATOM 5212 O O . ILE A 1 670 ? 22.980 28.831 6.962 1.00 94.25 670 ILE A O 1
ATOM 5216 N N . ALA A 1 671 ? 22.567 28.765 4.751 1.00 87.44 671 ALA A N 1
ATOM 5217 C CA . ALA A 1 671 ? 23.813 29.418 4.334 1.00 87.44 671 ALA A CA 1
ATOM 5218 C C . ALA A 1 671 ? 23.655 30.912 3.992 1.00 87.44 671 ALA A C 1
ATOM 5220 O O . ALA A 1 671 ? 24.647 31.607 3.793 1.00 87.44 671 ALA A O 1
ATOM 5221 N N . VAL A 1 672 ? 22.418 31.408 3.896 1.00 91.19 672 VAL A N 1
ATOM 5222 C CA . VAL A 1 672 ? 22.088 32.761 3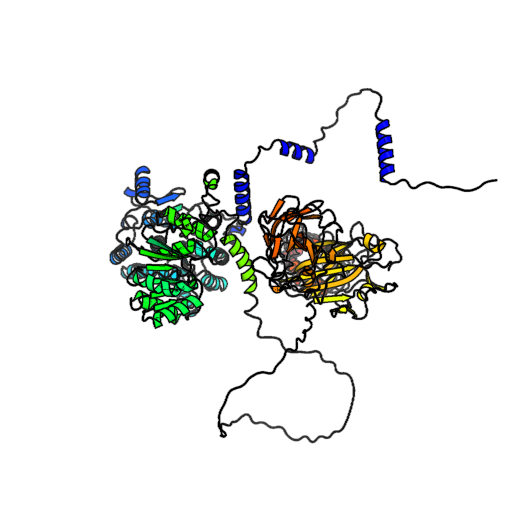.417 1.00 91.19 672 VAL A CA 1
ATOM 5223 C C . VAL A 1 672 ? 21.216 33.517 4.423 1.00 91.19 672 VAL A C 1
ATOM 5225 O O . VAL A 1 672 ? 20.702 32.941 5.381 1.00 91.19 672 VAL A O 1
ATOM 5228 N N . GLY A 1 673 ? 21.020 34.815 4.189 1.00 92.75 673 GLY A N 1
ATOM 5229 C CA . GLY A 1 673 ? 20.177 35.683 5.013 1.00 92.75 673 GLY A CA 1
ATOM 5230 C C . GLY A 1 673 ? 20.953 36.457 6.077 1.00 92.75 673 GLY A C 1
ATOM 5231 O O . GLY A 1 673 ? 22.044 36.067 6.492 1.00 92.75 673 GLY A O 1
ATOM 5232 N N . ASN A 1 674 ? 20.351 37.554 6.517 1.00 95.62 674 ASN A N 1
ATOM 5233 C CA . ASN A 1 674 ? 20.895 38.475 7.507 1.00 95.62 674 ASN A CA 1
ATOM 5234 C C . ASN A 1 674 ? 20.220 38.245 8.861 1.00 95.62 674 ASN A C 1
ATOM 5236 O O . ASN A 1 674 ? 19.114 37.712 8.920 1.00 95.62 674 ASN A O 1
ATOM 5240 N N . THR A 1 675 ? 20.857 38.673 9.946 1.00 96.44 675 THR A N 1
ATOM 5241 C CA . THR A 1 675 ? 20.311 38.553 11.302 1.00 96.44 675 THR A CA 1
ATOM 5242 C C . THR A 1 675 ? 19.945 39.923 11.866 1.00 96.44 675 THR A C 1
ATOM 5244 O O . THR A 1 675 ? 20.531 40.938 11.482 1.00 96.44 675 THR A O 1
ATOM 5247 N N . ALA A 1 676 ? 18.951 39.965 12.749 1.00 95.75 676 ALA A N 1
ATOM 5248 C CA . ALA A 1 676 ? 18.569 41.167 13.485 1.00 95.75 676 ALA A CA 1
ATOM 5249 C C . ALA A 1 676 ? 18.235 40.824 14.942 1.00 95.75 676 ALA A C 1
ATOM 5251 O O . ALA A 1 676 ? 17.755 39.727 15.231 1.00 95.75 676 ALA A O 1
ATOM 5252 N N . THR A 1 677 ? 18.472 41.779 15.841 1.00 94.12 677 THR A N 1
ATOM 5253 C CA . THR A 1 677 ? 18.116 41.695 17.265 1.00 94.12 677 THR A CA 1
ATOM 5254 C C . THR A 1 677 ? 16.953 42.633 17.551 1.00 94.12 677 THR A C 1
ATOM 5256 O O . THR A 1 677 ? 16.969 43.792 17.131 1.00 94.12 677 THR A O 1
ATOM 5259 N N . ILE A 1 678 ? 15.964 42.145 18.290 1.00 91.31 678 ILE A N 1
ATOM 5260 C CA . ILE A 1 678 ? 14.750 42.882 18.624 1.00 91.31 678 ILE A CA 1
ATOM 5261 C C . ILE A 1 678 ? 14.914 43.517 20.002 1.00 91.31 678 ILE A C 1
ATOM 5263 O O . ILE A 1 678 ? 15.185 42.848 20.997 1.00 91.31 678 ILE A O 1
ATOM 5267 N N . LYS A 1 679 ? 14.767 44.843 20.053 1.00 81.19 679 LYS A N 1
ATOM 5268 C CA . LYS A 1 679 ? 14.961 45.648 21.263 1.00 81.19 679 LYS A CA 1
ATOM 5269 C C . LYS A 1 679 ? 13.625 45.876 21.967 1.00 81.19 679 LYS A C 1
ATOM 5271 O O . LYS A 1 679 ? 13.102 46.985 21.958 1.00 81.19 679 LYS A O 1
ATOM 5276 N N . GLN A 1 680 ? 13.073 44.826 22.562 1.00 83.38 680 GLN A N 1
ATOM 5277 C CA . GLN A 1 680 ? 11.862 44.907 23.375 1.00 83.38 680 GLN A CA 1
ATOM 5278 C C . GLN A 1 680 ? 12.063 44.151 24.688 1.00 83.38 680 GLN A C 1
ATOM 5280 O O . GLN A 1 680 ? 12.726 43.114 24.724 1.00 83.38 680 GLN A O 1
ATOM 5285 N N . LYS A 1 681 ? 11.547 44.725 25.779 1.00 78.06 681 LYS A N 1
ATOM 5286 C CA . LYS A 1 681 ? 11.637 44.141 27.120 1.00 78.06 681 LYS A CA 1
ATOM 5287 C C . LYS A 1 681 ? 10.702 42.934 27.230 1.00 78.06 681 LYS A C 1
ATOM 5289 O O . LYS A 1 681 ? 9.683 42.888 26.546 1.00 78.06 681 LYS A O 1
ATOM 5294 N N . ASP A 1 682 ? 11.079 41.980 28.076 1.00 81.25 682 ASP A N 1
ATOM 5295 C CA . ASP A 1 682 ? 10.257 40.824 28.462 1.00 81.25 682 ASP A CA 1
ATOM 5296 C C . ASP A 1 682 ? 9.892 39.855 27.319 1.00 81.25 682 ASP A C 1
ATOM 5298 O O . ASP A 1 682 ? 8.913 39.116 27.393 1.00 81.25 682 ASP A O 1
ATOM 5302 N N . LEU A 1 683 ? 10.703 39.815 26.256 1.00 87.00 683 LEU A N 1
ATOM 5303 C CA . LEU A 1 683 ? 10.576 38.805 25.204 1.00 87.00 683 LEU A CA 1
ATOM 5304 C C . LEU A 1 683 ? 11.184 37.465 25.620 1.00 87.00 683 LEU A C 1
ATOM 5306 O O . LEU A 1 683 ? 12.252 37.407 26.233 1.00 87.00 683 LEU A O 1
ATOM 5310 N N . LEU A 1 684 ? 10.558 36.373 25.169 1.00 88.12 684 LEU A N 1
ATOM 5311 C CA . LEU A 1 684 ? 11.176 35.050 25.219 1.00 88.12 684 LEU A CA 1
ATOM 5312 C C . LEU A 1 684 ? 12.521 35.066 24.465 1.00 88.12 684 LEU A C 1
ATOM 5314 O O . LEU A 1 684 ? 12.595 35.648 23.377 1.00 88.12 684 LEU A O 1
ATOM 5318 N N . PRO A 1 685 ? 13.570 34.379 24.960 1.00 89.19 685 PRO A N 1
ATOM 5319 C CA . PRO A 1 685 ? 14.891 34.387 24.325 1.00 89.19 685 PRO A CA 1
ATOM 5320 C C . PRO A 1 685 ? 14.876 34.003 22.838 1.00 89.19 685 PRO A C 1
ATOM 5322 O O . PRO A 1 685 ? 15.593 34.604 22.040 1.00 89.19 685 PRO A O 1
ATOM 5325 N N . ILE A 1 686 ? 14.009 33.063 22.448 1.00 92.56 686 ILE A N 1
ATOM 5326 C CA . ILE A 1 686 ? 13.841 32.597 21.059 1.00 92.56 686 ILE A CA 1
ATOM 5327 C C . ILE A 1 686 ? 13.163 33.617 20.125 1.00 92.56 686 ILE A C 1
ATOM 5329 O O . ILE A 1 686 ? 13.093 33.397 18.922 1.00 92.56 686 ILE A O 1
ATOM 5333 N N . LEU A 1 687 ? 12.637 34.718 20.670 1.00 94.69 687 LEU A N 1
ATOM 5334 C CA . LEU A 1 687 ? 12.014 35.816 19.920 1.00 94.69 687 LEU A CA 1
ATOM 5335 C C . LEU A 1 687 ? 12.884 37.080 19.914 1.00 94.69 687 LEU A C 1
ATOM 5337 O O . LEU A 1 687 ? 12.535 38.063 19.268 1.00 94.69 687 LEU A O 1
ATOM 5341 N N . SER A 1 688 ? 14.006 37.073 20.639 1.00 93.38 688 SER A N 1
ATOM 5342 C CA . SER A 1 688 ? 14.908 38.228 20.754 1.00 93.38 688 SER A CA 1
ATOM 5343 C C . SER A 1 688 ? 15.779 38.443 19.510 1.00 93.38 688 SER A C 1
ATOM 5345 O O . SER A 1 688 ? 16.336 39.526 19.312 1.00 93.38 688 SER A O 1
ATOM 5347 N N . THR A 1 689 ? 15.875 37.433 18.645 1.00 95.50 689 THR A N 1
ATOM 5348 C CA . THR A 1 689 ? 16.589 37.481 17.369 1.00 95.50 689 THR A CA 1
ATOM 5349 C C . THR A 1 689 ? 15.736 36.917 16.242 1.00 95.50 689 THR A C 1
ATOM 5351 O O . THR A 1 689 ? 14.802 36.150 16.472 1.00 95.50 689 THR A O 1
ATOM 5354 N N . LEU A 1 690 ? 16.054 37.306 15.008 1.00 96.75 690 LEU A N 1
ATOM 5355 C CA . LEU A 1 690 ? 15.482 36.698 13.810 1.00 96.75 690 LEU A CA 1
ATOM 5356 C C . LEU A 1 690 ? 16.493 36.644 12.666 1.00 96.75 690 LEU A C 1
ATOM 5358 O O . LEU A 1 690 ? 17.475 37.396 12.636 1.00 96.75 690 LEU A O 1
ATOM 5362 N N . ARG A 1 691 ? 16.215 35.778 11.688 1.00 97.69 691 ARG A N 1
ATOM 5363 C CA . ARG A 1 691 ? 16.863 35.783 10.372 1.00 97.69 691 ARG A CA 1
ATOM 5364 C C . ARG A 1 691 ? 15.903 36.332 9.322 1.00 97.69 691 ARG A C 1
ATOM 5366 O O . ARG A 1 691 ? 14.739 35.949 9.307 1.00 97.69 691 ARG A O 1
ATOM 5373 N N . TYR A 1 692 ? 16.388 37.183 8.421 1.00 96.62 692 TYR A N 1
ATOM 5374 C CA . TYR A 1 692 ? 15.610 37.755 7.320 1.00 96.62 692 TYR A CA 1
ATOM 5375 C C . TYR A 1 692 ? 16.344 37.699 5.975 1.00 96.62 692 TYR A C 1
ATOM 5377 O O . TYR A 1 692 ? 17.573 37.625 5.908 1.00 96.62 692 TYR A O 1
ATOM 5385 N N . PHE A 1 693 ? 15.581 37.754 4.882 1.00 95.38 693 PHE A N 1
ATOM 5386 C CA . PHE A 1 693 ? 16.077 37.518 3.524 1.00 95.38 693 PHE A CA 1
ATOM 5387 C C . PHE A 1 693 ? 15.782 38.710 2.595 1.00 95.38 693 PHE A C 1
ATOM 5389 O O . PHE A 1 693 ? 14.701 38.788 2.007 1.00 95.38 693 PHE A O 1
ATOM 5396 N N . PRO A 1 694 ? 16.719 39.670 2.466 1.00 90.88 694 PRO A N 1
ATOM 5397 C CA . PRO A 1 694 ? 16.490 40.900 1.705 1.00 90.88 694 PRO A CA 1
ATOM 5398 C C . PRO A 1 694 ? 16.654 40.754 0.186 1.00 90.88 694 PRO A C 1
ATOM 5400 O O . PRO A 1 694 ? 16.207 41.629 -0.561 1.00 90.88 694 PRO A O 1
ATOM 5403 N N . ASP A 1 695 ? 17.280 39.674 -0.290 1.00 85.69 695 ASP A N 1
ATOM 5404 C CA . ASP A 1 695 ? 17.534 39.471 -1.716 1.00 85.69 695 ASP A CA 1
ATOM 5405 C C . ASP A 1 695 ? 16.217 39.383 -2.508 1.00 85.69 695 ASP A C 1
ATOM 5407 O O . ASP A 1 695 ? 15.311 38.603 -2.205 1.00 85.69 695 ASP A O 1
ATOM 5411 N N . LYS A 1 696 ? 16.084 40.234 -3.529 1.00 83.06 696 LYS A N 1
ATOM 5412 C CA . LYS A 1 696 ? 14.903 40.278 -4.399 1.00 83.06 696 LYS A CA 1
ATOM 5413 C C . LYS A 1 696 ? 15.011 39.353 -5.605 1.00 83.06 696 LYS A C 1
ATOM 5415 O O . LYS A 1 696 ? 13.985 39.082 -6.219 1.00 83.06 696 LYS A O 1
ATOM 5420 N N . SER A 1 697 ? 16.216 38.902 -5.944 1.00 82.25 697 SER A N 1
ATOM 5421 C CA . SER A 1 697 ? 16.459 37.998 -7.067 1.00 82.25 697 SER A CA 1
ATOM 5422 C C . SER A 1 697 ? 16.116 36.544 -6.733 1.00 82.25 697 SER A C 1
ATOM 5424 O O . SER A 1 697 ? 15.719 35.788 -7.617 1.00 82.25 697 SER A O 1
ATOM 5426 N N . SER A 1 698 ? 16.207 36.179 -5.451 1.00 84.31 698 SER A N 1
ATOM 5427 C CA . SER A 1 698 ? 15.860 34.859 -4.933 1.00 84.31 698 SER A CA 1
ATOM 5428 C C . SER A 1 698 ? 14.350 34.641 -4.849 1.00 84.31 698 SER A C 1
ATOM 5430 O O . SER A 1 698 ? 13.608 35.488 -4.341 1.00 84.31 698 SER A O 1
ATOM 5432 N N . ARG A 1 699 ? 13.889 33.465 -5.292 1.00 86.69 699 ARG A N 1
ATOM 5433 C CA . ARG A 1 699 ? 12.472 33.073 -5.204 1.00 86.69 699 ARG A CA 1
ATOM 5434 C C . ARG A 1 699 ? 12.109 32.367 -3.901 1.00 86.69 699 ARG A C 1
ATOM 5436 O O . ARG A 1 699 ? 10.945 32.430 -3.498 1.00 86.69 699 ARG A O 1
ATOM 5443 N N . LYS A 1 700 ? 13.068 31.694 -3.258 1.00 93.62 700 LYS A N 1
ATOM 5444 C CA . LYS A 1 700 ? 12.886 31.009 -1.972 1.00 93.62 700 LYS A CA 1
ATOM 5445 C C . LYS A 1 700 ? 14.203 30.850 -1.216 1.00 93.62 700 LYS A C 1
ATOM 5447 O O . LYS A 1 700 ? 15.266 30.772 -1.821 1.00 93.62 700 LYS A O 1
ATOM 5452 N N . HIS A 1 701 ? 14.112 30.747 0.104 1.00 94.69 701 HIS A N 1
ATOM 5453 C CA . HIS A 1 701 ? 15.234 30.473 0.999 1.00 94.69 701 HIS A CA 1
ATOM 5454 C C . HIS A 1 701 ? 14.880 29.296 1.895 1.00 94.69 701 HIS A C 1
ATOM 5456 O O . HIS A 1 701 ? 13.849 29.343 2.561 1.00 94.69 701 HIS A O 1
ATOM 5462 N N . CYS A 1 702 ? 15.705 28.250 1.894 1.00 95.62 702 CYS A N 1
ATOM 5463 C CA . CYS A 1 702 ? 15.390 26.986 2.555 1.00 95.62 702 CYS A CA 1
ATOM 5464 C C . CYS A 1 702 ? 16.403 26.633 3.642 1.00 95.62 702 CYS A C 1
ATOM 5466 O O . CYS A 1 702 ? 17.612 26.662 3.402 1.00 95.62 702 CYS A O 1
ATOM 5468 N N . TYR A 1 703 ? 15.873 26.234 4.794 1.00 97.56 703 TYR A N 1
ATOM 5469 C CA . TYR A 1 703 ? 16.564 25.460 5.813 1.00 97.56 703 TYR A CA 1
ATOM 5470 C C . TYR A 1 703 ? 16.547 23.987 5.415 1.00 97.56 703 TYR A C 1
ATOM 5472 O O . TYR A 1 703 ? 15.495 23.488 5.010 1.00 97.56 703 TYR A O 1
ATOM 5480 N N . ASN A 1 704 ? 17.676 23.292 5.546 1.00 95.44 704 ASN A N 1
ATOM 5481 C CA . ASN A 1 704 ? 17.786 21.867 5.234 1.00 95.44 704 ASN A CA 1
ATOM 5482 C C . ASN A 1 704 ? 18.164 21.070 6.479 1.00 95.44 704 ASN A C 1
ATOM 5484 O O . ASN A 1 704 ? 19.162 21.369 7.132 1.00 95.44 704 ASN A O 1
ATOM 5488 N N . PHE A 1 705 ? 17.389 20.028 6.765 1.00 96.06 705 PHE A N 1
ATOM 5489 C CA . PHE A 1 705 ? 17.551 19.175 7.936 1.00 96.06 705 PHE A CA 1
ATOM 5490 C C . PHE A 1 705 ? 17.908 17.750 7.515 1.00 96.06 705 PHE A C 1
ATOM 5492 O O . PHE A 1 705 ? 17.205 17.190 6.666 1.00 96.06 705 PHE A O 1
ATOM 5499 N N . PRO A 1 706 ? 18.951 17.140 8.103 1.00 93.62 706 PRO A N 1
ATOM 5500 C CA . PRO A 1 706 ? 19.167 15.707 7.987 1.00 93.62 706 PRO A CA 1
ATOM 5501 C C . PRO A 1 706 ? 18.106 14.982 8.819 1.00 93.62 706 PRO A C 1
ATOM 5503 O O . PRO A 1 706 ? 17.965 15.232 10.014 1.00 93.62 706 PRO A O 1
ATOM 5506 N N . VAL A 1 707 ? 17.340 14.101 8.189 1.00 92.69 707 VAL A N 1
ATOM 5507 C CA . VAL A 1 707 ? 16.213 13.406 8.822 1.00 92.69 707 VAL A CA 1
ATOM 5508 C C . VAL A 1 707 ? 16.226 11.923 8.483 1.00 92.69 707 VAL A C 1
ATOM 5510 O O . VAL A 1 707 ? 16.867 11.496 7.521 1.00 92.69 707 VAL A O 1
ATOM 5513 N N . ALA A 1 708 ? 15.527 11.130 9.290 1.00 86.56 708 ALA A N 1
ATOM 5514 C CA . ALA A 1 708 ? 15.339 9.719 9.016 1.00 86.56 708 ALA A CA 1
ATOM 5515 C C . ALA A 1 708 ? 14.386 9.536 7.825 1.00 86.56 708 ALA A C 1
ATOM 5517 O O . ALA A 1 708 ? 13.387 10.243 7.677 1.00 86.56 708 ALA A O 1
ATOM 5518 N N . GLU A 1 709 ? 14.731 8.586 6.962 1.00 84.12 709 GLU A N 1
ATOM 5519 C CA . GLU A 1 709 ? 13.932 8.234 5.793 1.00 84.12 709 GLU A CA 1
ATOM 5520 C C . GLU A 1 709 ? 12.606 7.599 6.228 1.00 84.12 709 GLU A C 1
ATOM 5522 O O . GLU A 1 709 ? 12.549 6.905 7.245 1.00 84.12 709 GLU A O 1
ATOM 5527 N N . ASN A 1 710 ? 11.536 7.873 5.480 1.00 83.94 710 ASN A N 1
ATOM 5528 C CA . ASN A 1 710 ? 10.171 7.396 5.732 1.00 83.94 710 ASN A CA 1
ATOM 5529 C C . ASN A 1 710 ? 9.619 7.722 7.131 1.00 83.94 710 ASN A C 1
ATOM 5531 O O . ASN A 1 710 ? 8.710 7.054 7.614 1.00 83.94 710 ASN A O 1
ATOM 5535 N N . SER A 1 711 ? 10.144 8.770 7.768 1.00 89.31 711 SER A N 1
ATOM 5536 C CA . SER A 1 711 ? 9.746 9.192 9.113 1.00 89.31 711 SER A CA 1
ATOM 5537 C C . SER A 1 711 ? 8.789 10.387 9.084 1.00 89.31 711 SER A C 1
ATOM 5539 O O . SER A 1 711 ? 8.664 11.101 8.081 1.00 89.31 711 SER A O 1
ATOM 5541 N N . LYS A 1 712 ? 8.091 10.610 10.201 1.00 93.94 712 LYS A N 1
ATOM 5542 C CA . LYS A 1 712 ? 7.108 11.688 10.369 1.00 93.94 712 LYS A CA 1
ATOM 5543 C C . LYS A 1 712 ? 7.673 12.800 11.234 1.00 93.94 712 LYS A C 1
ATOM 5545 O O . LYS A 1 712 ? 8.273 12.540 12.275 1.00 93.94 712 LYS A O 1
ATOM 5550 N N . TYR A 1 713 ? 7.419 14.038 10.827 1.00 95.94 713 TYR A N 1
ATOM 5551 C CA . TYR A 1 713 ? 7.876 15.210 11.559 1.00 95.94 713 TYR A CA 1
ATOM 5552 C C . TYR A 1 713 ? 6.745 16.206 11.789 1.00 95.94 713 TYR A C 1
ATOM 5554 O O . TYR A 1 713 ? 5.927 16.447 10.897 1.00 95.94 713 TYR A O 1
ATOM 5562 N N . LEU A 1 714 ? 6.739 16.798 12.981 1.00 96.69 714 LEU A N 1
ATOM 5563 C CA . LEU A 1 714 ? 6.034 18.034 13.295 1.00 96.69 714 LEU A CA 1
ATOM 5564 C C . LEU A 1 714 ? 6.999 19.187 13.033 1.00 96.69 714 LEU A C 1
ATOM 5566 O O . LEU A 1 714 ? 8.091 19.231 13.597 1.00 96.69 714 LEU A O 1
ATOM 5570 N N . ILE A 1 715 ? 6.601 20.105 12.160 1.00 97.94 715 ILE A N 1
ATOM 5571 C CA . ILE A 1 715 ? 7.360 21.306 11.833 1.00 97.94 715 ILE A CA 1
ATOM 5572 C C . ILE A 1 715 ? 6.583 22.508 12.346 1.00 97.94 715 ILE A C 1
ATOM 5574 O O . ILE A 1 715 ? 5.429 22.696 11.960 1.00 97.94 715 ILE A O 1
ATOM 5578 N N . ARG A 1 716 ? 7.219 23.335 13.175 1.00 97.62 716 ARG A N 1
ATOM 5579 C CA . ARG A 1 716 ? 6.646 24.587 13.670 1.00 97.62 716 ARG A CA 1
ATOM 5580 C C . ARG A 1 716 ? 7.556 25.761 13.352 1.00 97.62 716 ARG A C 1
ATOM 5582 O O . ARG A 1 716 ? 8.742 25.744 13.658 1.00 97.62 716 ARG A O 1
ATOM 5589 N N . THR A 1 717 ? 6.984 26.793 12.751 1.00 97.69 717 THR A N 1
ATOM 5590 C CA . THR A 1 717 ? 7.672 28.047 12.423 1.00 97.69 717 THR A CA 1
ATOM 5591 C C . THR A 1 717 ? 7.081 29.176 13.241 1.00 97.69 717 THR A C 1
ATOM 5593 O O . THR A 1 717 ? 5.860 29.354 13.221 1.00 97.69 717 THR A O 1
ATOM 5596 N N . THR A 1 718 ? 7.936 29.952 13.899 1.00 97.12 718 THR A N 1
ATOM 5597 C CA . THR A 1 718 ? 7.533 31.053 14.777 1.00 97.12 718 THR A CA 1
ATOM 5598 C C . THR A 1 718 ? 8.072 32.378 14.257 1.00 97.12 718 THR A C 1
ATOM 5600 O O . THR A 1 718 ? 9.238 32.488 13.861 1.00 97.12 718 THR A O 1
ATOM 5603 N N . TYR A 1 719 ? 7.218 33.397 14.287 1.00 96.50 719 TYR A N 1
ATOM 5604 C CA . TYR A 1 719 ? 7.474 34.710 13.718 1.00 96.50 719 TYR A CA 1
ATOM 5605 C C . TYR A 1 719 ? 7.139 35.803 14.725 1.00 96.50 719 TYR A C 1
ATOM 5607 O O . TYR A 1 719 ? 5.982 35.994 15.100 1.00 96.50 719 TYR A O 1
ATOM 5615 N N . TYR A 1 720 ? 8.156 36.564 15.114 1.00 95.62 720 TYR A N 1
ATOM 5616 C CA . TYR A 1 720 ? 7.999 37.797 15.866 1.00 95.62 720 TYR A CA 1
ATOM 5617 C C . TYR A 1 720 ? 8.637 38.948 15.092 1.00 95.62 720 TYR A C 1
ATOM 5619 O O . TYR A 1 720 ? 9.851 38.986 14.917 1.00 95.62 720 TYR A O 1
ATOM 5627 N N . TYR A 1 721 ? 7.812 39.855 14.563 1.00 92.25 721 TYR A N 1
ATOM 5628 C CA . TYR A 1 721 ? 8.288 40.901 13.653 1.00 92.25 721 TYR A CA 1
ATOM 5629 C C . TYR A 1 721 ? 9.086 41.994 14.377 1.00 92.25 721 TYR A C 1
ATOM 5631 O O . TYR A 1 721 ? 10.127 42.420 13.886 1.00 92.25 721 TYR A O 1
ATOM 5639 N N . GLY A 1 722 ? 8.603 42.471 15.530 1.00 89.19 722 GLY A N 1
ATOM 5640 C CA . GLY A 1 722 ? 9.315 43.436 16.382 1.00 89.19 722 GLY A CA 1
ATOM 5641 C C . GLY A 1 722 ? 9.803 44.720 15.694 1.00 89.19 722 GLY A C 1
ATOM 5642 O O . GLY A 1 722 ? 10.704 45.369 16.215 1.00 89.19 722 GLY A O 1
ATOM 5643 N N . ASN A 1 723 ? 9.255 45.072 14.522 1.00 90.88 723 ASN A N 1
ATOM 5644 C CA . ASN A 1 723 ? 9.701 46.196 13.692 1.00 90.88 723 ASN A CA 1
ATOM 5645 C C . ASN A 1 723 ? 11.220 46.190 13.396 1.00 90.88 723 ASN A C 1
ATOM 5647 O O . ASN A 1 723 ? 11.888 47.224 13.441 1.00 90.88 723 ASN A O 1
ATOM 5651 N N . PHE A 1 724 ? 11.794 45.012 13.124 1.00 90.69 724 PHE A N 1
ATOM 5652 C CA . PHE A 1 724 ? 13.248 44.864 12.982 1.00 90.69 724 PHE A CA 1
ATOM 5653 C C . PHE A 1 724 ? 13.854 45.642 11.798 1.00 90.69 724 PHE A C 1
ATOM 5655 O O . PHE A 1 724 ? 15.041 45.965 11.827 1.00 90.69 724 PHE A O 1
ATOM 5662 N N . ASP A 1 725 ? 13.073 45.915 10.747 1.00 90.25 725 ASP A N 1
ATOM 5663 C CA . ASP A 1 725 ? 13.516 46.623 9.539 1.00 90.25 725 ASP A CA 1
ATOM 5664 C C . ASP A 1 725 ? 13.082 48.102 9.505 1.00 90.25 725 ASP A C 1
ATOM 5666 O O . ASP A 1 725 ? 13.271 48.777 8.489 1.00 90.25 725 ASP A O 1
ATOM 5670 N N . GLY A 1 726 ? 12.512 48.610 10.605 1.00 86.75 726 GLY A N 1
ATOM 5671 C CA . GLY A 1 726 ? 12.043 49.989 10.736 1.00 86.75 726 GLY A CA 1
ATOM 5672 C C . GLY A 1 726 ? 10.753 50.301 9.970 1.00 86.75 726 GLY A C 1
ATOM 5673 O O . GLY A 1 726 ? 10.387 51.474 9.867 1.00 86.75 726 GLY A O 1
ATOM 5674 N N . LYS A 1 727 ? 10.063 49.298 9.409 1.00 84.38 727 LYS A N 1
ATOM 5675 C CA . LYS A 1 727 ? 8.783 49.478 8.712 1.00 84.38 727 LYS A CA 1
ATOM 5676 C C . LYS A 1 727 ? 7.589 49.114 9.586 1.00 84.38 727 LYS A C 1
ATOM 5678 O O . LYS A 1 727 ? 7.566 48.089 10.258 1.00 84.38 727 LYS A O 1
ATOM 5683 N N . ASN A 1 728 ? 6.505 49.866 9.420 1.00 79.94 728 ASN A N 1
ATOM 5684 C CA . ASN A 1 728 ? 5.268 49.682 10.190 1.00 79.94 728 ASN A CA 1
ATOM 5685 C C . ASN A 1 728 ? 4.369 48.525 9.718 1.00 79.94 728 ASN A C 1
ATOM 5687 O O . ASN A 1 728 ? 3.302 48.312 10.286 1.00 79.94 728 ASN A O 1
ATOM 5691 N N . SER A 1 729 ? 4.754 47.799 8.665 1.00 86.31 729 SER A N 1
ATOM 5692 C CA . SER A 1 729 ? 3.947 46.722 8.087 1.00 86.31 729 SER A CA 1
ATOM 5693 C C . SER A 1 729 ? 4.787 45.459 7.866 1.00 86.31 729 SER A C 1
ATOM 5695 O O . SER A 1 729 ? 5.710 45.499 7.039 1.00 86.31 729 SER A O 1
ATOM 5697 N N . PRO A 1 730 ? 4.467 44.340 8.535 1.00 90.69 730 PRO A N 1
ATOM 5698 C CA . PRO A 1 730 ? 5.189 43.095 8.333 1.00 90.69 730 PRO A CA 1
ATOM 5699 C C . PRO A 1 730 ? 4.981 42.528 6.917 1.00 90.69 730 PRO A C 1
ATOM 5701 O O . PRO A 1 730 ? 3.936 42.747 6.297 1.00 90.69 730 PRO A O 1
ATOM 5704 N N . PRO A 1 731 ? 5.962 41.782 6.383 1.00 92.62 731 PRO A N 1
ATOM 5705 C CA . PRO A 1 731 ? 5.852 41.157 5.072 1.00 92.62 731 PRO A CA 1
ATOM 5706 C C . PRO A 1 731 ? 4.882 39.976 5.080 1.00 92.62 731 PRO A C 1
ATOM 5708 O O . PRO A 1 731 ? 4.851 39.185 6.020 1.00 92.62 731 PRO A O 1
ATOM 5711 N N . VAL A 1 732 ? 4.173 39.804 3.963 1.00 94.12 732 VAL A N 1
ATOM 5712 C CA . VAL A 1 732 ? 3.375 38.608 3.671 1.00 94.12 732 VAL A CA 1
ATOM 5713 C C . VAL A 1 732 ? 4.144 37.726 2.695 1.00 94.12 732 VAL A C 1
ATOM 5715 O O . VAL A 1 732 ? 4.564 38.198 1.639 1.00 94.12 732 VAL A O 1
ATOM 5718 N N . PHE A 1 733 ? 4.351 36.457 3.028 1.00 95.69 733 PHE A N 1
ATOM 5719 C CA . PHE A 1 733 ? 5.154 35.524 2.228 1.00 95.69 733 PHE A CA 1
ATOM 5720 C C . PHE A 1 733 ? 4.650 34.086 2.379 1.00 95.69 733 PHE A C 1
ATOM 5722 O O . PHE A 1 733 ? 3.824 33.801 3.237 1.00 95.69 733 PHE A O 1
ATOM 5729 N N . ASP A 1 734 ? 5.100 33.178 1.521 1.00 95.31 734 ASP A N 1
ATOM 5730 C CA . ASP A 1 734 ? 4.690 31.775 1.531 1.00 95.31 734 ASP A CA 1
ATOM 5731 C C . ASP A 1 734 ? 5.679 30.909 2.319 1.00 95.31 734 ASP A C 1
ATOM 5733 O O . ASP A 1 734 ? 6.884 31.171 2.338 1.00 95.31 734 ASP A O 1
ATOM 5737 N N . GLN A 1 735 ? 5.174 29.822 2.896 1.00 95.31 735 GLN A N 1
ATOM 5738 C CA . GLN A 1 735 ? 5.981 28.736 3.439 1.00 95.31 735 GLN A CA 1
ATOM 5739 C C . GLN A 1 735 ? 5.857 27.485 2.586 1.00 95.31 735 GLN A C 1
ATOM 5741 O O . GLN A 1 735 ? 4.787 27.159 2.063 1.00 95.31 735 GLN A O 1
ATOM 5746 N N . ILE A 1 736 ? 6.956 26.753 2.465 1.00 95.38 736 ILE A N 1
ATOM 5747 C CA . ILE A 1 736 ? 7.042 25.515 1.696 1.00 95.38 736 ILE A CA 1
ATOM 5748 C C . ILE A 1 736 ? 7.737 24.473 2.561 1.00 95.38 736 ILE A C 1
ATOM 5750 O O . ILE A 1 736 ? 8.798 24.738 3.118 1.00 95.38 736 ILE A O 1
ATOM 5754 N N . VAL A 1 737 ? 7.194 23.262 2.611 1.00 94.56 737 VAL A N 1
ATOM 5755 C CA . VAL A 1 737 ? 7.866 22.114 3.227 1.00 94.56 737 VAL A CA 1
ATOM 5756 C C . VAL A 1 737 ? 7.999 20.998 2.198 1.00 94.56 737 VAL A C 1
ATOM 5758 O O . VAL A 1 737 ? 7.008 20.603 1.583 1.00 94.56 737 VAL A O 1
ATOM 5761 N N . GLY A 1 738 ? 9.216 20.492 1.984 1.00 89.50 738 GLY A N 1
ATOM 5762 C CA . GLY A 1 738 ? 9.514 19.406 1.035 1.00 89.50 738 GLY A CA 1
ATOM 5763 C C . GLY A 1 738 ? 8.837 19.572 -0.334 1.00 89.50 738 GLY A C 1
ATOM 5764 O O . GLY A 1 738 ? 8.075 18.702 -0.742 1.00 89.50 738 GLY A O 1
ATOM 5765 N N . GLY A 1 739 ? 8.991 20.739 -0.970 1.00 89.81 739 GLY A N 1
ATOM 5766 C CA . GLY A 1 739 ? 8.399 21.059 -2.282 1.00 89.81 739 GLY A CA 1
ATOM 5767 C C . GLY A 1 739 ? 6.894 21.379 -2.289 1.00 89.81 739 GLY A C 1
ATOM 5768 O O . GLY A 1 739 ? 6.372 21.863 -3.288 1.00 89.81 739 GLY A O 1
ATOM 5769 N N . THR A 1 740 ? 6.177 21.184 -1.182 1.00 92.12 740 THR A N 1
ATOM 5770 C CA . THR A 1 740 ? 4.737 21.481 -1.083 1.00 92.12 740 THR A CA 1
ATOM 5771 C C . THR A 1 740 ? 4.514 22.843 -0.436 1.00 92.12 740 THR A C 1
ATOM 5773 O O . THR A 1 740 ? 5.013 23.084 0.665 1.00 92.12 740 THR A O 1
ATOM 5776 N N . LYS A 1 741 ? 3.752 23.729 -1.095 1.00 92.56 741 LYS A N 1
ATOM 5777 C CA . LYS A 1 741 ? 3.312 24.995 -0.491 1.00 92.56 741 LYS A CA 1
ATOM 5778 C C . LYS A 1 741 ? 2.407 24.681 0.699 1.00 92.56 741 LYS A C 1
ATOM 5780 O O . LYS A 1 741 ? 1.392 24.012 0.541 1.00 92.56 741 LYS A O 1
ATOM 5785 N N . TRP A 1 742 ? 2.804 25.157 1.870 1.00 91.44 742 TRP A N 1
ATOM 5786 C CA . TRP A 1 742 ? 2.132 24.897 3.133 1.00 91.44 742 TRP A CA 1
ATOM 5787 C C . TRP A 1 742 ? 1.083 25.964 3.434 1.00 91.44 742 TRP A C 1
ATOM 5789 O O . TRP A 1 742 ? -0.104 25.658 3.486 1.00 91.44 742 TRP A O 1
ATOM 5799 N N . SER A 1 743 ? 1.505 27.210 3.632 1.00 90.94 743 SER A N 1
ATOM 5800 C CA . SER A 1 743 ? 0.627 28.296 4.070 1.00 90.94 743 SER A CA 1
ATOM 5801 C C . SER A 1 743 ? 1.192 29.658 3.666 1.00 90.94 743 SER A C 1
ATOM 5803 O O . SER A 1 743 ? 2.328 29.764 3.196 1.00 90.94 743 SER A O 1
ATOM 5805 N N . VAL A 1 744 ? 0.373 30.700 3.811 1.00 92.69 744 VAL A N 1
ATOM 5806 C CA . VAL A 1 744 ? 0.807 32.097 3.714 1.00 92.69 744 VAL A CA 1
ATOM 5807 C C . VAL A 1 744 ? 1.055 32.600 5.131 1.00 92.69 744 VAL A C 1
ATOM 5809 O O . VAL A 1 744 ? 0.168 32.502 5.975 1.00 92.69 744 VAL A O 1
ATOM 5812 N N . VAL A 1 745 ? 2.234 33.158 5.382 1.00 94.44 745 VAL A N 1
ATOM 5813 C CA . VAL A 1 745 ? 2.558 33.859 6.624 1.00 94.44 745 VAL A CA 1
ATOM 5814 C C . VAL A 1 745 ? 2.076 35.285 6.505 1.00 94.44 745 VAL A C 1
ATOM 5816 O O . VAL A 1 745 ? 2.514 36.034 5.631 1.00 94.44 745 VAL A O 1
ATOM 5819 N N . ASN A 1 746 ? 1.178 35.651 7.409 1.00 92.50 746 ASN A N 1
ATOM 5820 C CA . ASN A 1 746 ? 0.739 37.019 7.598 1.00 92.50 746 ASN A CA 1
ATOM 5821 C C . ASN A 1 746 ? 0.701 37.321 9.096 1.00 92.50 746 ASN A C 1
ATOM 5823 O O . ASN A 1 746 ? -0.198 36.870 9.795 1.00 92.50 746 ASN A O 1
ATOM 5827 N N . THR A 1 747 ? 1.674 38.088 9.581 1.00 91.50 747 THR A N 1
ATOM 5828 C CA . THR A 1 747 ? 1.798 38.425 11.008 1.00 91.50 747 THR A CA 1
ATOM 5829 C C . THR A 1 747 ? 1.218 39.802 11.344 1.00 91.50 747 THR A C 1
ATOM 5831 O O . THR A 1 747 ? 1.526 40.351 12.397 1.00 91.50 747 THR A O 1
ATOM 5834 N N . SER A 1 748 ? 0.440 40.414 10.441 1.00 91.00 748 SER A N 1
ATOM 5835 C CA . SER A 1 748 ? -0.048 41.797 10.601 1.00 91.00 748 SER A CA 1
ATOM 5836 C C . SER A 1 748 ? -0.930 41.979 11.834 1.00 91.00 748 SER A C 1
ATOM 5838 O O . SER A 1 748 ? -0.775 42.961 12.554 1.00 91.00 748 SER A O 1
ATOM 5840 N N . GLU A 1 749 ? -1.840 41.035 12.081 1.00 88.69 749 GLU A N 1
ATOM 5841 C CA . GLU A 1 749 ? -2.763 41.104 13.216 1.00 88.69 749 GLU A CA 1
ATOM 5842 C C . GLU A 1 749 ? -2.035 40.885 14.547 1.00 88.69 749 GLU A C 1
ATOM 5844 O O . GLU A 1 749 ? -2.191 41.683 15.470 1.00 88.69 749 GLU A O 1
ATOM 5849 N N . ASP A 1 750 ? -1.191 39.855 14.626 1.00 88.31 750 ASP A N 1
ATOM 5850 C CA . ASP A 1 750 ? -0.427 39.552 15.839 1.00 88.31 750 ASP A CA 1
ATOM 5851 C C . ASP A 1 750 ? 0.572 40.665 16.160 1.00 88.31 750 ASP A C 1
ATOM 5853 O O . ASP A 1 750 ? 0.693 41.074 17.312 1.00 88.31 750 ASP A O 1
ATOM 5857 N N . TYR A 1 751 ? 1.216 41.246 15.143 1.00 90.31 751 TYR A N 1
ATOM 5858 C CA . TYR A 1 751 ? 2.084 42.407 15.323 1.00 90.31 751 TYR A CA 1
ATOM 5859 C C . TYR A 1 751 ? 1.334 43.606 15.918 1.00 90.31 751 TYR A C 1
ATOM 5861 O O . TYR A 1 751 ? 1.845 44.234 16.844 1.00 90.31 751 TYR A O 1
ATOM 5869 N N . ALA A 1 752 ? 0.111 43.890 15.456 1.00 89.88 752 ALA A N 1
ATOM 5870 C CA . ALA A 1 752 ? -0.712 44.963 16.019 1.00 89.88 752 ALA A CA 1
ATOM 5871 C C . ALA A 1 752 ? -1.067 44.727 17.501 1.00 89.88 752 ALA A C 1
ATOM 5873 O O . ALA A 1 752 ? -1.294 45.686 18.236 1.00 89.88 752 ALA A O 1
ATOM 5874 N N . LYS A 1 753 ? -1.074 43.464 17.949 1.00 88.19 753 LYS A N 1
ATOM 5875 C CA . LYS A 1 753 ? -1.281 43.054 19.348 1.00 88.19 753 LYS A CA 1
ATOM 5876 C C . LYS A 1 753 ? 0.028 42.870 20.131 1.00 88.19 753 LYS A C 1
ATOM 5878 O O . LYS A 1 753 ? -0.017 42.520 21.306 1.00 88.19 753 LYS A O 1
ATOM 5883 N N . GLY A 1 754 ? 1.190 43.072 19.503 1.00 87.12 754 GLY A N 1
ATOM 5884 C CA . GLY A 1 754 ? 2.501 42.817 20.110 1.00 87.12 754 GLY A CA 1
ATOM 5885 C C . GLY A 1 754 ? 2.818 41.332 20.337 1.00 87.12 754 GLY A C 1
ATOM 5886 O O . GLY A 1 754 ? 3.686 41.017 21.149 1.00 87.12 754 GLY A O 1
ATOM 5887 N N . GLN A 1 755 ? 2.130 40.430 19.637 1.00 87.56 755 GLN A N 1
ATOM 5888 C CA . GLN A 1 755 ? 2.202 38.976 19.781 1.00 87.56 755 GLN A CA 1
ATOM 5889 C C . GLN A 1 755 ? 3.045 38.331 18.667 1.00 87.56 755 GLN A C 1
ATOM 5891 O O . GLN A 1 755 ? 3.320 38.933 17.627 1.00 87.56 755 GLN A O 1
ATOM 5896 N N . SER A 1 756 ? 3.475 37.088 18.892 1.00 91.00 756 SER A N 1
ATOM 5897 C CA . SER A 1 756 ? 4.116 36.243 17.878 1.00 91.00 756 SER A CA 1
ATOM 5898 C C . SER A 1 756 ? 3.105 35.341 17.183 1.00 91.00 756 SER A C 1
ATOM 5900 O O . SER A 1 756 ? 2.261 34.747 17.850 1.00 91.00 756 SER A O 1
ATOM 5902 N N . SER A 1 757 ? 3.276 35.131 15.882 1.00 92.19 757 SER A N 1
ATOM 5903 C CA . SER A 1 757 ? 2.531 34.119 15.133 1.00 92.19 757 SER A CA 1
ATOM 5904 C C . SER A 1 757 ? 3.306 32.807 15.107 1.00 92.19 757 SER A C 1
ATOM 5906 O O . SER A 1 757 ? 4.530 32.813 14.954 1.00 92.19 757 SER A O 1
ATOM 5908 N N . TYR A 1 758 ? 2.609 31.675 15.145 1.00 94.38 758 TYR A N 1
ATOM 5909 C CA . TYR A 1 758 ? 3.210 30.387 14.818 1.00 94.38 758 TYR A CA 1
ATOM 5910 C C . TYR A 1 758 ? 2.322 29.592 13.869 1.00 94.38 758 TYR A C 1
ATOM 5912 O O . TYR A 1 758 ? 1.106 29.761 13.824 1.00 94.38 758 TYR A O 1
ATOM 5920 N N . TYR A 1 759 ? 2.957 28.716 13.104 1.00 95.88 759 TYR A N 1
ATOM 5921 C CA . TYR A 1 759 ? 2.298 27.809 12.175 1.00 95.88 759 TYR A CA 1
ATOM 5922 C C . TYR A 1 759 ? 2.863 26.418 12.427 1.00 95.88 759 TYR A C 1
ATOM 5924 O O . TYR A 1 759 ? 4.066 26.289 12.648 1.00 95.88 759 TYR A O 1
ATOM 5932 N N . GLU A 1 760 ? 2.017 25.388 12.391 1.00 96.62 760 GLU A N 1
ATOM 5933 C CA . GLU A 1 760 ? 2.436 23.990 12.544 1.00 96.62 760 GLU A CA 1
ATOM 5934 C C . GLU A 1 760 ? 1.945 23.104 11.384 1.00 96.62 760 GLU A C 1
ATOM 5936 O O . GLU A 1 760 ? 0.821 23.257 10.900 1.00 96.62 760 GLU A O 1
ATOM 5941 N N . ILE A 1 761 ? 2.798 22.191 10.917 1.00 96.62 761 ILE A N 1
ATOM 5942 C CA . ILE A 1 761 ? 2.466 21.179 9.911 1.00 96.62 761 ILE A CA 1
ATOM 5943 C C . ILE A 1 761 ? 3.053 19.830 10.284 1.00 96.62 761 ILE A C 1
ATOM 5945 O O . ILE A 1 761 ? 4.193 19.734 10.733 1.00 96.62 761 ILE A O 1
ATOM 5949 N N . ILE A 1 762 ? 2.290 18.776 10.025 1.00 96.75 762 ILE A N 1
ATOM 5950 C CA . ILE A 1 762 ? 2.777 17.402 10.087 1.00 96.75 762 ILE A CA 1
ATOM 5951 C C . ILE A 1 762 ? 3.024 16.919 8.663 1.00 96.75 762 ILE A C 1
ATOM 5953 O O . ILE A 1 762 ? 2.144 17.004 7.797 1.00 96.75 762 ILE A O 1
ATOM 5957 N N . ALA A 1 763 ? 4.231 16.416 8.422 1.00 94.31 763 ALA A N 1
ATOM 5958 C CA . ALA A 1 763 ? 4.653 15.924 7.120 1.00 94.31 763 ALA A CA 1
ATOM 5959 C C . ALA A 1 763 ? 5.406 14.595 7.245 1.00 94.31 763 ALA A C 1
ATOM 5961 O O . ALA A 1 763 ? 6.269 14.434 8.109 1.00 94.31 763 ALA A O 1
ATOM 5962 N N . GLY A 1 764 ? 5.104 13.662 6.339 1.00 91.81 764 GLY A N 1
ATOM 5963 C CA . GLY A 1 764 ? 5.962 12.510 6.075 1.00 91.81 764 GLY A CA 1
ATOM 5964 C C . GLY A 1 764 ? 7.145 12.916 5.197 1.00 91.81 764 GLY A C 1
ATOM 5965 O O . GLY A 1 764 ? 7.005 13.778 4.321 1.00 91.81 764 GLY A O 1
ATOM 5966 N N . VAL A 1 765 ? 8.310 12.310 5.431 1.00 87.88 765 VAL A N 1
ATOM 5967 C CA . VAL A 1 765 ? 9.522 12.585 4.653 1.00 87.88 765 VAL A CA 1
ATOM 5968 C C . VAL A 1 765 ? 10.011 11.304 3.971 1.00 87.88 765 VAL A C 1
ATOM 5970 O O . VAL A 1 765 ? 10.506 10.412 4.652 1.00 87.88 765 VAL A O 1
ATOM 5973 N N . PRO A 1 766 ? 9.911 11.193 2.633 1.00 81.06 766 PRO A N 1
ATOM 5974 C CA . PRO A 1 766 ? 10.285 9.976 1.904 1.00 81.06 766 PRO A CA 1
ATOM 5975 C C . PRO A 1 766 ? 11.799 9.816 1.685 1.00 81.06 766 PRO A C 1
ATOM 5977 O O . PRO A 1 766 ? 12.226 8.860 1.056 1.00 81.06 766 PRO A O 1
ATOM 5980 N N . GLY A 1 767 ? 12.619 10.771 2.129 1.00 83.69 767 GLY A N 1
ATOM 5981 C CA . GLY A 1 767 ? 14.067 10.778 1.913 1.00 83.69 767 GLY A CA 1
ATOM 5982 C C . GLY A 1 767 ? 14.831 11.212 3.160 1.00 83.69 767 GLY A C 1
ATOM 5983 O O . GLY A 1 767 ? 14.250 11.433 4.216 1.00 83.69 767 GLY A O 1
ATOM 5984 N N . LYS A 1 768 ? 16.150 11.378 3.030 1.00 86.19 768 LYS A N 1
ATOM 5985 C CA . LYS A 1 768 ? 17.054 11.684 4.160 1.00 86.19 768 LYS A CA 1
ATOM 5986 C C . LYS A 1 768 ? 17.217 13.176 4.470 1.00 86.19 768 LYS A C 1
ATOM 5988 O O . LYS A 1 768 ? 17.986 13.553 5.353 1.00 86.19 768 LYS A O 1
ATOM 5993 N N . LYS A 1 769 ? 16.544 14.041 3.710 1.00 89.25 769 LYS A N 1
ATOM 5994 C CA . LYS A 1 769 ? 16.595 15.497 3.871 1.00 89.25 769 LYS A CA 1
ATOM 5995 C C . LYS A 1 769 ? 15.183 16.069 3.878 1.00 89.25 769 LYS A C 1
ATOM 5997 O O . LYS A 1 769 ? 14.368 15.728 3.023 1.00 89.25 769 LYS A O 1
ATOM 6002 N N . LEU A 1 770 ? 14.926 16.984 4.805 1.00 94.00 770 LEU A N 1
ATOM 6003 C CA . LEU A 1 770 ? 13.710 17.788 4.857 1.00 94.00 770 LEU A CA 1
ATOM 6004 C C . LEU A 1 770 ? 14.074 19.256 4.655 1.00 94.00 770 LEU A C 1
ATOM 6006 O O . LEU A 1 770 ? 14.928 19.782 5.363 1.00 94.00 770 LEU A O 1
ATOM 6010 N N . SER A 1 771 ? 13.409 19.924 3.713 1.00 94.75 771 SER A N 1
ATOM 6011 C CA . SER A 1 771 ? 13.577 21.361 3.493 1.00 94.75 771 SER A CA 1
ATOM 6012 C C . SER A 1 771 ? 12.366 22.149 3.990 1.00 94.75 771 SER A C 1
ATOM 6014 O O . SER A 1 771 ? 11.237 21.828 3.603 1.00 94.75 771 SER A O 1
ATOM 6016 N N . VAL A 1 772 ? 12.601 23.214 4.756 1.00 97.44 772 VAL A N 1
ATOM 6017 C CA . VAL A 1 772 ? 11.590 24.205 5.162 1.00 97.44 772 VAL A CA 1
ATOM 6018 C C . VAL A 1 772 ? 11.987 25.550 4.567 1.00 97.44 772 VAL A C 1
ATOM 6020 O O . VAL A 1 772 ? 13.056 26.069 4.878 1.00 97.44 772 VAL A O 1
ATOM 6023 N N . CYS A 1 773 ? 11.162 26.099 3.678 1.00 96.69 773 CYS A N 1
ATOM 6024 C CA . CYS A 1 773 ? 11.499 27.288 2.907 1.00 96.69 773 CYS A CA 1
ATOM 6025 C C . CYS A 1 773 ? 10.522 28.437 3.113 1.00 96.69 773 CYS A C 1
ATOM 6027 O O . CYS A 1 773 ? 9.313 28.226 3.180 1.00 96.69 773 CYS A O 1
ATOM 6029 N N . LEU A 1 774 ? 11.058 29.656 3.082 1.00 96.50 774 LEU A N 1
ATOM 6030 C CA . LEU A 1 774 ? 10.299 30.896 2.978 1.00 96.50 774 LEU A CA 1
ATOM 6031 C C . LEU A 1 774 ? 10.403 31.413 1.544 1.00 96.50 774 LEU A C 1
ATOM 6033 O O . LEU A 1 774 ? 11.502 31.510 0.993 1.00 96.50 774 LEU A O 1
ATOM 6037 N N . ALA A 1 775 ? 9.273 31.738 0.932 1.00 94.31 775 ALA A N 1
ATOM 6038 C CA . ALA A 1 775 ? 9.195 32.130 -0.466 1.00 94.31 775 ALA A CA 1
ATOM 6039 C C . ALA A 1 775 ? 8.431 33.438 -0.640 1.00 94.31 775 ALA A C 1
ATOM 6041 O O . ALA A 1 775 ? 7.387 33.660 -0.033 1.00 94.31 775 ALA A O 1
ATOM 6042 N N . LYS A 1 776 ? 8.944 34.310 -1.507 1.00 90.31 776 LYS A N 1
ATOM 6043 C CA . LYS A 1 776 ? 8.272 35.572 -1.824 1.00 90.31 776 LYS A CA 1
ATOM 6044 C C . LYS A 1 776 ? 7.047 35.288 -2.691 1.00 90.31 776 LYS A C 1
ATOM 6046 O O . LYS A 1 776 ? 7.084 34.421 -3.563 1.00 90.31 776 LYS A O 1
ATOM 6051 N N . ASN A 1 777 ? 5.985 36.049 -2.471 1.00 89.44 777 ASN A N 1
ATOM 6052 C CA . ASN A 1 777 ? 4.771 36.038 -3.275 1.00 89.44 777 ASN A CA 1
ATOM 6053 C C . ASN A 1 777 ? 4.444 37.464 -3.759 1.00 89.44 777 ASN A C 1
ATOM 6055 O O . ASN A 1 777 ? 5.176 38.415 -3.480 1.00 89.44 777 ASN A O 1
ATOM 6059 N N . ALA A 1 778 ? 3.348 37.622 -4.505 1.00 86.94 778 ALA A N 1
ATOM 6060 C CA . ALA A 1 778 ? 2.949 38.914 -5.075 1.00 86.94 778 ALA A CA 1
ATOM 6061 C C . ALA A 1 778 ? 2.679 40.008 -4.019 1.00 86.94 778 ALA A C 1
ATOM 6063 O O . ALA A 1 778 ? 2.735 41.190 -4.342 1.00 86.94 778 ALA A O 1
ATOM 6064 N N . ASN A 1 779 ? 2.424 39.618 -2.767 1.00 85.88 779 ASN A N 1
ATOM 6065 C CA . ASN A 1 779 ? 2.119 40.520 -1.657 1.00 85.88 779 ASN A CA 1
ATOM 6066 C C . ASN A 1 779 ? 3.346 40.805 -0.767 1.00 85.88 779 ASN A C 1
ATOM 6068 O O . ASN A 1 779 ? 3.233 41.508 0.237 1.00 85.88 779 ASN A O 1
ATOM 6072 N N . THR A 1 780 ? 4.525 40.268 -1.095 1.00 86.81 780 THR A N 1
ATOM 6073 C CA . THR A 1 780 ? 5.737 40.444 -0.288 1.00 86.81 780 THR A CA 1
ATOM 6074 C C . THR A 1 780 ? 6.346 41.837 -0.489 1.00 86.81 780 THR A C 1
ATOM 6076 O O . THR A 1 780 ? 7.120 42.066 -1.419 1.00 86.81 780 THR A O 1
ATOM 6079 N N . LEU A 1 781 ? 6.023 42.771 0.413 1.00 82.62 781 LEU A N 1
ATOM 6080 C CA . LEU A 1 781 ? 6.503 44.165 0.380 1.00 82.62 781 LEU A CA 1
ATOM 6081 C C . LEU A 1 781 ? 7.887 44.369 1.032 1.00 82.62 781 LEU A C 1
ATOM 6083 O O . LEU A 1 781 ? 8.628 45.287 0.668 1.00 82.62 781 LEU A O 1
ATOM 6087 N N . SER A 1 782 ? 8.258 43.521 1.993 1.00 86.00 782 SER A N 1
ATOM 6088 C CA . SER A 1 782 ? 9.549 43.547 2.699 1.00 86.00 782 SER A CA 1
ATOM 6089 C C . SER A 1 782 ? 10.156 42.141 2.820 1.00 86.00 782 SER A C 1
ATOM 6091 O O . SER A 1 782 ? 9.696 41.202 2.172 1.00 86.00 782 SER A O 1
ATOM 6093 N N . SER A 1 783 ? 11.267 42.004 3.543 1.00 91.50 783 SER A N 1
ATOM 6094 C CA . SER A 1 783 ? 12.069 40.776 3.586 1.00 91.50 783 SER A CA 1
ATOM 6095 C C . SER A 1 783 ? 11.365 39.672 4.382 1.00 91.50 783 SER A C 1
ATOM 6097 O O . SER A 1 783 ? 11.123 39.892 5.568 1.00 91.50 783 SER A O 1
ATOM 6099 N N . PRO A 1 784 ? 11.100 38.477 3.813 1.00 95.38 784 PRO A N 1
ATOM 6100 C CA . PRO A 1 784 ? 10.680 37.324 4.609 1.00 95.38 784 PRO A CA 1
ATOM 6101 C C . PRO A 1 784 ? 11.640 37.097 5.779 1.00 95.38 784 PRO A C 1
ATOM 6103 O O . PRO A 1 784 ? 12.847 37.311 5.632 1.00 95.38 784 PRO A O 1
ATOM 6106 N N . PHE A 1 785 ? 11.118 36.670 6.923 1.00 96.94 785 PHE A N 1
ATOM 6107 C CA . PHE A 1 785 ? 11.894 36.503 8.151 1.00 96.94 785 PHE A CA 1
ATOM 6108 C C . PHE A 1 785 ? 11.390 35.313 8.962 1.00 96.94 785 PHE A C 1
ATOM 6110 O O . PHE A 1 785 ? 10.286 34.854 8.705 1.00 96.94 785 PHE A O 1
ATOM 6117 N N . ILE A 1 786 ? 12.178 34.822 9.920 1.00 97.94 786 ILE A N 1
ATOM 6118 C CA . ILE A 1 786 ? 11.809 33.760 10.869 1.00 97.94 786 ILE A CA 1
ATOM 6119 C C . ILE A 1 786 ? 12.558 33.943 12.195 1.00 97.94 786 ILE A C 1
ATOM 6121 O O . ILE A 1 786 ? 13.739 34.298 12.187 1.00 97.94 786 ILE A O 1
ATOM 6125 N N . SER A 1 787 ? 11.869 33.720 13.317 1.00 97.38 787 SER A N 1
ATOM 6126 C CA . SER A 1 787 ? 12.424 33.878 14.673 1.00 97.38 787 SER A CA 1
ATOM 6127 C C . SER A 1 787 ? 12.835 32.537 15.281 1.00 97.38 787 SER A C 1
ATOM 6129 O O . SER A 1 787 ? 13.927 32.421 15.826 1.00 97.38 787 SER A O 1
ATOM 6131 N N . ALA A 1 788 ? 12.009 31.498 15.125 1.00 97.31 788 ALA A N 1
ATOM 6132 C CA . ALA A 1 788 ? 12.349 30.144 15.564 1.00 97.31 788 ALA A CA 1
ATOM 6133 C C . ALA A 1 788 ? 11.775 29.072 14.627 1.00 97.31 788 ALA A C 1
ATOM 6135 O O . ALA A 1 788 ? 10.775 29.304 13.938 1.00 97.31 788 ALA A O 1
ATOM 6136 N N . LEU A 1 789 ? 12.421 27.906 14.608 1.00 98.00 789 LEU A N 1
ATOM 6137 C CA . LEU A 1 789 ? 12.035 26.761 13.785 1.00 98.00 789 LEU A CA 1
ATOM 6138 C C . LEU A 1 789 ? 12.258 25.449 14.535 1.00 98.00 789 LEU A C 1
ATOM 6140 O O . LEU A 1 789 ? 13.393 25.100 14.860 1.00 98.00 789 LEU A O 1
ATOM 6144 N N . ASP A 1 790 ? 11.174 24.702 14.712 1.00 97.12 790 ASP A N 1
ATOM 6145 C CA . ASP A 1 790 ? 11.170 23.396 15.354 1.00 97.12 790 ASP A CA 1
ATOM 6146 C C . ASP A 1 790 ? 10.893 22.323 14.300 1.00 97.12 790 ASP A C 1
ATOM 6148 O O . ASP A 1 790 ? 9.920 22.413 13.551 1.00 97.12 790 ASP A O 1
ATOM 6152 N N . VAL A 1 791 ? 11.744 21.301 14.238 1.00 97.12 791 VAL A N 1
ATOM 6153 C CA . VAL A 1 791 ? 11.581 20.116 13.390 1.00 97.12 791 VAL A CA 1
ATOM 6154 C C . VAL A 1 791 ? 11.712 18.894 14.277 1.00 97.12 791 VAL A C 1
ATOM 6156 O O . VAL A 1 791 ? 12.811 18.441 14.595 1.00 97.12 791 VAL A O 1
ATOM 6159 N N . GLN A 1 792 ? 10.573 18.368 14.696 1.00 95.00 792 GLN A N 1
ATOM 6160 C CA . GLN A 1 792 ? 10.493 17.354 15.728 1.00 95.00 792 GLN A CA 1
ATOM 6161 C C . GLN A 1 792 ? 10.040 16.015 15.163 1.00 95.00 792 GLN A C 1
ATOM 6163 O O . GLN A 1 792 ? 9.062 15.950 14.422 1.00 95.00 792 GLN A O 1
ATOM 6168 N N . SER A 1 793 ? 10.737 14.944 15.535 1.00 93.62 793 SER A N 1
ATOM 6169 C CA . SER A 1 793 ? 10.358 13.583 15.166 1.00 93.62 793 SER A CA 1
ATOM 6170 C C . SER A 1 793 ? 9.087 13.174 15.904 1.00 93.62 793 SER A C 1
ATOM 6172 O O . SER A 1 793 ? 8.984 13.343 17.121 1.00 93.62 793 SER A O 1
ATOM 6174 N N . LEU A 1 794 ? 8.141 12.600 15.169 1.00 91.94 794 LEU A N 1
ATOM 6175 C CA . LEU A 1 794 ? 6.966 11.938 15.724 1.00 91.94 794 LEU A CA 1
ATOM 6176 C C . LEU A 1 794 ? 7.129 10.424 15.623 1.00 91.94 794 LEU A C 1
ATOM 6178 O O . LEU A 1 794 ? 7.907 9.928 14.809 1.00 91.94 794 LEU A O 1
ATOM 6182 N N . GLU A 1 795 ? 6.376 9.693 16.435 1.00 88.06 795 GLU A N 1
ATOM 6183 C CA . GLU A 1 795 ? 6.321 8.238 16.335 1.00 88.06 795 GLU A CA 1
ATOM 6184 C C . GLU A 1 795 ? 5.413 7.783 15.187 1.00 88.06 795 GLU A C 1
ATOM 6186 O O . GLU A 1 795 ? 4.424 8.438 14.849 1.00 88.06 795 GLU A O 1
ATOM 6191 N N . ASP A 1 796 ? 5.705 6.614 14.614 1.00 82.44 796 ASP A N 1
ATOM 6192 C CA . ASP A 1 796 ? 5.025 6.105 13.414 1.00 82.44 796 ASP A CA 1
ATOM 6193 C C . ASP A 1 796 ? 3.515 5.931 13.585 1.00 82.44 796 ASP A C 1
ATOM 6195 O O . ASP A 1 796 ? 2.754 6.013 12.618 1.00 82.44 796 ASP A O 1
ATOM 6199 N N . HIS A 1 797 ? 3.057 5.693 14.811 1.00 83.69 797 HIS A N 1
ATOM 6200 C CA . HIS A 1 797 ? 1.647 5.502 15.116 1.00 83.69 797 HIS A CA 1
ATOM 6201 C C . HIS A 1 797 ? 0.857 6.827 15.150 1.00 83.69 797 HIS A C 1
ATOM 6203 O O . HIS A 1 797 ? -0.357 6.811 14.958 1.00 83.69 797 HIS A O 1
ATOM 6209 N N . MET A 1 798 ? 1.529 7.978 15.274 1.00 87.94 798 MET A N 1
ATOM 6210 C CA . MET A 1 798 ? 0.873 9.282 15.281 1.00 87.94 798 MET A CA 1
ATOM 6211 C C . MET A 1 798 ? 0.402 9.705 13.876 1.00 87.94 798 MET A C 1
ATOM 6213 O O . MET A 1 798 ? 1.133 9.638 12.882 1.00 87.94 798 MET A O 1
ATOM 6217 N N . TYR A 1 799 ? -0.844 10.165 13.806 1.00 88.88 799 TYR A N 1
ATOM 6218 C CA . TYR A 1 799 ? -1.566 10.713 12.658 1.00 88.88 799 TYR A CA 1
ATOM 6219 C C . TYR A 1 799 ? -1.641 9.740 11.475 1.00 88.88 799 TYR A C 1
ATOM 6221 O O . TYR A 1 799 ? -1.662 10.143 10.316 1.00 88.88 799 TYR A O 1
ATOM 6229 N N . ASN A 1 800 ? -1.671 8.435 11.766 1.00 85.06 800 ASN A N 1
ATOM 6230 C CA . ASN A 1 800 ? -1.724 7.357 10.774 1.00 85.06 800 ASN A CA 1
ATOM 6231 C C . ASN A 1 800 ? -3.053 7.272 10.003 1.00 85.06 800 ASN A C 1
ATOM 6233 O O . ASN A 1 800 ? -3.107 6.623 8.964 1.00 85.06 800 ASN A O 1
ATOM 6237 N N . SER A 1 801 ? -4.104 7.946 10.468 1.00 83.81 801 SER A N 1
ATOM 6238 C CA . SER A 1 801 ? -5.389 8.033 9.770 1.00 83.81 801 SER A CA 1
ATOM 6239 C C . SER A 1 801 ? -5.366 8.950 8.543 1.00 83.81 801 SER A C 1
ATOM 6241 O O . SER A 1 801 ? -6.349 9.017 7.806 1.00 83.81 801 SER A O 1
ATOM 6243 N N . THR A 1 802 ? -4.253 9.650 8.301 1.00 85.94 802 THR A N 1
ATOM 6244 C CA . THR A 1 802 ? -4.004 10.418 7.076 1.00 85.94 802 THR A CA 1
ATOM 6245 C C . THR A 1 802 ? -2.851 9.792 6.297 1.00 85.94 802 THR A C 1
ATOM 6247 O O . THR A 1 802 ? -1.787 9.534 6.858 1.00 85.94 802 THR A O 1
ATOM 6250 N N . ASP A 1 803 ? -3.026 9.604 4.986 1.00 88.62 803 ASP A N 1
ATOM 6251 C CA . ASP A 1 803 ? -1.934 9.226 4.084 1.00 88.62 803 ASP A CA 1
ATOM 6252 C C . ASP A 1 803 ? -0.951 10.398 3.923 1.00 88.62 803 ASP A C 1
ATOM 6254 O O . ASP A 1 803 ? -1.097 11.245 3.038 1.00 88.62 803 ASP A O 1
ATOM 6258 N N . LEU A 1 804 ? 0.063 10.448 4.791 1.00 87.62 804 LEU A N 1
ATOM 6259 C CA . LEU A 1 804 ? 1.119 11.464 4.747 1.00 87.62 804 LEU A CA 1
ATOM 6260 C C . LEU A 1 804 ? 2.057 11.327 3.526 1.00 87.62 804 LEU A C 1
ATOM 6262 O O . LEU A 1 804 ? 2.918 12.183 3.320 1.00 87.62 804 LEU A O 1
ATOM 6266 N N . GLY A 1 805 ? 1.890 10.274 2.713 1.00 86.62 805 GLY A N 1
ATOM 6267 C CA . GLY A 1 805 ? 2.529 10.113 1.406 1.00 86.62 805 GLY A CA 1
ATOM 6268 C C . GLY A 1 805 ? 1.788 10.826 0.270 1.00 86.62 805 GLY A C 1
ATOM 6269 O O . GLY A 1 805 ? 2.384 11.065 -0.779 1.00 86.62 805 GLY A O 1
ATOM 6270 N N . SER A 1 806 ? 0.526 11.214 0.481 1.00 88.12 806 SER A N 1
ATOM 6271 C CA . SER A 1 806 ? -0.284 11.992 -0.474 1.00 88.12 806 SER A CA 1
ATOM 6272 C C . SER A 1 806 ? -0.720 13.357 0.062 1.00 88.12 806 SER A C 1
ATOM 6274 O O . SER A 1 806 ? -1.034 14.255 -0.727 1.00 88.12 806 SER A O 1
ATOM 6276 N N . TYR A 1 807 ? -0.707 13.544 1.384 1.00 92.44 807 TYR A N 1
ATOM 6277 C CA . TYR A 1 807 ? -1.183 14.748 2.062 1.00 92.44 807 TYR A CA 1
ATOM 6278 C C . TYR A 1 807 ? -0.230 15.214 3.173 1.00 92.44 807 TYR A C 1
ATOM 6280 O O . TYR A 1 807 ? 0.645 14.487 3.629 1.00 92.44 807 TYR A O 1
ATOM 6288 N N . LYS A 1 808 ? -0.421 16.445 3.640 1.00 93.31 808 LYS A N 1
ATOM 6289 C CA . LYS A 1 808 ? 0.152 16.999 4.873 1.00 93.31 808 LYS A CA 1
ATOM 6290 C C . LYS A 1 808 ? -0.968 17.565 5.731 1.00 93.31 808 LYS A C 1
ATOM 6292 O O . LYS A 1 808 ? -2.009 17.956 5.205 1.00 93.31 808 LYS A O 1
ATOM 6297 N N . LEU A 1 809 ? -0.753 17.637 7.039 1.00 96.38 809 LEU A N 1
ATOM 6298 C CA . LEU A 1 809 ? -1.737 18.185 7.972 1.00 96.38 809 LEU A CA 1
ATOM 6299 C C . LEU A 1 809 ? -1.265 19.550 8.455 1.00 96.38 809 LEU A C 1
ATOM 6301 O O . LEU A 1 809 ? -0.339 19.626 9.256 1.00 96.38 809 LEU A O 1
ATOM 6305 N N . SER A 1 810 ? -1.880 20.624 7.961 1.00 95.81 810 SER A N 1
ATOM 6306 C CA . SER A 1 810 ? -1.605 21.983 8.441 1.00 95.81 810 SER A CA 1
ATOM 6307 C C . SER A 1 810 ? -2.514 22.296 9.619 1.00 95.81 810 SER A C 1
ATOM 6309 O O . SER A 1 810 ? -3.734 22.249 9.466 1.00 95.81 810 SER A O 1
ATOM 6311 N N . LEU A 1 811 ? -1.946 22.621 10.777 1.00 96.31 811 LEU A N 1
ATOM 6312 C CA . LEU A 1 811 ? -2.721 22.903 11.980 1.00 96.31 811 LEU A CA 1
ATOM 6313 C C . LEU A 1 811 ? -3.615 24.127 11.765 1.00 96.31 811 LEU A C 1
ATOM 6315 O O . LEU A 1 811 ? -3.165 25.154 11.257 1.00 96.31 811 LEU A O 1
ATOM 6319 N N . VAL A 1 812 ? -4.880 23.995 12.155 1.00 95.38 812 VAL A N 1
ATOM 6320 C CA . VAL A 1 812 ? -5.866 25.084 12.173 1.00 95.38 812 VAL A CA 1
ATOM 6321 C C . VAL A 1 812 ? -6.115 25.518 13.609 1.00 95.38 812 VAL A C 1
ATOM 6323 O O . VAL A 1 812 ? -6.056 26.704 13.909 1.00 95.38 812 VAL A O 1
ATOM 6326 N N . ALA A 1 813 ? -6.385 24.555 14.492 1.00 94.56 813 ALA A N 1
ATOM 6327 C CA . ALA A 1 813 ? -6.633 24.797 15.905 1.00 94.56 813 ALA A CA 1
ATOM 6328 C C . ALA A 1 813 ? -6.289 23.546 16.723 1.00 94.56 813 ALA A C 1
ATOM 6330 O O . ALA A 1 813 ? -6.603 22.429 16.311 1.00 94.56 813 ALA A O 1
ATOM 6331 N N . ARG A 1 814 ? -5.662 23.738 17.885 1.00 96.19 814 ARG A N 1
ATOM 6332 C CA . ARG A 1 814 ? -5.447 22.710 18.911 1.00 96.19 814 ARG A CA 1
ATOM 6333 C C . ARG A 1 814 ? -5.739 23.352 20.252 1.00 96.19 814 ARG A C 1
ATOM 6335 O O . ARG A 1 814 ? -5.000 24.244 20.671 1.00 96.19 814 ARG A O 1
ATOM 6342 N N . ASN A 1 815 ? -6.814 22.918 20.900 1.00 95.50 815 ASN A N 1
ATOM 6343 C CA . ASN A 1 815 ? -7.305 23.573 22.100 1.00 95.50 815 ASN A CA 1
ATOM 6344 C C . ASN A 1 815 ? -7.650 22.593 23.216 1.00 95.50 815 ASN A C 1
ATOM 6346 O O . ASN A 1 815 ? -8.178 21.514 22.954 1.00 95.50 815 ASN A O 1
ATOM 6350 N N . SER A 1 816 ? -7.394 23.014 24.452 1.00 94.88 816 SER A N 1
ATOM 6351 C CA . SER A 1 816 ? -8.044 22.485 25.651 1.00 94.88 816 SER A CA 1
ATOM 6352 C C . SER A 1 816 ? -9.249 23.369 25.979 1.00 94.88 816 SER A C 1
ATOM 6354 O O . SER A 1 816 ? -9.159 24.596 25.961 1.00 94.88 816 SER A O 1
ATOM 6356 N N . PHE A 1 817 ? -10.397 22.754 26.228 1.00 94.56 817 PHE A N 1
ATOM 6357 C CA . PHE A 1 817 ? -11.665 23.435 26.456 1.00 94.56 817 PHE A CA 1
ATOM 6358 C C . PHE A 1 817 ? -11.932 23.609 27.940 1.00 94.56 817 PHE A C 1
ATOM 6360 O O . PHE A 1 817 ? -11.760 22.682 28.725 1.00 94.56 817 PHE A O 1
ATOM 6367 N N . GLY A 1 818 ? -12.394 24.797 28.316 1.00 83.88 818 GLY A N 1
ATOM 6368 C CA . GLY A 1 818 ? -12.784 25.085 29.690 1.00 83.88 818 GLY A CA 1
ATOM 6369 C C . GLY A 1 818 ? -11.631 25.221 30.678 1.00 83.88 818 GLY A C 1
ATOM 6370 O O . GLY A 1 818 ? -11.920 25.491 31.831 1.00 83.88 818 GLY A O 1
ATOM 6371 N N . VAL A 1 819 ? -10.379 25.067 30.229 1.00 77.50 819 VAL A N 1
ATOM 6372 C CA . VAL A 1 819 ? -9.172 25.341 31.015 1.00 77.50 819 VAL A CA 1
ATOM 6373 C C . VAL A 1 819 ? -8.912 26.845 31.031 1.00 77.50 819 VAL A C 1
ATOM 6375 O O . VAL A 1 819 ? -8.715 27.429 29.965 1.00 77.50 819 VAL A O 1
ATOM 6378 N N . ASP A 1 820 ? -8.840 27.450 32.214 1.00 71.56 820 ASP A N 1
ATOM 6379 C CA . ASP A 1 820 ? -8.284 28.797 32.399 1.00 71.56 820 ASP A CA 1
ATOM 6380 C C . ASP A 1 820 ? -6.798 28.685 32.794 1.00 71.56 820 ASP A C 1
ATOM 6382 O O . ASP A 1 820 ? -6.456 28.090 33.816 1.00 71.56 820 ASP A O 1
ATOM 6386 N N . GLY A 1 821 ? -5.874 29.219 31.985 1.00 74.31 821 GLY A N 1
ATOM 6387 C CA . GLY A 1 821 ? -4.442 29.133 32.299 1.00 74.31 821 GLY A CA 1
ATOM 6388 C C . GLY A 1 821 ? -3.489 29.409 31.139 1.00 74.31 821 GLY A C 1
ATOM 6389 O O . GLY A 1 821 ? -3.864 29.990 30.123 1.00 74.31 821 GLY A O 1
ATOM 6390 N N . GLU A 1 822 ? -2.230 29.005 31.314 1.00 81.50 822 GLU A N 1
ATOM 6391 C CA . GLU A 1 822 ? -1.195 29.092 30.279 1.00 81.50 822 GLU A CA 1
ATOM 6392 C C . GLU A 1 822 ? -1.323 27.969 29.237 1.00 81.50 822 GLU A C 1
ATOM 6394 O O . GLU A 1 822 ? -1.961 26.937 29.451 1.00 81.50 822 GLU A O 1
ATOM 6399 N N . MET A 1 823 ? -0.689 28.177 28.084 1.00 87.69 823 MET A N 1
ATOM 6400 C CA . MET A 1 823 ? -0.608 27.192 27.008 1.00 87.69 823 MET A CA 1
ATOM 6401 C C . MET A 1 823 ? 0.090 25.912 27.483 1.00 87.69 823 MET A C 1
ATOM 6403 O O . MET A 1 823 ? 1.186 25.972 28.035 1.00 87.69 823 MET A O 1
ATOM 6407 N N . ILE A 1 824 ? -0.510 24.747 27.220 1.00 92.50 824 ILE A N 1
ATOM 6408 C CA . ILE A 1 824 ? 0.120 23.462 27.549 1.00 92.50 824 ILE A CA 1
ATOM 6409 C C . ILE A 1 824 ? 1.155 23.152 26.465 1.00 92.50 824 ILE A C 1
ATOM 6411 O O . ILE A 1 824 ? 0.840 23.152 25.271 1.00 92.50 824 ILE A O 1
ATOM 6415 N N . SER A 1 825 ? 2.384 22.876 26.892 1.00 91.56 825 SER A N 1
ATOM 6416 C CA . SER A 1 825 ? 3.510 22.478 26.046 1.00 91.56 825 SER A CA 1
ATOM 6417 C C . SER A 1 825 ? 4.401 21.484 26.795 1.00 91.56 825 SER A C 1
ATOM 6419 O O . SER A 1 825 ? 4.028 20.988 27.857 1.00 91.56 825 SER A O 1
ATOM 6421 N N . TYR A 1 826 ? 5.598 21.191 26.287 1.00 90.62 826 TYR A N 1
ATOM 6422 C CA . TYR A 1 826 ? 6.587 20.435 27.059 1.00 90.62 826 TYR A CA 1
ATOM 6423 C C . TYR A 1 826 ? 6.897 21.154 28.398 1.00 90.62 826 TYR A C 1
ATOM 6425 O O . TYR A 1 826 ? 6.989 22.389 28.388 1.00 90.62 826 TYR A O 1
ATOM 6433 N N . PRO A 1 827 ? 7.056 20.435 29.533 1.00 89.75 827 PRO A N 1
ATOM 6434 C CA . PRO A 1 827 ? 7.157 18.972 29.678 1.00 89.75 827 PRO A CA 1
ATOM 6435 C C . PRO A 1 827 ? 5.824 18.214 29.772 1.00 89.75 827 PRO A C 1
ATOM 6437 O O . PRO A 1 827 ? 5.831 16.986 29.791 1.00 89.75 827 PRO A O 1
ATOM 6440 N N . ASP A 1 828 ? 4.684 18.905 29.818 1.00 89.38 828 ASP A N 1
ATOM 6441 C CA . ASP A 1 828 ? 3.373 18.258 29.964 1.00 89.38 828 ASP A CA 1
ATOM 6442 C C . ASP A 1 828 ? 2.933 17.518 28.696 1.00 89.38 828 ASP A C 1
ATOM 6444 O O . ASP A 1 828 ? 2.270 16.483 28.770 1.00 89.38 828 ASP A O 1
ATOM 6448 N N . ASP A 1 829 ? 3.313 18.043 27.530 1.00 91.38 829 ASP A N 1
ATOM 6449 C CA . ASP A 1 829 ? 3.221 17.344 26.252 1.00 91.38 829 ASP A CA 1
ATOM 6450 C C . ASP A 1 829 ? 4.613 16.858 25.829 1.00 91.38 829 ASP A C 1
ATOM 6452 O O . ASP A 1 829 ? 5.481 17.658 25.465 1.00 91.38 829 ASP A O 1
ATOM 6456 N N . GLN A 1 830 ? 4.820 15.537 25.835 1.00 89.12 830 GLN A N 1
ATOM 6457 C CA . GLN A 1 830 ? 6.097 14.917 25.460 1.00 89.12 830 GLN A CA 1
ATOM 6458 C C . GLN A 1 830 ? 6.519 15.209 24.013 1.00 89.12 830 GLN A C 1
ATOM 6460 O O . GLN A 1 830 ? 7.689 15.058 23.671 1.00 89.12 830 GLN A O 1
ATOM 6465 N N . TYR A 1 831 ? 5.580 15.638 23.164 1.00 90.69 831 TYR A N 1
ATOM 6466 C CA . TYR A 1 831 ? 5.841 16.052 21.796 1.00 90.69 831 TYR A CA 1
ATOM 6467 C C . TYR A 1 831 ? 5.819 17.575 21.621 1.00 90.69 831 TYR A C 1
ATOM 6469 O O . TYR A 1 831 ? 5.725 18.039 20.487 1.00 90.69 831 TYR A O 1
ATOM 6477 N N . ASN A 1 832 ? 5.889 18.352 22.705 1.00 92.12 832 ASN A N 1
ATOM 6478 C CA . ASN A 1 832 ? 5.926 19.815 22.694 1.00 92.12 832 ASN A CA 1
ATOM 6479 C C . ASN A 1 832 ? 4.867 20.470 21.780 1.00 92.12 832 ASN A C 1
ATOM 6481 O O . ASN A 1 832 ? 5.098 21.538 21.203 1.00 92.12 832 ASN A O 1
ATOM 6485 N N . ARG A 1 833 ? 3.706 19.825 21.612 1.00 93.06 833 ARG A N 1
ATOM 6486 C CA . ARG A 1 833 ? 2.562 20.403 20.900 1.00 93.06 833 ARG A CA 1
ATOM 6487 C C . ARG A 1 833 ? 1.982 21.533 21.737 1.00 93.06 833 ARG A C 1
ATOM 6489 O O . ARG A 1 833 ? 1.901 21.421 22.954 1.00 93.06 833 ARG A O 1
ATOM 6496 N N . LEU A 1 834 ? 1.561 22.602 21.069 1.00 92.31 834 LEU A N 1
ATOM 6497 C CA . LEU A 1 834 ? 0.981 23.772 21.727 1.00 92.31 834 LEU A CA 1
ATOM 6498 C C . LEU A 1 834 ? -0.535 23.624 21.829 1.00 92.31 834 LEU A C 1
ATOM 6500 O O . LEU A 1 834 ? -1.221 23.757 20.813 1.00 92.31 834 LEU A O 1
ATOM 6504 N N . TRP A 1 835 ? -1.052 23.354 23.028 1.00 94.38 835 TRP A N 1
ATOM 6505 C CA . TRP A 1 835 ? -2.495 23.341 23.282 1.00 94.38 835 TRP A CA 1
ATOM 6506 C C . TRP A 1 835 ? -2.932 24.680 23.855 1.00 94.38 835 TRP A C 1
ATOM 6508 O O . TRP A 1 835 ? -2.569 25.048 24.973 1.00 94.38 835 TRP A O 1
ATOM 6518 N N . GLN A 1 836 ? -3.705 25.416 23.062 1.00 92.62 836 GLN A N 1
ATOM 6519 C CA . GLN A 1 836 ? -4.222 26.720 23.445 1.00 92.62 836 GLN A CA 1
ATOM 6520 C C . GLN A 1 836 ? -5.483 26.569 24.309 1.00 92.62 836 GLN A C 1
ATOM 6522 O O . GLN A 1 836 ? -6.439 25.924 23.874 1.00 92.62 836 GLN A O 1
ATOM 6527 N N . PRO A 1 837 ? -5.555 27.206 25.481 1.00 92.38 837 PRO A N 1
ATOM 6528 C CA . PRO A 1 837 ? -6.797 27.292 26.234 1.00 92.38 837 PRO A CA 1
ATOM 6529 C C . PRO A 1 837 ? -7.896 27.948 25.391 1.00 92.38 837 PRO A C 1
ATOM 6531 O O . PRO A 1 837 ? -7.659 28.946 24.707 1.00 92.38 837 PRO A O 1
ATOM 6534 N N . PHE A 1 838 ? -9.096 27.374 25.406 1.00 92.12 838 PHE A N 1
ATOM 6535 C CA . PHE A 1 838 ? -10.270 27.929 24.745 1.00 92.12 838 PHE A CA 1
ATOM 6536 C C . PHE A 1 838 ? -11.413 28.060 25.749 1.00 92.12 838 PHE A C 1
ATOM 6538 O O . PHE A 1 838 ? -11.932 27.065 26.259 1.00 92.12 838 PHE A O 1
ATOM 6545 N N . SER A 1 839 ? -11.822 29.307 25.975 1.00 86.00 839 SER A N 1
ATOM 6546 C CA . SER A 1 839 ? -12.971 29.692 26.791 1.00 86.00 839 SER A CA 1
ATOM 6547 C C . SER A 1 839 ? -13.957 30.464 25.918 1.00 86.00 839 SER A C 1
ATOM 6549 O O . SER A 1 839 ? -13.552 31.330 25.141 1.00 86.00 839 SER A O 1
ATOM 6551 N N . ASP A 1 840 ? -15.248 30.153 26.018 1.00 81.44 840 ASP A N 1
ATOM 6552 C CA . ASP A 1 840 ? -16.299 30.878 25.296 1.00 81.44 840 ASP A CA 1
ATOM 6553 C C . ASP A 1 840 ? -17.220 31.689 26.213 1.00 81.44 840 ASP A C 1
ATOM 6555 O O . ASP A 1 840 ? -18.169 32.303 25.723 1.00 81.44 840 ASP A O 1
ATOM 6559 N N . GLN A 1 841 ? -16.933 31.686 27.525 1.00 79.81 841 GLN A N 1
ATOM 6560 C CA . GLN A 1 841 ? -17.696 32.333 28.603 1.00 79.81 841 GLN A CA 1
ATOM 6561 C C . GLN A 1 841 ? -19.204 31.999 28.622 1.00 79.81 841 GLN A C 1
ATOM 6563 O O . GLN A 1 841 ? -19.966 32.620 29.361 1.00 79.81 841 GLN A O 1
ATOM 6568 N N . LYS A 1 842 ? -19.655 31.030 27.815 1.00 85.44 842 LYS A N 1
ATOM 6569 C CA . LYS A 1 842 ? -21.066 30.661 27.641 1.00 85.44 842 LYS A CA 1
ATOM 6570 C C . LYS A 1 842 ? -21.370 29.325 28.290 1.00 85.44 842 LYS A C 1
ATOM 6572 O O . LYS A 1 842 ? -22.445 29.169 28.868 1.00 85.44 842 LYS A O 1
ATOM 6577 N N . HIS A 1 843 ? -20.462 28.361 28.164 1.00 90.06 843 HIS A N 1
ATOM 6578 C CA . HIS A 1 843 ? -20.654 27.026 28.716 1.00 90.06 843 HIS A CA 1
ATOM 6579 C C . HIS A 1 843 ? -19.984 26.896 30.091 1.00 90.06 843 HIS A C 1
ATOM 6581 O O . HIS A 1 843 ? -18.860 27.369 30.265 1.00 90.06 843 HIS A O 1
ATOM 6587 N N . PRO A 1 844 ? -20.642 26.246 31.071 1.00 90.31 844 PRO A N 1
ATOM 6588 C CA . PRO A 1 844 ? -20.014 25.947 32.348 1.00 90.31 844 PRO A CA 1
ATOM 6589 C C . PRO A 1 844 ? -18.871 24.943 32.164 1.00 90.31 844 PRO A C 1
ATOM 6591 O O . PRO A 1 844 ? -18.932 24.051 31.309 1.00 90.31 844 PRO A O 1
ATOM 6594 N N . THR A 1 845 ? -17.845 25.079 32.996 1.00 91.12 845 THR A N 1
ATOM 6595 C CA . THR A 1 845 ? -16.676 24.201 33.026 1.00 91.12 845 THR A CA 1
ATOM 6596 C C . THR A 1 845 ? -16.804 23.182 34.154 1.00 91.12 845 THR A C 1
ATOM 6598 O O . THR A 1 845 ? -17.475 23.416 35.163 1.00 91.12 845 THR A O 1
ATOM 6601 N N . VAL A 1 846 ? -16.202 22.010 33.969 1.00 90.62 846 VAL A N 1
ATOM 6602 C CA . VAL A 1 846 ? -16.126 20.966 34.992 1.00 90.62 846 VAL A CA 1
ATOM 6603 C C . VAL A 1 846 ? -14.696 20.469 35.127 1.00 90.62 846 VAL A C 1
ATOM 6605 O O . VAL A 1 846 ? -14.033 20.228 34.122 1.00 90.62 846 VAL A O 1
ATOM 6608 N N . THR A 1 847 ? -14.236 20.306 36.367 1.00 91.00 847 THR A N 1
ATOM 6609 C CA . THR A 1 847 ? -12.903 19.783 36.681 1.00 91.00 847 THR A CA 1
ATOM 6610 C C . THR A 1 847 ? -12.960 18.270 36.883 1.00 91.00 847 THR A C 1
ATOM 6612 O O . THR A 1 847 ? -13.759 17.769 37.681 1.00 91.00 847 THR A O 1
ATOM 6615 N N . SER A 1 848 ? -12.090 17.540 36.188 1.00 87.00 848 SER A N 1
ATOM 6616 C CA . SER A 1 848 ? -12.009 16.084 36.262 1.00 87.00 848 SER A CA 1
ATOM 6617 C C . SER A 1 848 ? -11.427 15.605 37.596 1.00 87.00 848 SER A C 1
ATOM 6619 O O . SER A 1 848 ? -10.401 16.090 38.074 1.00 87.00 848 SER A O 1
ATOM 6621 N N . ARG A 1 849 ? -12.080 14.612 38.206 1.00 86.25 849 ARG A N 1
ATOM 6622 C CA . ARG A 1 849 ? -11.669 13.935 39.450 1.00 86.25 849 ARG A CA 1
ATOM 6623 C C . ARG A 1 849 ? -10.923 12.627 39.195 1.00 86.25 849 ARG A C 1
ATOM 6625 O O . ARG A 1 849 ? -10.544 11.948 40.150 1.00 86.25 849 ARG A O 1
ATOM 6632 N N . SER A 1 850 ? -10.741 12.246 37.933 1.00 82.56 850 SER A N 1
ATOM 6633 C CA . SER A 1 850 ? -10.030 11.036 37.527 1.00 82.56 850 SER A CA 1
ATOM 6634 C C . SER A 1 850 ? -8.883 11.388 36.579 1.00 82.56 850 SER A C 1
ATOM 6636 O O . SER A 1 850 ? -8.971 12.321 35.784 1.00 82.56 850 SER A O 1
ATOM 6638 N N . ARG A 1 851 ? -7.762 10.670 36.686 1.00 82.12 851 ARG A N 1
ATOM 6639 C CA . ARG A 1 851 ? -6.608 10.885 35.804 1.00 82.12 851 ARG A CA 1
ATOM 6640 C C . ARG A 1 851 ? -6.742 9.993 34.580 1.00 82.12 851 ARG A C 1
ATOM 6642 O O . ARG A 1 851 ? -7.008 8.804 34.736 1.00 82.12 851 ARG A O 1
ATOM 6649 N N . ILE A 1 852 ? -6.500 10.553 33.399 1.00 88.06 852 ILE A N 1
ATOM 6650 C CA . ILE A 1 852 ? -6.316 9.745 32.195 1.00 88.06 852 ILE A CA 1
ATOM 6651 C C . ILE A 1 852 ? -4.928 9.109 32.176 1.00 88.06 852 ILE A C 1
ATOM 6653 O O . ILE A 1 852 ? -3.972 9.652 32.739 1.00 88.06 852 ILE A O 1
ATOM 6657 N N . ASN A 1 853 ? -4.814 8.001 31.454 1.00 88.12 853 ASN A N 1
ATOM 6658 C CA . ASN A 1 853 ? -3.537 7.483 31.002 1.00 88.12 853 ASN A CA 1
ATOM 6659 C C . ASN A 1 853 ? -3.329 7.892 29.529 1.00 88.12 853 ASN A C 1
ATOM 6661 O O . ASN A 1 853 ? -4.033 7.381 28.661 1.00 88.12 853 ASN A O 1
ATOM 6665 N N . PRO A 1 854 ? -2.392 8.808 29.207 1.00 84.44 854 PRO A N 1
ATOM 6666 C CA . PRO A 1 854 ? -2.178 9.273 27.835 1.00 84.44 854 PRO A CA 1
ATOM 6667 C C . PRO A 1 854 ? -1.951 8.159 26.811 1.00 84.44 854 PRO A C 1
ATOM 6669 O O . PRO A 1 854 ? -2.333 8.325 25.656 1.00 84.44 854 PRO A O 1
ATOM 6672 N N . SER A 1 855 ? -1.363 7.025 27.215 1.00 84.75 855 SER A N 1
ATOM 6673 C CA . SER A 1 855 ? -1.109 5.901 26.305 1.00 84.75 855 SER A CA 1
ATOM 6674 C C . SER A 1 855 ? -2.371 5.148 25.874 1.00 84.75 855 SER A C 1
ATOM 6676 O O . SER A 1 855 ? -2.298 4.349 24.944 1.00 84.75 855 SER A O 1
ATOM 6678 N N . ASP A 1 856 ? -3.524 5.415 26.495 1.00 83.56 856 ASP A N 1
ATOM 6679 C CA . ASP A 1 856 ? -4.821 4.882 26.058 1.00 83.56 856 ASP A CA 1
ATOM 6680 C C . ASP A 1 856 ? -5.296 5.551 24.751 1.00 83.56 856 ASP A C 1
ATOM 6682 O O . ASP A 1 856 ? -6.165 5.036 24.046 1.00 83.56 856 ASP A O 1
ATOM 6686 N N . PHE A 1 857 ? -4.693 6.686 24.383 1.00 87.12 857 PHE A N 1
ATOM 6687 C CA . PHE A 1 857 ? -4.938 7.395 23.134 1.00 87.12 857 PHE A CA 1
ATOM 6688 C C . PHE A 1 857 ? -3.767 7.185 22.175 1.00 87.12 857 PHE A C 1
ATOM 6690 O O . PHE A 1 857 ? -2.610 7.414 22.526 1.00 87.12 857 PHE A O 1
ATOM 6697 N N . TRP A 1 858 ? -4.048 6.856 20.911 1.00 81.25 858 TRP A N 1
ATOM 6698 C CA . TRP A 1 858 ? -2.981 6.604 19.934 1.00 81.25 858 TRP A CA 1
ATOM 6699 C C . TRP A 1 858 ? -2.114 7.836 19.636 1.00 81.25 858 TRP A C 1
ATOM 6701 O O . TRP A 1 858 ? -1.016 7.694 19.125 1.00 81.25 858 TRP A O 1
ATOM 6711 N N . ASN A 1 859 ? -2.574 9.057 19.907 1.00 85.44 859 ASN A N 1
ATOM 6712 C CA . ASN A 1 859 ? -1.784 10.271 19.687 1.00 85.44 859 ASN A CA 1
ATOM 6713 C C . ASN A 1 859 ? -1.237 10.881 20.985 1.00 85.44 859 ASN A C 1
ATOM 6715 O O . ASN A 1 859 ? -0.709 11.995 20.947 1.00 85.44 859 ASN A O 1
ATOM 6719 N N . ILE A 1 860 ? -1.394 10.177 22.110 1.00 90.06 860 ILE A N 1
ATOM 6720 C CA . ILE A 1 860 ? -0.818 10.480 23.422 1.00 90.06 860 ILE A CA 1
ATOM 6721 C C . ILE A 1 860 ? -0.977 11.967 23.811 1.00 90.06 860 ILE A C 1
ATOM 6723 O O . ILE A 1 860 ? 0.018 12.691 23.892 1.00 90.06 860 ILE A O 1
ATOM 6727 N N . PRO A 1 861 ? -2.208 12.491 23.965 1.00 92.38 861 PRO A N 1
ATOM 6728 C CA . PRO A 1 861 ? -2.454 13.876 24.363 1.00 92.38 861 PRO A CA 1
ATOM 6729 C C . PRO A 1 861 ? -1.995 14.122 25.816 1.00 92.38 861 PRO A C 1
ATOM 6731 O O . PRO A 1 861 ? -1.964 13.187 26.619 1.00 92.38 861 PRO A O 1
ATOM 6734 N N . PRO A 1 862 ? -1.638 15.364 26.190 1.00 92.94 862 PRO A N 1
ATOM 6735 C CA . PRO A 1 862 ? -1.146 15.659 27.530 1.00 92.94 862 PRO A CA 1
ATOM 6736 C C . PRO A 1 862 ? -2.267 15.518 28.562 1.00 92.94 862 PRO A C 1
ATOM 6738 O O . PRO A 1 862 ? -3.398 15.946 28.329 1.00 92.94 862 PRO A O 1
ATOM 6741 N N . THR A 1 863 ? -1.947 14.990 29.746 1.00 92.06 863 THR A N 1
ATOM 6742 C CA . THR A 1 863 ? -2.921 14.825 30.845 1.00 92.06 863 THR A CA 1
ATOM 6743 C C . THR A 1 863 ? -3.590 16.143 31.232 1.00 92.06 863 THR A C 1
ATOM 6745 O O . THR A 1 863 ? -4.783 16.165 31.528 1.00 92.06 863 THR A O 1
ATOM 6748 N N . LYS A 1 864 ? -2.849 17.259 31.158 1.00 92.06 864 LYS A N 1
ATOM 6749 C CA . LYS A 1 864 ? -3.364 18.608 31.433 1.00 92.06 864 LYS A CA 1
ATOM 6750 C C . LYS A 1 864 ? -4.528 19.026 30.528 1.00 92.06 864 LYS A C 1
ATOM 6752 O O . LYS A 1 864 ? -5.355 19.817 30.964 1.00 92.06 864 LYS A O 1
ATOM 6757 N N . ALA A 1 865 ? -4.647 18.472 29.317 1.00 92.44 865 ALA A N 1
ATOM 6758 C CA . ALA A 1 865 ? -5.755 18.785 28.411 1.00 92.44 865 ALA A CA 1
ATOM 6759 C C . ALA A 1 865 ? -7.109 18.216 28.878 1.00 92.44 865 ALA A C 1
ATOM 6761 O O . ALA A 1 865 ? -8.139 18.576 28.321 1.00 92.44 865 ALA A O 1
ATOM 6762 N N . PHE A 1 866 ? -7.110 17.345 29.892 1.00 92.81 866 PHE A N 1
ATOM 6763 C CA . PHE A 1 866 ? -8.305 16.698 30.439 1.00 92.81 866 PHE A CA 1
ATOM 6764 C C . PHE A 1 866 ? -8.648 17.166 31.856 1.00 92.81 866 PHE A C 1
ATOM 6766 O O . PHE A 1 866 ? -9.588 16.656 32.461 1.00 92.81 866 PHE A O 1
ATOM 6773 N N . VAL A 1 867 ? -7.896 18.130 32.402 1.00 90.12 867 VAL A N 1
ATOM 6774 C CA . VAL A 1 867 ? -8.144 18.659 33.752 1.00 90.12 867 VAL A CA 1
ATOM 6775 C C . VAL A 1 867 ? -9.505 19.339 33.815 1.00 90.12 867 VAL A C 1
ATOM 6777 O O . VAL A 1 867 ? -10.230 19.132 34.784 1.00 90.12 867 VAL A O 1
ATOM 6780 N N . GLU A 1 868 ? -9.872 20.084 32.773 1.00 91.69 868 GLU A N 1
ATOM 6781 C CA . GLU A 1 868 ? -11.173 20.744 32.664 1.00 91.69 868 GLU A CA 1
ATOM 6782 C C . GLU A 1 868 ? -11.852 20.399 31.330 1.00 91.69 868 GLU A C 1
ATOM 6784 O O . GLU A 1 868 ? -11.252 19.801 30.430 1.00 91.69 868 GLU A O 1
ATOM 6789 N N . GLY A 1 869 ? -13.143 20.703 31.232 1.00 92.88 869 GLY A N 1
ATOM 6790 C CA . GLY A 1 869 ? -13.933 20.521 30.020 1.00 92.88 869 GLY A CA 1
ATOM 6791 C C . GLY A 1 869 ? -15.225 21.325 30.066 1.00 92.88 869 GLY A C 1
ATOM 6792 O O . GLY A 1 869 ? -15.747 21.614 31.144 1.00 92.88 869 GLY A O 1
ATOM 6793 N N . PHE A 1 870 ? -15.777 21.675 28.904 1.00 95.00 870 PHE A N 1
ATOM 6794 C CA . PHE A 1 870 ? -17.112 22.273 28.845 1.00 95.00 870 PHE A CA 1
ATOM 6795 C C . PHE A 1 870 ? -18.184 21.218 29.068 1.00 95.00 870 PHE A C 1
ATOM 6797 O O . PHE A 1 870 ? -18.092 20.121 28.519 1.00 95.00 870 PHE A O 1
ATOM 6804 N N . THR A 1 871 ? -19.237 21.563 29.806 1.00 92.81 871 THR A N 1
ATOM 6805 C CA . THR A 1 871 ? -20.386 20.682 30.035 1.00 92.81 871 THR A CA 1
ATOM 6806 C C . THR A 1 871 ? -21.720 21.429 29.948 1.00 92.81 871 THR A C 1
ATOM 6808 O O . THR A 1 871 ? -21.775 22.642 29.773 1.00 92.81 871 THR A O 1
ATOM 6811 N N . VAL A 1 872 ? -22.822 20.685 30.025 1.00 91.12 872 VAL A N 1
ATOM 6812 C CA . VAL A 1 872 ? -24.211 21.170 30.021 1.00 91.12 872 VAL A CA 1
ATOM 6813 C C . VAL A 1 872 ? -25.080 20.262 30.897 1.00 91.12 872 VAL A C 1
ATOM 6815 O O . VAL A 1 872 ? -24.679 19.157 31.264 1.00 91.12 872 VAL A O 1
ATOM 6818 N N . SER A 1 873 ? -26.295 20.705 31.231 1.00 86.88 873 SER A N 1
ATOM 6819 C CA . SER A 1 873 ? -27.272 19.876 31.949 1.00 86.88 873 SER A CA 1
ATOM 6820 C C . SER A 1 873 ? -27.750 18.684 31.103 1.00 86.88 873 SER A C 1
ATOM 6822 O O . SER A 1 873 ? -27.733 18.746 29.875 1.00 86.88 873 SER A O 1
ATOM 6824 N N . LYS A 1 874 ? -28.223 17.613 31.761 1.00 81.38 874 LYS A N 1
ATOM 6825 C CA . LYS A 1 874 ? -28.560 16.295 31.174 1.00 81.38 874 LYS A CA 1
ATOM 6826 C C . LYS A 1 874 ? -29.402 16.322 29.890 1.00 81.38 874 LYS A C 1
ATOM 6828 O O . LYS A 1 874 ? -29.233 15.449 29.055 1.00 81.38 874 LYS A O 1
ATOM 6833 N N . GLU A 1 875 ? -30.269 17.310 29.709 1.00 80.69 875 GLU A N 1
ATOM 6834 C CA . GLU A 1 875 ? -31.220 17.357 28.587 1.00 80.69 875 GLU A CA 1
ATOM 6835 C C . GLU A 1 875 ? -30.899 18.438 27.547 1.00 80.69 875 GLU A C 1
ATOM 6837 O O . GLU A 1 875 ? -31.573 18.538 26.522 1.00 80.69 875 GLU A O 1
ATOM 6842 N N . LYS A 1 876 ? -29.878 19.269 27.789 1.00 90.00 876 LYS A N 1
ATOM 6843 C CA . LYS A 1 876 ? -29.525 20.361 26.879 1.00 90.00 876 LYS A CA 1
ATOM 6844 C C . LYS A 1 876 ? -28.382 19.931 25.959 1.00 90.00 876 LYS A C 1
ATOM 6846 O O . LYS A 1 876 ? -27.393 19.393 26.451 1.00 90.00 876 LYS A O 1
ATOM 6851 N N . PRO A 1 877 ? -28.468 20.182 24.642 1.00 93.00 877 PRO A N 1
ATOM 6852 C CA . PRO A 1 877 ? -27.335 19.972 23.756 1.00 93.00 877 PRO A CA 1
ATOM 6853 C C . PRO A 1 877 ? -26.250 21.028 24.013 1.00 93.00 877 PRO A C 1
ATOM 6855 O O . PRO A 1 877 ? -26.556 22.214 24.150 1.00 93.00 877 PRO A O 1
ATOM 6858 N N . LEU A 1 878 ? -24.986 20.607 24.028 1.00 94.94 878 LEU A N 1
ATOM 6859 C CA . LEU A 1 878 ? -23.829 21.507 24.054 1.00 94.94 878 LEU A CA 1
ATOM 6860 C C . LEU A 1 878 ? -23.531 21.938 22.619 1.00 94.94 878 LEU A C 1
ATOM 6862 O O . LEU A 1 878 ? -23.301 21.078 21.772 1.00 94.94 878 LEU A O 1
ATOM 6866 N N . LYS A 1 879 ? -23.546 23.244 22.331 1.00 95.31 879 LYS A N 1
ATOM 6867 C CA . LYS A 1 879 ? -23.311 23.789 20.983 1.00 95.31 879 LYS A CA 1
ATOM 6868 C C . LYS A 1 879 ? -22.088 24.694 20.982 1.00 95.31 879 LYS A C 1
ATOM 6870 O O . LYS A 1 879 ? -22.174 25.864 21.337 1.00 95.31 879 LYS A O 1
ATOM 6875 N N . LEU A 1 880 ? -20.970 24.160 20.518 1.00 94.75 880 LEU A N 1
ATOM 6876 C CA . LEU A 1 880 ? -19.678 24.827 20.482 1.00 94.75 880 LEU A CA 1
ATOM 6877 C C . LEU A 1 880 ? -19.388 25.362 19.074 1.00 94.75 880 LEU A C 1
ATOM 6879 O O . LEU A 1 880 ? -19.418 24.608 18.104 1.00 94.75 880 LEU A O 1
ATOM 6883 N N . GLN A 1 881 ? -19.093 26.657 18.949 1.00 94.56 881 GLN A N 1
ATOM 6884 C CA . GLN A 1 881 ? -18.545 27.225 17.712 1.00 94.56 881 GLN A CA 1
ATOM 6885 C C . GLN A 1 881 ? -17.022 27.126 17.757 1.00 94.56 881 GLN A C 1
ATOM 6887 O O . GLN A 1 881 ? -16.366 27.932 18.417 1.00 94.56 881 GLN A O 1
ATOM 6892 N N . TRP A 1 882 ? -16.471 26.107 17.101 1.00 94.44 882 TRP A N 1
ATOM 6893 C CA . TRP A 1 882 ? -15.037 25.854 17.096 1.00 94.44 882 TRP A CA 1
ATOM 6894 C C . TRP A 1 882 ? -14.603 25.151 15.796 1.00 94.44 882 TRP A C 1
ATOM 6896 O O . TRP A 1 882 ? -15.232 24.156 15.417 1.00 94.44 882 TRP A O 1
ATOM 6906 N N . PRO A 1 883 ? -13.538 25.624 15.117 1.00 93.50 883 PRO A N 1
ATOM 6907 C CA . PRO A 1 883 ? -12.741 26.825 15.425 1.00 93.50 883 PRO A CA 1
ATOM 6908 C C . PRO A 1 883 ? -13.553 28.141 15.360 1.00 93.50 883 PRO A C 1
ATOM 6910 O O . PRO A 1 883 ? -14.594 28.172 14.705 1.00 93.50 883 PRO A O 1
ATOM 6913 N N . PRO A 1 884 ? -13.119 29.231 16.029 1.00 84.50 884 PRO A N 1
ATOM 6914 C CA . PRO A 1 884 ? -13.908 30.468 16.167 1.00 84.50 884 PRO A CA 1
ATOM 6915 C C . PRO A 1 884 ? -13.970 31.331 14.892 1.00 84.50 884 PRO A C 1
ATOM 6917 O O . PRO A 1 884 ? -14.615 32.379 14.867 1.00 84.50 884 PRO A O 1
ATOM 6920 N N . PHE A 1 885 ? -13.287 30.913 13.828 1.00 87.00 885 PHE A N 1
ATOM 6921 C CA . PHE A 1 885 ? -13.201 31.615 12.553 1.00 87.00 885 PHE A CA 1
ATOM 6922 C C . PHE A 1 885 ? -13.679 30.714 11.405 1.00 87.00 885 PHE A C 1
ATOM 6924 O O . PHE A 1 885 ? -13.600 29.486 11.497 1.00 87.00 885 PHE A O 1
ATOM 6931 N N . PRO A 1 886 ? -14.179 31.302 10.303 1.00 90.62 886 PRO A N 1
ATOM 6932 C CA . PRO A 1 886 ? -14.681 30.525 9.182 1.00 90.62 886 PRO A CA 1
ATOM 6933 C C . PRO A 1 886 ? -13.551 29.779 8.463 1.00 90.62 886 PRO A C 1
ATOM 6935 O O . PRO A 1 886 ? -12.471 30.320 8.228 1.00 90.62 886 PRO A O 1
ATOM 6938 N N . LEU A 1 887 ? -13.835 28.542 8.062 1.00 91.81 887 LEU A N 1
ATOM 6939 C CA . LEU A 1 887 ? -12.899 27.662 7.373 1.00 91.81 887 LEU A CA 1
ATOM 6940 C C . LEU A 1 887 ? -13.109 27.684 5.848 1.00 91.81 887 LEU A C 1
ATOM 6942 O O . LEU A 1 887 ? -14.252 27.720 5.380 1.00 91.81 887 LEU A O 1
ATOM 6946 N N . PRO A 1 888 ? -12.038 27.632 5.038 1.00 90.75 888 PRO A N 1
ATOM 6947 C CA . PRO A 1 888 ? -12.145 27.356 3.608 1.00 90.75 888 PRO A CA 1
ATOM 6948 C C . PRO A 1 888 ? -12.903 26.055 3.312 1.00 90.75 888 PRO A C 1
ATOM 6950 O O . PRO A 1 888 ? -12.839 25.099 4.076 1.00 90.75 888 PRO A O 1
ATOM 6953 N N . ALA A 1 889 ? -13.589 25.993 2.169 1.00 91.81 889 ALA A N 1
ATOM 6954 C CA . ALA A 1 889 ? -14.267 24.772 1.741 1.00 91.81 889 ALA A CA 1
ATOM 6955 C C . ALA A 1 889 ? -13.249 23.709 1.291 1.00 91.81 889 ALA A C 1
ATOM 6957 O O . ALA A 1 889 ? -12.728 23.778 0.178 1.00 91.81 889 ALA A O 1
ATOM 6958 N N . THR A 1 890 ? -12.944 22.745 2.162 1.00 92.12 890 THR A N 1
ATOM 6959 C CA . THR A 1 890 ? -12.007 21.642 1.885 1.00 92.12 890 THR A CA 1
ATOM 6960 C C . THR A 1 890 ? -12.185 20.491 2.891 1.00 92.12 890 THR A C 1
ATOM 6962 O O . THR A 1 890 ? -13.168 20.430 3.631 1.00 92.12 890 THR A O 1
ATOM 6965 N N . LYS A 1 891 ? -11.253 19.535 2.886 1.00 94.06 891 LYS A N 1
ATOM 6966 C CA . LYS A 1 891 ? -11.175 18.413 3.818 1.00 94.06 891 LYS A CA 1
ATOM 6967 C C . LYS A 1 891 ? -10.284 18.745 5.012 1.00 94.06 891 LYS A C 1
ATOM 6969 O O . LYS A 1 891 ? -9.224 19.358 4.867 1.00 94.06 891 LYS A O 1
ATOM 6974 N N . TYR A 1 892 ? -10.714 18.286 6.178 1.00 95.81 892 TYR A N 1
ATOM 6975 C CA . TYR A 1 892 ? -10.058 18.511 7.452 1.00 95.81 892 TYR A CA 1
ATOM 6976 C C . TYR A 1 892 ? -9.895 17.200 8.205 1.00 95.81 892 TYR A C 1
ATOM 6978 O O . TYR A 1 892 ? -10.796 16.365 8.230 1.00 95.81 892 TYR A O 1
ATOM 6986 N N . TYR A 1 893 ? -8.752 17.045 8.852 1.00 96.69 893 TYR A N 1
ATOM 6987 C CA . TYR A 1 893 ? -8.625 16.111 9.950 1.00 96.69 893 TYR A CA 1
ATOM 6988 C C . TYR A 1 893 ? -9.261 16.766 11.177 1.00 96.69 893 TYR A C 1
ATOM 6990 O O . TYR A 1 893 ? -8.951 17.919 11.485 1.00 96.69 893 TYR A O 1
ATOM 6998 N N . VAL A 1 894 ? -10.131 16.046 11.876 1.00 96.50 894 VAL A N 1
ATOM 6999 C CA . VAL A 1 894 ? -10.783 16.511 13.106 1.00 96.50 894 VAL A CA 1
ATOM 7000 C C . VAL A 1 894 ? -10.622 15.432 14.163 1.00 96.50 894 VAL A C 1
ATOM 7002 O O . VAL A 1 894 ? -10.956 14.285 13.886 1.00 96.50 894 VAL A O 1
ATOM 7005 N N . ALA A 1 895 ? -10.150 15.786 15.356 1.00 96.62 895 ALA A N 1
ATOM 7006 C CA . ALA A 1 895 ? -10.114 14.915 16.528 1.00 96.62 895 ALA A CA 1
ATOM 7007 C C . ALA A 1 895 ? -10.694 15.645 17.744 1.00 96.62 895 ALA A C 1
ATOM 7009 O O . ALA A 1 895 ? -10.366 16.805 17.984 1.00 96.62 895 ALA A O 1
ATOM 7010 N N . LEU A 1 896 ? -11.562 14.971 18.495 1.00 97.38 896 LEU A N 1
ATOM 7011 C CA . LEU A 1 896 ? -12.239 15.505 19.677 1.00 97.38 896 LEU A CA 1
ATOM 7012 C C . LEU A 1 896 ? -12.035 14.551 20.856 1.00 97.38 896 LEU A C 1
ATOM 7014 O O . LEU A 1 896 ? -12.135 13.333 20.684 1.00 97.38 896 LEU A O 1
ATOM 7018 N N . TYR A 1 897 ? -11.776 15.112 22.037 1.00 96.44 897 TYR A N 1
ATOM 7019 C CA . TYR A 1 897 ? -11.372 14.375 23.234 1.00 96.44 897 TYR A CA 1
ATOM 7020 C C . TYR A 1 897 ? -12.373 14.562 24.371 1.00 96.44 897 TYR A C 1
ATOM 7022 O O . TYR A 1 897 ? -12.830 15.677 24.644 1.00 96.44 897 TYR A O 1
ATOM 7030 N N . PHE A 1 898 ? -12.678 13.459 25.051 1.00 94.75 898 PHE A N 1
ATOM 7031 C CA . PHE A 1 898 ? -13.732 13.370 26.054 1.00 94.75 898 PHE A CA 1
ATOM 7032 C C . PHE A 1 898 ? -13.281 12.512 27.235 1.00 94.75 898 PHE A C 1
ATOM 7034 O O . PHE A 1 898 ? -12.639 11.486 27.029 1.00 94.75 898 PHE A O 1
ATOM 7041 N N . GLN A 1 899 ? -13.672 12.875 28.452 1.00 92.50 899 GLN A N 1
ATOM 7042 C CA . GLN A 1 899 ? -13.486 12.076 29.661 1.00 92.50 899 GLN A CA 1
ATOM 7043 C C . GLN A 1 899 ? -14.641 12.323 30.634 1.00 92.50 899 GLN A C 1
ATOM 7045 O O . GLN A 1 899 ? -15.105 13.452 30.779 1.00 92.50 899 GLN A O 1
ATOM 7050 N N . ASP A 1 900 ? -15.104 11.269 31.311 1.00 89.25 900 ASP A N 1
ATOM 7051 C CA . ASP A 1 900 ? -15.994 11.436 32.460 1.00 89.25 900 ASP A CA 1
ATOM 7052 C C . ASP A 1 900 ? -15.200 12.036 33.631 1.00 89.25 900 ASP A C 1
ATOM 7054 O O . ASP A 1 900 ? -14.220 11.465 34.108 1.00 89.25 900 ASP A O 1
ATOM 7058 N N . ASP A 1 901 ? -15.644 13.201 34.086 1.00 84.62 901 ASP A N 1
ATOM 7059 C CA . ASP A 1 901 ? -15.045 14.019 35.138 1.00 84.62 901 ASP A CA 1
ATOM 7060 C C . ASP A 1 901 ? -15.219 13.442 36.555 1.00 84.62 901 ASP A C 1
ATOM 7062 O O . ASP A 1 901 ? -14.689 13.990 37.522 1.00 84.62 901 ASP A O 1
ATOM 7066 N N . ARG A 1 902 ? -15.956 12.342 36.728 1.00 83.94 902 ARG A N 1
ATOM 7067 C CA . ARG A 1 902 ? -16.249 11.767 38.050 1.00 83.94 902 ARG A CA 1
ATOM 7068 C C . ARG A 1 902 ? -15.227 10.714 38.471 1.00 83.94 902 ARG A C 1
ATOM 7070 O O . ARG A 1 902 ? -14.430 10.209 37.685 1.00 83.94 902 ARG A O 1
ATOM 7077 N N . SER A 1 903 ? -15.271 10.346 39.751 1.00 79.00 903 SER A N 1
ATOM 7078 C CA . SER A 1 903 ? -14.525 9.193 40.259 1.00 79.00 903 SER A CA 1
ATOM 7079 C C . SER A 1 903 ? -15.057 7.895 39.628 1.00 79.00 903 SER A C 1
ATOM 7081 O O . SER A 1 903 ? -16.274 7.788 39.428 1.00 79.00 903 SER A O 1
ATOM 7083 N N . PRO A 1 904 ? -14.198 6.903 39.329 1.00 74.94 904 PRO A N 1
ATOM 7084 C CA . PRO A 1 904 ? -14.633 5.631 38.757 1.00 74.94 904 PRO A CA 1
ATOM 7085 C C . PRO A 1 904 ? -15.716 4.967 39.617 1.00 74.94 904 PRO A C 1
ATOM 7087 O O . PRO A 1 904 ? -15.530 4.754 40.812 1.00 74.94 904 PRO A O 1
ATOM 7090 N N . SER A 1 905 ? -16.866 4.665 39.016 1.00 71.56 905 SER A N 1
ATOM 7091 C CA . SER A 1 905 ? -17.966 3.934 39.650 1.00 71.56 905 SER A CA 1
ATOM 7092 C C . SER A 1 905 ? -18.776 3.185 38.584 1.00 71.56 905 SER A C 1
ATOM 7094 O O . SER A 1 905 ? -18.735 3.580 37.416 1.00 71.56 905 SER A O 1
ATOM 7096 N N . PRO A 1 906 ? -19.573 2.163 38.951 1.00 65.75 906 PRO A N 1
ATOM 7097 C CA . PRO A 1 906 ? -20.476 1.480 38.015 1.00 65.75 906 PRO A CA 1
ATOM 7098 C C . PRO A 1 906 ? -21.501 2.406 37.327 1.00 65.75 906 PRO A C 1
ATOM 7100 O O . PRO A 1 906 ? -22.103 2.032 36.326 1.00 65.75 906 PRO A O 1
ATOM 7103 N N . LEU A 1 907 ? -21.693 3.624 37.850 1.00 62.91 907 LEU A N 1
ATOM 7104 C CA . LEU A 1 907 ? -22.596 4.662 37.333 1.00 62.91 907 LEU A CA 1
ATOM 7105 C C . LEU A 1 907 ? -21.838 5.841 36.680 1.00 62.91 907 LEU A C 1
ATOM 7107 O O . LEU A 1 907 ? -22.449 6.846 36.296 1.00 62.91 907 LEU A O 1
ATOM 7111 N N . SER A 1 908 ? -20.507 5.743 36.568 1.00 66.44 908 SER A N 1
ATOM 7112 C CA . SER A 1 908 ? -19.624 6.787 36.029 1.00 66.44 908 SER A CA 1
ATOM 7113 C C . SER A 1 908 ? -19.409 6.626 34.525 1.00 66.44 908 SER A C 1
ATOM 7115 O O . SER A 1 908 ? -18.313 6.314 34.063 1.00 66.44 908 SER A O 1
ATOM 7117 N N . TRP A 1 909 ? -20.486 6.806 33.765 1.00 75.12 909 TRP A N 1
ATOM 7118 C CA . TRP A 1 909 ? -20.450 6.918 32.311 1.00 75.12 909 TRP A CA 1
ATOM 7119 C C . TRP A 1 909 ? -21.397 8.021 31.830 1.00 75.12 909 TRP A C 1
ATOM 7121 O O . TRP A 1 909 ? -22.372 8.360 32.508 1.00 75.12 909 TRP A O 1
ATOM 7131 N N . ARG A 1 910 ? -21.118 8.578 30.651 1.00 87.88 910 ARG A N 1
ATOM 7132 C CA . ARG A 1 910 ? -21.996 9.520 29.939 1.00 87.88 910 ARG A CA 1
ATOM 7133 C C . ARG A 1 910 ? -22.192 9.027 28.514 1.00 87.88 910 ARG A C 1
ATOM 7135 O O . ARG A 1 910 ? -21.251 8.507 27.921 1.00 87.88 910 ARG A O 1
ATOM 7142 N N . ALA A 1 911 ? -23.386 9.206 27.958 1.00 90.19 911 ALA A N 1
ATOM 7143 C CA . ALA A 1 911 ? -23.658 8.868 26.564 1.00 90.19 911 ALA A CA 1
ATOM 7144 C C . ALA A 1 911 ? -24.231 10.068 25.809 1.00 90.19 911 ALA A C 1
ATOM 7146 O O . ALA A 1 911 ? -25.174 10.708 26.275 1.00 90.19 911 ALA A O 1
ATOM 7147 N N . PHE A 1 912 ? -23.671 10.383 24.642 1.00 94.94 912 PHE A N 1
ATOM 7148 C CA . PHE A 1 912 ? -24.162 11.465 23.785 1.00 94.94 912 PHE A CA 1
ATOM 7149 C C . PHE A 1 912 ? -23.774 11.264 22.317 1.00 94.94 912 PHE A C 1
ATOM 7151 O O . PHE A 1 912 ? -22.787 10.606 22.004 1.00 94.94 912 PHE A O 1
ATOM 7158 N N . GLY A 1 913 ? -24.556 11.830 21.402 1.00 94.81 913 GLY A N 1
ATOM 7159 C CA . GLY A 1 913 ? -24.206 11.921 19.985 1.00 94.81 913 GLY A CA 1
ATOM 7160 C C . GLY A 1 913 ? -23.370 13.167 19.700 1.00 94.81 913 GLY A C 1
ATOM 7161 O O . GLY A 1 913 ? -23.585 14.211 20.313 1.00 94.81 913 GLY A O 1
ATOM 7162 N N . VAL A 1 914 ? -22.446 13.077 18.750 1.00 97.50 914 VAL A N 1
ATOM 7163 C CA . VAL A 1 914 ? -21.625 14.189 18.259 1.00 97.50 914 VAL A CA 1
ATOM 7164 C C . VAL A 1 914 ? -22.038 14.494 16.825 1.00 97.50 914 VAL A C 1
ATOM 7166 O O . VAL A 1 914 ? -22.116 13.597 15.987 1.00 97.50 914 VAL A O 1
ATOM 7169 N N . SER A 1 915 ? -22.283 15.762 16.516 1.00 97.38 915 SER A N 1
ATOM 7170 C CA . SER A 1 915 ? -22.517 16.230 15.148 1.00 97.38 915 SER A CA 1
ATOM 7171 C C . SER A 1 915 ? -21.700 17.480 14.859 1.00 97.38 915 SER A C 1
ATOM 7173 O O . SER A 1 915 ? -21.450 18.286 15.755 1.00 97.38 915 SER A O 1
ATOM 7175 N N . ILE A 1 916 ? -21.278 17.637 13.609 1.00 97.06 916 ILE A N 1
ATOM 7176 C CA . ILE A 1 916 ? -20.545 18.807 13.130 1.00 97.06 916 ILE A CA 1
ATOM 7177 C C . ILE A 1 916 ? -21.351 19.407 11.982 1.00 97.06 916 ILE A C 1
ATOM 7179 O O . ILE A 1 916 ? -21.655 18.719 11.010 1.00 97.06 916 ILE A O 1
ATOM 7183 N N . ASN A 1 917 ? -21.736 20.678 12.106 1.00 95.00 917 ASN A N 1
ATOM 7184 C CA . ASN A 1 917 ? -22.611 21.383 11.159 1.00 95.00 917 ASN A CA 1
ATOM 7185 C C . ASN A 1 917 ? -23.930 20.636 10.872 1.00 95.00 917 ASN A C 1
ATOM 7187 O O . ASN A 1 917 ? -24.418 20.624 9.746 1.00 95.00 917 ASN A O 1
ATOM 7191 N N . GLY A 1 918 ? -24.494 19.981 11.893 1.00 90.56 918 GLY A N 1
ATOM 7192 C CA . GLY A 1 918 ? -25.732 19.199 11.789 1.00 90.56 918 GLY A CA 1
ATOM 7193 C C . GLY A 1 918 ? -25.568 17.801 11.180 1.00 90.56 918 GLY A C 1
ATOM 7194 O O . GLY A 1 918 ? -26.508 17.014 11.226 1.00 90.56 918 GLY A O 1
ATOM 7195 N N . VAL A 1 919 ? -24.384 17.451 10.666 1.00 93.44 919 VAL A N 1
ATOM 7196 C CA . VAL A 1 919 ? -24.079 16.105 10.159 1.00 93.44 919 VAL A CA 1
ATOM 7197 C C . VAL A 1 919 ? -23.564 15.239 11.304 1.00 93.44 919 VAL A C 1
ATOM 7199 O O . VAL A 1 919 ? -22.682 15.657 12.056 1.00 93.44 919 VAL A O 1
ATOM 7202 N N . SER A 1 920 ? -24.115 14.032 11.456 1.00 93.50 920 SER A N 1
ATOM 7203 C CA . SER A 1 920 ? -23.698 13.101 12.511 1.00 93.50 920 SER A CA 1
ATOM 7204 C C . SER A 1 920 ? -22.230 12.707 12.334 1.00 93.50 920 SER A C 1
ATOM 7206 O O . SER A 1 920 ? -21.861 12.135 11.314 1.00 93.50 920 SER A O 1
ATOM 7208 N N . PHE A 1 921 ? -21.409 13.029 13.335 1.00 93.06 921 PHE A N 1
ATOM 7209 C CA . PHE A 1 921 ? -20.003 12.636 13.430 1.00 93.06 921 PHE A CA 1
ATOM 7210 C C . PHE A 1 921 ? -19.883 11.289 14.150 1.00 93.06 921 PHE A C 1
ATOM 7212 O O . PHE A 1 921 ? -19.205 10.389 13.672 1.00 93.06 921 PHE A O 1
ATOM 7219 N N . VAL A 1 922 ? -20.610 11.130 15.264 1.00 93.44 922 VAL A N 1
ATOM 7220 C CA . VAL A 1 922 ? -20.792 9.866 15.995 1.00 93.44 922 VAL A CA 1
ATOM 7221 C C . VAL A 1 922 ? -22.218 9.824 16.543 1.00 93.44 922 VAL A C 1
ATOM 7223 O O . VAL A 1 922 ? -22.657 10.772 17.189 1.00 93.44 922 VAL A O 1
ATOM 7226 N N . ARG A 1 923 ? -22.966 8.740 16.301 1.00 88.75 923 ARG A N 1
ATOM 7227 C CA . ARG A 1 923 ? -24.385 8.648 16.707 1.00 88.75 923 ARG A CA 1
ATOM 7228 C C . ARG A 1 923 ? -24.573 8.444 18.213 1.00 88.75 923 ARG A C 1
ATOM 7230 O O . ARG A 1 923 ? -25.419 9.105 18.807 1.00 88.75 923 ARG A O 1
ATOM 7237 N N . LYS A 1 924 ? -23.783 7.558 18.825 1.00 88.00 924 LYS A N 1
ATOM 7238 C CA . LYS A 1 924 ? -23.811 7.266 20.265 1.00 88.00 924 LYS A CA 1
ATOM 7239 C C . LYS A 1 924 ? -22.386 7.030 20.761 1.00 88.00 924 LYS A C 1
ATOM 7241 O O . LYS A 1 924 ? -21.788 6.008 20.447 1.00 88.00 924 LYS A O 1
ATOM 7246 N N . LEU A 1 925 ? -21.844 7.987 21.506 1.00 92.38 925 LEU A N 1
ATOM 7247 C CA . LEU A 1 925 ? -20.528 7.907 22.130 1.00 92.38 925 LEU A CA 1
ATOM 7248 C C . LEU A 1 925 ? -20.696 7.616 23.619 1.00 92.38 925 LEU A C 1
ATOM 7250 O O . LEU A 1 925 ? -21.326 8.407 24.317 1.00 92.38 925 LEU A O 1
ATOM 7254 N N . ASN A 1 926 ? -20.113 6.516 24.096 1.00 91.25 926 ASN A N 1
ATOM 7255 C CA . ASN A 1 926 ? -20.017 6.214 25.522 1.00 91.25 926 ASN A CA 1
ATOM 7256 C C . ASN A 1 926 ? -18.677 6.734 26.052 1.00 91.25 926 ASN A C 1
ATOM 7258 O O . ASN A 1 926 ? -17.617 6.288 25.618 1.00 91.25 926 ASN A O 1
ATOM 7262 N N . VAL A 1 927 ? -18.730 7.671 26.993 1.00 90.75 927 VAL A N 1
ATOM 7263 C CA . VAL A 1 927 ? -17.561 8.292 27.618 1.00 90.75 927 VAL A CA 1
ATOM 7264 C C . VAL A 1 927 ? -17.401 7.736 29.029 1.00 90.75 927 VAL A C 1
ATOM 7266 O O . VAL A 1 927 ? -18.339 7.788 29.826 1.00 90.75 927 VAL A O 1
ATOM 7269 N N . SER A 1 928 ? -16.214 7.204 29.324 1.00 88.88 928 SER A N 1
ATOM 7270 C CA . SER A 1 928 ? -15.824 6.677 30.638 1.00 88.88 928 SER A CA 1
ATOM 7271 C C . SER A 1 928 ? -14.729 7.537 31.282 1.00 88.88 928 SER A C 1
ATOM 7273 O O . SER A 1 928 ? -14.225 8.483 30.670 1.00 88.88 928 SER A O 1
ATOM 7275 N N . THR A 1 929 ? -14.318 7.188 32.502 1.00 87.69 929 THR A N 1
ATOM 7276 C CA . THR A 1 929 ? -13.215 7.851 33.221 1.00 87.69 929 THR A CA 1
ATOM 7277 C C . THR A 1 929 ? -11.842 7.642 32.577 1.00 87.69 929 THR A C 1
ATOM 7279 O O . THR A 1 929 ? -10.942 8.439 32.826 1.00 87.69 929 THR A O 1
ATOM 7282 N N . ASN A 1 930 ? -11.674 6.617 31.729 1.00 85.81 930 ASN A N 1
ATOM 7283 C CA . ASN A 1 930 ? -10.429 6.394 30.973 1.00 85.81 930 ASN A CA 1
ATOM 7284 C C . ASN A 1 930 ? -10.288 7.375 29.796 1.00 85.81 930 ASN A C 1
ATOM 7286 O O . ASN A 1 930 ? -9.200 7.572 29.266 1.00 85.81 930 ASN A O 1
ATOM 7290 N N . GLY A 1 931 ? -11.391 8.025 29.418 1.00 89.50 931 GLY A N 1
ATOM 7291 C CA . GLY A 1 931 ? -11.464 8.921 28.278 1.00 89.50 931 GLY A CA 1
ATOM 7292 C C . GLY A 1 931 ? -11.666 8.202 26.944 1.00 89.50 931 GLY A C 1
ATOM 7293 O O . GLY A 1 931 ? -11.554 6.983 26.826 1.00 89.50 931 GLY A O 1
ATOM 7294 N N . VAL A 1 932 ? -12.055 8.971 25.932 1.00 92.25 932 VAL A N 1
ATOM 7295 C CA . VAL A 1 932 ? -12.267 8.508 24.561 1.00 92.25 932 VAL A CA 1
ATOM 7296 C C . VAL A 1 932 ? -11.955 9.639 23.587 1.00 92.25 932 VAL A C 1
ATOM 7298 O O . VAL A 1 932 ? -12.203 10.814 23.866 1.00 92.25 932 VAL A O 1
ATOM 7301 N N . MET A 1 933 ? -11.407 9.283 22.430 1.00 93.00 933 MET A N 1
ATOM 7302 C CA . MET A 1 933 ? -11.199 10.197 21.313 1.00 93.00 933 MET A CA 1
ATOM 7303 C C . MET A 1 933 ? -11.992 9.709 20.108 1.00 93.00 933 MET A C 1
ATOM 7305 O O . MET A 1 933 ? -11.946 8.528 19.767 1.00 93.00 933 MET A O 1
ATOM 7309 N N . VAL A 1 934 ? -12.661 10.634 19.425 1.00 94.62 934 VAL A N 1
ATOM 7310 C CA . VAL A 1 934 ? -13.259 10.378 18.110 1.00 94.62 934 VAL A CA 1
ATOM 7311 C C . VAL A 1 934 ? -12.609 11.276 17.074 1.00 94.62 934 VAL A C 1
ATOM 7313 O O . VAL A 1 934 ? -12.322 12.442 17.348 1.00 94.62 934 VAL A O 1
ATOM 7316 N N . TYR A 1 935 ? -12.343 10.732 15.890 1.00 94.75 935 TYR A N 1
ATOM 7317 C CA . TYR A 1 935 ? -11.623 11.455 14.853 1.00 94.75 935 TYR A CA 1
ATOM 7318 C C . TYR A 1 935 ? -12.094 11.088 13.444 1.00 94.75 935 TYR A C 1
ATOM 7320 O O . TYR A 1 935 ? -12.678 10.033 13.213 1.00 94.75 935 TYR A O 1
ATOM 7328 N N . SER A 1 936 ? -11.805 11.964 12.486 1.00 93.62 936 SER A N 1
ATOM 7329 C CA . SER A 1 936 ? -11.985 11.733 11.055 1.00 93.62 936 SER A CA 1
ATOM 7330 C C . SER A 1 936 ? -10.794 12.310 10.301 1.00 93.62 936 SER A C 1
ATOM 7332 O O . SER A 1 936 ? -10.391 13.438 10.570 1.00 93.62 936 SER A O 1
ATOM 7334 N N . GLY A 1 937 ? -10.232 11.550 9.358 1.00 90.31 937 GLY A N 1
ATOM 7335 C CA . GLY A 1 937 ? -9.065 11.982 8.583 1.00 90.31 937 GLY A CA 1
ATOM 7336 C C . GLY A 1 937 ? -9.380 12.957 7.441 1.00 90.31 937 GLY A C 1
ATOM 7337 O O . GLY A 1 937 ? -8.484 13.664 6.992 1.00 90.31 937 GLY A O 1
ATOM 7338 N N . GLN A 1 938 ? -10.627 13.003 6.950 1.00 92.06 938 GLN A N 1
ATOM 7339 C CA . GLN A 1 938 ? -11.030 13.828 5.797 1.00 92.06 938 GLN A CA 1
ATOM 7340 C C . GLN A 1 938 ? -12.489 14.316 5.903 1.00 92.06 938 GLN A C 1
ATOM 7342 O O . GLN A 1 938 ? -13.311 14.125 4.998 1.00 92.06 938 GLN A O 1
ATOM 7347 N N . TRP A 1 939 ? -12.821 14.976 7.008 1.00 94.94 939 TRP A N 1
ATOM 7348 C CA . TRP A 1 939 ? -14.130 15.582 7.229 1.00 94.94 939 TRP A CA 1
ATOM 7349 C C . TRP A 1 939 ? -14.312 16.851 6.376 1.00 94.94 939 TRP A C 1
ATOM 7351 O O . TRP A 1 939 ? -13.450 17.731 6.399 1.00 94.94 939 TRP A O 1
ATOM 7361 N N . PRO A 1 940 ? -15.392 16.985 5.585 1.00 94.88 940 PRO A N 1
ATOM 7362 C CA . PRO A 1 940 ? -15.639 18.199 4.813 1.00 94.88 940 PRO A CA 1
ATOM 7363 C C . PRO A 1 940 ? -16.104 19.340 5.728 1.00 94.88 940 PRO A C 1
ATOM 7365 O O . PRO A 1 940 ? -17.118 19.209 6.410 1.00 94.88 940 PRO A O 1
ATOM 7368 N N . LEU A 1 941 ? -15.403 20.476 5.707 1.00 92.81 941 LEU A N 1
ATOM 7369 C CA . LEU A 1 941 ? -15.827 21.704 6.391 1.00 92.81 941 LEU A CA 1
ATOM 7370 C C . LEU A 1 941 ? -15.779 22.894 5.437 1.00 92.81 941 LEU A C 1
ATOM 7372 O O . LEU A 1 941 ? -14.998 22.924 4.486 1.00 92.81 941 LEU A O 1
ATOM 7376 N N . SER A 1 942 ? -16.638 23.873 5.705 1.00 93.69 942 SER A N 1
ATOM 7377 C CA . SER A 1 942 ? -16.688 25.153 5.005 1.00 93.69 942 SER A CA 1
ATOM 7378 C C . SER A 1 942 ? -17.434 26.175 5.854 1.00 93.69 942 SER A C 1
ATOM 7380 O O . SER A 1 942 ? -18.481 25.852 6.413 1.00 93.69 942 SER A O 1
ATOM 7382 N N . GLY A 1 943 ? -16.955 27.415 5.888 1.00 93.44 943 GLY A N 1
ATOM 7383 C CA . GLY A 1 943 ? -17.568 28.486 6.663 1.00 93.44 943 GLY A CA 1
ATOM 7384 C C . GLY A 1 943 ? -17.448 28.258 8.170 1.00 93.44 943 GLY A C 1
ATOM 7385 O O . GLY A 1 943 ? -16.474 27.680 8.652 1.00 93.44 943 GLY A O 1
ATOM 7386 N N . GLN A 1 944 ? -18.423 28.764 8.919 1.00 93.94 944 GLN A N 1
ATOM 7387 C CA . GLN A 1 944 ? -18.470 28.610 10.373 1.00 93.94 944 GLN A CA 1
ATOM 7388 C C . GLN A 1 944 ? -18.710 27.146 10.761 1.00 93.94 944 GLN A C 1
ATOM 7390 O O . GLN A 1 944 ? -19.545 26.476 10.154 1.00 93.94 944 GLN A O 1
ATOM 7395 N N . THR A 1 945 ? -17.985 26.661 11.772 1.00 95.12 945 THR A N 1
ATOM 7396 C CA . THR A 1 945 ? -18.087 25.273 12.244 1.00 95.12 945 THR A CA 1
ATOM 7397 C C . THR A 1 945 ? -18.764 25.223 13.609 1.00 95.12 945 THR A C 1
ATOM 7399 O O . THR A 1 945 ? -18.317 25.863 14.559 1.00 95.12 945 THR A O 1
ATOM 7402 N N . GLN A 1 946 ? -19.852 24.459 13.711 1.00 96.81 946 GLN A N 1
ATOM 7403 C CA . GLN A 1 946 ? -20.568 24.206 14.957 1.00 96.81 946 GLN A CA 1
ATOM 7404 C C . GLN A 1 946 ? -20.507 22.720 15.310 1.00 96.81 946 GLN A C 1
ATOM 7406 O O . GLN A 1 946 ? -21.051 21.879 14.594 1.00 96.81 946 GLN A O 1
ATOM 7411 N N . ILE A 1 947 ? -19.900 22.410 16.451 1.00 97.19 947 ILE A N 1
ATOM 7412 C CA . ILE A 1 947 ? -19.920 21.090 17.079 1.00 97.19 947 ILE A CA 1
ATOM 7413 C C . ILE A 1 947 ? -21.112 21.045 18.032 1.00 97.19 947 ILE A C 1
ATOM 7415 O O . ILE A 1 947 ? -21.246 21.894 18.909 1.00 97.19 947 ILE A O 1
ATOM 7419 N N . THR A 1 948 ? -21.992 20.063 17.861 1.00 97.44 948 THR A N 1
ATOM 7420 C CA . THR A 1 948 ? -23.152 19.854 18.732 1.00 97.44 948 THR A CA 1
ATOM 7421 C C . THR A 1 948 ? -23.083 18.481 19.384 1.00 97.44 948 THR A C 1
ATOM 7423 O O . THR A 1 948 ? -23.092 17.463 18.687 1.00 97.44 948 THR A O 1
ATOM 7426 N N . LEU A 1 949 ? -23.050 18.457 20.717 1.00 97.19 949 LEU A N 1
ATOM 7427 C CA . LEU A 1 949 ? -23.112 17.248 21.535 1.00 97.19 949 LEU A CA 1
ATOM 7428 C C . LEU A 1 949 ? -24.525 17.103 22.095 1.00 97.19 949 LEU A C 1
ATOM 7430 O O . LEU A 1 949 ? -25.006 17.991 22.799 1.00 97.19 949 LEU A O 1
ATOM 7434 N N . THR A 1 950 ? -25.194 15.999 21.785 1.00 95.06 950 THR A N 1
ATOM 7435 C CA . THR A 1 950 ? -26.590 15.756 22.172 1.00 95.06 950 THR A CA 1
ATOM 7436 C C . THR A 1 950 ? -26.653 14.611 23.181 1.00 95.06 950 THR A C 1
ATOM 7438 O O . THR A 1 950 ? -26.426 13.468 22.778 1.00 95.06 950 THR A O 1
ATOM 7441 N N . PRO A 1 951 ? -26.934 14.879 24.471 1.00 93.38 951 PRO A N 1
ATOM 7442 C CA . PRO A 1 951 ? -27.079 13.837 25.487 1.00 93.38 951 PRO A CA 1
ATOM 7443 C C . PRO A 1 951 ? -28.088 12.754 25.098 1.00 93.38 951 PRO A C 1
ATOM 7445 O O . PRO A 1 951 ? -29.154 13.051 24.557 1.00 93.38 951 PRO A O 1
ATOM 7448 N N . ALA A 1 952 ? -27.764 11.494 25.386 1.00 89.50 952 ALA A N 1
ATOM 7449 C CA . ALA A 1 952 ? -28.710 10.393 25.254 1.00 89.50 952 ALA A CA 1
ATOM 7450 C C . ALA A 1 952 ? -29.777 10.474 26.362 1.00 89.50 952 ALA A C 1
ATOM 7452 O O . ALA A 1 952 ? -29.481 10.897 27.481 1.00 89.50 952 ALA A O 1
ATOM 7453 N N . LYS A 1 953 ? -31.016 10.054 26.069 1.00 84.81 953 LYS A N 1
ATOM 7454 C CA . LYS A 1 953 ? -32.156 10.147 27.009 1.00 84.81 953 LYS A CA 1
ATOM 7455 C C . LYS A 1 953 ? -31.901 9.405 28.329 1.00 84.81 953 LYS A C 1
ATOM 7457 O O . LYS A 1 953 ? -32.329 9.846 29.392 1.00 84.81 953 LYS A O 1
ATOM 7462 N N . ASP A 1 954 ? -31.194 8.286 28.245 1.00 84.38 954 ASP A N 1
ATOM 7463 C CA . ASP A 1 954 ? -30.799 7.406 29.344 1.00 84.38 954 ASP A CA 1
ATOM 7464 C C . ASP A 1 954 ? -29.499 7.840 30.042 1.00 84.38 954 ASP A C 1
ATOM 7466 O O . ASP A 1 954 ? -29.200 7.343 31.127 1.00 84.38 954 ASP A O 1
ATOM 7470 N N . SER A 1 955 ? -28.744 8.792 29.478 1.00 84.81 955 SER A N 1
ATOM 7471 C CA . SER A 1 955 ? -27.474 9.238 30.059 1.00 84.81 955 SER A CA 1
ATOM 7472 C C . SER A 1 955 ? -27.698 9.820 31.459 1.00 84.81 955 SER A C 1
ATOM 7474 O O . SER A 1 955 ? -28.577 10.667 31.643 1.00 84.81 955 SER A O 1
ATOM 7476 N N . PRO A 1 956 ? -26.921 9.426 32.482 1.00 80.75 956 PRO A N 1
ATOM 7477 C CA . PRO A 1 956 ? -27.089 9.960 33.832 1.00 80.75 956 PRO A CA 1
ATOM 7478 C C . PRO A 1 956 ? -26.684 11.439 33.934 1.00 80.75 956 PRO A C 1
ATOM 7480 O O . PRO A 1 956 ? -27.142 12.125 34.842 1.00 80.75 956 PRO A O 1
ATOM 7483 N N . MET A 1 957 ? -25.873 11.944 32.997 1.00 85.44 957 MET A N 1
ATOM 7484 C CA . MET A 1 957 ? -25.351 13.314 32.989 1.00 85.44 957 MET A CA 1
ATOM 7485 C C . MET A 1 957 ? -25.344 13.917 31.575 1.00 85.44 957 MET A C 1
ATOM 7487 O O . MET A 1 957 ? -25.463 13.198 30.580 1.00 85.44 957 MET A O 1
ATOM 7491 N N . GLY A 1 958 ? -25.185 15.242 31.482 1.00 89.06 958 GLY A N 1
ATOM 7492 C CA . GLY A 1 958 ? -25.070 15.950 30.202 1.00 89.06 958 GLY A CA 1
ATOM 7493 C C . GLY A 1 958 ? -23.728 15.727 29.505 1.00 89.06 958 GLY A C 1
ATOM 7494 O O . GLY A 1 958 ? -22.822 15.100 30.055 1.00 89.06 958 GLY A O 1
ATOM 7495 N N . ALA A 1 959 ? -23.596 16.230 28.281 1.00 93.88 959 ALA A N 1
ATOM 7496 C CA . ALA A 1 959 ? -22.383 16.057 27.488 1.00 93.88 959 ALA A CA 1
ATOM 7497 C C . ALA A 1 959 ? -21.186 16.812 28.090 1.00 93.88 959 ALA A C 1
ATOM 7499 O O . ALA A 1 959 ? -21.353 17.764 28.857 1.00 93.88 959 ALA A O 1
ATOM 7500 N N . VAL A 1 960 ? -19.982 16.378 27.729 1.00 94.38 960 VAL A N 1
ATOM 7501 C CA . VAL A 1 960 ? -18.713 17.013 28.105 1.00 94.38 960 VAL A CA 1
ATOM 7502 C C . VAL A 1 960 ? -17.802 17.060 26.882 1.00 94.38 960 VAL A C 1
ATOM 7504 O O . VAL A 1 960 ? -17.999 16.252 25.981 1.00 94.38 960 VAL A O 1
ATOM 7507 N N . ILE A 1 961 ? -16.848 17.986 26.818 1.00 96.12 961 ILE A N 1
ATOM 7508 C CA . ILE A 1 961 ? -15.735 17.978 25.856 1.00 96.12 961 ILE A CA 1
ATOM 7509 C C . ILE A 1 961 ? -14.502 18.617 26.497 1.00 96.12 961 ILE A C 1
ATOM 7511 O O . ILE A 1 961 ? -14.603 19.700 27.070 1.00 96.12 961 ILE A O 1
ATOM 7515 N N . ASN A 1 962 ? -13.355 17.943 26.412 1.00 95.50 962 ASN A N 1
ATOM 7516 C CA . ASN A 1 962 ? -12.126 18.347 27.102 1.00 95.50 962 ASN A CA 1
ATOM 7517 C C . ASN A 1 962 ? -11.128 19.025 26.170 1.00 95.50 962 ASN A C 1
ATOM 7519 O O . ASN A 1 962 ? -10.518 20.018 26.538 1.00 95.50 962 ASN A O 1
ATOM 7523 N N . ALA A 1 963 ? -10.966 18.522 24.946 1.00 96.50 963 ALA A N 1
ATOM 7524 C CA . ALA A 1 963 ? -10.015 19.091 23.997 1.00 96.50 963 ALA A CA 1
ATOM 7525 C C . ALA A 1 963 ? -10.417 18.816 22.544 1.00 96.50 963 ALA A C 1
ATOM 7527 O O . ALA A 1 963 ? -11.302 17.996 22.268 1.00 96.50 963 ALA A O 1
ATOM 7528 N N . GLY A 1 964 ? -9.741 19.470 21.600 1.00 96.25 964 GLY A N 1
ATOM 7529 C CA . GLY A 1 964 ? -9.925 19.240 20.170 1.00 96.25 964 GLY A CA 1
ATOM 7530 C C . GLY A 1 964 ? -8.718 19.641 19.327 1.00 96.25 964 GLY A C 1
ATOM 7531 O O . GLY A 1 964 ? -7.994 20.582 19.652 1.00 96.25 964 GLY A O 1
ATOM 7532 N N . GLU A 1 965 ? -8.534 18.946 18.205 1.00 96.12 965 GLU A N 1
ATOM 7533 C CA . GLU A 1 965 ? -7.568 19.270 17.153 1.00 96.12 965 GLU A CA 1
ATOM 7534 C C . GLU A 1 965 ? -8.233 19.290 15.773 1.00 96.12 965 GLU A C 1
ATOM 7536 O O . GLU A 1 965 ? -8.962 18.368 15.405 1.00 96.12 965 GLU A O 1
ATOM 7541 N N . VAL A 1 966 ? -7.955 20.327 14.985 1.00 96.62 966 VAL A N 1
ATOM 7542 C CA . VAL A 1 966 ? -8.373 20.437 13.584 1.00 96.62 966 VAL A CA 1
ATOM 7543 C C . VAL A 1 966 ? -7.158 20.778 12.737 1.00 96.62 966 VAL A C 1
ATOM 7545 O O . VAL A 1 966 ? -6.450 21.751 13.003 1.00 96.62 966 VAL A O 1
ATOM 7548 N N . PHE A 1 967 ? -6.949 19.999 11.679 1.00 97.12 967 PHE A N 1
ATOM 7549 C CA . PHE A 1 967 ? -5.946 20.273 10.656 1.00 97.12 967 PHE A CA 1
ATOM 7550 C C . PHE A 1 967 ? -6.607 20.350 9.288 1.00 97.12 967 PHE A C 1
ATOM 7552 O O . PHE A 1 967 ? -7.481 19.554 8.958 1.00 97.12 967 PHE A O 1
ATOM 7559 N N . GLN A 1 968 ? -6.148 21.271 8.454 1.00 96.00 968 GLN A N 1
ATOM 7560 C CA . GLN A 1 968 ? -6.465 21.273 7.037 1.00 96.00 968 GLN A CA 1
ATOM 7561 C C . GLN A 1 968 ? -5.653 20.175 6.342 1.00 96.00 968 GLN A C 1
ATOM 7563 O O . GLN A 1 968 ? -4.431 20.107 6.501 1.00 96.00 968 GLN A O 1
ATOM 7568 N N . VAL A 1 969 ? -6.321 19.339 5.545 1.00 94.44 969 VAL A N 1
ATOM 7569 C CA . VAL A 1 969 ? -5.663 18.305 4.738 1.00 94.44 969 VAL A CA 1
ATOM 7570 C C . VAL A 1 969 ? -5.140 18.955 3.459 1.00 94.44 969 VAL A C 1
ATOM 7572 O O . VAL A 1 969 ? -5.908 19.351 2.582 1.00 94.44 969 VAL A O 1
ATOM 7575 N N . VAL A 1 970 ? -3.819 19.099 3.366 1.00 89.94 970 VAL A N 1
ATOM 7576 C CA . VAL A 1 970 ? -3.132 19.764 2.253 1.00 89.94 970 VAL A CA 1
ATOM 7577 C C . VAL A 1 970 ? -2.585 18.701 1.297 1.00 89.94 970 VAL A C 1
ATOM 7579 O O . VAL A 1 970 ? -1.744 17.908 1.714 1.00 89.94 970 VAL A O 1
ATOM 7582 N N . PRO A 1 971 ? -3.013 18.645 0.024 1.00 89.38 971 PRO A N 1
ATOM 7583 C CA . PRO A 1 971 ? -2.445 17.706 -0.941 1.00 89.38 971 PRO A CA 1
ATOM 7584 C C . PRO A 1 971 ? -0.978 18.035 -1.238 1.00 89.38 971 PRO A C 1
ATOM 7586 O O . PRO A 1 971 ? -0.594 19.206 -1.306 1.00 89.38 971 PRO A O 1
ATOM 7589 N N . LEU A 1 972 ? -0.152 17.007 -1.447 1.00 87.56 972 LEU A N 1
ATOM 7590 C CA . LEU A 1 972 ? 1.242 17.209 -1.842 1.00 87.56 972 LEU A CA 1
ATOM 7591 C C . LEU A 1 972 ? 1.349 17.890 -3.209 1.00 87.56 972 LEU A C 1
ATOM 7593 O O . LEU A 1 972 ? 0.649 17.541 -4.159 1.00 87.56 972 LEU A O 1
ATOM 7597 N N . GLY A 1 973 ? 2.303 18.815 -3.327 1.00 71.25 973 GLY A N 1
ATOM 7598 C CA . GLY A 1 973 ? 2.589 19.558 -4.559 1.00 71.25 973 GLY A CA 1
ATOM 7599 C C . GLY A 1 973 ? 3.297 18.750 -5.658 1.00 71.25 973 GLY A C 1
ATOM 7600 O O . GLY A 1 973 ? 3.724 19.342 -6.645 1.00 71.25 973 GLY A O 1
ATOM 7601 N N . GLY A 1 974 ? 3.438 17.429 -5.485 1.00 80.94 974 GLY A N 1
ATOM 7602 C CA . GLY A 1 974 ? 4.282 16.546 -6.298 1.00 80.94 974 GLY A CA 1
ATOM 7603 C C . GLY A 1 974 ? 5.696 16.389 -5.729 1.00 80.94 974 GLY A C 1
ATOM 7604 O O . GLY A 1 974 ? 5.987 16.840 -4.621 1.00 80.94 974 GLY A O 1
ATOM 7605 N N . SER A 1 975 ? 6.581 15.758 -6.500 1.00 84.12 975 SER A N 1
ATOM 7606 C CA . SER A 1 975 ? 8.022 15.699 -6.219 1.00 84.12 975 SER A CA 1
ATOM 7607 C C . SER A 1 975 ? 8.827 15.890 -7.502 1.00 84.12 975 SER A C 1
ATOM 7609 O O . SER A 1 975 ? 8.399 15.473 -8.585 1.00 84.12 975 SER A O 1
ATOM 7611 N N . THR A 1 976 ? 9.999 16.521 -7.403 1.00 91.94 976 THR A N 1
ATOM 7612 C CA . THR A 1 976 ? 10.973 16.465 -8.498 1.00 91.94 976 THR A CA 1
ATOM 7613 C C . THR A 1 976 ? 11.473 15.030 -8.644 1.00 91.94 976 THR A C 1
ATOM 7615 O O . THR A 1 976 ? 11.734 14.346 -7.653 1.00 91.94 976 THR A O 1
ATOM 7618 N N . ASN A 1 977 ? 11.596 14.540 -9.879 1.00 93.75 977 ASN A N 1
ATOM 7619 C CA . ASN A 1 977 ? 12.110 13.200 -10.129 1.00 93.75 977 ASN A CA 1
ATOM 7620 C C . ASN A 1 977 ? 13.476 13.015 -9.466 1.00 93.75 977 ASN A C 1
ATOM 7622 O O . ASN A 1 977 ? 14.372 13.831 -9.663 1.00 93.75 977 ASN A O 1
ATOM 7626 N N . ILE A 1 978 ? 13.639 11.913 -8.735 1.00 90.38 978 ILE A N 1
ATOM 7627 C CA . ILE A 1 978 ? 14.829 11.647 -7.918 1.00 90.38 978 ILE A CA 1
ATOM 7628 C C . ILE A 1 978 ? 16.116 11.757 -8.747 1.00 90.38 978 ILE A C 1
ATOM 7630 O O . ILE A 1 978 ? 17.089 12.336 -8.283 1.00 90.38 978 ILE A O 1
ATOM 7634 N N . LYS A 1 979 ? 16.120 11.277 -10.000 1.00 93.00 979 LYS A N 1
ATOM 7635 C CA . LYS A 1 979 ? 17.307 11.358 -10.867 1.00 93.00 979 LYS A CA 1
ATOM 7636 C C . LYS A 1 979 ? 17.673 12.797 -11.222 1.00 93.00 979 LYS A C 1
ATOM 7638 O O . LYS A 1 979 ? 18.857 13.116 -11.255 1.00 93.00 979 LYS A O 1
ATOM 7643 N N . ASP A 1 980 ? 16.672 13.635 -11.479 1.00 95.25 980 ASP A N 1
ATOM 7644 C CA . ASP A 1 980 ? 16.882 15.048 -11.784 1.00 95.25 980 ASP A CA 1
ATOM 7645 C C . ASP A 1 980 ? 17.312 15.799 -10.515 1.00 95.25 980 ASP A C 1
ATOM 7647 O O . ASP A 1 980 ? 18.265 16.566 -10.558 1.00 95.25 980 ASP A O 1
ATOM 7651 N N . ALA A 1 981 ? 16.674 15.524 -9.371 1.00 92.44 981 ALA A N 1
ATOM 7652 C CA . ALA A 1 981 ? 17.028 16.131 -8.090 1.00 92.44 981 ALA A CA 1
ATOM 7653 C C . ALA A 1 981 ? 18.474 15.811 -7.681 1.00 92.44 981 ALA A C 1
ATOM 7655 O O . ALA A 1 981 ? 19.232 16.729 -7.385 1.00 92.44 981 ALA A O 1
ATOM 7656 N N . THR A 1 982 ? 18.890 14.542 -7.757 1.00 92.25 982 THR A N 1
ATOM 7657 C CA . THR A 1 982 ? 20.277 14.140 -7.473 1.00 92.25 982 THR A CA 1
ATOM 7658 C C . THR A 1 982 ? 21.265 14.766 -8.457 1.00 92.25 982 THR A C 1
ATOM 7660 O O . THR A 1 982 ? 22.308 15.250 -8.041 1.00 92.25 982 THR A O 1
ATOM 7663 N N . ALA A 1 983 ? 20.951 14.810 -9.757 1.00 95.56 983 ALA A N 1
ATOM 7664 C CA . ALA A 1 983 ? 21.829 15.461 -10.735 1.00 95.56 983 ALA A CA 1
ATOM 7665 C C . ALA A 1 983 ? 21.983 16.969 -10.469 1.00 95.56 983 ALA A C 1
ATOM 7667 O O . ALA A 1 983 ? 23.057 17.528 -10.681 1.00 95.56 983 ALA A O 1
ATOM 7668 N N . MET A 1 984 ? 20.922 17.624 -9.991 1.00 95.56 984 MET A N 1
ATOM 7669 C CA . MET A 1 984 ? 20.954 19.029 -9.593 1.00 95.56 984 MET A CA 1
ATOM 7670 C C . MET A 1 984 ? 21.727 19.259 -8.286 1.00 95.56 984 MET A C 1
ATOM 7672 O O . MET A 1 984 ? 22.412 20.273 -8.180 1.00 95.56 984 MET A O 1
ATOM 7676 N N . GLU A 1 985 ? 21.662 18.338 -7.319 1.00 92.62 985 GLU A N 1
ATOM 7677 C CA . GLU A 1 985 ? 22.511 18.367 -6.117 1.00 92.62 985 GLU A CA 1
ATOM 7678 C C . GLU A 1 985 ? 23.996 18.196 -6.479 1.00 92.62 985 GLU A C 1
ATOM 7680 O O . GLU A 1 985 ? 24.815 19.021 -6.083 1.00 92.62 985 GLU A O 1
ATOM 7685 N N . ASP A 1 986 ? 24.337 17.207 -7.312 1.00 95.12 986 ASP A N 1
ATOM 7686 C CA . ASP A 1 986 ? 25.714 17.001 -7.782 1.00 95.12 986 ASP A CA 1
ATOM 7687 C C . ASP A 1 986 ? 26.238 18.236 -8.542 1.00 95.12 986 ASP A C 1
ATOM 7689 O O . ASP A 1 986 ? 27.405 18.612 -8.422 1.00 95.12 986 ASP A O 1
ATOM 7693 N N . LEU A 1 987 ? 25.373 18.893 -9.327 1.00 95.44 987 LEU A N 1
ATOM 7694 C CA . LEU A 1 987 ? 25.712 20.132 -10.028 1.00 95.44 987 LEU A CA 1
ATOM 7695 C C . LEU A 1 987 ? 25.932 21.292 -9.055 1.00 95.44 987 LEU A C 1
ATOM 7697 O O . LEU A 1 987 ? 26.860 22.072 -9.252 1.00 95.44 987 LEU A O 1
ATOM 7701 N N . LEU A 1 988 ? 25.102 21.414 -8.017 1.00 93.50 988 LEU A N 1
ATOM 7702 C CA . LEU A 1 988 ? 25.271 22.415 -6.964 1.00 93.50 988 LEU A CA 1
ATOM 7703 C C . LEU A 1 988 ? 26.628 22.259 -6.259 1.00 93.50 988 LEU A C 1
ATOM 7705 O O . LEU A 1 988 ? 27.274 23.264 -5.970 1.00 93.50 988 LEU A O 1
ATOM 7709 N N . GLU A 1 989 ? 27.074 21.024 -6.022 1.00 93.12 989 GLU A N 1
ATOM 7710 C CA . GLU A 1 989 ? 28.378 20.730 -5.414 1.00 93.12 989 GLU A CA 1
ATOM 7711 C C . GLU A 1 989 ? 29.558 20.974 -6.371 1.00 93.12 989 GLU A C 1
ATOM 7713 O O . GLU A 1 989 ? 30.648 21.355 -5.934 1.00 93.12 989 GLU A O 1
ATOM 7718 N N . SER A 1 990 ? 29.361 20.790 -7.682 1.00 94.44 990 SER A N 1
ATOM 7719 C CA . SER A 1 990 ? 30.431 20.911 -8.681 1.00 94.44 990 SER A CA 1
ATOM 7720 C C . SER A 1 990 ? 30.687 22.343 -9.170 1.00 94.44 990 SER A C 1
ATOM 7722 O O . SER A 1 990 ? 31.769 22.627 -9.706 1.00 94.44 990 SER A O 1
ATOM 7724 N N . ILE A 1 991 ? 29.717 23.252 -9.013 1.00 94.06 991 ILE A N 1
ATOM 7725 C CA . ILE A 1 991 ? 29.825 24.652 -9.444 1.00 94.06 991 ILE A CA 1
ATOM 7726 C C . ILE A 1 991 ? 30.097 25.600 -8.275 1.00 94.06 991 ILE A C 1
ATOM 7728 O O . ILE A 1 991 ? 29.621 25.445 -7.156 1.00 94.06 991 ILE A O 1
ATOM 7732 N N . LYS A 1 992 ? 30.844 26.664 -8.556 1.00 93.12 992 LYS A N 1
ATOM 7733 C CA . LYS A 1 992 ? 31.104 27.767 -7.633 1.00 93.12 992 LYS A CA 1
ATOM 7734 C C . LYS A 1 992 ? 30.198 28.944 -7.972 1.00 93.12 992 LYS A C 1
ATOM 7736 O O . LYS A 1 992 ? 29.996 29.262 -9.144 1.00 93.12 992 LYS A O 1
ATOM 7741 N N . LYS A 1 993 ? 29.740 29.636 -6.923 1.00 89.19 993 LYS A N 1
ATOM 7742 C CA . LYS A 1 993 ? 28.772 30.749 -6.984 1.00 89.19 993 LYS A CA 1
ATOM 7743 C C . LYS A 1 993 ? 27.417 30.354 -7.608 1.00 89.19 993 LYS A C 1
ATOM 7745 O O . LYS A 1 993 ? 26.946 31.066 -8.494 1.00 89.19 993 LYS A O 1
ATOM 7750 N N . PRO A 1 994 ? 26.788 29.244 -7.172 1.00 91.12 994 PRO A N 1
ATOM 7751 C CA . PRO A 1 994 ? 25.434 28.911 -7.610 1.00 91.12 994 PRO A CA 1
ATOM 7752 C C . PRO A 1 994 ? 24.446 30.033 -7.235 1.00 91.12 994 PRO A C 1
ATOM 7754 O O . PRO A 1 994 ? 24.714 30.797 -6.298 1.00 91.12 994 PRO A O 1
ATOM 7757 N N . PRO A 1 995 ? 23.300 30.152 -7.930 1.00 91.56 995 PRO A N 1
ATOM 7758 C CA . PRO A 1 995 ? 22.229 31.042 -7.496 1.00 91.56 995 PRO A CA 1
ATOM 7759 C C . PRO A 1 995 ? 21.813 30.755 -6.047 1.00 91.56 995 PRO A C 1
ATOM 7761 O O . PRO A 1 995 ? 21.736 29.606 -5.619 1.00 91.56 995 PRO A O 1
ATOM 7764 N N . VAL A 1 996 ? 21.533 31.809 -5.281 1.00 87.81 996 VAL A N 1
ATOM 7765 C CA . VAL A 1 996 ? 21.291 31.717 -3.827 1.00 87.81 996 VAL A CA 1
ATOM 7766 C C . VAL A 1 996 ? 20.021 30.946 -3.445 1.00 87.81 996 VAL A C 1
ATOM 7768 O O . VAL A 1 996 ? 19.862 30.566 -2.287 1.00 87.81 996 VAL A O 1
ATOM 7771 N N . ASP A 1 997 ? 19.112 30.741 -4.400 1.00 90.00 997 ASP A N 1
ATOM 7772 C CA . ASP A 1 997 ? 17.848 30.023 -4.227 1.00 90.00 997 ASP A CA 1
ATOM 7773 C C . ASP A 1 997 ? 17.949 28.529 -4.572 1.00 90.00 997 ASP A C 1
ATOM 7775 O O . ASP A 1 997 ? 16.940 27.825 -4.500 1.00 90.00 997 ASP A O 1
ATOM 7779 N N . TRP A 1 998 ? 19.149 28.035 -4.913 1.00 92.50 998 TRP A N 1
ATOM 7780 C CA . TRP A 1 998 ? 19.441 26.615 -5.136 1.00 92.50 998 TRP A CA 1
ATOM 7781 C C . TRP A 1 998 ? 19.517 25.843 -3.812 1.00 92.50 998 TRP A C 1
ATOM 7783 O O . TRP A 1 998 ? 20.565 25.368 -3.383 1.00 92.50 998 TRP A O 1
ATOM 7793 N N . SER A 1 999 ? 18.381 25.766 -3.124 1.00 91.00 999 SER A N 1
ATOM 7794 C CA . SER A 1 999 ? 18.196 25.027 -1.878 1.00 91.00 999 SER A CA 1
ATOM 7795 C C . SER A 1 999 ? 16.773 24.453 -1.813 1.00 91.00 999 SER A C 1
ATOM 7797 O O . SER A 1 999 ? 15.835 25.037 -2.368 1.00 91.00 999 SER A O 1
ATOM 7799 N N . GLY A 1 1000 ? 16.596 23.300 -1.162 1.00 91.50 1000 GLY A N 1
ATOM 7800 C CA . GLY A 1 1000 ? 15.332 22.551 -1.141 1.00 91.50 1000 GLY A CA 1
ATOM 7801 C C . GLY A 1 1000 ? 15.001 21.847 -2.465 1.00 91.50 1000 GLY A C 1
ATOM 7802 O O . GLY A 1 1000 ? 15.889 21.562 -3.258 1.00 91.50 1000 GLY A O 1
ATOM 7803 N N . ASP A 1 1001 ? 13.721 21.548 -2.718 1.00 93.00 1001 ASP A N 1
ATOM 7804 C CA . ASP A 1 1001 ? 13.306 20.880 -3.967 1.00 93.00 1001 ASP A CA 1
ATOM 7805 C C . ASP A 1 1001 ? 13.607 21.765 -5.205 1.00 93.00 1001 ASP A C 1
ATOM 7807 O O . ASP A 1 1001 ? 13.222 22.940 -5.201 1.00 93.00 1001 ASP A O 1
ATOM 7811 N N . PRO A 1 1002 ? 14.254 21.254 -6.274 1.00 94.50 1002 PRO A N 1
ATOM 7812 C CA . PRO A 1 1002 ? 14.648 22.082 -7.416 1.00 94.50 1002 PRO A CA 1
ATOM 7813 C C . PRO A 1 1002 ? 13.494 22.693 -8.209 1.00 94.50 1002 PRO A C 1
ATOM 7815 O O . PRO A 1 1002 ? 13.580 23.844 -8.638 1.00 94.50 1002 PRO A O 1
ATOM 7818 N N . CYS A 1 1003 ? 12.401 21.963 -8.413 1.00 94.38 1003 CYS A N 1
ATOM 7819 C CA . CYS A 1 1003 ? 11.306 22.430 -9.258 1.00 94.38 1003 CYS A CA 1
ATOM 7820 C C . CYS A 1 1003 ? 10.100 22.932 -8.477 1.00 94.38 1003 CYS A C 1
ATOM 7822 O O . CYS A 1 1003 ? 9.328 23.716 -9.025 1.00 94.38 1003 CYS A O 1
ATOM 7824 N N . LEU A 1 1004 ? 9.903 22.475 -7.242 1.00 92.81 1004 LEU A N 1
ATOM 7825 C CA . LEU A 1 1004 ? 8.642 22.631 -6.538 1.00 92.81 1004 LEU A CA 1
ATOM 7826 C C . LEU A 1 1004 ? 8.700 23.631 -5.369 1.00 92.81 1004 LEU A C 1
ATOM 7828 O O . LEU A 1 1004 ? 9.705 23.722 -4.648 1.00 92.81 1004 LEU A O 1
ATOM 7832 N N . PRO A 1 1005 ? 7.597 24.373 -5.150 1.00 92.06 1005 PRO A N 1
ATOM 7833 C CA . PRO A 1 1005 ? 6.461 24.557 -6.061 1.00 92.06 1005 PRO A CA 1
ATOM 7834 C C . PRO A 1 1005 ? 6.902 25.203 -7.382 1.00 92.06 1005 PRO A C 1
ATOM 7836 O O . PRO A 1 1005 ? 7.864 25.963 -7.388 1.00 92.06 1005 PRO A O 1
ATOM 7839 N N . LEU A 1 1006 ? 6.191 24.948 -8.487 1.00 90.69 1006 LEU A N 1
ATOM 7840 C CA . LEU A 1 1006 ? 6.599 25.411 -9.828 1.00 90.69 1006 LEU A CA 1
ATOM 7841 C C . LEU A 1 1006 ? 6.823 26.930 -9.924 1.00 90.69 1006 LEU A C 1
ATOM 7843 O O . LEU A 1 1006 ? 7.696 27.377 -10.662 1.00 90.69 1006 LEU A O 1
ATOM 7847 N N . ALA A 1 1007 ? 6.068 27.728 -9.161 1.00 89.06 1007 ALA A N 1
ATOM 7848 C CA . ALA A 1 1007 ? 6.238 29.183 -9.097 1.00 89.06 1007 ALA A CA 1
ATOM 7849 C C . ALA A 1 1007 ? 7.550 29.619 -8.407 1.00 89.06 1007 ALA A C 1
ATOM 7851 O O . ALA A 1 1007 ? 7.996 30.753 -8.571 1.00 89.06 1007 ALA A O 1
ATOM 7852 N N . ASN A 1 1008 ? 8.176 28.716 -7.651 1.00 92.31 1008 ASN A N 1
ATOM 7853 C CA . ASN A 1 1008 ? 9.386 28.924 -6.862 1.00 92.31 1008 ASN A CA 1
ATOM 7854 C C . ASN A 1 1008 ? 10.445 27.850 -7.181 1.00 92.31 1008 ASN A C 1
ATOM 7856 O O . ASN A 1 1008 ? 11.199 27.438 -6.294 1.00 92.31 1008 ASN A O 1
ATOM 7860 N N . SER A 1 1009 ? 10.510 27.379 -8.433 1.00 93.75 1009 SER A N 1
ATOM 7861 C CA . SER A 1 1009 ? 11.631 26.555 -8.904 1.00 93.75 1009 SER A CA 1
ATOM 7862 C C . SER A 1 1009 ? 12.954 27.305 -8.724 1.00 93.75 1009 SER A C 1
ATOM 7864 O O . SER A 1 1009 ? 12.968 28.535 -8.636 1.00 93.75 1009 SER A O 1
ATOM 7866 N N . TRP A 1 1010 ? 14.078 26.601 -8.692 1.00 94.38 1010 TRP A N 1
ATOM 7867 C CA . TRP A 1 1010 ? 15.404 27.216 -8.635 1.00 94.38 1010 TRP A CA 1
ATOM 7868 C C . TRP A 1 1010 ? 15.676 28.121 -9.836 1.00 94.38 1010 TRP A C 1
ATOM 7870 O O . TRP A 1 1010 ? 15.234 27.847 -10.959 1.00 94.38 1010 TRP A O 1
ATOM 7880 N N . THR A 1 1011 ? 16.417 29.208 -9.614 1.00 92.75 1011 THR A N 1
ATOM 7881 C CA . THR A 1 1011 ? 16.772 30.158 -10.671 1.00 92.75 1011 THR A CA 1
ATOM 7882 C C . THR A 1 1011 ? 17.450 29.449 -11.840 1.00 92.75 1011 THR A C 1
ATOM 7884 O O . THR A 1 1011 ? 18.382 28.670 -11.658 1.00 92.75 1011 THR A O 1
ATOM 7887 N N . GLY A 1 1012 ? 16.968 29.734 -13.052 1.00 93.50 1012 GLY A N 1
ATOM 7888 C CA . GLY A 1 1012 ? 17.447 29.120 -14.292 1.00 93.50 1012 GLY A CA 1
ATOM 7889 C C . GLY A 1 1012 ? 16.734 27.829 -14.699 1.00 93.50 1012 GLY A C 1
ATOM 7890 O O . GLY A 1 1012 ? 16.921 27.399 -15.833 1.00 93.50 1012 GLY A O 1
ATOM 7891 N N . LEU A 1 1013 ? 15.893 27.235 -13.843 1.00 96.25 1013 LEU A N 1
ATOM 7892 C CA . LEU A 1 1013 ? 15.154 26.015 -14.177 1.00 96.25 1013 LEU A CA 1
ATOM 7893 C C . LEU A 1 1013 ? 13.767 26.292 -14.756 1.00 96.25 1013 LEU A C 1
ATOM 7895 O O . LEU A 1 1013 ? 12.983 27.064 -14.199 1.00 96.25 1013 LEU A O 1
ATOM 7899 N N . THR A 1 1014 ? 13.435 25.550 -15.811 1.00 96.31 1014 THR A N 1
ATOM 7900 C CA . THR A 1 1014 ? 12.056 25.322 -16.255 1.00 96.31 1014 THR A CA 1
ATOM 7901 C C . THR A 1 1014 ? 11.719 23.850 -16.079 1.00 96.31 1014 THR A C 1
ATOM 7903 O O . THR A 1 1014 ? 12.469 22.978 -16.525 1.00 96.31 1014 THR A O 1
ATOM 7906 N N . CYS A 1 1015 ? 10.577 23.570 -15.457 1.00 96.06 1015 CYS A N 1
ATOM 7907 C CA . CYS A 1 1015 ? 10.170 22.214 -15.115 1.00 96.06 1015 CYS A CA 1
ATOM 7908 C C . CYS A 1 1015 ? 8.812 21.833 -15.722 1.00 96.06 1015 CYS A C 1
ATOM 7910 O O . CYS A 1 1015 ? 8.007 22.701 -16.069 1.00 96.06 1015 CYS A O 1
ATOM 7912 N N . SER A 1 1016 ? 8.565 20.528 -15.867 1.00 94.94 1016 SER A N 1
ATOM 7913 C CA . SER A 1 1016 ? 7.295 19.990 -16.370 1.00 94.94 1016 SER A CA 1
ATOM 7914 C C . SER A 1 1016 ? 6.134 20.254 -15.399 1.00 94.94 1016 SER A C 1
ATOM 7916 O O . SER A 1 1016 ? 6.340 20.468 -14.210 1.00 94.94 1016 SER A O 1
ATOM 7918 N N . LYS A 1 1017 ? 4.890 20.229 -15.897 1.00 88.88 1017 LYS A N 1
ATOM 7919 C CA . LYS A 1 1017 ? 3.669 20.375 -15.072 1.00 88.88 1017 LYS A CA 1
ATOM 7920 C C . LYS A 1 1017 ? 3.069 19.029 -14.631 1.00 88.88 1017 LYS A C 1
ATOM 7922 O O . LYS A 1 1017 ? 1.884 18.950 -14.324 1.00 88.88 1017 LYS A O 1
ATOM 7927 N N . GLU A 1 1018 ? 3.857 17.961 -14.667 1.00 83.81 1018 GLU A N 1
ATOM 7928 C CA . GLU A 1 1018 ? 3.412 16.603 -14.334 1.00 83.81 1018 GLU A CA 1
ATOM 7929 C C . GLU A 1 1018 ? 3.475 16.354 -12.816 1.00 83.81 1018 GLU A C 1
ATOM 7931 O O . GLU A 1 1018 ? 4.164 17.068 -12.097 1.00 83.81 1018 GLU A O 1
ATOM 7936 N N . LYS A 1 1019 ? 2.784 15.317 -12.313 1.00 73.62 1019 LYS A N 1
ATOM 7937 C CA . LYS A 1 1019 ? 2.803 14.957 -10.876 1.00 73.62 1019 LYS A CA 1
ATOM 7938 C C . LYS A 1 1019 ? 4.213 14.604 -10.376 1.00 73.62 1019 LYS A C 1
ATOM 7940 O O . LYS A 1 1019 ? 4.556 14.907 -9.235 1.00 73.62 1019 LYS A O 1
ATOM 7945 N N . ILE A 1 1020 ? 5.009 13.958 -11.230 1.00 87.38 1020 ILE A N 1
ATOM 7946 C CA . ILE A 1 1020 ? 6.452 13.791 -11.039 1.00 87.38 1020 ILE A CA 1
ATOM 7947 C C . ILE A 1 1020 ? 7.130 14.808 -11.947 1.00 87.38 1020 ILE A C 1
ATOM 7949 O O . ILE A 1 1020 ? 7.214 14.623 -13.162 1.00 87.38 1020 ILE A O 1
ATOM 7953 N N . THR A 1 1021 ? 7.601 15.889 -11.349 1.00 92.25 1021 THR A N 1
ATOM 7954 C CA . THR A 1 1021 ? 8.151 17.018 -12.082 1.00 92.25 1021 THR A CA 1
ATOM 7955 C C . THR A 1 1021 ? 9.536 16.671 -12.628 1.00 92.25 1021 THR A C 1
ATOM 7957 O O . THR A 1 1021 ? 10.391 16.151 -11.908 1.00 92.25 1021 THR A O 1
ATOM 7960 N N . ARG A 1 1022 ? 9.774 16.953 -13.910 1.00 96.12 1022 ARG A N 1
ATOM 7961 C CA . ARG A 1 1022 ? 11.075 16.790 -14.578 1.00 96.12 1022 ARG A CA 1
ATOM 7962 C C . ARG A 1 1022 ? 11.687 18.145 -14.901 1.00 96.12 1022 ARG A C 1
ATOM 7964 O O . ARG A 1 1022 ? 10.956 19.075 -15.245 1.00 96.12 1022 ARG A O 1
ATOM 7971 N N . VAL A 1 1023 ? 13.012 18.242 -14.865 1.00 97.44 1023 VAL A N 1
ATOM 7972 C CA . VAL A 1 1023 ? 13.736 19.422 -15.359 1.00 97.44 1023 VAL A CA 1
ATOM 7973 C C . VAL A 1 1023 ? 13.775 19.362 -16.889 1.00 97.44 1023 VAL A C 1
ATOM 7975 O O . VAL A 1 1023 ? 14.257 18.389 -17.466 1.00 97.44 1023 VAL A O 1
ATOM 7978 N N . ILE A 1 1024 ? 13.234 20.389 -17.552 1.00 97.44 1024 ILE A N 1
ATOM 7979 C CA . ILE A 1 1024 ? 13.138 20.459 -19.021 1.00 97.44 1024 ILE A CA 1
ATOM 7980 C C . ILE A 1 1024 ? 14.156 21.449 -19.594 1.00 97.44 1024 ILE A C 1
ATOM 7982 O O . ILE A 1 1024 ? 14.694 21.211 -20.668 1.00 97.44 1024 ILE A O 1
ATOM 7986 N N . SER A 1 1025 ? 14.451 22.542 -18.896 1.00 98.00 1025 SER A N 1
ATOM 7987 C CA . SER A 1 1025 ? 15.436 23.526 -19.351 1.00 98.00 1025 SER A CA 1
ATOM 7988 C C . SER A 1 1025 ? 16.257 24.032 -18.175 1.00 98.00 1025 SER A C 1
ATOM 7990 O O . SER A 1 1025 ? 15.706 24.301 -17.104 1.00 98.00 1025 SER A O 1
ATOM 7992 N N . LEU A 1 1026 ? 17.564 24.152 -18.394 1.00 97.69 1026 LEU A N 1
ATOM 7993 C CA . LEU A 1 1026 ? 18.528 24.745 -17.480 1.00 97.69 1026 LEU A CA 1
ATOM 7994 C C . LEU A 1 1026 ? 19.240 25.890 -18.204 1.00 97.69 1026 LEU A C 1
ATOM 7996 O O . LEU A 1 1026 ? 20.076 25.660 -19.076 1.00 97.69 1026 LEU A O 1
ATOM 8000 N N . ASN A 1 1027 ? 18.926 27.124 -17.815 1.00 97.19 1027 ASN A N 1
ATOM 8001 C CA . ASN A 1 1027 ? 19.537 28.334 -18.348 1.00 97.19 1027 ASN A CA 1
ATOM 8002 C C . ASN A 1 1027 ? 20.232 29.138 -17.247 1.00 97.19 1027 ASN A C 1
ATOM 8004 O O . ASN A 1 1027 ? 19.596 29.829 -16.447 1.00 97.19 1027 ASN A O 1
ATOM 8008 N N . LEU A 1 1028 ? 21.559 29.102 -17.268 1.00 95.25 1028 LEU A N 1
ATOM 8009 C CA . LEU A 1 1028 ? 22.430 29.896 -16.406 1.00 95.25 1028 LEU A CA 1
ATOM 8010 C C . LEU A 1 1028 ? 23.412 30.737 -17.226 1.00 95.25 1028 LEU A C 1
ATOM 8012 O O . LEU A 1 1028 ? 24.549 30.970 -16.812 1.00 95.25 1028 LEU A O 1
ATOM 8016 N N . THR A 1 1029 ? 22.978 31.196 -18.397 1.00 96.38 1029 THR A N 1
ATOM 8017 C CA . THR A 1 1029 ? 23.794 32.047 -19.266 1.00 96.38 1029 THR A CA 1
ATOM 8018 C C . THR A 1 1029 ? 24.204 33.325 -18.530 1.00 96.38 1029 THR A C 1
ATOM 8020 O O . THR A 1 1029 ? 23.360 33.990 -17.926 1.00 96.38 1029 THR A O 1
ATOM 8023 N N . ASN A 1 1030 ? 25.489 33.687 -18.601 1.00 95.44 1030 ASN A N 1
ATOM 8024 C CA . ASN A 1 1030 ? 26.035 34.921 -18.021 1.00 95.44 1030 ASN A CA 1
ATOM 8025 C C . ASN A 1 1030 ? 25.776 35.084 -16.508 1.00 95.44 1030 ASN A C 1
ATOM 8027 O O . ASN A 1 1030 ? 25.306 36.126 -16.044 1.00 95.44 1030 ASN A O 1
ATOM 8031 N N . ARG A 1 1031 ? 26.064 34.039 -15.722 1.00 92.38 1031 ARG A N 1
ATOM 8032 C CA . ARG A 1 1031 ? 25.902 34.044 -14.254 1.00 92.38 1031 ARG A CA 1
ATOM 8033 C C . ARG A 1 1031 ? 27.224 34.085 -13.489 1.00 92.38 1031 ARG A C 1
ATOM 8035 O O . ARG A 1 1031 ? 27.223 34.090 -12.263 1.00 92.38 1031 ARG A O 1
ATOM 8042 N N . GLY A 1 1032 ? 28.353 34.156 -14.194 1.00 93.44 1032 GLY A N 1
ATOM 8043 C CA . GLY A 1 1032 ? 29.681 34.204 -13.583 1.00 93.44 1032 GLY A CA 1
ATOM 8044 C C . GLY A 1 1032 ? 30.074 32.906 -12.871 1.00 93.44 1032 GLY A C 1
ATOM 8045 O O . GLY A 1 1032 ? 30.920 32.945 -11.974 1.00 93.44 1032 GLY A O 1
ATOM 8046 N N . LEU A 1 1033 ? 29.465 31.783 -13.264 1.00 94.62 1033 LEU A N 1
ATOM 8047 C CA . LEU A 1 1033 ? 29.705 30.459 -12.688 1.00 94.62 1033 LEU A CA 1
ATOM 8048 C C . LEU A 1 1033 ? 31.114 29.972 -13.018 1.00 94.62 1033 LEU A C 1
ATOM 8050 O O . LEU A 1 1033 ? 31.612 30.219 -14.114 1.00 94.62 1033 LEU A O 1
ATOM 8054 N N . SER A 1 1034 ? 31.744 29.249 -12.099 1.00 94.88 1034 SER A N 1
ATOM 8055 C CA . SER A 1 1034 ? 32.986 28.505 -12.353 1.00 94.88 1034 SER A CA 1
ATOM 8056 C C . SER A 1 1034 ? 32.903 27.101 -11.756 1.00 94.88 1034 SER A C 1
ATOM 8058 O O . SER A 1 1034 ? 31.925 26.785 -11.090 1.00 94.88 1034 SER A O 1
ATOM 8060 N N . GLY A 1 1035 ? 33.888 26.237 -12.007 1.00 95.38 1035 GLY A N 1
ATOM 8061 C CA . GLY A 1 1035 ? 33.798 24.804 -11.688 1.00 95.38 1035 GLY A CA 1
ATOM 8062 C C . GLY A 1 1035 ? 33.579 23.981 -12.953 1.00 95.38 1035 GLY A C 1
ATOM 8063 O O . GLY A 1 1035 ? 33.924 24.446 -14.035 1.00 95.38 1035 GLY A O 1
ATOM 8064 N N . SER A 1 1036 ? 33.014 22.784 -12.837 1.00 95.12 1036 SER A N 1
ATOM 8065 C CA . SER A 1 1036 ? 32.878 21.841 -13.959 1.00 95.12 1036 SER A CA 1
ATOM 8066 C C . SER A 1 1036 ? 31.512 21.164 -13.974 1.00 95.12 1036 SER A C 1
ATOM 8068 O O . SER A 1 1036 ? 30.842 21.102 -12.942 1.00 95.12 1036 SER A O 1
ATOM 8070 N N . LEU A 1 1037 ? 31.112 20.619 -15.125 1.00 95.94 1037 LEU A N 1
ATOM 8071 C CA . LEU A 1 1037 ? 29.874 19.847 -15.228 1.00 95.94 1037 LEU A CA 1
ATOM 8072 C C . LEU A 1 1037 ? 30.068 18.432 -14.669 1.00 95.94 1037 LEU A C 1
ATOM 8074 O O . LEU A 1 1037 ? 31.019 17.756 -15.070 1.00 95.94 1037 LEU A O 1
ATOM 8078 N N . PRO A 1 1038 ? 29.188 17.962 -13.770 1.00 96.25 1038 PRO A N 1
ATOM 8079 C CA . PRO A 1 1038 ? 29.305 16.629 -13.206 1.00 96.25 1038 PRO A CA 1
ATOM 8080 C C . PRO A 1 1038 ? 28.846 15.584 -14.237 1.00 96.25 1038 PRO A C 1
ATOM 8082 O O . PRO A 1 1038 ? 27.923 15.848 -15.014 1.00 96.25 1038 PRO A O 1
ATOM 8085 N N . PRO A 1 1039 ? 29.407 14.361 -14.233 1.00 94.81 1039 PRO A N 1
ATOM 8086 C CA . PRO A 1 1039 ? 28.953 13.290 -15.123 1.00 94.81 1039 PRO A CA 1
ATOM 8087 C C . PRO A 1 1039 ? 27.467 12.946 -14.962 1.00 94.81 1039 PRO A C 1
ATOM 8089 O O . PRO A 1 1039 ? 26.809 12.567 -15.926 1.00 94.81 1039 PRO A O 1
ATOM 8092 N N . SER A 1 1040 ? 26.918 13.116 -13.756 1.00 95.75 1040 SER A N 1
ATOM 8093 C CA . SER A 1 1040 ? 25.515 12.840 -13.442 1.00 95.75 1040 SER A CA 1
ATOM 8094 C C . SER A 1 1040 ? 24.518 13.765 -14.135 1.00 95.75 1040 SER A C 1
ATOM 8096 O O . SER A 1 1040 ? 23.329 13.441 -14.149 1.00 95.75 1040 SER A O 1
ATOM 8098 N N . ILE A 1 1041 ? 24.971 14.849 -14.779 1.00 95.19 1041 ILE A N 1
ATOM 8099 C CA . ILE A 1 1041 ? 24.117 15.717 -15.600 1.00 95.19 1041 ILE A CA 1
ATOM 8100 C C . ILE A 1 1041 ? 23.368 14.920 -16.684 1.00 95.19 1041 ILE A C 1
ATOM 8102 O O . ILE A 1 1041 ? 22.241 15.257 -17.045 1.00 95.19 1041 ILE A O 1
ATOM 8106 N N . ASN A 1 1042 ? 23.945 13.797 -17.129 1.00 93.81 1042 ASN A N 1
ATOM 8107 C CA . ASN A 1 1042 ? 23.353 12.894 -18.111 1.00 93.81 1042 ASN A CA 1
ATOM 8108 C C . ASN A 1 1042 ? 22.118 12.120 -17.612 1.00 93.81 1042 ASN A C 1
ATOM 8110 O O . ASN A 1 1042 ? 21.376 11.552 -18.416 1.00 93.81 1042 ASN A O 1
ATOM 8114 N N . LYS A 1 1043 ? 21.854 12.125 -16.298 1.00 95.00 1043 LYS A N 1
ATOM 8115 C CA . LYS A 1 1043 ? 20.660 11.518 -15.694 1.00 95.00 1043 LYS A CA 1
ATOM 8116 C C . LYS A 1 1043 ? 19.397 12.348 -15.939 1.00 95.00 1043 LYS A C 1
ATOM 8118 O O . LYS A 1 1043 ? 18.297 11.796 -15.851 1.00 95.00 1043 LYS A O 1
ATOM 8123 N N . MET A 1 1044 ? 19.533 13.632 -16.291 1.00 96.12 1044 MET A N 1
ATOM 8124 C CA . MET A 1 1044 ? 18.420 14.526 -16.634 1.00 96.12 1044 MET A CA 1
ATOM 8125 C C . MET A 1 1044 ? 17.904 14.259 -18.054 1.00 96.12 1044 MET A C 1
ATOM 8127 O O . MET A 1 1044 ? 17.946 15.106 -18.941 1.00 96.12 1044 MET A O 1
ATOM 8131 N N . THR A 1 1045 ? 17.386 13.054 -18.287 1.00 95.69 1045 THR A N 1
ATOM 8132 C CA . THR A 1 1045 ? 16.975 12.564 -19.618 1.00 95.69 1045 THR A CA 1
ATOM 8133 C C . THR A 1 1045 ? 15.809 13.335 -20.246 1.00 95.69 1045 THR A C 1
ATOM 8135 O O . THR A 1 1045 ? 15.501 13.141 -21.421 1.00 95.69 1045 THR A O 1
ATOM 8138 N N . ALA A 1 1046 ? 15.114 14.158 -19.459 1.00 96.56 1046 ALA A N 1
ATOM 8139 C CA . ALA A 1 1046 ? 14.015 15.000 -19.917 1.00 96.56 1046 ALA A CA 1
ATOM 8140 C C . ALA A 1 1046 ? 14.462 16.391 -20.403 1.00 96.56 1046 ALA A C 1
ATOM 8142 O O . ALA A 1 1046 ? 13.644 17.100 -20.993 1.00 96.56 1046 ALA A O 1
ATOM 8143 N N . LEU A 1 1047 ? 15.726 16.762 -20.165 1.00 97.75 1047 LEU A N 1
ATOM 8144 C CA . LEU A 1 1047 ? 16.265 18.077 -20.482 1.00 97.75 1047 LEU A CA 1
ATOM 8145 C C . LEU A 1 1047 ? 16.323 18.289 -22.001 1.00 97.75 1047 LEU A C 1
ATOM 8147 O O . LEU A 1 1047 ? 16.854 17.459 -22.737 1.00 97.75 1047 LEU A O 1
ATOM 8151 N N . LYS A 1 1048 ? 15.777 19.419 -22.442 1.00 97.88 1048 LYS A N 1
ATOM 8152 C CA . LYS A 1 1048 ? 15.751 19.895 -23.826 1.00 97.88 1048 LYS A CA 1
ATOM 8153 C C . LYS A 1 1048 ? 16.792 20.967 -24.085 1.00 97.88 1048 LYS A C 1
ATOM 8155 O O . LYS A 1 1048 ? 17.463 20.927 -25.111 1.00 97.88 1048 LYS A O 1
ATOM 8160 N N . ASP A 1 1049 ? 16.936 21.884 -23.138 1.00 98.19 1049 ASP A N 1
ATOM 8161 C CA . ASP A 1 1049 ? 17.792 23.052 -23.284 1.00 98.19 1049 ASP A CA 1
ATOM 8162 C C . ASP A 1 1049 ? 18.814 23.082 -22.152 1.00 98.19 1049 ASP A C 1
ATOM 8164 O O . ASP A 1 1049 ? 18.451 23.136 -20.972 1.00 98.19 1049 ASP A O 1
ATOM 8168 N N . LEU A 1 1050 ? 20.094 23.052 -22.519 1.00 98.06 1050 LEU A N 1
ATOM 8169 C CA . LEU A 1 1050 ? 21.207 23.230 -21.594 1.00 98.06 1050 LEU A CA 1
ATOM 8170 C C . LEU A 1 1050 ? 22.023 24.450 -22.016 1.00 98.06 1050 LEU A C 1
ATOM 8172 O O . LEU A 1 1050 ? 22.852 24.369 -22.927 1.00 98.06 1050 LEU A O 1
ATOM 8176 N N . TRP A 1 1051 ? 21.777 25.587 -21.363 1.00 98.25 1051 TRP A N 1
ATOM 8177 C CA . TRP A 1 1051 ? 22.403 26.868 -21.689 1.00 98.25 1051 TRP A CA 1
ATOM 8178 C C . TRP A 1 1051 ? 23.272 27.368 -20.545 1.00 98.25 1051 TRP A C 1
ATOM 8180 O O . TRP A 1 1051 ? 22.791 27.860 -19.522 1.00 98.25 1051 TRP A O 1
ATOM 8190 N N . LEU A 1 1052 ? 24.579 27.255 -20.743 1.00 97.31 1052 LEU A N 1
ATOM 8191 C CA . LEU A 1 1052 ? 25.610 27.606 -19.773 1.00 97.31 1052 LEU A CA 1
ATOM 8192 C C . LEU A 1 1052 ? 26.634 28.586 -20.357 1.00 97.31 1052 LEU A C 1
ATOM 8194 O O . LEU A 1 1052 ? 27.711 28.768 -19.784 1.00 97.31 1052 LEU A O 1
ATOM 8198 N N . GLY A 1 1053 ? 26.304 29.225 -21.482 1.00 96.38 1053 GLY A N 1
ATOM 8199 C CA . GLY A 1 1053 ? 27.189 30.151 -22.175 1.00 96.38 1053 GLY A CA 1
ATOM 8200 C C . GLY A 1 1053 ? 27.595 31.366 -21.329 1.00 96.38 1053 GLY A C 1
ATOM 8201 O O . GLY A 1 1053 ? 26.896 31.750 -20.385 1.00 96.38 1053 GLY A O 1
ATOM 8202 N N . LYS A 1 1054 ? 28.717 32.002 -21.677 1.00 97.44 1054 LYS A N 1
ATOM 8203 C CA . LYS A 1 1054 ? 29.230 33.227 -21.028 1.00 97.44 1054 LYS A CA 1
ATOM 8204 C C . LYS A 1 1054 ? 29.518 33.046 -19.535 1.00 97.44 1054 LYS A C 1
ATOM 8206 O O . LYS A 1 1054 ? 29.137 33.872 -18.707 1.00 97.44 1054 LYS A O 1
ATOM 8211 N N . ASN A 1 1055 ? 30.178 31.951 -19.174 1.00 97.50 1055 ASN A N 1
ATOM 8212 C CA . ASN A 1 1055 ? 30.587 31.657 -17.800 1.00 97.50 1055 ASN A CA 1
ATOM 8213 C C . ASN A 1 1055 ? 32.103 31.367 -17.738 1.00 97.50 1055 ASN A C 1
ATOM 8215 O O . ASN A 1 1055 ? 32.864 31.675 -18.650 1.00 97.50 1055 ASN A O 1
ATOM 8219 N N . LYS A 1 1056 ? 32.583 30.846 -16.609 1.00 97.06 1056 LYS A N 1
ATOM 8220 C CA . LYS A 1 1056 ? 33.983 30.462 -16.365 1.00 97.06 1056 LYS A CA 1
ATOM 8221 C C . LYS A 1 1056 ? 34.086 28.961 -16.052 1.00 97.06 1056 LYS A C 1
ATOM 8223 O O . LYS A 1 1056 ? 34.899 28.569 -15.214 1.00 97.06 1056 LYS A O 1
ATOM 8228 N N . LEU A 1 1057 ? 33.225 28.141 -16.660 1.00 96.94 1057 LEU A N 1
ATOM 8229 C CA . LEU A 1 1057 ? 33.202 26.688 -16.461 1.00 96.94 1057 LEU A CA 1
ATOM 8230 C C . LEU A 1 1057 ? 34.390 26.027 -17.171 1.00 96.94 1057 LEU A C 1
ATOM 8232 O O . LEU A 1 1057 ? 34.785 26.457 -18.252 1.00 96.94 1057 LEU A O 1
ATOM 8236 N N . THR A 1 1058 ? 34.963 24.999 -16.551 1.00 96.38 1058 THR A N 1
ATOM 8237 C CA . THR A 1 1058 ? 36.159 24.266 -16.983 1.00 96.38 1058 THR A CA 1
ATOM 8238 C C . THR A 1 1058 ? 35.886 22.759 -17.070 1.00 96.38 1058 THR A C 1
ATOM 8240 O O . THR A 1 1058 ? 34.808 22.280 -16.713 1.00 96.38 1058 THR A O 1
ATOM 8243 N N . GLY A 1 1059 ? 36.883 21.994 -17.529 1.00 96.06 1059 GLY A N 1
ATOM 8244 C CA . GLY A 1 1059 ? 36.813 20.534 -17.643 1.00 96.06 1059 GLY A CA 1
ATOM 8245 C C . GLY A 1 1059 ? 36.245 20.056 -18.985 1.00 96.06 1059 GLY A C 1
ATOM 8246 O O . GLY A 1 1059 ? 35.913 20.883 -19.836 1.00 96.06 1059 GLY A O 1
ATOM 8247 N N . PRO A 1 1060 ? 36.175 18.734 -19.210 1.00 96.25 1060 PRO A N 1
ATOM 8248 C CA . PRO A 1 1060 ? 35.594 18.163 -20.421 1.00 96.25 1060 PRO A CA 1
ATOM 8249 C C . PRO A 1 1060 ? 34.063 18.201 -20.415 1.00 96.25 1060 PRO A C 1
ATOM 8251 O O . PRO A 1 1060 ? 33.433 18.274 -19.359 1.00 96.25 1060 PRO A O 1
ATOM 8254 N N . ILE A 1 1061 ? 33.458 18.102 -21.603 1.00 96.12 1061 ILE A N 1
ATOM 8255 C CA . ILE A 1 1061 ? 32.020 17.829 -21.729 1.00 96.12 1061 ILE A CA 1
ATOM 8256 C C . ILE A 1 1061 ? 31.788 16.373 -21.277 1.00 96.12 1061 ILE A C 1
ATOM 8258 O O . ILE A 1 1061 ? 32.395 15.473 -21.864 1.00 96.12 1061 ILE A O 1
ATOM 8262 N N . PRO A 1 1062 ? 30.955 16.111 -20.250 1.00 95.25 1062 PRO A N 1
ATOM 8263 C CA . PRO A 1 1062 ? 30.640 14.746 -19.826 1.00 95.25 1062 PRO A CA 1
ATOM 8264 C C . PRO A 1 1062 ? 29.830 14.006 -20.900 1.00 95.25 1062 PRO A C 1
ATOM 8266 O O . PRO A 1 1062 ? 29.263 14.630 -21.793 1.00 95.25 1062 PRO A O 1
ATOM 8269 N N . ASP A 1 1063 ? 29.739 12.676 -20.821 1.00 94.00 1063 ASP A N 1
ATOM 8270 C CA . ASP A 1 1063 ? 28.946 11.924 -21.799 1.00 94.00 1063 ASP A CA 1
ATOM 8271 C C . ASP A 1 1063 ? 27.447 12.223 -21.658 1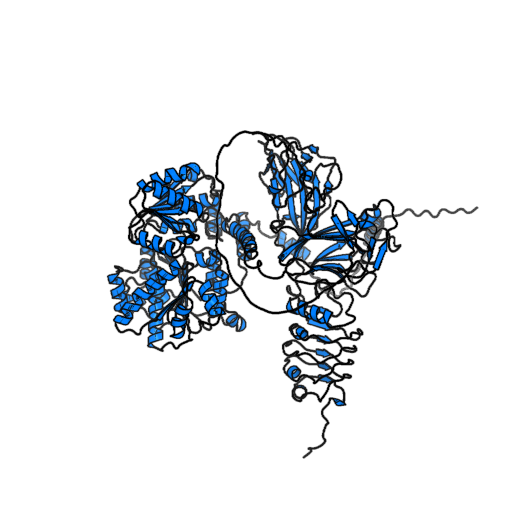.00 94.00 1063 ASP A C 1
ATOM 8273 O O . ASP A 1 1063 ? 26.804 11.816 -20.687 1.00 94.00 1063 ASP A O 1
ATOM 8277 N N . LEU A 1 1064 ? 26.898 12.921 -22.655 1.00 95.81 1064 LEU A N 1
ATOM 8278 C CA . LEU A 1 1064 ? 25.492 13.317 -22.725 1.00 95.81 1064 LEU A CA 1
ATOM 8279 C C . LEU A 1 1064 ? 24.637 12.337 -23.543 1.00 95.81 1064 LEU A C 1
ATOM 8281 O O . LEU A 1 1064 ? 23.447 12.597 -23.712 1.00 95.81 1064 LEU A O 1
ATOM 8285 N N . SER A 1 1065 ? 25.198 11.220 -24.029 1.00 92.12 1065 SER A N 1
ATOM 8286 C CA . SER A 1 1065 ? 24.496 10.231 -24.867 1.00 92.12 1065 SER A CA 1
ATOM 8287 C C . SER A 1 1065 ? 23.097 9.801 -24.370 1.00 92.12 1065 SER A C 1
ATOM 8289 O O . SER A 1 1065 ? 22.201 9.649 -25.206 1.00 92.12 1065 SER A O 1
ATOM 8291 N N . PRO A 1 1066 ? 22.812 9.684 -23.052 1.00 94.88 1066 PRO A N 1
ATOM 8292 C CA . PRO A 1 1066 ? 21.485 9.292 -22.566 1.00 94.88 1066 PRO A CA 1
ATOM 8293 C C . PRO A 1 1066 ? 20.409 10.386 -22.694 1.00 94.88 1066 PRO A C 1
ATOM 8295 O O . PRO A 1 1066 ? 19.214 10.102 -22.557 1.00 94.88 1066 PRO A O 1
ATOM 8298 N N . MET A 1 1067 ? 20.791 11.643 -22.941 1.00 96.00 1067 MET A N 1
ATOM 8299 C CA . MET A 1 1067 ? 19.894 12.806 -22.961 1.00 96.00 1067 MET A CA 1
ATOM 8300 C C . MET A 1 1067 ? 19.173 12.943 -24.307 1.00 96.00 1067 MET A C 1
ATOM 8302 O O . MET A 1 1067 ? 19.276 13.946 -25.005 1.00 96.00 1067 MET A O 1
ATOM 8306 N N . THR A 1 1068 ? 18.405 11.921 -24.682 1.00 94.69 1068 THR A N 1
ATOM 8307 C CA . THR A 1 1068 ? 17.760 11.804 -26.006 1.00 94.69 1068 THR A CA 1
ATOM 8308 C C . THR A 1 1068 ? 16.784 12.934 -26.355 1.00 94.69 1068 THR A C 1
ATOM 8310 O O . THR A 1 1068 ? 16.462 13.122 -27.529 1.00 94.69 1068 THR A O 1
ATOM 8313 N N . ARG A 1 1069 ? 16.310 13.701 -25.364 1.00 97.06 1069 ARG A N 1
ATOM 8314 C CA . ARG A 1 1069 ? 15.438 14.870 -25.557 1.00 97.06 1069 ARG A CA 1
ATOM 8315 C C . ARG A 1 1069 ? 16.185 16.193 -25.729 1.00 97.06 1069 ARG A C 1
ATOM 8317 O O . ARG A 1 1069 ? 15.515 17.188 -25.971 1.00 97.06 1069 ARG A O 1
ATOM 8324 N N . LEU A 1 1070 ? 17.514 16.210 -25.629 1.00 98.06 1070 LEU A N 1
ATOM 8325 C CA . LEU A 1 1070 ? 18.304 17.431 -25.753 1.00 98.06 1070 LEU A CA 1
ATOM 8326 C C . LEU A 1 1070 ? 18.184 17.991 -27.178 1.00 98.06 1070 LEU A C 1
ATOM 8328 O O . LEU A 1 1070 ? 18.540 17.326 -28.151 1.00 98.06 1070 LEU A O 1
ATOM 8332 N N . GLU A 1 1071 ? 17.664 19.210 -27.282 1.00 97.69 1071 GLU A N 1
ATOM 8333 C CA . GLU A 1 1071 ? 17.438 19.944 -28.526 1.00 97.69 1071 GLU A CA 1
ATOM 8334 C C . GLU A 1 1071 ? 18.522 21.009 -28.729 1.00 97.69 1071 GLU A C 1
ATOM 8336 O O . GLU A 1 1071 ? 19.038 21.172 -29.840 1.00 97.69 1071 GLU A O 1
ATOM 8341 N N . THR A 1 1072 ? 18.911 21.706 -27.657 1.00 98.06 1072 THR A N 1
ATOM 8342 C CA . THR A 1 1072 ? 19.874 22.808 -27.721 1.00 98.06 1072 THR A CA 1
ATOM 8343 C C . THR A 1 1072 ? 20.940 22.711 -26.624 1.00 98.06 1072 THR A C 1
ATOM 8345 O O . THR A 1 1072 ? 20.644 22.539 -25.439 1.00 98.06 1072 THR A O 1
ATOM 8348 N N . LEU A 1 1073 ? 22.209 22.832 -27.027 1.00 98.19 1073 LEU A N 1
ATOM 8349 C CA . LEU A 1 1073 ? 23.369 22.810 -26.135 1.00 98.19 1073 LEU A CA 1
ATOM 8350 C C . LEU A 1 1073 ? 24.243 24.044 -26.376 1.00 98.19 1073 LEU A C 1
ATOM 8352 O O . LEU A 1 1073 ? 24.889 24.160 -27.417 1.00 98.19 1073 LEU A O 1
ATOM 8356 N N . HIS A 1 1074 ? 24.246 24.967 -25.416 1.00 98.12 1074 HIS A N 1
ATOM 8357 C CA . HIS A 1 1074 ? 24.988 26.227 -25.481 1.00 98.12 1074 HIS A CA 1
ATOM 8358 C C . HIS A 1 1074 ? 26.044 26.268 -24.378 1.00 98.12 1074 HIS A C 1
ATOM 8360 O O . HIS A 1 1074 ? 25.723 26.424 -23.198 1.00 98.12 1074 HIS A O 1
ATOM 8366 N N . LEU A 1 1075 ? 27.305 26.114 -24.770 1.00 97.62 1075 LEU A N 1
ATOM 8367 C CA . LEU A 1 1075 ? 28.478 26.116 -23.896 1.00 97.62 1075 LEU A CA 1
ATOM 8368 C C . LEU A 1 1075 ? 29.496 27.192 -24.310 1.00 97.62 1075 LEU A C 1
ATOM 8370 O O . LEU A 1 1075 ? 30.629 27.170 -23.832 1.00 97.62 1075 LEU A O 1
ATOM 8374 N N . GLU A 1 1076 ? 29.134 28.118 -25.200 1.00 97.38 1076 GLU A N 1
ATOM 8375 C CA . GLU A 1 1076 ? 30.031 29.162 -25.702 1.00 97.38 1076 GLU A CA 1
ATOM 8376 C C . GLU A 1 1076 ? 30.578 30.084 -24.608 1.00 97.38 1076 GLU A C 1
ATOM 8378 O O . GLU A 1 1076 ? 29.995 30.211 -23.533 1.00 97.38 1076 GLU A O 1
ATOM 8383 N N . ASP A 1 1077 ? 31.689 30.763 -24.892 1.00 97.62 1077 ASP A N 1
ATOM 8384 C CA . ASP A 1 1077 ? 32.292 31.764 -24.003 1.00 97.62 1077 ASP A CA 1
ATOM 8385 C C . ASP A 1 1077 ? 32.552 31.198 -22.589 1.00 97.62 1077 ASP A C 1
ATOM 8387 O O . ASP A 1 1077 ? 32.067 31.722 -21.584 1.00 97.62 1077 ASP A O 1
ATOM 8391 N N . ASN A 1 1078 ? 33.287 30.084 -22.521 1.00 97.94 1078 ASN A N 1
ATOM 8392 C CA . ASN A 1 1078 ? 33.664 29.377 -21.293 1.00 97.94 1078 ASN A CA 1
ATOM 8393 C C . ASN A 1 1078 ? 35.143 28.934 -21.351 1.00 97.94 1078 ASN A C 1
ATOM 8395 O O . ASN A 1 1078 ? 35.938 29.422 -22.153 1.00 97.94 1078 ASN A O 1
ATOM 8399 N N . GLN A 1 1079 ? 35.560 28.040 -20.452 1.00 97.00 1079 GLN A N 1
ATOM 8400 C CA . GLN A 1 1079 ? 36.919 27.500 -20.374 1.00 97.00 1079 GLN A CA 1
ATOM 8401 C C . GLN A 1 1079 ? 36.940 25.962 -20.458 1.00 97.00 1079 GLN A C 1
ATOM 8403 O O . GLN A 1 1079 ? 37.851 25.337 -19.907 1.00 97.00 1079 GLN A O 1
ATOM 8408 N N . PHE A 1 1080 ? 35.958 25.345 -21.126 1.00 97.12 1080 PHE A N 1
ATOM 8409 C CA . PHE A 1 1080 ? 35.902 23.890 -21.300 1.00 97.12 1080 PHE A CA 1
ATOM 8410 C C . PHE A 1 1080 ? 37.114 23.373 -22.093 1.00 97.12 1080 PHE A C 1
ATOM 8412 O O . PHE A 1 1080 ? 37.602 24.045 -23.006 1.00 97.12 1080 PHE A O 1
ATOM 8419 N N . THR A 1 1081 ? 37.610 22.191 -21.727 1.00 95.31 1081 THR A N 1
ATOM 8420 C CA . THR A 1 1081 ? 38.817 21.537 -22.265 1.00 95.31 1081 THR A CA 1
ATOM 8421 C C . THR A 1 1081 ? 38.502 20.127 -22.784 1.00 95.31 1081 THR A C 1
ATOM 8423 O O . THR A 1 1081 ? 37.354 19.696 -22.764 1.00 95.31 1081 THR A O 1
ATOM 8426 N N . GLY A 1 1082 ? 39.505 19.389 -23.271 1.00 94.38 1082 GLY A N 1
ATOM 8427 C CA . GLY A 1 1082 ? 39.323 18.028 -23.794 1.00 94.38 1082 GLY A CA 1
ATOM 8428 C C . GLY A 1 1082 ? 38.772 17.987 -25.222 1.00 94.38 1082 GLY A C 1
ATOM 8429 O O . GLY A 1 1082 ? 38.623 19.024 -25.871 1.00 94.38 1082 GLY A O 1
ATOM 8430 N N . ALA A 1 1083 ? 38.521 16.777 -25.724 1.00 93.81 1083 ALA A N 1
ATOM 8431 C CA . ALA A 1 1083 ? 37.958 16.559 -27.055 1.00 93.81 1083 ALA A CA 1
ATOM 8432 C C . ALA A 1 1083 ? 36.436 16.776 -27.066 1.00 93.81 1083 ALA A C 1
ATOM 8434 O O . ALA A 1 1083 ? 35.756 16.515 -26.072 1.00 93.81 1083 ALA A O 1
ATOM 8435 N N . ILE A 1 1084 ? 35.898 17.218 -28.206 1.00 94.25 1084 ILE A N 1
ATOM 8436 C CA . ILE A 1 1084 ? 34.449 17.320 -28.423 1.00 94.25 1084 ILE A CA 1
ATOM 8437 C C . ILE A 1 1084 ? 33.892 15.894 -28.608 1.00 94.25 1084 ILE A C 1
ATOM 8439 O O . ILE A 1 1084 ? 34.317 15.220 -29.548 1.00 94.25 1084 ILE A O 1
ATOM 8443 N N . PRO A 1 1085 ? 32.964 15.409 -27.758 1.00 93.19 1085 PRO A N 1
ATOM 8444 C CA . PRO A 1 1085 ? 32.502 14.023 -27.825 1.00 93.19 1085 PRO A CA 1
ATOM 8445 C C . PRO A 1 1085 ? 31.736 13.712 -29.116 1.00 93.19 1085 PRO A C 1
ATOM 8447 O O . PRO A 1 1085 ? 30.750 14.375 -29.444 1.00 93.19 1085 PRO A O 1
ATOM 8450 N N . GLU A 1 1086 ? 32.135 12.648 -29.816 1.00 92.31 1086 GLU A N 1
ATOM 8451 C CA . GLU A 1 1086 ? 31.422 12.157 -31.003 1.00 92.31 1086 GLU A CA 1
ATOM 8452 C C . GLU A 1 1086 ? 30.012 11.641 -30.661 1.00 92.31 1086 GLU A C 1
ATOM 8454 O O . GLU A 1 1086 ? 29.099 11.732 -31.484 1.00 92.31 1086 GLU A O 1
ATOM 8459 N N . SER A 1 1087 ? 29.790 11.192 -29.416 1.00 93.25 1087 SER A N 1
ATOM 8460 C CA . SER A 1 1087 ? 28.483 10.723 -28.930 1.00 93.25 1087 SER A CA 1
ATOM 8461 C C . SER A 1 1087 ? 27.374 11.776 -29.042 1.00 93.25 1087 SER A C 1
ATOM 8463 O O . SER A 1 1087 ? 26.204 11.417 -29.172 1.00 93.25 1087 SER A O 1
ATOM 8465 N N . LEU A 1 1088 ? 27.710 13.071 -29.108 1.00 94.81 1088 LEU A N 1
ATOM 8466 C CA . LEU A 1 1088 ? 26.740 14.143 -29.361 1.00 94.81 1088 LEU A CA 1
ATOM 8467 C C . LEU A 1 1088 ? 26.017 13.982 -30.712 1.00 94.81 1088 LEU A C 1
ATOM 8469 O O . LEU A 1 1088 ? 24.864 14.395 -30.840 1.00 94.81 1088 LEU A O 1
ATOM 8473 N N . ALA A 1 1089 ? 26.642 13.341 -31.709 1.00 91.12 1089 ALA A N 1
ATOM 8474 C CA . ALA A 1 1089 ? 26.011 13.073 -33.003 1.00 91.12 1089 ALA A CA 1
ATOM 8475 C C . ALA A 1 1089 ? 24.847 12.070 -32.894 1.00 91.12 1089 ALA A C 1
ATOM 8477 O O . ALA A 1 1089 ? 23.894 12.134 -33.680 1.00 91.12 1089 ALA A O 1
ATOM 8478 N N . GLN A 1 1090 ? 24.892 11.184 -31.892 1.00 90.44 1090 GLN A N 1
ATOM 8479 C CA . GLN A 1 1090 ? 23.896 10.135 -31.654 1.00 90.44 1090 GLN A CA 1
ATOM 8480 C C . GLN A 1 1090 ? 22.600 10.674 -31.030 1.00 90.44 1090 GLN A C 1
ATOM 8482 O O . GLN A 1 1090 ? 21.580 9.988 -31.047 1.00 90.44 1090 GLN A O 1
ATOM 8487 N N . LEU A 1 1091 ? 22.600 11.911 -30.520 1.00 95.69 1091 LEU A N 1
ATOM 8488 C CA . LEU A 1 1091 ? 21.413 12.523 -29.928 1.00 95.69 1091 LEU A CA 1
ATOM 8489 C C . LEU A 1 1091 ? 20.363 12.813 -31.012 1.00 95.69 1091 LEU A C 1
ATOM 8491 O O . LEU A 1 1091 ? 20.626 13.608 -31.918 1.00 95.69 1091 LEU A O 1
ATOM 8495 N N . PRO A 1 1092 ? 19.168 12.197 -30.968 1.00 94.06 1092 PRO A N 1
ATOM 8496 C CA . PRO A 1 1092 ? 18.232 12.234 -32.091 1.00 94.06 1092 PRO A CA 1
ATOM 8497 C C . PRO A 1 1092 ? 17.631 13.624 -32.322 1.00 94.06 1092 PRO A C 1
ATOM 8499 O O . PRO A 1 1092 ? 17.352 13.978 -33.463 1.00 94.06 1092 PRO A O 1
ATOM 8502 N N . ASN A 1 1093 ? 17.475 14.421 -31.261 1.00 95.88 1093 ASN A N 1
ATOM 8503 C CA . ASN A 1 1093 ? 16.776 15.706 -31.305 1.00 95.88 1093 ASN A CA 1
ATOM 8504 C C . ASN A 1 1093 ? 17.697 16.933 -31.304 1.00 95.88 1093 ASN A C 1
ATOM 8506 O O . ASN A 1 1093 ? 17.187 18.049 -31.372 1.00 95.88 1093 ASN A O 1
ATOM 8510 N N . LEU A 1 1094 ? 19.022 16.754 -31.251 1.00 97.38 1094 LEU A N 1
ATOM 8511 C CA . LEU A 1 1094 ? 19.963 17.871 -31.160 1.00 97.38 1094 LEU A CA 1
ATOM 8512 C C . LEU A 1 1094 ? 19.953 18.696 -32.456 1.00 97.38 1094 LEU A C 1
ATOM 8514 O O . LEU A 1 1094 ? 20.276 18.180 -33.528 1.00 97.38 1094 LEU A O 1
ATOM 8518 N N . ARG A 1 1095 ? 19.599 19.980 -32.339 1.00 95.81 1095 ARG A N 1
ATOM 8519 C CA . ARG A 1 1095 ? 19.448 20.943 -33.445 1.00 95.81 1095 ARG A CA 1
ATOM 8520 C C . ARG A 1 1095 ? 20.444 22.089 -33.379 1.00 95.81 1095 ARG A C 1
ATOM 8522 O O . ARG A 1 1095 ? 20.861 22.577 -34.425 1.00 95.81 1095 ARG A O 1
ATOM 8529 N N . THR A 1 1096 ? 20.853 22.488 -32.178 1.00 97.56 1096 THR A N 1
ATOM 8530 C CA . THR A 1 1096 ? 21.788 23.603 -31.987 1.00 97.56 1096 THR A CA 1
ATOM 8531 C C . THR A 1 1096 ? 22.906 23.201 -31.041 1.00 97.56 1096 THR A C 1
ATOM 8533 O O . THR A 1 1096 ? 22.646 22.778 -29.914 1.00 97.56 1096 THR A O 1
ATOM 8536 N N . LEU A 1 1097 ? 24.149 23.365 -31.493 1.00 97.38 1097 LEU A N 1
ATOM 8537 C CA . LEU A 1 1097 ? 25.358 23.114 -30.717 1.00 97.38 1097 LEU A CA 1
ATOM 8538 C C . LEU A 1 1097 ? 26.287 24.328 -30.793 1.00 97.38 1097 LEU A C 1
ATOM 8540 O O . LEU A 1 1097 ? 26.858 24.618 -31.842 1.00 97.38 1097 LEU A O 1
ATOM 8544 N N . SER A 1 1098 ? 26.465 25.023 -29.674 1.00 96.88 1098 SER A N 1
ATOM 8545 C CA . SER A 1 1098 ? 27.312 26.211 -29.582 1.00 96.88 1098 SER A CA 1
ATOM 8546 C C . SER A 1 1098 ? 28.462 25.983 -28.600 1.00 96.88 1098 SER A C 1
ATOM 8548 O O . SER A 1 1098 ? 28.254 25.756 -27.412 1.00 96.88 1098 SER A O 1
ATOM 8550 N N . LEU A 1 1099 ? 29.691 25.993 -29.122 1.00 96.12 1099 LEU A N 1
ATOM 8551 C CA . LEU A 1 1099 ? 30.940 25.644 -28.430 1.00 96.12 1099 LEU A CA 1
ATOM 8552 C C . LEU A 1 1099 ? 32.033 26.716 -28.588 1.00 96.12 1099 LEU A C 1
ATOM 8554 O O . LEU A 1 1099 ? 33.154 26.535 -28.106 1.00 96.12 1099 LEU A O 1
ATOM 8558 N N . LYS A 1 1100 ? 31.738 27.820 -29.286 1.00 94.69 1100 LYS A N 1
ATOM 8559 C CA . LYS A 1 1100 ? 32.703 28.878 -29.622 1.00 94.69 1100 LYS A CA 1
ATOM 8560 C C . LYS A 1 1100 ? 33.373 29.459 -28.370 1.00 94.69 1100 LYS A C 1
ATOM 8562 O O . LYS A 1 1100 ? 32.765 29.516 -27.308 1.00 94.69 1100 LYS A O 1
ATOM 8567 N N . ASN A 1 1101 ? 34.613 29.929 -28.511 1.00 94.38 1101 ASN A N 1
ATOM 8568 C CA . ASN A 1 1101 ? 35.365 30.610 -27.452 1.00 94.38 1101 ASN A CA 1
ATOM 8569 C C . ASN A 1 1101 ? 35.534 29.737 -26.188 1.00 94.38 1101 ASN A C 1
ATOM 8571 O O . ASN A 1 1101 ? 35.209 30.149 -25.079 1.00 94.38 1101 ASN A O 1
ATOM 8575 N N . ASN A 1 1102 ? 36.048 28.518 -26.382 1.00 96.69 1102 ASN A N 1
ATOM 8576 C CA . ASN A 1 1102 ? 36.466 27.570 -25.340 1.00 96.69 1102 ASN A CA 1
ATOM 8577 C C . ASN A 1 1102 ? 37.906 27.079 -25.598 1.00 96.69 1102 ASN A C 1
ATOM 8579 O O . ASN A 1 1102 ? 38.551 27.504 -26.557 1.00 96.69 1102 ASN A O 1
ATOM 8583 N N . LYS A 1 1103 ? 38.414 26.167 -24.758 1.00 95.88 1103 LYS A N 1
ATOM 8584 C CA . LYS A 1 1103 ? 39.769 25.583 -24.828 1.00 95.88 1103 LYS A CA 1
ATOM 8585 C C . LYS A 1 1103 ? 39.758 24.109 -25.285 1.00 95.88 1103 LYS A C 1
ATOM 8587 O O . LYS A 1 1103 ? 40.584 23.314 -24.831 1.00 95.88 1103 LYS A O 1
ATOM 8592 N N . PHE A 1 1104 ? 38.815 23.731 -26.150 1.00 95.31 1104 PHE A N 1
ATOM 8593 C CA . PHE A 1 1104 ? 38.712 22.368 -26.685 1.00 95.31 1104 PHE A CA 1
ATOM 8594 C C . PHE A 1 1104 ? 39.928 21.986 -27.539 1.00 95.31 1104 PHE A C 1
ATOM 8596 O O . PHE A 1 1104 ? 40.462 22.810 -28.285 1.00 95.31 1104 PHE A O 1
ATOM 8603 N N . GLN A 1 1105 ? 40.334 20.721 -27.443 1.00 92.06 1105 GLN A N 1
ATOM 8604 C CA . GLN A 1 1105 ? 41.422 20.123 -28.215 1.00 92.06 1105 GLN A CA 1
ATOM 8605 C C . GLN A 1 1105 ? 40.859 19.362 -29.425 1.00 92.06 1105 GLN A C 1
ATOM 8607 O O . GLN A 1 1105 ? 39.822 18.707 -29.320 1.00 92.06 1105 GLN A O 1
ATOM 8612 N N . GLY A 1 1106 ? 41.558 19.419 -30.561 1.00 87.62 1106 GLY A N 1
ATOM 8613 C CA . GLY A 1 1106 ? 41.153 18.745 -31.801 1.00 87.62 1106 GLY A CA 1
ATOM 8614 C C . GLY A 1 1106 ? 40.070 19.482 -32.600 1.00 87.62 1106 GLY A C 1
ATOM 8615 O O . GLY A 1 1106 ? 39.637 20.579 -32.242 1.00 87.62 1106 GLY A O 1
ATOM 8616 N N . THR A 1 1107 ? 39.654 18.888 -33.718 1.00 91.44 1107 THR A N 1
ATOM 8617 C CA . THR A 1 1107 ? 38.589 19.410 -34.589 1.00 91.44 1107 THR A CA 1
ATOM 8618 C C . THR A 1 1107 ? 37.228 18.806 -34.241 1.00 91.44 1107 THR A C 1
ATOM 8620 O O . THR A 1 1107 ? 37.151 17.769 -33.585 1.00 91.44 1107 THR A O 1
ATOM 8623 N N . ILE A 1 1108 ? 36.138 19.421 -34.706 1.00 92.06 1108 ILE A N 1
ATOM 8624 C CA . ILE A 1 1108 ? 34.786 18.855 -34.593 1.00 92.06 1108 ILE A CA 1
ATOM 8625 C C . ILE A 1 1108 ? 34.739 17.470 -35.276 1.00 92.06 1108 ILE A C 1
ATOM 8627 O O . ILE A 1 1108 ? 35.133 17.372 -36.442 1.00 92.06 1108 ILE A O 1
ATOM 8631 N N . PRO A 1 1109 ? 34.244 16.416 -34.594 1.00 93.12 1109 PRO A N 1
ATOM 8632 C CA . PRO A 1 1109 ? 34.054 15.089 -35.178 1.00 93.12 1109 PRO A CA 1
ATOM 8633 C C . PRO A 1 1109 ? 33.237 15.103 -36.478 1.00 93.12 1109 PRO A C 1
ATOM 8635 O O . PRO A 1 1109 ? 32.211 15.782 -36.579 1.00 93.12 1109 PRO A O 1
ATOM 8638 N N . THR A 1 1110 ? 33.640 14.300 -37.464 1.00 90.44 1110 THR A N 1
ATOM 8639 C CA . THR A 1 1110 ? 32.971 14.209 -38.776 1.00 90.44 1110 THR A CA 1
ATOM 8640 C C . THR A 1 1110 ? 31.507 13.780 -38.663 1.00 90.44 1110 THR A C 1
ATOM 8642 O O . THR A 1 1110 ? 30.662 14.320 -39.377 1.00 90.44 1110 THR A O 1
ATOM 8645 N N . ALA A 1 1111 ? 31.178 12.894 -37.717 1.00 91.94 1111 ALA A N 1
ATOM 8646 C CA . ALA A 1 1111 ? 29.805 12.463 -37.451 1.00 91.94 1111 ALA A CA 1
ATOM 8647 C C . ALA A 1 1111 ? 28.864 13.623 -37.068 1.00 91.94 1111 ALA A C 1
ATOM 8649 O O . ALA A 1 1111 ? 27.684 13.601 -37.416 1.00 91.94 1111 ALA A O 1
ATOM 8650 N N . LEU A 1 1112 ? 29.373 14.666 -36.395 1.00 91.62 1112 LEU A N 1
ATOM 8651 C CA . LEU A 1 1112 ? 28.588 15.862 -36.068 1.00 91.62 1112 LEU A CA 1
ATOM 8652 C C . LEU A 1 1112 ? 28.337 16.729 -37.305 1.00 91.62 1112 LEU A C 1
ATOM 8654 O O . LEU A 1 1112 ? 27.225 17.212 -37.492 1.00 91.62 1112 LEU A O 1
ATOM 8658 N N . LEU A 1 1113 ? 29.339 16.881 -38.175 1.00 89.38 1113 LEU A N 1
ATOM 8659 C CA . LEU A 1 1113 ? 29.217 17.649 -39.422 1.00 89.38 1113 LEU A CA 1
ATOM 8660 C C . LEU A 1 1113 ? 28.257 16.991 -40.425 1.00 89.38 1113 LEU A C 1
ATOM 8662 O O . LEU A 1 1113 ? 27.608 17.683 -41.204 1.00 89.38 1113 LEU A O 1
ATOM 8666 N N . GLN A 1 1114 ? 28.145 15.662 -40.396 1.00 90.50 1114 GLN A N 1
ATOM 8667 C CA . GLN A 1 1114 ? 27.239 14.896 -41.258 1.00 90.50 1114 GLN A CA 1
ATOM 8668 C C . GLN A 1 1114 ? 25.790 14.849 -40.739 1.00 90.50 1114 GLN A C 1
ATOM 8670 O O . GLN A 1 1114 ? 24.891 14.387 -41.450 1.00 90.50 1114 GLN A O 1
ATOM 8675 N N . LYS A 1 1115 ? 25.525 15.323 -39.514 1.00 89.81 1115 LYS A N 1
ATOM 8676 C CA . LYS A 1 1115 ? 24.188 15.277 -38.918 1.00 89.81 1115 LYS A CA 1
ATOM 8677 C C . LYS A 1 1115 ? 23.257 16.300 -39.579 1.00 89.81 1115 LYS A C 1
ATOM 8679 O O . LYS A 1 1115 ? 23.392 17.508 -39.398 1.00 89.81 1115 LYS A O 1
ATOM 8684 N N . LYS A 1 1116 ? 22.259 15.808 -40.321 1.00 87.94 1116 LYS A N 1
ATOM 8685 C CA . LYS A 1 1116 ? 21.254 16.650 -40.995 1.00 87.94 1116 LYS A CA 1
ATOM 8686 C C . LYS A 1 1116 ? 20.470 17.501 -39.987 1.00 87.94 1116 LYS A C 1
ATOM 8688 O O . LYS A 1 1116 ? 19.937 16.972 -39.016 1.00 87.94 1116 LYS A O 1
ATOM 8693 N N . GLY A 1 1117 ? 20.360 18.802 -40.260 1.00 87.75 1117 GLY A N 1
ATOM 8694 C CA . GLY A 1 1117 ? 19.573 19.745 -39.456 1.00 87.75 1117 GLY A CA 1
ATOM 8695 C C . GLY A 1 1117 ? 20.253 20.254 -38.177 1.00 87.75 1117 GLY A C 1
ATOM 8696 O O . GLY A 1 1117 ? 19.611 20.980 -37.422 1.00 87.75 1117 GLY A O 1
ATOM 8697 N N . LEU A 1 1118 ? 21.523 19.905 -37.933 1.00 95.06 1118 LEU A N 1
ATOM 8698 C CA . LEU A 1 1118 ? 22.305 20.422 -36.808 1.00 95.06 1118 LEU A CA 1
ATOM 8699 C C . LEU A 1 1118 ? 23.025 21.725 -37.196 1.00 95.06 1118 LEU A C 1
ATOM 8701 O O . LEU A 1 1118 ? 23.811 21.754 -38.139 1.00 95.06 1118 LEU A O 1
ATOM 8705 N N . THR A 1 1119 ? 22.800 22.791 -36.430 1.00 95.00 1119 THR A N 1
ATOM 8706 C CA . THR A 1 1119 ? 23.547 24.052 -36.525 1.00 95.00 1119 THR A CA 1
ATOM 8707 C C . THR A 1 1119 ? 24.682 24.052 -35.506 1.00 95.00 1119 THR A C 1
ATOM 8709 O O . THR A 1 1119 ? 24.426 23.969 -34.303 1.00 95.00 1119 THR A O 1
ATOM 8712 N N . ILE A 1 1120 ? 25.929 24.160 -35.975 1.00 93.81 1120 ILE A N 1
ATOM 8713 C CA . ILE A 1 1120 ? 27.128 24.142 -35.124 1.00 93.81 1120 ILE A CA 1
ATOM 8714 C C . ILE A 1 1120 ? 27.816 25.508 -35.143 1.00 93.81 1120 ILE A C 1
ATOM 8716 O O . ILE A 1 1120 ? 28.098 26.055 -36.207 1.00 93.81 1120 ILE A O 1
ATOM 8720 N N . GLN A 1 1121 ? 28.138 26.034 -33.962 1.00 93.44 1121 GLN A N 1
ATOM 8721 C CA . GLN A 1 1121 ? 28.979 27.217 -33.785 1.00 93.44 1121 GLN A CA 1
ATOM 8722 C C . GLN A 1 1121 ? 30.238 26.834 -33.000 1.00 93.44 1121 GLN A C 1
ATOM 8724 O O . GLN A 1 1121 ? 30.156 26.484 -31.825 1.00 93.44 1121 GLN A O 1
ATOM 8729 N N . ALA A 1 1122 ? 31.413 26.915 -33.622 1.00 91.12 1122 ALA A N 1
ATOM 8730 C CA . ALA A 1 1122 ? 32.693 26.580 -32.993 1.00 91.12 1122 ALA A CA 1
ATOM 8731 C C . ALA A 1 1122 ? 33.774 27.621 -33.311 1.00 91.12 1122 ALA A C 1
ATOM 8733 O O . ALA A 1 1122 ? 33.615 28.456 -34.204 1.00 91.12 1122 ALA A O 1
ATOM 8734 N N . SER A 1 1123 ? 34.874 27.593 -32.556 1.00 89.88 1123 SER A N 1
ATOM 8735 C CA . SER A 1 1123 ? 36.038 28.442 -32.828 1.00 89.88 1123 SER A CA 1
ATOM 8736 C C . SER A 1 1123 ? 36.713 28.031 -34.146 1.00 89.88 1123 SER A C 1
ATOM 8738 O O . SER A 1 1123 ? 36.775 26.833 -34.428 1.00 89.88 1123 SER A O 1
ATOM 8740 N N . PRO A 1 1124 ? 37.286 28.972 -34.925 1.00 86.56 1124 PRO A N 1
ATOM 8741 C CA . PRO A 1 1124 ? 37.918 28.663 -36.214 1.00 86.56 1124 PRO A CA 1
ATOM 8742 C C . PRO A 1 1124 ? 38.968 27.547 -36.142 1.00 86.56 1124 PRO A C 1
ATOM 8744 O O . PRO A 1 1124 ? 39.002 26.681 -37.005 1.00 86.56 1124 PRO A O 1
ATOM 8747 N N . GLN A 1 1125 ? 39.760 27.513 -35.067 1.00 86.25 1125 GLN A N 1
ATOM 8748 C CA . GLN A 1 1125 ? 40.791 26.497 -34.812 1.00 86.25 1125 GLN A CA 1
ATOM 8749 C C . GLN A 1 1125 ? 40.265 25.064 -34.609 1.00 86.25 1125 GLN A C 1
ATOM 8751 O O . GLN A 1 1125 ? 41.038 24.117 -34.699 1.00 86.25 1125 GLN A O 1
ATOM 8756 N N . ASN A 1 1126 ? 38.973 24.896 -34.304 1.00 88.88 1126 ASN A N 1
ATOM 8757 C CA . ASN A 1 1126 ? 38.335 23.592 -34.109 1.00 88.88 1126 ASN A CA 1
ATOM 8758 C C . ASN A 1 1126 ? 37.494 23.170 -35.331 1.00 88.88 1126 ASN A C 1
ATOM 8760 O O . ASN A 1 1126 ? 36.930 22.075 -35.332 1.00 88.88 1126 ASN A O 1
ATOM 8764 N N . MET A 1 1127 ? 37.390 24.008 -36.368 1.00 84.75 1127 MET A N 1
ATOM 8765 C CA . MET A 1 1127 ? 36.765 23.627 -37.636 1.00 84.75 1127 MET A CA 1
ATOM 8766 C C . MET A 1 1127 ? 37.786 22.877 -38.507 1.00 84.75 1127 MET A C 1
ATOM 8768 O O . MET A 1 1127 ? 38.956 23.263 -38.527 1.00 84.75 1127 MET A O 1
ATOM 8772 N N . PRO A 1 1128 ? 37.385 21.820 -39.236 1.00 79.69 1128 PRO A N 1
ATOM 8773 C CA . PRO A 1 1128 ? 38.277 21.180 -40.195 1.00 79.69 1128 PRO A CA 1
ATOM 8774 C C . PRO A 1 1128 ? 38.690 22.172 -41.290 1.00 79.69 1128 PRO A C 1
ATOM 8776 O O . PRO A 1 1128 ? 37.867 22.949 -41.778 1.00 79.69 1128 PRO A O 1
ATOM 8779 N N . SER A 1 1129 ? 39.966 22.146 -41.678 1.00 64.56 1129 SER A N 1
ATOM 8780 C CA . SER A 1 1129 ? 40.492 22.961 -42.772 1.00 64.56 1129 SER A CA 1
ATOM 8781 C C . SER A 1 1129 ? 39.794 22.584 -44.080 1.00 64.56 1129 SER A C 1
ATOM 8783 O O . SER A 1 1129 ? 39.855 21.444 -44.539 1.00 64.56 1129 SER A O 1
ATOM 8785 N N . THR A 1 1130 ? 39.115 23.545 -44.704 1.00 51.53 1130 THR A N 1
ATOM 8786 C CA . THR A 1 1130 ? 38.554 23.377 -46.044 1.00 51.53 1130 THR A CA 1
ATOM 8787 C C . THR A 1 1130 ? 39.692 23.344 -47.064 1.00 51.53 1130 THR A C 1
ATOM 8789 O O . THR A 1 1130 ? 40.127 24.376 -47.574 1.00 51.53 1130 THR A O 1
ATOM 8792 N N . ASN A 1 1131 ? 40.193 22.150 -47.387 1.00 39.22 1131 ASN A N 1
ATOM 8793 C CA . ASN A 1 1131 ? 41.027 21.984 -48.572 1.00 39.22 1131 ASN A CA 1
ATOM 8794 C C . ASN A 1 1131 ? 40.158 22.199 -49.818 1.00 39.22 1131 ASN A C 1
ATOM 8796 O O . ASN A 1 1131 ? 39.276 21.405 -50.138 1.00 39.22 1131 ASN A O 1
ATOM 8800 N N . LYS A 1 1132 ? 40.439 23.299 -50.527 1.00 46.00 1132 LYS A N 1
ATOM 8801 C CA . LYS A 1 1132 ? 40.179 23.445 -51.961 1.00 46.00 1132 LYS A CA 1
ATOM 8802 C C . LYS A 1 1132 ? 40.688 22.190 -52.675 1.00 46.00 1132 LYS A C 1
ATOM 8804 O O . LYS A 1 1132 ? 41.883 21.935 -52.587 1.00 46.00 1132 LYS A O 1
ATOM 8809 N N . THR A 1 1133 ? 39.821 21.455 -53.373 1.00 40.72 1133 THR A N 1
ATOM 8810 C CA . THR A 1 1133 ? 40.016 20.868 -54.725 1.00 40.72 1133 THR A CA 1
ATOM 8811 C C . THR A 1 1133 ? 39.051 19.706 -54.973 1.00 40.72 1133 THR A C 1
ATOM 8813 O O . THR A 1 1133 ? 39.186 18.634 -54.396 1.00 40.72 1133 THR A O 1
ATOM 8816 N N . SER A 1 1134 ? 38.073 19.935 -55.852 1.00 35.34 1134 SER A N 1
ATOM 8817 C CA . SER A 1 1134 ? 37.627 19.018 -56.923 1.00 35.34 1134 SER A CA 1
ATOM 8818 C C . SER A 1 1134 ? 36.400 19.626 -57.617 1.00 35.34 1134 SER A C 1
ATOM 8820 O O . SER A 1 1134 ? 35.262 19.223 -57.412 1.00 35.34 1134 SER A O 1
ATOM 8822 N N . GLN A 1 1135 ? 36.647 20.662 -58.425 1.00 37.53 1135 GLN A N 1
ATOM 8823 C CA . GLN A 1 1135 ? 35.926 20.800 -59.689 1.00 37.53 1135 GLN A CA 1
ATOM 8824 C C . GLN A 1 1135 ? 36.679 19.924 -60.690 1.00 37.53 1135 GLN A C 1
ATOM 8826 O O . GLN A 1 1135 ? 37.846 20.204 -60.970 1.00 37.53 1135 GLN A O 1
ATOM 8831 N N . ASN A 1 1136 ? 36.047 18.831 -61.108 1.00 34.91 1136 ASN A N 1
ATOM 8832 C CA . ASN A 1 1136 ? 35.987 18.317 -62.479 1.00 34.91 1136 ASN A CA 1
ATOM 8833 C C . ASN A 1 1136 ? 35.106 17.073 -62.500 1.00 34.91 1136 ASN A C 1
ATOM 8835 O O . ASN A 1 1136 ? 35.401 16.142 -61.716 1.00 34.91 1136 ASN A O 1
#

Sequence (1136 aa):
MEVDDGFVPYVSVALRREMEYKKMLRVKGKVSSELQVKPAEARPSLLVQATHLRRNLPEVSATEQIISQEKEMMEQLSVKKTLMSVRELAKGITYTEPLLTGWKPPLRIRKMSSKHMDLIRKQWHIIVNGEDIPPPIKNFSDMKFPRAVLDTLREKGIVQPTPIQVQGLPVILSGRDMIGIAFTGSGKTLAFVLPMIMMALQEKTMLPIAPGEGPVALILCPSRELARQTYDVVEQFVAPLSAAGSPPLRSLLCIGGVDMRSQLEVVRRGVHIVVATPGRLKDLLAKKKMNLDACRYLTLDEADRLVDLGFEDDIREVFDHFKSQRQTLLFSATMPAKIQAFATSALVKPVTVNVGRAGAANLDVIQEVEYVKQEAKVVYLLECLQKTSPPVLIFCESKADVDDIHEYLLLKGVEAVAIHGGKDQEDREYAIYSFKAGKKDVLVATDVASKGLDFPDIQHVINYDMPAEIENYVHRIGRTGRCGKTGIATTFINKNQSETTLLDLKHLLQEAKQRIPPVLAELDDPMEEAETVAHASGVKGCAYCGGLGHRIGDCPKLEHQKSVAISNSRKDYFGSAFLSLYEIPYTSSVFSLPSSMPFTNISISSIKKNTIKRIRSFVSASSMLPFFLLLLWCSVSQALPPPRGFYLNCGSSASTKLNEINYTTDKGFIAVGNTATIKQKDLLPILSTLRYFPDKSSRKHCYNFPVAENSKYLIRTTYYYGNFDGKNSPPVFDQIVGGTKWSVVNTSEDYAKGQSSYYEIIAGVPGKKLSVCLAKNANTLSSPFISALDVQSLEDHMYNSTDLGSYKLSLVARNSFGVDGEMISYPDDQYNRLWQPFSDQKHPTVTSRSRINPSDFWNIPPTKAFVEGFTVSKEKPLKLQWPPFPLPATKYYVALYFQDDRSPSPLSWRAFGVSINGVSFVRKLNVSTNGVMVYSGQWPLSGQTQITLTPAKDSPMGAVINAGEVFQVVPLGGSTNIKDATAMEDLLESIKKPPVDWSGDPCLPLANSWTGLTCSKEKITRVISLNLTNRGLSGSLPPSINKMTALKDLWLGKNKLTGPIPDLSPMTRLETLHLEDNQFTGAIPESLAQLPNLRTLSLKNNKFQGTIPTALLQKKGLTIQASPQNMPSTNKTSQN